Protein 3GZB (pdb70)

Structure (mmCIF, N/CA/C/O backbone):
data_3GZB
#
_entry.id   3GZB
#
_cell.length_a   90.240
_cell.length_b   89.940
_cell.length_c   94.320
_cell.angle_alpha   90.000
_cell.angle_beta   89.940
_cell.angle_gamma   90.000
#
_symmetry.space_group_name_H-M   'P 1 21 1'
#
loop_
_entity.id
_entity.type
_entity.pdbx_description
1 polymer 'Putative SnoaL-like polyketide cyclase'
2 non-polymer (4R)-2-METHYLPENTANE-2,4-DIOL
3 non-polymer (4S)-2-METHYL-2,4-PENTANEDIOL
4 non-polymer 1,2-ETHANEDIOL
5 water water
#
loop_
_atom_site.group_PDB
_atom_site.id
_atom_site.type_symbol
_atom_site.label_atom_id
_atom_site.label_alt_id
_atom_site.label_comp_id
_atom_site.label_asym_id
_atom_site.label_entity_id
_atom_site.label_seq_id
_atom_site.pdbx_PDB_ins_code
_atom_site.Cartn_x
_atom_site.Cartn_y
_atom_site.Cartn_z
_atom_site.occupancy
_atom_site.B_iso_or_equiv
_atom_site.auth_seq_id
_atom_site.auth_comp_id
_atom_site.auth_asym_id
_atom_site.auth_atom_id
_atom_site.pdbx_PDB_model_num
ATOM 1 N N . GLY A 1 1 ? 22.050 -16.968 82.918 1.00 8.83 0 GLY A N 1
ATOM 2 C CA . GLY A 1 1 ? 22.732 -16.238 81.810 1.00 10.65 0 GLY A CA 1
ATOM 3 C C . GLY A 1 1 ? 23.726 -15.230 82.341 1.00 9.42 0 GLY A C 1
ATOM 4 O O . GLY A 1 1 ? 23.628 -14.797 83.471 1.00 10.28 0 GLY A O 1
ATOM 18 N N . PHE A 1 3 ? 25.003 -11.375 81.981 1.00 7.64 2 PHE A N 1
ATOM 19 C CA . PHE A 1 3 ? 24.520 -10.073 81.515 1.00 9.81 2 PHE A CA 1
ATOM 20 C C . PHE A 1 3 ? 25.450 -8.963 81.945 1.00 12.69 2 PHE A C 1
ATOM 21 O O . PHE A 1 3 ? 26.100 -9.044 82.991 1.00 9.71 2 PHE A O 1
ATOM 29 N N . ALA A 1 4 ? 25.488 -7.916 81.127 1.00 13.43 3 ALA A N 1
ATOM 30 C CA . ALA A 1 4 ? 26.151 -6.645 81.455 1.00 12.20 3 ALA A CA 1
ATOM 31 C C . ALA A 1 4 ? 25.130 -5.516 81.455 1.00 13.70 3 ALA A C 1
ATOM 32 O O . ALA A 1 4 ? 24.005 -5.678 81.006 1.00 14.63 3 ALA A O 1
ATOM 34 N N . SER A 1 5 ? 25.507 -4.390 82.064 1.00 16.84 4 SER A N 1
ATOM 35 C CA . SER A 1 5 ? 24.671 -3.169 82.074 1.00 19.76 4 SER A CA 1
ATOM 36 C C . SER A 1 5 ? 25.427 -2.105 81.297 1.00 21.32 4 SER A C 1
ATOM 37 O O . SER A 1 5 ? 26.665 -1.980 81.411 1.00 25.68 4 SER A O 1
ATOM 40 N N . LEU A 1 6 ? 24.726 -1.463 80.373 1.00 17.21 5 LEU A N 1
ATOM 41 C CA A LEU A 1 6 ? 25.283 -0.390 79.573 0.50 16.71 5 LEU A CA 1
ATOM 42 C CA B LEU A 1 6 ? 25.318 -0.378 79.609 0.50 16.37 5 LEU A CA 1
ATOM 43 C C . LEU A 1 6 ? 24.604 0.911 79.982 1.00 16.41 5 LEU A C 1
ATOM 44 O O . LEU A 1 6 ? 23.403 0.966 79.983 1.00 19.38 5 LEU A O 1
ATOM 53 N N . VAL A 1 7 ? 25.389 1.905 80.333 1.00 15.41 6 VAL A N 1
ATOM 54 C CA . VAL A 1 7 ? 24.845 3.245 80.647 1.00 15.98 6 VAL A CA 1
ATOM 55 C C . VAL A 1 7 ? 24.780 3.996 79.315 1.00 15.68 6 VAL A C 1
ATOM 56 O O . VAL A 1 7 ? 25.792 4.186 78.652 1.00 18.39 6 VAL A O 1
ATOM 60 N N . ILE A 1 8 ? 23.563 4.442 78.993 1.00 12.86 7 ILE A N 1
ATOM 61 C CA A ILE A 1 8 ? 23.175 5.027 77.697 0.50 13.70 7 ILE A CA 1
ATOM 62 C CA B ILE A 1 8 ? 23.300 5.110 77.718 0.50 12.49 7 ILE A CA 1
ATOM 63 C C . ILE A 1 8 ? 22.541 6.414 77.992 1.00 12.34 7 ILE A C 1
ATOM 64 O O . ILE A 1 8 ? 21.625 6.469 78.799 1.00 12.59 7 ILE A O 1
ATOM 73 N N . PRO A 1 9 ? 22.965 7.502 77.331 1.00 11.88 8 PRO A N 1
ATOM 74 C CA . PRO A 1 9 ? 22.184 8.720 77.470 1.00 12.74 8 PRO A CA 1
ATOM 75 C C . PRO A 1 9 ? 20.788 8.493 76.908 1.00 11.00 8 PRO A C 1
ATOM 76 O O . PRO A 1 9 ? 20.640 7.883 75.849 1.00 12.12 8 PRO A O 1
ATOM 80 N N . VAL A 1 10 ? 19.752 8.965 77.579 1.00 10.23 9 VAL A N 1
ATOM 81 C CA . VAL A 1 10 ? 18.382 8.771 77.119 1.00 9.45 9 VAL A CA 1
ATOM 82 C C . VAL A 1 10 ? 18.180 9.486 75.740 1.00 12.32 9 VAL A C 1
ATOM 83 O O . VAL A 1 10 ? 17.388 9.015 74.928 1.00 12.81 9 VAL A O 1
ATOM 87 N N . SER A 1 11 ? 18.901 10.564 75.500 1.00 11.22 10 SER A N 1
ATOM 88 C CA . SER A 1 11 ? 18.869 11.210 74.197 1.00 10.77 10 SER A CA 1
ATOM 89 C C . SER A 1 11 ? 19.219 10.236 73.069 1.00 13.80 10 SER A C 1
ATOM 90 O O . SER A 1 11 ? 18.704 10.407 71.955 1.00 15.11 10 SER A O 1
ATOM 93 N N . ALA A 1 12 ? 20.076 9.242 73.340 1.00 13.20 11 ALA A N 1
ATOM 94 C CA . ALA A 1 12 ? 20.401 8.246 72.298 1.00 13.28 11 ALA A CA 1
ATOM 95 C C . ALA A 1 12 ? 19.299 7.214 72.074 1.00 14.94 11 ALA A C 1
ATOM 96 O O . ALA A 1 12 ? 19.365 6.508 71.088 1.00 19.48 11 ALA A O 1
ATOM 98 N N . GLN A 1 13 ? 18.350 7.081 72.995 1.00 13.52 12 GLN A N 1
ATOM 99 C CA . GLN A 1 13 ? 17.178 6.214 72.900 1.00 11.87 12 GLN A CA 1
ATOM 100 C C . GLN A 1 13 ? 15.955 6.916 72.334 1.00 12.49 12 GLN A C 1
ATOM 101 O O . GLN A 1 13 ? 14.999 6.268 71.930 1.00 14.39 12 GLN A O 1
ATOM 107 N N . ALA A 1 14 ? 15.978 8.260 72.363 1.00 12.61 13 ALA A N 1
ATOM 108 C CA . ALA A 1 14 ? 14.778 9.053 72.095 1.00 11.78 13 ALA A CA 1
ATOM 109 C C . ALA A 1 14 ? 14.256 8.888 70.703 1.00 11.91 13 ALA A C 1
ATOM 110 O O . ALA A 1 14 ? 13.054 9.029 70.491 1.00 15.48 13 ALA A O 1
ATOM 112 N N . ASN A 1 15 ? 15.121 8.542 69.780 1.00 10.86 14 ASN A N 1
ATOM 113 C CA . ASN A 1 15 ? 14.723 8.435 68.383 1.00 12.74 14 ASN A CA 1
ATOM 114 C C . ASN A 1 15 ? 14.671 6.995 67.883 1.00 12.42 14 ASN A C 1
ATOM 115 O O . ASN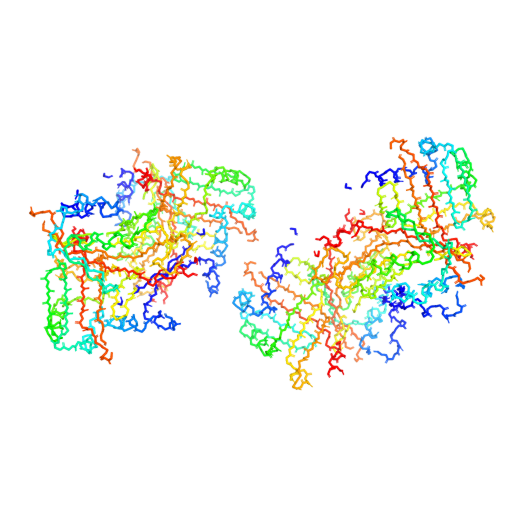 A 1 15 ? 14.686 6.783 66.677 1.00 13.77 14 ASN A O 1
ATOM 120 N N . SER A 1 16 ? 14.457 6.032 68.782 1.00 11.36 15 SER A N 1
ATOM 121 C CA . SER A 1 16 ? 14.364 4.621 68.444 1.00 12.99 15 SER A CA 1
ATOM 122 C C . SER A 1 16 ? 13.178 4.329 67.537 1.00 10.98 15 SER A C 1
ATOM 123 O O . SER A 1 16 ? 13.156 3.310 66.863 1.00 11.27 15 SER A O 1
ATOM 126 N N . GLY A 1 17 ? 12.185 5.203 67.583 1.00 10.69 16 GLY A N 1
ATOM 127 C CA . GLY A 1 17 ? 10.909 5.024 66.950 1.00 12.23 16 GLY A CA 1
ATOM 128 C C . GLY A 1 17 ? 9.832 4.534 67.880 1.00 12.53 16 GLY A C 1
ATOM 129 O O . GLY A 1 17 ? 8.691 4.369 67.454 1.00 17.70 16 GLY A O 1
ATOM 130 N N . GLU A 1 18 ? 10.208 4.244 69.115 1.00 12.03 17 GLU A N 1
ATOM 131 C CA . GLU A 1 18 ? 9.294 3.735 70.129 1.00 14.74 17 GLU A CA 1
ATOM 132 C C . GLU A 1 18 ? 9.001 4.704 71.283 1.00 14.90 17 GLU A C 1
ATOM 133 O O . GLU A 1 18 ? 8.177 4.376 72.147 1.00 15.66 17 GLU A O 1
ATOM 147 N N . PRO A 1 20 ? 7.387 7.895 73.003 1.00 9.12 19 PRO A N 1
ATOM 148 C CA . PRO A 1 20 ? 6.370 8.885 72.736 1.00 11.08 19 PRO A CA 1
ATOM 149 C C . PRO A 1 20 ? 6.961 10.299 72.648 1.00 10.43 19 PRO A C 1
ATOM 150 O O . PRO A 1 20 ? 7.946 10.616 73.332 1.00 9.36 19 PRO A O 1
ATOM 154 N N . GLN A 1 21 ? 6.384 11.152 71.829 1.00 8.63 20 GLN A N 1
ATOM 155 C CA . GLN A 1 21 ? 6.902 12.504 71.687 1.00 8.00 20 GLN A CA 1
ATOM 156 C C . GLN A 1 21 ? 6.962 13.284 73.025 1.00 8.87 20 GLN A C 1
ATOM 157 O O . GLN A 1 21 ? 7.805 14.152 73.208 1.00 8.26 20 GLN A O 1
ATOM 163 N N . GLU A 1 22 ? 6.003 13.020 73.905 1.00 9.87 21 GLU A N 1
ATOM 164 C CA . GLU A 1 22 ? 5.967 13.710 75.199 1.00 8.83 21 GLU A CA 1
ATOM 165 C C . GLU A 1 22 ? 7.202 13.356 76.030 1.00 9.69 21 GLU A C 1
ATOM 166 O O . GLU A 1 22 ? 7.856 14.187 76.623 1.00 8.76 21 GLU A O 1
ATOM 172 N N . GLN A 1 23 ? 7.560 12.071 76.025 1.00 7.76 22 GLN A N 1
ATOM 173 C CA . GLN A 1 23 ? 8.819 11.657 76.655 1.00 8.43 22 GLN A CA 1
ATOM 174 C C . GLN A 1 23 ? 10.053 12.271 75.977 1.00 8.27 22 GLN A C 1
ATOM 175 O O . GLN A 1 23 ? 10.966 12.692 76.672 1.00 8.68 22 GLN A O 1
ATOM 181 N N . GLN A 1 24 ? 10.066 12.369 74.646 1.00 8.55 23 GLN A N 1
ATOM 182 C CA . GLN A 1 24 ? 11.218 12.902 73.934 1.00 6.98 23 GLN A CA 1
ATOM 183 C C . GLN A 1 24 ? 11.438 14.347 74.342 1.00 8.14 23 GLN A C 1
ATOM 184 O O . GLN A 1 24 ? 12.575 14.772 74.523 1.00 9.36 23 GLN A O 1
ATOM 190 N N . LEU A 1 25 ? 10.359 15.076 74.499 1.00 8.96 24 LEU A N 1
ATOM 191 C CA . LEU A 1 25 ? 10.496 16.471 74.918 1.00 8.70 24 LEU A CA 1
ATOM 192 C C . LEU A 1 25 ? 10.993 16.591 76.360 1.00 11.15 24 LEU A C 1
ATOM 193 O O . LEU A 1 25 ? 11.813 17.444 76.667 1.00 10.37 24 LEU A O 1
ATOM 198 N N . ALA A 1 26 ? 10.511 15.707 77.239 1.00 9.21 25 ALA A N 1
ATOM 199 C CA . ALA A 1 26 ? 10.974 15.675 78.594 1.00 7.58 25 ALA A CA 1
ATOM 200 C C . ALA A 1 26 ? 12.468 15.449 78.638 1.00 8.80 25 ALA A C 1
ATOM 201 O O . ALA A 1 26 ? 13.138 16.061 79.472 1.00 9.27 25 ALA A O 1
ATOM 203 N N . VAL A 1 27 ? 13.006 14.566 77.791 1.00 8.28 26 VAL A N 1
ATOM 204 C CA . VAL A 1 27 ? 14.440 14.336 77.762 1.00 9.33 26 VAL A CA 1
ATOM 205 C C . VAL A 1 27 ? 15.208 15.637 77.456 1.00 9.51 26 VAL A C 1
ATOM 206 O O . VAL A 1 27 ? 16.227 15.963 78.111 1.00 9.47 26 VAL A O 1
ATOM 210 N N . LYS A 1 28 ? 14.765 16.392 76.470 1.00 9.63 27 LYS A N 1
ATOM 211 C CA A LYS A 1 28 ? 15.402 17.681 76.121 0.50 8.75 27 LYS A CA 1
ATOM 212 C CA B LYS A 1 28 ? 15.478 17.640 76.161 0.50 8.46 27 LYS A CA 1
ATOM 213 C C . LYS A 1 28 ? 15.429 18.635 77.306 1.00 10.05 27 LYS A C 1
ATOM 214 O O . LYS A 1 28 ? 16.452 19.268 77.600 1.00 9.54 27 LYS A O 1
ATOM 225 N N . TYR A 1 29 ? 14.289 18.743 77.963 1.00 8.52 28 TYR A N 1
ATOM 226 C CA . TYR A 1 29 ? 14.201 19.597 79.172 1.00 8.89 28 TYR A CA 1
ATOM 227 C C . TYR A 1 29 ? 15.149 19.168 80.283 1.00 9.89 28 TYR A C 1
ATOM 228 O O . TYR A 1 29 ? 15.879 19.996 80.828 1.00 9.19 28 TYR A O 1
ATOM 245 N N . ASP A 1 31 ? 17.848 17.250 80.081 1.00 8.96 30 ASP A N 1
ATOM 246 C CA . ASP A 1 31 ? 19.256 17.436 79.695 1.00 10.36 30 ASP A CA 1
ATOM 247 C C . ASP A 1 31 ? 19.644 18.913 79.903 1.00 11.46 30 ASP A C 1
ATOM 248 O O . ASP A 1 31 ? 20.708 19.191 80.483 1.00 11.05 30 ASP A O 1
ATOM 253 N N . ALA A 1 32 ? 18.802 19.846 79.497 1.00 9.99 31 ALA A N 1
ATOM 254 C CA . ALA A 1 32 ? 19.081 21.282 79.746 1.00 8.96 31 ALA A CA 1
ATOM 255 C C . ALA A 1 32 ? 19.215 21.601 81.227 1.00 10.72 31 ALA A C 1
ATOM 256 O O . ALA A 1 32 ? 20.145 22.275 81.663 1.00 10.60 31 ALA A O 1
ATOM 258 N N . LEU A 1 33 ? 18.284 21.090 82.020 1.00 8.96 32 LEU A N 1
ATOM 259 C CA . LEU A 1 33 ? 18.300 21.360 83.456 1.00 8.00 32 LEU A CA 1
ATOM 260 C C . LEU A 1 33 ? 19.581 20.860 84.120 1.00 9.32 32 LEU A C 1
ATOM 261 O O . LEU A 1 33 ? 20.241 21.593 84.860 1.00 10.04 32 LEU A O 1
ATOM 266 N N . THR A 1 34 ? 19.906 19.587 83.850 1.00 8.67 33 THR A N 1
ATOM 267 C CA . THR A 1 34 ? 21.013 18.959 84.537 1.00 8.63 33 THR A CA 1
ATOM 268 C C . THR A 1 34 ? 22.374 19.441 84.062 1.00 10.64 33 THR A C 1
ATOM 269 O O . THR A 1 34 ? 23.351 19.270 84.788 1.00 10.72 33 THR A O 1
ATOM 273 N N . GLU A 1 35 ? 22.446 20.045 82.869 1.00 10.28 34 GLU A N 1
ATOM 274 C CA A GLU A 1 35 ? 23.624 20.723 82.317 0.50 10.29 34 GLU A CA 1
ATOM 275 C CA B GLU A 1 35 ? 23.705 20.694 82.468 0.50 11.90 34 GLU A CA 1
ATOM 276 C C . GLU A 1 35 ? 23.689 22.214 82.689 1.00 11.13 34 GLU A C 1
ATOM 277 O O . GLU A 1 35 ? 24.624 22.915 82.283 1.00 11.15 34 GLU A O 1
ATOM 288 N N . HIS A 1 36 ? 22.691 22.720 83.433 1.00 9.44 35 HIS A N 1
ATOM 289 C CA . HIS A 1 36 ? 22.623 24.155 83.769 1.00 10.50 35 HIS A CA 1
ATOM 290 C C . HIS A 1 36 ? 22.585 25.008 82.504 1.00 13.24 35 HIS A C 1
ATOM 291 O O . HIS A 1 36 ? 23.149 26.130 82.477 1.00 13.41 35 HIS A O 1
ATOM 298 N N . ASP A 1 37 ? 21.901 24.517 81.463 1.00 11.95 36 ASP A N 1
ATOM 299 C CA . ASP A 1 37 ? 21.740 25.262 80.212 1.00 11.95 36 ASP A CA 1
ATOM 300 C C . ASP A 1 37 ? 20.508 26.147 80.322 1.00 11.90 36 ASP A C 1
ATOM 301 O O . ASP A 1 37 ? 19.431 25.814 79.802 1.00 11.80 36 ASP A O 1
ATOM 306 N N . TYR A 1 38 ? 20.654 27.265 81.030 1.00 11.76 37 TYR A N 1
ATOM 307 C CA . TYR A 1 38 ? 19.517 28.145 81.320 1.00 11.73 37 TYR A CA 1
ATOM 308 C C . TYR A 1 38 ? 18.986 28.846 80.083 1.00 12.89 37 TYR A C 1
ATOM 309 O O . TYR A 1 38 ? 17.796 29.134 80.041 1.00 12.94 37 TYR A O 1
ATOM 318 N N . LYS A 1 39 ? 19.821 29.091 79.083 1.00 14.25 38 LYS A N 1
ATOM 319 C CA . LYS A 1 39 ? 19.345 29.670 77.817 1.00 14.44 38 LYS A CA 1
ATOM 320 C C . LYS A 1 39 ? 18.289 28.777 77.175 1.00 13.56 38 LYS A C 1
ATOM 321 O O . LYS A 1 39 ? 17.200 29.248 76.767 1.00 14.10 38 LYS A O 1
ATOM 327 N N . THR A 1 40 ? 18.539 27.473 77.157 1.00 11.16 39 THR A N 1
ATOM 328 C CA . THR A 1 40 ? 17.556 26.530 76.630 1.00 12.38 39 THR A CA 1
ATOM 329 C C . THR A 1 40 ? 16.419 26.370 77.598 1.00 12.01 39 THR A C 1
ATOM 330 O O . THR A 1 40 ? 15.257 26.324 77.208 1.00 11.76 39 THR A O 1
ATOM 334 N N . LEU A 1 41 ? 16.743 26.241 78.881 1.00 11.07 40 LEU A N 1
ATOM 335 C CA . LEU A 1 41 ? 15.718 25.962 79.870 1.00 11.57 40 LEU A CA 1
ATOM 336 C C . LEU A 1 41 ? 14.629 27.021 79.894 1.00 10.21 40 LEU A C 1
ATOM 337 O O . LEU A 1 41 ? 13.430 26.687 79.962 1.00 11.65 40 LEU A O 1
ATOM 342 N N . ILE A 1 42 ? 14.994 28.299 79.773 1.00 10.58 41 ILE A N 1
ATOM 343 C CA . ILE A 1 42 ? 13.961 29.323 79.904 1.00 13.63 41 ILE A CA 1
ATOM 344 C C . ILE A 1 42 ? 12.975 29.272 78.726 1.00 13.88 41 ILE A C 1
ATOM 345 O O . ILE A 1 42 ? 11.832 29.727 78.888 1.00 12.70 41 ILE A O 1
ATOM 350 N N . THR A 1 43 ? 13.381 28.710 77.580 1.00 10.92 42 THR A N 1
ATOM 351 C CA . THR A 1 43 ? 12.433 28.501 76.448 1.00 10.94 42 THR A CA 1
ATOM 352 C C . THR A 1 43 ? 11.271 27.586 76.808 1.00 10.95 42 THR A C 1
ATOM 353 O O . THR A 1 43 ? 10.229 27.614 76.143 1.00 11.50 42 THR A O 1
ATOM 357 N N . PHE A 1 44 ? 11.421 26.771 77.854 1.00 9.69 43 PHE A N 1
ATOM 358 C CA . PHE A 1 44 ? 10.376 25.865 78.238 1.00 9.26 43 PHE A CA 1
ATOM 359 C C . PHE A 1 44 ? 9.418 26.490 79.261 1.00 10.16 43 PHE A C 1
ATOM 360 O O . PHE A 1 44 ? 8.440 25.844 79.653 1.00 10.93 43 PHE A O 1
ATOM 368 N N . TYR A 1 45 ? 9.650 27.736 79.680 1.00 8.90 44 TYR A N 1
ATOM 369 C CA . TYR A 1 45 ? 8.802 28.347 80.696 1.00 9.19 44 TYR A CA 1
ATOM 370 C C . TYR A 1 45 ? 8.095 29.589 80.166 1.00 10.51 44 TYR A C 1
ATOM 371 O O . TYR A 1 45 ? 8.597 30.292 79.259 1.00 11.43 44 TYR A O 1
ATOM 380 N N . ASN A 1 46 ? 6.937 29.874 80.726 1.00 9.82 45 ASN A N 1
ATOM 381 C CA . ASN A 1 46 ? 6.333 31.212 80.644 1.00 11.77 45 ASN A CA 1
ATOM 382 C C . ASN A 1 46 ? 5.923 31.732 82.004 1.00 9.13 45 ASN A C 1
ATOM 383 O O . ASN A 1 46 ? 6.317 31.144 83.024 1.00 9.51 45 ASN A O 1
ATOM 388 N N . ARG A 1 47 ? 5.203 32.846 82.072 1.00 9.96 46 ARG A N 1
ATOM 389 C CA . ARG A 1 47 ? 4.888 33.458 83.352 1.00 10.81 46 ARG A CA 1
ATOM 390 C C . ARG A 1 47 ? 3.994 32.571 84.256 1.00 11.00 46 ARG A C 1
ATOM 391 O O . ARG A 1 47 ? 3.906 32.832 85.452 1.00 12.01 46 ARG A O 1
ATOM 399 N N . ASP A 1 48 ? 3.374 31.541 83.685 1.00 10.12 47 ASP A N 1
ATOM 400 C CA . ASP A 1 48 ? 2.478 30.665 84.427 1.00 11.74 47 ASP A CA 1
ATOM 401 C C . ASP A 1 48 ? 3.147 29.348 84.810 1.00 11.13 47 ASP A C 1
ATOM 402 O O . ASP A 1 48 ? 2.544 28.574 85.544 1.00 11.93 47 ASP A O 1
ATOM 407 N N . SER A 1 49 ? 4.362 29.077 84.338 1.00 11.13 48 SER A N 1
ATOM 408 C CA . SER A 1 49 ? 4.990 27.780 84.649 1.00 9.44 48 SER A CA 1
ATOM 409 C C . SER A 1 49 ? 5.248 27.661 86.155 1.00 9.52 48 SER A C 1
ATOM 410 O O . SER A 1 49 ? 5.590 28.647 86.790 1.00 9.52 48 SER A O 1
ATOM 413 N N . ILE A 1 50 ? 5.121 26.444 86.662 1.00 7.87 49 ILE A N 1
ATOM 414 C CA . ILE A 1 50 ? 5.303 26.150 88.066 1.00 8.36 49 ILE A CA 1
ATOM 415 C C . ILE A 1 50 ? 6.449 25.155 88.225 1.00 9.94 49 ILE A C 1
ATOM 416 O O . ILE A 1 50 ? 6.529 24.153 87.484 1.00 9.57 49 ILE A O 1
ATOM 421 N N . PHE A 1 51 ? 7.366 25.426 89.169 1.00 9.39 50 PHE A N 1
ATOM 422 C CA A PHE A 1 51 ? 8.368 24.471 89.637 0.50 9.40 50 PHE A CA 1
ATOM 423 C CA B PHE A 1 51 ? 8.342 24.431 89.656 0.50 9.38 50 PHE A CA 1
ATOM 424 C C . PHE A 1 51 ? 8.013 24.205 91.111 1.00 11.30 50 PHE A C 1
ATOM 425 O O . PHE A 1 51 ? 8.082 25.146 91.932 1.00 11.56 50 PHE A O 1
ATOM 440 N N . PHE A 1 52 ? 7.601 22.997 91.457 1.00 9.67 51 PHE A N 1
ATOM 441 C CA . PHE A 1 52 ? 7.156 22.675 92.826 1.00 9.15 51 PHE A CA 1
ATOM 442 C C . PHE A 1 52 ? 7.982 21.526 93.367 1.00 11.73 51 PHE A C 1
ATOM 443 O O . PHE A 1 52 ? 7.793 20.372 92.964 1.00 11.25 51 PHE A O 1
ATOM 451 N N . ASP A 1 53 ? 8.895 21.803 94.291 1.00 9.98 52 ASP A N 1
ATOM 452 C CA . ASP A 1 53 ? 9.510 20.740 95.080 1.00 11.43 52 ASP A CA 1
ATOM 453 C C . ASP A 1 53 ? 8.549 20.482 96.243 1.00 11.94 52 ASP A C 1
ATOM 454 O O . ASP A 1 53 ? 8.496 21.229 97.236 1.00 12.16 52 ASP A O 1
ATOM 459 N N . LYS A 1 54 ? 7.737 19.446 96.073 1.00 10.96 53 LYS A N 1
ATOM 460 C CA A LYS A 1 54 ? 6.696 19.162 97.057 0.50 12.16 53 LYS A CA 1
ATOM 461 C CA B LYS A 1 54 ? 6.680 19.126 97.001 0.50 12.92 53 LYS A CA 1
ATOM 462 C C . LYS A 1 54 ? 7.290 18.651 98.342 1.00 12.77 53 LYS A C 1
ATOM 463 O O . LYS A 1 54 ? 6.753 18.927 99.420 1.00 13.20 53 LYS A O 1
ATOM 474 N N A THR A 1 55 ? 8.391 17.914 98.266 0.50 11.95 54 THR A N 1
ATOM 475 N N B THR A 1 55 ? 8.414 17.948 98.276 0.50 12.32 54 THR A N 1
ATOM 476 C CA . THR A 1 55 ? 9.085 17.449 99.467 1.00 11.82 54 THR A CA 1
ATOM 477 C C A THR A 1 55 ? 9.517 18.622 100.302 0.50 13.12 54 THR A C 1
ATOM 478 C C B THR A 1 55 ? 9.869 18.542 100.298 0.50 15.34 54 THR A C 1
ATOM 479 O O A THR A 1 55 ? 9.168 18.615 101.498 0.50 10.13 54 THR A O 1
ATOM 480 O O B THR A 1 55 ? 10.335 18.360 101.443 0.50 16.90 54 THR A O 1
ATOM 484 N N . ALA A 1 56 ? 10.116 19.656 99.664 1.00 13.17 55 ALA A N 1
ATOM 485 C CA . ALA A 1 56 ? 10.633 20.851 100.365 1.00 14.76 55 ALA A CA 1
ATOM 486 C C . ALA A 1 56 ? 9.526 21.861 100.641 1.00 13.37 55 ALA A C 1
ATOM 487 O O . ALA A 1 56 ? 9.778 22.860 101.359 1.00 18.13 55 ALA A O 1
ATOM 489 N N . ASN A 1 57 ? 8.359 21.644 100.082 1.00 13.84 56 ASN A N 1
ATOM 490 C CA . ASN A 1 57 ? 7.252 22.561 100.144 1.00 15.19 56 ASN A CA 1
ATOM 491 C C . ASN A 1 57 ? 7.633 23.960 99.666 1.00 14.62 56 ASN A C 1
ATOM 492 O O . ASN A 1 57 ? 7.413 24.974 100.359 1.00 16.68 56 ASN A O 1
ATOM 497 N N . ARG A 1 58 ? 8.188 23.987 98.461 1.00 11.98 57 ARG A N 1
ATOM 498 C CA A ARG A 1 58 ? 8.629 25.215 97.782 0.50 10.09 57 ARG A CA 1
ATOM 499 C CA B ARG A 1 58 ? 8.517 25.229 97.795 0.50 10.78 57 ARG A CA 1
ATOM 500 C C . ARG A 1 58 ? 8.024 25.250 96.360 1.00 10.96 57 ARG A C 1
ATOM 501 O O . ARG A 1 58 ? 8.500 24.489 95.507 1.00 10.45 57 ARG A O 1
ATOM 516 N N . LYS A 1 59 ? 7.040 26.098 96.131 1.00 10.00 58 LYS A N 1
ATOM 517 C CA A LYS A 1 59 ? 6.395 26.263 94.838 0.50 8.82 58 LYS A CA 1
ATOM 518 C CA B LYS A 1 59 ? 6.419 26.263 94.829 0.50 9.95 58 LYS A CA 1
ATOM 519 C C . LYS A 1 59 ? 6.739 27.633 94.229 1.00 10.36 58 LYS A C 1
ATOM 520 O O . LYS A 1 59 ? 6.341 28.660 94.780 1.00 11.34 58 LYS A O 1
ATOM 531 N N . TYR A 1 60 ? 7.473 27.625 93.123 1.00 8.85 59 TYR A N 1
ATOM 532 C CA . TYR A 1 60 ? 7.868 28.852 92.381 1.00 8.99 59 TYR A CA 1
ATOM 533 C C . TYR A 1 60 ? 6.937 28.981 91.190 1.00 10.83 59 TYR A C 1
ATOM 534 O O . TYR A 1 60 ? 6.765 28.003 90.419 1.00 11.70 59 TYR A O 1
ATOM 543 N N . THR A 1 61 ? 6.393 30.172 90.975 1.00 8.33 60 THR A N 1
ATOM 544 C CA . THR A 1 61 ? 5.549 30.420 89.818 1.00 7.68 60 THR A CA 1
ATOM 545 C C . THR A 1 61 ? 6.143 31.513 88.959 1.00 9.08 60 THR A C 1
ATOM 546 O O . THR A 1 61 ? 6.316 32.643 89.408 1.00 9.76 60 THR A O 1
ATOM 550 N N . GLY A 1 62 ? 6.334 31.194 87.685 1.00 8.91 61 GLY A N 1
ATOM 551 C CA . GLY A 1 62 ? 6.857 32.132 86.702 1.00 9.29 61 GLY A CA 1
ATOM 552 C C . GLY A 1 62 ? 8.276 31.785 86.280 1.00 8.16 61 GLY A C 1
ATOM 553 O O . GLY A 1 62 ? 9.179 31.688 87.091 1.00 8.63 61 GLY A O 1
ATOM 554 N N . GLY A 1 63 ? 8.504 31.668 84.976 1.00 9.34 62 GLY A N 1
ATOM 555 C CA . GLY A 1 63 ? 9.816 31.273 84.474 1.00 8.70 62 GLY A CA 1
ATOM 556 C C . GLY A 1 63 ? 10.966 32.114 84.964 1.00 8.31 62 GLY A C 1
ATOM 557 O O . GLY A 1 63 ? 12.038 31.583 85.247 1.00 9.34 62 GLY A O 1
ATOM 558 N N . ARG A 1 64 ? 10.802 33.441 85.073 1.00 8.98 63 ARG A N 1
ATOM 559 C CA . ARG A 1 64 ? 11.906 34.262 85.558 1.00 8.12 63 ARG A CA 1
ATOM 560 C C . ARG A 1 64 ? 12.266 33.943 87.022 1.00 7.29 63 ARG A C 1
ATOM 561 O O . ARG A 1 64 ? 13.424 33.930 87.405 1.00 8.92 63 ARG A O 1
ATOM 569 N N . PHE A 1 65 ? 11.272 33.707 87.849 1.00 7.03 64 PHE A N 1
ATOM 570 C CA . PHE A 1 65 ? 11.527 33.367 89.247 1.00 6.58 64 PHE A CA 1
ATOM 571 C C . PHE A 1 65 ? 12.139 31.958 89.362 1.00 8.76 64 PHE A C 1
ATOM 572 O O . PHE A 1 65 ? 13.000 31.734 90.228 1.00 7.67 64 PHE A O 1
ATOM 580 N N . ILE A 1 66 ? 11.698 31.041 88.518 1.00 8.15 65 ILE A N 1
ATOM 581 C CA . ILE A 1 66 ? 12.231 29.678 88.534 1.00 7.26 65 ILE A CA 1
ATOM 582 C C . ILE A 1 66 ? 13.721 29.716 88.139 1.00 8.62 65 ILE A C 1
ATOM 583 O O . ILE A 1 66 ? 14.560 29.151 88.830 1.00 8.67 65 ILE A O 1
ATOM 588 N N . ILE A 1 67 ? 14.033 30.409 87.039 1.00 6.91 66 ILE A N 1
ATOM 589 C CA . ILE A 1 67 ? 15.423 30.453 86.558 1.00 7.44 66 ILE A CA 1
ATOM 590 C C . ILE A 1 67 ? 16.338 31.084 87.599 1.00 8.24 66 ILE A C 1
ATOM 591 O O . ILE A 1 67 ? 17.459 30.631 87.844 1.00 9.39 66 ILE A O 1
ATOM 596 N N . ASP A 1 68 ? 15.895 32.186 88.216 1.00 7.88 67 ASP A N 1
ATOM 597 C CA . ASP A 1 68 ? 16.751 32.785 89.240 1.00 8.55 67 ASP A CA 1
ATOM 598 C C . ASP A 1 68 ? 17.009 31.847 90.421 1.00 7.86 67 ASP A C 1
ATOM 599 O O . ASP A 1 68 ? 18.141 31.761 90.884 1.00 8.53 67 ASP A O 1
ATOM 604 N N . PHE A 1 69 ? 15.979 31.176 90.905 1.00 8.38 68 PHE A N 1
ATOM 605 C CA . PHE A 1 69 ? 16.118 30.194 91.970 1.00 8.26 68 PHE A CA 1
ATOM 606 C C . PHE A 1 69 ? 17.098 29.077 91.578 1.00 9.08 68 PHE A C 1
ATOM 607 O O . PHE A 1 69 ? 17.987 28.727 92.373 1.00 8.85 68 PHE A O 1
ATOM 615 N N . LEU A 1 70 ? 16.953 28.554 90.373 1.00 9.26 69 LEU A N 1
ATOM 616 C CA . LEU A 1 70 ? 17.834 27.445 89.894 1.00 8.11 69 LEU A CA 1
ATOM 617 C C . LEU A 1 70 ? 19.273 27.915 89.804 1.00 9.46 69 LEU A C 1
ATOM 618 O O . LEU A 1 70 ? 20.179 27.216 90.288 1.00 9.72 69 LEU A O 1
ATOM 623 N N . GLU A 1 71 ? 19.475 29.091 89.212 1.00 8.18 70 GLU A N 1
ATOM 624 C CA . GLU A 1 71 ? 20.843 29.581 89.008 1.00 7.87 70 GLU A CA 1
ATOM 625 C C . GLU A 1 71 ? 21.529 29.791 90.347 1.00 8.68 70 GLU A C 1
ATOM 626 O O . GLU A 1 71 ? 22.711 29.422 90.555 1.00 9.59 70 GLU A O 1
ATOM 632 N N . ARG A 1 72 ? 20.829 30.427 91.268 1.00 7.78 71 ARG A N 1
ATOM 633 C CA . ARG A 1 72 ? 21.375 30.637 92.620 1.00 8.02 71 ARG A CA 1
ATOM 634 C C . ARG A 1 72 ? 21.639 29.310 93.375 1.00 9.11 71 ARG A C 1
ATOM 635 O O . ARG A 1 72 ? 22.708 29.123 93.963 1.00 9.77 71 ARG A O 1
ATOM 643 N N . ALA A 1 73 ? 20.693 28.397 93.327 1.00 8.94 72 ALA A N 1
ATOM 644 C CA . ALA A 1 73 ? 20.835 27.130 94.024 1.00 9.52 72 ALA A CA 1
ATOM 645 C C . ALA A 1 73 ? 22.057 26.337 93.521 1.00 10.84 72 ALA A C 1
ATOM 646 O O . ALA A 1 73 ? 22.666 25.594 94.299 1.00 11.53 72 ALA A O 1
ATOM 648 N N . HIS A 1 74 ? 22.386 26.489 92.239 1.00 9.40 73 HIS A N 1
ATOM 649 C CA . HIS A 1 74 ? 23.455 25.704 91.620 1.00 8.62 73 HIS A CA 1
ATOM 650 C C . HIS A 1 74 ? 24.783 26.402 91.436 1.00 8.85 73 HIS A C 1
ATOM 651 O O . HIS A 1 74 ? 25.642 25.896 90.704 1.00 10.02 73 HIS A O 1
ATOM 658 N N . GLN A 1 75 ? 24.964 27.555 92.071 1.00 8.75 74 GLN A N 1
ATOM 659 C CA . GLN A 1 75 ? 26.269 28.206 92.047 1.00 8.94 74 GLN A CA 1
ATOM 660 C C . GLN A 1 75 ? 27.337 27.221 92.429 1.00 10.04 74 GLN A C 1
ATOM 661 O O . GLN A 1 75 ? 27.286 26.655 93.516 1.00 10.45 74 GLN A O 1
ATOM 667 N N . GLY A 1 76 ? 28.270 27.023 91.510 1.00 11.33 75 GLY A N 1
ATOM 668 C CA . GLY A 1 76 ? 29.421 26.131 91.762 1.00 13.27 75 GLY A CA 1
ATOM 669 C C . GLY A 1 76 ? 29.171 24.642 91.521 1.00 13.91 75 GLY A C 1
ATOM 670 O O . GLY A 1 76 ? 30.097 23.843 91.648 1.00 16.58 75 GLY A O 1
ATOM 671 N N . VAL A 1 77 ? 27.941 24.279 91.214 1.00 9.44 76 VAL A N 1
ATOM 672 C CA . VAL A 1 77 ? 27.586 22.880 91.016 1.00 8.71 76 VAL A CA 1
ATOM 673 C C . VAL A 1 77 ? 27.945 22.496 89.595 1.00 10.80 76 VAL A C 1
ATOM 674 O O . VAL A 1 77 ? 27.560 23.168 88.632 1.00 11.80 76 VAL A O 1
ATOM 678 N N . LEU A 1 78 ? 28.637 21.366 89.446 1.00 11.31 77 LEU A N 1
ATOM 679 C CA . LEU A 1 78 ? 28.994 20.835 88.142 1.00 10.52 77 LEU A CA 1
ATOM 680 C C . LEU A 1 78 ? 27.800 20.133 87.504 1.00 10.74 77 LEU A C 1
ATOM 681 O O . LEU A 1 78 ? 26.810 19.842 88.210 1.00 11.10 77 LEU A O 1
ATOM 686 N N . GLU A 1 79 ? 27.876 19.799 86.225 1.00 10.82 78 GLU A N 1
ATOM 687 C CA . GLU A 1 79 ? 26.782 19.029 85.621 1.00 10.74 78 GLU A CA 1
ATOM 688 C C . GLU A 1 79 ? 26.483 17.818 86.501 1.00 9.19 78 GLU A C 1
ATOM 689 O O . GLU A 1 79 ? 27.408 17.158 87.002 1.00 10.45 78 GLU A O 1
ATOM 695 N N . TYR A 1 80 ? 25.196 17.529 86.680 1.00 9.20 79 TYR A N 1
ATOM 696 C CA . TYR A 1 80 ? 24.742 16.376 87.433 1.00 9.18 79 TYR A CA 1
ATOM 697 C C . TYR A 1 80 ? 23.915 15.477 86.526 1.00 9.84 79 TYR A C 1
ATOM 698 O O . TYR A 1 80 ? 23.585 15.857 85.419 1.00 10.76 79 TYR A O 1
ATOM 707 N N . ASP A 1 81 ? 23.659 14.258 86.980 1.00 10.95 80 ASP A N 1
ATOM 708 C CA . ASP A 1 81 ? 22.939 13.291 86.147 1.00 11.27 80 ASP A CA 1
ATOM 709 C C . ASP A 1 81 ? 21.638 12.883 86.777 1.00 11.06 80 ASP A C 1
ATOM 710 O O . ASP A 1 81 ? 21.527 12.830 88.016 1.00 12.36 80 ASP A O 1
ATOM 715 N N . PHE A 1 82 ? 20.648 12.617 85.942 1.00 9.80 81 PHE A N 1
ATOM 716 C CA . PHE A 1 82 ? 19.442 11.974 86.381 1.00 9.29 81 PHE A CA 1
ATOM 717 C C . PHE A 1 82 ? 19.477 10.566 85.788 1.00 11.22 81 PHE A C 1
ATOM 718 O O . PHE A 1 82 ? 19.354 10.422 84.569 1.00 10.58 81 PHE A O 1
ATOM 726 N N . ASN A 1 83 ? 19.730 9.585 86.637 1.00 10.10 82 ASN A N 1
ATOM 727 C CA . ASN A 1 83 ? 19.871 8.195 86.219 1.00 11.65 82 ASN A CA 1
ATOM 728 C C . ASN A 1 83 ? 18.530 7.563 86.441 1.00 10.90 82 ASN A C 1
ATOM 729 O O . ASN A 1 83 ? 18.124 7.260 87.578 1.00 12.24 82 ASN A O 1
ATOM 734 N N . ILE A 1 84 ? 17.818 7.360 85.347 1.00 10.80 83 ILE A N 1
ATOM 735 C CA . ILE A 1 84 ? 16.447 6.879 85.484 1.00 10.25 83 ILE A CA 1
ATOM 736 C C . ILE A 1 84 ? 16.307 5.376 85.506 1.00 11.81 83 ILE A C 1
ATOM 737 O O . ILE A 1 84 ? 17.062 4.626 84.825 1.00 12.74 83 ILE A O 1
ATOM 742 N N . GLU A 1 85 ? 15.441 4.923 86.385 1.00 11.12 84 GLU A N 1
ATOM 743 C CA . GLU A 1 85 ? 15.032 3.529 86.443 1.00 12.47 84 GLU A CA 1
ATOM 744 C C . GLU A 1 85 ? 13.809 3.238 85.588 1.00 13.18 84 GLU A C 1
ATOM 745 O O . GLU A 1 85 ? 13.671 2.127 85.009 1.00 12.95 84 GLU A O 1
ATOM 751 N N . HIS A 1 86 ? 12.894 4.194 85.496 1.00 11.72 85 HIS A N 1
ATOM 752 C CA . HIS A 1 86 ? 11.696 4.039 84.712 1.00 11.57 85 HIS A CA 1
ATOM 753 C C . HIS A 1 86 ? 11.106 5.387 84.339 1.00 11.61 85 HIS A C 1
ATOM 754 O O . HIS A 1 86 ? 11.160 6.338 85.112 1.00 13.99 85 HIS A O 1
ATOM 769 N N . TYR A 1 88 ? 7.532 6.866 82.196 1.00 7.66 87 TYR A N 1
ATOM 770 C CA . TYR A 1 88 ? 6.288 6.607 81.501 1.00 7.90 87 TYR A CA 1
ATOM 771 C C . TYR A 1 88 ? 5.493 7.877 81.354 1.00 8.39 87 TYR A C 1
ATOM 772 O O . TYR A 1 88 ? 5.875 8.946 81.896 1.00 9.74 87 TYR A O 1
ATOM 781 N N . ASN A 1 89 ? 4.403 7.804 80.582 1.00 7.68 88 ASN A N 1
ATOM 782 C CA . ASN A 1 89 ? 3.588 8.991 80.388 1.00 8.34 88 ASN A CA 1
ATOM 783 C C . ASN A 1 89 ? 2.122 8.645 80.237 1.00 8.06 88 ASN A C 1
ATOM 784 O O . ASN A 1 89 ? 1.770 7.553 79.762 1.00 9.11 88 ASN A O 1
ATOM 789 N N . ALA A 1 90 ? 1.307 9.594 80.659 1.00 7.31 89 ALA A N 1
ATOM 790 C CA . ALA A 1 90 ? -0.140 9.590 80.420 1.00 9.63 89 ALA A CA 1
ATOM 791 C C . ALA A 1 90 ? -0.446 10.862 79.678 1.00 8.97 89 ALA A C 1
ATOM 792 O O . ALA A 1 90 ? -0.486 11.961 80.259 1.00 10.00 89 ALA A O 1
ATOM 794 N N . GLY A 1 91 ? -0.594 10.787 78.371 1.00 10.23 90 GLY A N 1
ATOM 795 C CA . GLY A 1 91 ? -0.624 12.026 77.624 1.00 10.69 90 GLY A CA 1
ATOM 796 C C . GLY A 1 91 ? 0.596 12.888 77.859 1.00 7.93 90 GLY A C 1
ATOM 797 O O . GLY A 1 91 ? 1.728 12.422 77.854 1.00 10.99 90 GLY A O 1
ATOM 798 N N . SER A 1 92 ? 0.316 14.172 78.098 1.00 9.19 91 SER A N 1
ATOM 799 C CA A SER A 1 92 ? 1.330 15.174 78.309 0.50 10.45 91 SER A CA 1
ATOM 800 C CA B SER A 1 92 ? 1.385 15.124 78.290 0.50 10.24 91 SER A CA 1
ATOM 801 C C . SER A 1 92 ? 1.918 15.175 79.723 1.00 9.85 91 SER A C 1
ATOM 802 O O . SER A 1 92 ? 2.730 16.042 80.028 1.00 10.86 91 SER A O 1
ATOM 807 N N . LEU A 1 93 ? 1.565 14.216 80.607 1.00 8.32 92 LEU A N 1
ATOM 808 C CA . LEU A 1 93 ? 2.149 14.105 81.963 1.00 9.36 92 LEU A CA 1
ATOM 809 C C . LEU A 1 93 ? 3.179 13.004 81.866 1.00 8.54 92 LEU A C 1
ATOM 810 O O . LEU A 1 93 ? 2.865 11.818 81.633 1.00 9.58 92 LEU A O 1
ATOM 815 N N . VAL A 1 94 ? 4.441 13.364 82.064 1.00 7.62 93 VAL A N 1
ATOM 816 C CA . VAL A 1 94 ? 5.579 12.453 82.007 1.00 8.22 93 VAL A CA 1
ATOM 817 C C . VAL A 1 94 ? 6.112 12.218 83.441 1.00 8.53 93 VAL A C 1
ATOM 818 O O . VAL A 1 94 ? 6.297 13.198 84.198 1.00 10.23 93 VAL A O 1
ATOM 822 N N . VAL A 1 95 ? 6.315 10.943 83.812 1.00 8.33 94 VAL A N 1
ATOM 823 C CA . VAL A 1 95 ? 6.731 10.556 85.148 1.00 7.66 94 VAL A CA 1
ATOM 824 C C . VAL A 1 95 ? 8.037 9.858 85.044 1.00 8.09 94 VAL A C 1
ATOM 825 O O . VAL A 1 95 ? 8.199 8.941 84.218 1.00 9.20 94 VAL A O 1
ATOM 837 N N . ILE A 1 97 ? 11.226 8.107 87.410 1.00 9.51 96 ILE A N 1
ATOM 838 C CA . ILE A 1 97 ? 11.665 7.551 88.673 1.00 7.96 96 ILE A CA 1
ATOM 839 C C . ILE A 1 97 ? 13.144 7.266 88.533 1.00 10.09 96 ILE A C 1
ATOM 840 O O . ILE A 1 97 ? 13.546 6.571 87.582 1.00 9.79 96 ILE A O 1
ATOM 845 N N . GLY A 1 98 ? 13.985 7.760 89.455 1.00 10.19 97 GLY A N 1
ATOM 846 C CA . GLY A 1 98 ? 15.401 7.566 89.320 1.00 10.63 97 GLY A CA 1
ATOM 847 C C . GLY A 1 98 ? 16.195 8.144 90.465 1.00 10.06 97 GLY A C 1
ATOM 848 O O . GLY A 1 98 ? 15.682 8.255 91.566 1.00 12.04 97 GLY A O 1
ATOM 849 N N . ASN A 1 99 ? 17.487 8.403 90.236 1.00 11.61 98 ASN A N 1
ATOM 850 C CA . ASN A 1 99 ? 18.401 8.946 91.217 1.00 12.35 98 ASN A CA 1
ATOM 851 C C . ASN A 1 99 ? 19.127 10.120 90.574 1.00 11.60 98 ASN A C 1
ATOM 852 O O . ASN A 1 99 ? 19.608 10.010 89.420 1.00 13.28 98 ASN A O 1
ATOM 857 N N . TYR A 1 100 ? 19.235 11.229 91.300 1.00 10.02 99 TYR A N 1
ATOM 858 C CA . TYR A 1 100 ? 20.051 12.324 90.877 1.00 9.51 99 TYR A CA 1
ATOM 859 C C . TYR A 1 100 ? 21.453 12.177 91.465 1.00 10.78 99 TYR A C 1
ATOM 860 O O . TYR A 1 100 ? 21.611 12.093 92.697 1.00 11.18 99 TYR A O 1
ATOM 869 N N . HIS A 1 101 ? 22.438 12.106 90.596 1.00 9.26 100 HIS A N 1
ATOM 870 C CA . HIS A 1 101 ? 23.846 11.922 90.972 1.00 9.22 100 HIS A CA 1
ATOM 871 C C . HIS A 1 101 ? 24.603 13.216 90.811 1.00 9.22 100 HIS A C 1
ATOM 872 O O . HIS A 1 101 ? 24.741 13.723 89.687 1.00 10.42 100 HIS A O 1
ATOM 879 N N . PHE A 1 102 ? 25.113 13.710 91.947 1.00 9.50 101 PHE A N 1
ATOM 880 C CA . PHE A 1 102 ? 25.943 14.895 92.004 1.00 9.65 101 PHE A CA 1
ATOM 881 C C . PHE A 1 102 ? 27.354 14.491 92.457 1.00 11.51 101 PHE A C 1
ATOM 882 O O . PHE A 1 102 ? 27.523 13.794 93.472 1.00 11.40 101 PHE A O 1
ATOM 890 N N . LYS A 1 103 ? 28.348 14.967 91.727 1.00 11.05 102 LYS A N 1
ATOM 891 C CA . LYS A 1 103 ? 29.766 14.843 92.101 1.00 11.49 102 LYS A CA 1
ATOM 892 C C . LYS A 1 103 ? 30.484 16.157 91.856 1.00 11.64 102 LYS A C 1
ATOM 893 O O . LYS A 1 103 ? 30.358 16.754 90.767 1.00 14.62 102 LYS A O 1
ATOM 899 N N . GLY A 1 104 ? 31.145 16.663 92.878 1.00 12.52 103 GLY A N 1
ATOM 900 C CA . GLY A 1 104 ? 31.898 17.913 92.735 1.00 12.29 103 GLY A CA 1
ATOM 901 C C . GLY A 1 104 ? 32.030 18.686 94.004 1.00 11.69 103 GLY A C 1
ATOM 902 O O . GLY A 1 104 ? 31.797 18.165 95.082 1.00 11.98 103 GLY A O 1
ATOM 903 N N . PRO A 1 105 ? 32.425 19.960 93.897 1.00 14.52 104 PRO A N 1
ATOM 904 C CA . PRO A 1 105 ? 32.568 20.806 95.047 1.00 15.08 104 PRO A CA 1
ATOM 905 C C . PRO A 1 105 ? 31.330 20.765 95.930 1.00 12.14 104 PRO A C 1
ATOM 906 O O . PRO A 1 105 ? 30.217 20.785 95.438 1.00 16.05 104 PRO A O 1
ATOM 910 N N . GLY A 1 106 ? 31.568 20.669 97.233 1.00 15.88 105 GLY A N 1
ATOM 911 C CA . GLY A 1 106 ? 30.475 20.427 98.169 1.00 17.19 105 GLY A CA 1
ATOM 912 C C . GLY A 1 106 ? 29.884 21.650 98.848 1.00 17.00 105 GLY A C 1
ATOM 913 O O . GLY A 1 106 ? 29.072 21.509 99.775 1.00 15.94 105 GLY A O 1
ATOM 914 N N . GLU A 1 107 ? 30.271 22.858 98.429 1.00 15.95 106 GLU A N 1
ATOM 915 C CA . GLU A 1 107 ? 29.748 24.066 99.080 1.00 15.64 106 GLU A CA 1
ATOM 916 C C . GLU A 1 107 ? 28.231 24.078 99.237 1.00 14.76 106 GLU A C 1
ATOM 917 O O . GLU A 1 107 ? 27.721 24.400 100.328 1.00 18.00 106 GLU A O 1
ATOM 923 N N . GLN A 1 108 ? 27.488 23.798 98.179 1.00 13.69 107 GLN A N 1
ATOM 924 C CA A GLN A 1 108 ? 26.010 23.836 98.224 0.50 13.46 107 GLN A CA 1
ATOM 925 C CA B GLN A 1 108 ? 26.030 23.875 98.250 0.50 13.60 107 GLN A CA 1
ATOM 926 C C . GLN A 1 108 ? 25.409 22.725 99.067 1.00 13.81 107 GLN A C 1
ATOM 927 O O . GLN A 1 108 ? 24.211 22.741 99.380 1.00 16.08 107 GLN A O 1
ATOM 938 N N . PHE A 1 109 ? 26.211 21.720 99.387 1.00 13.75 108 PHE A N 1
ATOM 939 C CA . PHE A 1 109 ? 25.772 20.570 100.167 1.00 11.62 108 PHE A CA 1
ATOM 940 C C . PHE A 1 109 ? 26.250 20.652 101.628 1.00 13.90 108 PHE A C 1
ATOM 941 O O . PHE A 1 109 ? 26.235 19.632 102.324 1.00 16.54 108 PHE A O 1
ATOM 949 N N . GLY A 1 110 ? 26.688 21.824 102.080 1.00 16.30 109 GLY A N 1
ATOM 950 C CA . GLY A 1 110 ? 27.215 21.954 103.454 1.00 14.56 109 GLY A CA 1
ATOM 951 C C . GLY A 1 110 ? 28.609 21.384 103.709 1.00 18.05 109 GLY A C 1
ATOM 952 O O . GLY A 1 110 ? 28.968 21.150 104.857 1.00 16.39 109 GLY A O 1
ATOM 953 N N . LYS A 1 111 ? 29.389 21.168 102.646 1.00 15.53 110 LYS A N 1
ATOM 954 C CA . LYS A 1 111 ? 30.712 20.554 102.712 1.00 15.83 110 LYS A CA 1
ATOM 955 C C . LYS A 1 111 ? 31.739 21.429 101.989 1.00 16.79 110 LYS A C 1
ATOM 956 O O . LYS A 1 111 ? 32.343 21.024 101.007 1.00 15.52 110 LYS A O 1
ATOM 962 N N . PRO A 1 112 ? 31.919 22.666 102.472 1.00 17.36 111 PRO A N 1
ATOM 963 C CA . PRO A 1 112 ? 32.868 23.550 101.786 1.00 16.63 111 PRO A CA 1
ATOM 964 C C . PRO A 1 112 ? 34.321 23.021 101.783 1.00 16.64 111 PRO A C 1
ATOM 965 O O . PRO A 1 112 ? 34.807 22.410 102.752 1.00 16.87 111 PRO A O 1
ATOM 969 N N . GLY A 1 113 ? 34.990 23.240 100.652 1.00 15.49 112 GLY A N 1
ATOM 970 C CA . GLY A 1 113 ? 36.364 22.822 100.464 1.00 14.18 112 GLY A CA 1
ATOM 971 C C . GLY A 1 113 ? 36.566 21.332 100.275 1.00 17.29 112 GLY A C 1
ATOM 972 O O . GLY A 1 113 ? 37.699 20.868 100.248 1.00 17.76 112 GLY A O 1
ATOM 973 N N . LYS A 1 114 ? 35.465 20.589 100.158 1.00 15.64 113 LYS A N 1
ATOM 974 C CA . LYS A 1 114 ? 35.497 19.153 99.899 1.00 15.09 113 LYS A CA 1
ATOM 975 C C . LYS A 1 114 ? 34.814 18.861 98.586 1.00 14.18 113 LYS A C 1
ATOM 976 O O . LYS A 1 114 ? 34.041 19.671 98.062 1.00 16.85 113 LYS A O 1
ATOM 982 N N . ILE A 1 115 ? 35.099 17.669 98.088 1.00 14.41 114 ILE A N 1
ATOM 983 C CA . ILE A 1 115 ? 34.407 17.086 96.941 1.00 14.65 114 ILE A CA 1
ATOM 984 C C . ILE A 1 115 ? 33.428 16.048 97.492 1.00 14.75 114 ILE A C 1
ATOM 985 O O . ILE A 1 115 ? 33.800 15.202 98.326 1.00 16.04 114 ILE A O 1
ATOM 990 N N . ILE A 1 116 ? 32.174 16.156 97.055 1.00 10.73 115 ILE A N 1
ATOM 991 C CA . ILE A 1 116 ? 31.103 15.256 97.493 1.00 11.09 115 ILE A CA 1
ATOM 992 C C . ILE A 1 116 ? 30.660 14.383 96.329 1.00 11.45 115 ILE A C 1
ATOM 993 O O . ILE A 1 116 ? 30.908 14.670 95.147 1.00 10.81 115 ILE A O 1
ATOM 998 N N . ASP A 1 117 ? 30.018 13.267 96.673 1.00 11.62 116 ASP A N 1
ATOM 999 C CA . ASP A 1 117 ? 29.441 12.354 95.682 1.00 12.20 116 ASP A CA 1
ATOM 1000 C C . ASP A 1 117 ? 28.191 11.762 96.319 1.00 14.96 116 ASP A C 1
ATOM 1001 O O . ASP A 1 117 ? 28.280 10.996 97.298 1.00 14.92 116 ASP A O 1
ATOM 1006 N N . VAL A 1 118 ? 27.018 12.132 95.818 1.00 11.17 117 VAL A N 1
ATOM 1007 C CA . VAL A 1 118 ? 25.759 11.640 96.352 1.00 11.33 117 VAL A CA 1
ATOM 1008 C C . VAL A 1 118 ? 24.848 11.177 95.225 1.00 11.37 117 VAL A C 1
ATOM 1009 O O . VAL A 1 118 ? 24.919 11.708 94.105 1.00 11.04 117 VAL A O 1
ATOM 1013 N N . ALA A 1 119 ? 23.987 10.203 95.555 1.00 10.28 118 ALA A N 1
ATOM 1014 C CA . ALA A 1 119 ? 22.998 9.671 94.616 1.00 10.37 118 ALA A CA 1
ATOM 1015 C C . ALA A 1 119 ? 21.655 9.696 95.322 1.00 13.54 118 ALA A C 1
ATOM 1016 O O . ALA A 1 119 ? 21.450 8.976 96.319 1.00 13.22 118 ALA A O 1
ATOM 1018 N N . ILE A 1 120 ? 20.768 10.566 94.862 1.00 10.70 119 ILE A N 1
ATOM 1019 C CA . ILE A 1 120 ? 19.571 10.917 95.620 1.00 10.69 119 ILE A CA 1
ATOM 1020 C C . ILE A 1 120 ? 18.315 10.353 94.936 1.00 10.12 119 ILE A C 1
ATOM 1021 O O . ILE A 1 120 ? 17.984 10.734 93.830 1.00 9.13 119 ILE A O 1
ATOM 1026 N N . PRO A 1 121 ? 17.626 9.402 95.583 1.00 9.71 120 PRO A N 1
ATOM 1027 C CA . PRO A 1 121 ? 16.364 8.898 94.962 1.00 9.13 120 PRO A CA 1
ATOM 1028 C C . PRO A 1 121 ? 15.352 10.025 94.759 1.00 9.48 120 PRO A C 1
ATOM 1029 O O . PRO A 1 121 ? 15.269 10.938 95.590 1.00 9.57 120 PRO A O 1
ATOM 1033 N N . ALA A 1 122 ? 14.557 9.918 93.676 1.00 9.13 121 ALA A N 1
ATOM 1034 C CA . ALA A 1 122 ? 13.573 10.936 93.311 1.00 8.71 121 ALA A CA 1
ATOM 1035 C C . ALA A 1 122 ? 12.564 10.460 92.327 1.00 9.03 121 ALA A C 1
ATOM 1036 O O . ALA A 1 122 ? 12.799 9.534 91.566 1.00 9.80 121 ALA A O 1
ATOM 1038 N N . VAL A 1 123 ? 11.411 11.125 92.363 1.00 8.38 122 VAL A N 1
ATOM 1039 C CA . VAL A 1 123 ? 10.405 11.090 91.334 1.00 9.36 122 VAL A CA 1
ATOM 1040 C C . VAL A 1 123 ? 10.241 12.508 90.865 1.00 9.47 122 VAL A C 1
ATOM 1041 O O . VAL A 1 123 ? 10.034 13.438 91.665 1.00 10.52 122 VAL A O 1
ATOM 1045 N N . THR A 1 124 ? 10.304 12.695 89.563 1.00 8.09 123 THR A N 1
ATOM 1046 C CA . THR A 1 124 ? 10.072 14.004 88.903 1.00 8.70 123 THR A CA 1
ATOM 1047 C C . THR A 1 124 ? 8.958 13.815 87.869 1.00 9.27 123 THR A C 1
ATOM 1048 O O . THR A 1 124 ? 9.024 12.865 87.062 1.00 10.06 123 THR A O 1
ATOM 1052 N N . SER A 1 125 ? 7.938 14.674 87.875 1.00 9.24 124 SER A N 1
ATOM 1053 C CA . SER A 1 125 ? 6.934 14.660 86.841 1.00 9.84 124 SER A CA 1
ATOM 1054 C C . SER A 1 125 ? 6.923 15.989 86.149 1.00 8.93 124 SER A C 1
ATOM 1055 O O . SER A 1 125 ? 7.155 17.055 86.739 1.00 10.63 124 SER A O 1
ATOM 1058 N N . LEU A 1 126 ? 6.621 15.957 84.858 1.00 8.66 125 LEU A N 1
ATOM 1059 C CA . LEU A 1 126 ? 6.469 17.148 84.018 1.00 9.96 125 LEU A CA 1
ATOM 1060 C C . LEU A 1 126 ? 5.111 17.109 83.350 1.00 10.68 125 LEU A C 1
ATOM 1061 O O . LEU A 1 126 ? 4.767 16.113 82.698 1.00 11.49 125 LEU A O 1
ATOM 1066 N N . LYS A 1 127 ? 4.365 18.189 83.468 1.00 8.67 126 LYS A N 1
ATOM 1067 C CA A LYS A 1 127 ? 3.167 18.384 82.661 0.50 9.91 126 LYS A CA 1
ATOM 1068 C CA B LYS A 1 127 ? 3.173 18.384 82.640 0.50 8.72 126 LYS A CA 1
ATOM 1069 C C . LYS A 1 127 ? 3.578 19.331 81.533 1.00 9.31 126 LYS A C 1
ATOM 1070 O O . LYS A 1 127 ? 4.081 20.441 81.806 1.00 11.07 126 LYS A O 1
ATOM 1081 N N . LEU A 1 128 ? 3.398 18.891 80.294 1.00 9.74 127 LEU A N 1
ATOM 1082 C CA . LEU A 1 128 ? 3.866 19.563 79.123 1.00 9.36 127 LEU A CA 1
ATOM 1083 C C . LEU A 1 128 ? 2.714 20.166 78.330 1.00 10.48 127 LEU A C 1
ATOM 1084 O O . LEU A 1 128 ? 1.610 19.603 78.273 1.00 12.77 127 LEU A O 1
ATOM 1089 N N . ASP A 1 129 ? 3.003 21.315 77.722 1.00 10.61 128 ASP A N 1
ATOM 1090 C CA . ASP A 1 129 ? 2.151 21.931 76.675 1.00 12.69 128 ASP A CA 1
ATOM 1091 C C . ASP A 1 129 ? 2.883 21.676 75.368 1.00 12.84 128 ASP A C 1
ATOM 1092 O O . ASP A 1 129 ? 3.891 22.349 75.039 1.00 11.68 128 ASP A O 1
ATOM 1105 N N . LEU A 1 131 ? 1.965 21.923 72.190 1.00 14.05 130 LEU A N 1
ATOM 1106 C CA . LEU A 1 131 ? 1.852 22.961 71.133 1.00 15.58 130 LEU A CA 1
ATOM 1107 C C . LEU A 1 131 ? 2.937 24.024 71.286 1.00 14.75 130 LEU A C 1
ATOM 1108 O O . LEU A 1 131 ? 3.577 24.404 70.316 1.00 14.24 130 LEU A O 1
ATOM 1113 N N . ASN A 1 132 ? 3.151 24.489 72.517 1.00 13.17 131 ASN A N 1
ATOM 1114 C CA . ASN A 1 132 ? 4.090 25.575 72.763 1.00 13.20 131 ASN A CA 1
ATOM 1115 C C . ASN A 1 132 ? 5.460 25.118 73.239 1.00 13.02 131 ASN A C 1
ATOM 1116 O O . ASN A 1 132 ? 6.298 25.942 73.554 1.00 15.18 131 ASN A O 1
ATOM 1121 N N . ARG A 1 133 ? 5.677 23.797 73.321 1.00 11.99 132 ARG A N 1
ATOM 1122 C CA A ARG A 1 133 ? 6.966 23.246 73.718 0.70 10.64 132 ARG A CA 1
ATOM 1123 C CA B ARG A 1 133 ? 6.939 23.191 73.784 0.30 11.55 132 ARG A CA 1
ATOM 1124 C C . ARG A 1 133 ? 7.375 23.786 75.131 1.00 11.23 132 ARG A C 1
ATOM 1125 O O . ARG A 1 133 ? 8.508 24.246 75.321 1.00 13.83 132 ARG A O 1
ATOM 1140 N N . ARG A 1 134 ? 6.441 23.719 76.064 1.00 10.30 133 ARG A N 1
ATOM 1141 C CA A ARG A 1 134 ? 6.499 24.363 77.393 0.50 11.75 133 ARG A CA 1
ATOM 1142 C CA B ARG A 1 134 ? 6.696 24.280 77.407 0.50 11.09 133 ARG A CA 1
ATOM 1143 C C . ARG A 1 134 ? 6.328 23.306 78.493 1.00 12.35 133 ARG A C 1
ATOM 1144 O O . ARG A 1 134 ? 5.533 22.371 78.309 1.00 12.16 133 ARG A O 1
ATOM 1159 N N . VAL A 1 135 ? 6.980 23.519 79.630 1.00 10.03 134 VAL A N 1
ATOM 1160 C CA . VAL A 1 135 ? 6.670 22.812 80.882 1.00 9.51 134 VAL A CA 1
ATOM 1161 C C . VAL A 1 135 ? 5.738 23.712 81.645 1.00 9.89 134 VAL A C 1
ATOM 1162 O O . VAL A 1 135 ? 6.112 24.849 82.051 1.00 10.98 134 VAL A O 1
ATOM 1166 N N . THR A 1 136 ? 4.514 23.225 81.854 1.00 9.53 135 THR A N 1
ATOM 1167 C CA . THR A 1 136 ? 3.566 23.984 82.632 1.00 9.78 135 THR A CA 1
ATOM 1168 C C . THR A 1 136 ? 3.748 23.712 84.137 1.00 8.66 135 THR A C 1
ATOM 1169 O O . THR A 1 136 ? 3.501 24.594 84.981 1.00 10.89 135 THR A O 1
ATOM 1173 N N . GLU A 1 137 ? 4.136 22.478 84.500 1.00 7.54 136 GLU A N 1
ATOM 1174 C CA A GLU A 1 137 ? 4.382 22.145 85.909 0.50 8.55 136 GLU A CA 1
ATOM 1175 C CA B GLU A 1 137 ? 4.352 22.121 85.907 0.50 9.10 136 GLU A CA 1
ATOM 1176 C C . GLU A 1 137 ? 5.440 21.084 86.011 1.00 9.27 136 GLU A C 1
ATOM 1177 O O . GLU A 1 137 ? 5.328 20.009 85.419 1.00 10.02 136 GLU A O 1
ATOM 1188 N N . HIS A 1 138 ? 6.469 21.395 86.792 1.00 8.62 137 HIS A N 1
ATOM 1189 C CA . HIS A 1 138 ? 7.547 20.478 87.162 1.00 7.95 137 HIS A CA 1
ATOM 1190 C C . HIS A 1 138 ? 7.375 20.186 88.636 1.00 7.13 137 HIS A C 1
ATOM 1191 O O . HIS A 1 138 ? 7.393 21.121 89.457 1.00 10.18 137 HIS A O 1
ATOM 1198 N N . VAL A 1 139 ? 7.109 18.915 88.982 1.00 7.66 138 VAL A N 1
ATOM 1199 C CA . VAL A 1 139 ? 6.985 18.513 90.398 1.00 8.11 138 VAL A CA 1
ATOM 1200 C C . VAL A 1 139 ? 8.122 17.582 90.770 1.00 10.24 138 VAL A C 1
ATOM 1201 O O . VAL A 1 139 ? 8.300 16.543 90.075 1.00 10.80 138 VAL A O 1
ATOM 1205 N N . ASP A 1 140 ? 8.881 17.917 91.818 1.00 9.90 139 ASP A N 1
ATOM 1206 C CA . ASP A 1 140 ? 9.909 17.075 92.353 1.00 9.88 139 ASP A CA 1
ATOM 1207 C C . ASP A 1 140 ? 9.518 16.480 93.696 1.00 7.35 139 ASP A C 1
ATOM 1208 O O . ASP A 1 140 ? 8.973 17.176 94.553 1.00 9.51 139 ASP A O 1
ATOM 1213 N N . LEU A 1 141 ? 9.793 15.191 93.844 1.00 8.56 140 LEU A N 1
ATOM 1214 C CA . LEU A 1 141 ? 9.678 14.478 95.117 1.00 7.87 140 LEU A CA 1
ATOM 1215 C C . LEU A 1 141 ? 11.040 13.886 95.410 1.00 8.35 140 LEU A C 1
ATOM 1216 O O . LEU A 1 141 ? 11.388 12.823 94.878 1.00 8.43 140 LEU A O 1
ATOM 1221 N N . ILE A 1 142 ? 11.839 14.590 96.209 1.00 10.18 141 ILE A N 1
ATOM 1222 C CA . ILE A 1 142 ? 13.260 14.265 96.424 1.00 8.73 141 ILE A CA 1
ATOM 1223 C C . ILE A 1 142 ? 13.429 13.591 97.763 1.00 7.82 141 ILE A C 1
ATOM 1224 O O . ILE A 1 142 ? 12.860 14.045 98.774 1.00 9.89 141 ILE A O 1
ATOM 1229 N N . ASP A 1 143 ? 14.237 12.512 97.804 1.00 8.17 142 ASP A N 1
ATOM 1230 C CA . ASP A 1 143 ? 14.531 11.810 99.066 1.00 7.96 142 ASP A CA 1
ATOM 1231 C C . ASP A 1 143 ? 15.720 12.470 99.785 1.00 9.24 142 ASP A C 1
ATOM 1232 O O . ASP A 1 143 ? 16.870 12.007 99.750 1.00 10.28 142 ASP A O 1
ATOM 1237 N N . TYR A 1 144 ? 15.426 13.570 100.477 1.00 9.36 143 TYR A N 1
ATOM 1238 C CA . TYR A 1 144 ? 16.473 14.348 101.151 1.00 9.16 143 TYR A CA 1
ATOM 1239 C C . TYR A 1 144 ? 17.108 13.595 102.311 1.00 10.43 143 TYR A C 1
ATOM 1240 O O . TYR A 1 144 ? 18.283 13.782 102.574 1.00 10.14 143 TYR A O 1
ATOM 1249 N N . GLN A 1 145 ? 16.368 12.739 103.016 1.00 9.78 144 GLN A N 1
ATOM 1250 C CA . GLN A 1 145 ? 16.980 12.001 104.105 1.00 10.45 144 GLN A CA 1
ATOM 1251 C C . GLN A 1 145 ? 18.075 11.072 103.605 1.00 10.09 144 GLN A C 1
ATOM 1252 O O . GLN A 1 145 ? 19.134 10.976 104.261 1.00 11.27 144 GLN A O 1
ATOM 1258 N N . THR A 1 146 ? 17.870 10.434 102.463 1.00 8.51 145 THR A N 1
ATOM 1259 C CA . THR A 1 146 ? 18.911 9.587 101.897 1.00 10.89 145 THR A CA 1
ATOM 1260 C C . THR A 1 146 ? 20.132 10.425 101.538 1.00 9.80 145 THR A C 1
ATOM 1261 O O . THR A 1 146 ? 21.292 10.010 101.759 1.00 11.27 145 THR A O 1
ATOM 1273 N N . SER A 1 148 ? 21.025 13.235 103.001 1.00 10.06 147 SER A N 1
ATOM 1274 C CA A SER A 1 148 ? 21.641 13.583 104.280 0.50 11.74 147 SER A CA 1
ATOM 1275 C CA B SER A 1 148 ? 21.647 13.598 104.271 0.50 12.30 147 SER A CA 1
ATOM 1276 C C . SER A 1 148 ? 22.461 12.418 104.874 1.00 12.43 147 SER A C 1
ATOM 1277 O O . SER A 1 148 ? 23.571 12.624 105.424 1.00 12.54 147 SER A O 1
ATOM 1282 N N . ASP A 1 149 ? 21.947 11.201 104.779 1.00 11.41 148 ASP A N 1
ATOM 1283 C CA . ASP A 1 149 ? 22.672 10.014 105.246 1.00 14.72 148 ASP A CA 1
ATOM 1284 C C . ASP A 1 149 ? 24.034 9.854 104.548 1.00 14.58 148 ASP A C 1
ATOM 1285 O O . ASP A 1 149 ? 25.062 9.552 105.160 1.00 14.29 148 ASP A O 1
ATOM 1290 N N . GLN A 1 150 ? 24.050 10.084 103.245 1.00 11.97 149 GLN A N 1
ATOM 1291 C CA . GLN A 1 150 ? 25.282 9.973 102.479 1.00 13.13 149 GLN A CA 1
ATOM 1292 C C . GLN A 1 150 ? 26.248 11.087 102.841 1.00 13.55 149 GLN A C 1
ATOM 1293 O O . GLN A 1 150 ? 27.472 10.846 102.943 1.00 14.83 149 GLN A O 1
ATOM 1299 N N . LEU A 1 151 ? 25.747 12.306 103.017 1.00 12.35 150 LEU A N 1
ATOM 1300 C CA . LEU A 1 151 ? 26.610 13.453 103.351 1.00 13.10 150 LEU A CA 1
ATOM 1301 C C . LEU A 1 151 ? 27.214 13.342 104.733 1.00 14.79 150 LEU A C 1
ATOM 1302 O O . LEU A 1 151 ? 28.305 13.892 104.987 1.00 16.09 150 LEU A O 1
ATOM 1307 N N . ALA A 1 152 ? 26.522 12.632 105.613 1.00 14.20 151 ALA A N 1
ATOM 1308 C CA . ALA A 1 152 ? 27.014 12.421 106.988 1.00 15.30 151 ALA A CA 1
ATOM 1309 C C . ALA A 1 152 ? 28.322 11.658 106.989 1.00 17.55 151 ALA A C 1
ATOM 1310 O O . ALA A 1 152 ? 29.076 11.739 107.971 1.00 20.30 151 ALA A O 1
ATOM 1330 N N . GLN A 1 154 ? 30.642 12.121 104.674 1.00 17.71 153 GLN A N 1
ATOM 1331 C CA . GLN A 1 154 ? 31.572 12.899 103.840 1.00 20.40 153 GLN A CA 1
ATOM 1332 C C . GLN A 1 154 ? 31.948 14.226 104.474 1.00 22.79 153 GLN A C 1
ATOM 1333 O O . GLN A 1 154 ? 31.505 14.578 105.572 1.00 23.42 153 GLN A O 1
ATOM 1340 N N . GLU B 1 18 ? 12.529 2.361 114.390 1.00 33.55 17 GLU B N 1
ATOM 1341 C CA . GLU B 1 18 ? 13.412 3.131 113.465 1.00 31.88 17 GLU B CA 1
ATOM 1342 C C . GLU B 1 18 ? 12.599 3.778 112.327 1.00 26.45 17 GLU B C 1
ATOM 1343 O O . GLU B 1 18 ? 12.918 4.884 111.889 1.00 31.07 17 GLU B O 1
ATOM 1353 N N . PRO B 1 20 ? 10.138 6.064 110.520 1.00 13.97 19 PRO B N 1
ATOM 1354 C CA . PRO B 1 20 ? 9.414 7.253 110.950 1.00 12.59 19 PRO B CA 1
ATOM 1355 C C . PRO B 1 20 ? 7.916 6.995 111.115 1.00 13.43 19 PRO B C 1
ATOM 1356 O O . PRO B 1 20 ? 7.324 6.167 110.414 1.00 11.19 19 PRO B O 1
ATOM 1360 N N . GLN B 1 21 ? 7.314 7.685 112.071 1.00 13.40 20 GLN B N 1
ATOM 1361 C CA . GLN B 1 21 ? 5.910 7.495 112.357 1.00 12.63 20 GLN B CA 1
ATOM 1362 C C . GLN B 1 21 ? 5.027 7.751 111.129 1.00 11.22 20 GLN B C 1
ATOM 1363 O O . GLN B 1 21 ? 3.986 7.103 110.950 1.00 11.13 20 GLN B O 1
ATOM 1369 N N . GLU B 1 22 ? 5.421 8.721 110.299 1.00 10.03 21 GLU B N 1
ATOM 1370 C CA . GLU B 1 22 ? 4.646 9.037 109.101 1.00 9.97 21 GLU B CA 1
ATOM 1371 C C . GLU B 1 22 ? 4.628 7.845 108.148 1.00 9.12 21 GLU B C 1
ATOM 1372 O O . GLU B 1 22 ? 3.591 7.545 107.537 1.00 9.34 21 GLU B O 1
ATOM 1378 N N . GLN B 1 23 ? 5.774 7.198 107.960 1.00 9.31 22 GLN B N 1
ATOM 1379 C CA . GLN B 1 23 ? 5.855 5.979 107.141 1.00 8.22 22 GLN B CA 1
ATOM 1380 C C . GLN B 1 23 ? 5.048 4.810 107.730 1.00 8.00 22 GLN B C 1
ATOM 1381 O O . GLN B 1 23 ? 4.415 4.055 106.987 1.00 9.82 22 GLN B O 1
ATOM 1387 N N . GLN B 1 24 ? 5.123 4.650 109.060 1.00 10.71 23 GLN B N 1
ATOM 1388 C CA . GLN B 1 24 ? 4.357 3.586 109.715 1.00 10.26 23 GLN B CA 1
ATOM 1389 C C . GLN B 1 24 ? 2.849 3.771 109.464 1.00 9.36 23 GLN B C 1
ATOM 1390 O O . GLN B 1 24 ? 2.139 2.803 109.180 1.00 11.10 23 GLN B O 1
ATOM 1396 N N . LEU B 1 25 ? 2.360 5.015 109.553 1.00 7.99 24 LEU B N 1
ATOM 1397 C CA . LEU B 1 25 ? 0.936 5.277 109.251 1.00 9.65 24 LEU B CA 1
ATOM 1398 C C . LEU B 1 25 ? 0.632 4.982 107.788 1.00 10.14 24 LEU B C 1
ATOM 1399 O O . LEU B 1 25 ? -0.459 4.447 107.442 1.00 9.92 24 LEU B O 1
ATOM 1404 N N . ALA B 1 26 ? 1.514 5.397 106.869 1.00 8.26 25 ALA B N 1
ATOM 1405 C CA . ALA B 1 26 ? 1.284 5.115 105.458 1.00 7.76 25 ALA B CA 1
ATOM 1406 C C . ALA B 1 26 ? 1.199 3.615 105.219 1.00 10.25 25 ALA B C 1
ATOM 1407 O O . ALA B 1 26 ? 0.351 3.189 104.425 1.00 9.81 25 ALA B O 1
ATOM 1409 N N . VAL B 1 27 ? 2.043 2.800 105.845 1.00 9.64 26 VAL B N 1
ATOM 1410 C CA . VAL B 1 27 ? 1.965 1.344 105.649 1.00 10.14 26 VAL B CA 1
ATOM 1411 C C . VAL B 1 27 ? 0.636 0.801 106.224 1.00 10.29 26 VAL B C 1
ATOM 1412 O O . VAL B 1 27 ? -0.030 -0.032 105.571 1.00 10.09 26 VAL B O 1
ATOM 1416 N N . LYS B 1 28 ? 0.207 1.293 107.382 1.00 9.86 27 LYS B N 1
ATOM 1417 C CA . LYS B 1 28 ? -1.072 0.852 107.932 1.00 8.22 27 LYS B CA 1
ATOM 1418 C C . LYS B 1 28 ? -2.231 1.148 106.954 1.00 7.98 27 LYS B C 1
ATOM 1419 O O . LYS B 1 28 ? -3.135 0.328 106.765 1.00 9.17 27 LYS B O 1
ATOM 1425 N N . TYR B 1 29 ? -2.227 2.378 106.381 1.00 7.77 28 TYR B N 1
ATOM 1426 C CA . TYR B 1 29 ? -3.220 2.776 105.413 1.00 7.85 28 TYR B CA 1
ATOM 1427 C C . TYR B 1 29 ? -3.196 1.893 104.160 1.00 8.56 28 TYR B C 1
ATOM 1428 O O . TYR B 1 29 ? -4.234 1.392 103.738 1.00 9.72 28 TYR B O 1
ATOM 1445 N N . ASP B 1 31 ? -1.958 -1.097 103.800 1.00 10.29 30 ASP B N 1
ATOM 1446 C CA . ASP B 1 31 ? -2.370 -2.490 104.121 1.00 9.78 30 ASP B CA 1
ATOM 1447 C C . ASP B 1 31 ? -3.910 -2.525 104.185 1.00 11.48 30 ASP B C 1
ATOM 1448 O O . ASP B 1 31 ? -4.541 -3.441 103.613 1.00 11.69 30 ASP B O 1
ATOM 1453 N N . ALA B 1 32 ? -4.534 -1.540 104.839 1.00 8.56 31 ALA B N 1
ATOM 1454 C CA . ALA B 1 32 ? -6.016 -1.537 104.879 1.00 8.53 31 ALA B CA 1
ATOM 1455 C C . ALA B 1 32 ? -6.624 -1.456 103.475 1.00 11.27 31 ALA B C 1
ATOM 1456 O O . ALA B 1 32 ? -7.604 -2.137 103.192 1.00 11.26 31 ALA B O 1
ATOM 1458 N N . LEU B 1 33 ? -6.071 -0.585 102.626 1.00 10.00 32 LEU B N 1
ATOM 1459 C CA . LEU B 1 33 ? -6.566 -0.399 101.285 1.00 10.84 32 LEU B CA 1
ATOM 1460 C C . LEU B 1 33 ? -6.458 -1.682 100.473 1.00 12.85 32 LEU B C 1
ATOM 1461 O O . LEU B 1 33 ? -7.444 -2.103 99.867 1.00 11.60 32 LEU B O 1
ATOM 1466 N N . THR B 1 34 ? -5.279 -2.299 100.470 1.00 11.71 33 THR B N 1
ATOM 1467 C CA . THR B 1 34 ? -5.023 -3.450 99.630 1.00 11.13 33 THR B CA 1
ATOM 1468 C C . THR B 1 34 ? -5.714 -4.692 100.147 1.00 11.08 33 THR B C 1
ATOM 1469 O O . THR B 1 34 ? -5.903 -5.644 99.389 1.00 14.87 33 THR B O 1
ATOM 1473 N N . GLU B 1 35 ? -6.056 -4.740 101.422 1.00 10.67 34 GLU B N 1
ATOM 1474 C CA . GLU B 1 35 ? -6.835 -5.853 101.972 1.00 11.24 34 GLU B CA 1
ATOM 1475 C C . GLU B 1 35 ? -8.334 -5.641 101.870 1.00 10.22 34 GLU B C 1
ATOM 1476 O O . GLU B 1 35 ? -9.105 -6.531 102.204 1.00 11.16 34 GLU B O 1
ATOM 1482 N N . HIS B 1 36 ? -8.715 -4.402 101.499 1.00 10.72 35 HIS B N 1
ATOM 1483 C CA A HIS B 1 36 ? -10.142 -3.996 101.552 0.50 10.27 35 HIS B CA 1
ATOM 1484 C CA B HIS B 1 36 ? -10.069 -3.886 101.512 0.50 12.13 35 HIS B CA 1
ATOM 1485 C C . HIS B 1 36 ? -10.681 -4.066 102.944 1.00 10.52 35 HIS B C 1
ATOM 1486 O O . HIS B 1 36 ? -11.807 -4.485 103.173 1.00 12.33 35 HIS B O 1
ATOM 1499 N N . ASP B 1 37 ? -9.861 -3.759 103.941 1.00 9.98 36 ASP B N 1
ATOM 1500 C CA . ASP B 1 37 ? -10.289 -3.635 105.334 1.00 10.04 36 ASP B CA 1
ATOM 1501 C C . ASP B 1 37 ? -10.905 -2.256 105.513 1.00 10.63 36 ASP B C 1
ATOM 1502 O O . ASP B 1 37 ? -10.252 -1.327 106.016 1.00 10.97 36 ASP B O 1
ATOM 1507 N N . TYR B 1 38 ? -12.147 -2.109 105.085 1.00 11.28 37 TYR B N 1
ATOM 1508 C CA . TYR B 1 38 ? -12.793 -0.802 105.024 1.00 10.97 37 TYR B CA 1
ATOM 1509 C C . TYR B 1 38 ? -13.068 -0.206 106.402 1.00 12.95 37 TYR B C 1
ATOM 1510 O O . TYR B 1 38 ? -13.043 1.023 106.540 1.00 12.30 37 TYR B O 1
ATOM 1519 N N . LYS B 1 39 ? -13.267 -1.042 107.417 1.00 12.83 38 LYS B N 1
ATOM 1520 C CA A LYS B 1 39 ? -13.432 -0.493 108.766 0.70 13.75 38 LYS B CA 1
ATOM 1521 C CA B LYS B 1 39 ? -13.421 -0.550 108.791 0.30 13.02 38 LYS B CA 1
ATOM 1522 C C . LYS B 1 39 ? -12.185 0.243 109.240 1.00 14.56 38 LYS B C 1
ATOM 1523 O O . LYS B 1 39 ? -12.292 1.302 109.863 1.00 15.70 38 LYS B O 1
ATOM 1534 N N . THR B 1 40 ? -11.006 -0.272 108.938 1.00 11.50 39 THR B N 1
ATOM 1535 C CA . THR B 1 40 ? -9.759 0.433 109.260 1.00 10.21 39 THR B CA 1
ATOM 1536 C C . THR B 1 40 ? -9.581 1.590 108.265 1.00 10.74 39 THR B C 1
ATOM 1537 O O . THR B 1 40 ? -9.197 2.704 108.624 1.00 11.52 39 THR B O 1
ATOM 1541 N N . LEU B 1 41 ? -9.851 1.339 106.969 1.00 9.50 40 LEU B N 1
ATOM 1542 C CA . LEU B 1 41 ? -9.530 2.340 105.989 1.00 9.96 40 LEU B CA 1
ATOM 1543 C C . LEU B 1 41 ? -10.290 3.647 106.262 1.00 9.03 40 LEU B C 1
ATOM 1544 O O . LEU B 1 41 ? -9.732 4.709 106.087 1.00 10.13 40 LEU B O 1
ATOM 1549 N N . ILE B 1 42 ? -11.573 3.539 106.567 1.00 11.16 41 ILE B N 1
ATOM 1550 C CA . ILE B 1 42 ? -12.434 4.717 106.717 1.00 10.35 41 ILE B CA 1
ATOM 1551 C C . ILE B 1 42 ? -11.939 5.621 107.856 1.00 11.25 41 ILE B C 1
ATOM 1552 O O . ILE B 1 42 ? -12.192 6.825 107.830 1.00 10.13 41 ILE B O 1
ATOM 1557 N N . THR B 1 43 ? -11.184 5.079 108.817 1.00 8.24 42 THR B N 1
ATOM 1558 C CA . THR B 1 43 ? -10.600 5.889 109.885 1.00 8.50 42 THR B CA 1
ATOM 1559 C C . THR B 1 43 ? -9.614 6.932 109.339 1.00 10.48 42 THR B C 1
ATOM 1560 O O . THR B 1 43 ? -9.337 7.929 109.998 1.00 10.47 42 THR B O 1
ATOM 1564 N N . PHE B 1 44 ? -9.095 6.712 108.135 1.00 8.81 43 PHE B N 1
ATOM 1565 C CA . PHE B 1 44 ? -8.145 7.620 107.517 1.00 8.49 43 PHE B CA 1
ATOM 1566 C C . PHE B 1 44 ? -8.808 8.713 106.694 1.00 8.06 43 PHE B C 1
ATOM 1567 O O . PHE B 1 44 ? -8.109 9.572 106.172 1.00 9.37 43 PHE B O 1
ATOM 1575 N N . TYR B 1 45 ? -10.123 8.676 106.546 1.00 8.21 44 TYR B N 1
ATOM 1576 C CA . TYR B 1 45 ? -10.796 9.595 105.656 1.00 9.89 44 TYR B CA 1
ATOM 1577 C C . TYR B 1 45 ? -11.838 10.440 106.380 1.00 10.36 44 TYR B C 1
ATOM 1578 O O . TYR B 1 45 ? -12.481 10.005 107.333 1.00 11.94 44 TYR B O 1
ATOM 1587 N N . ASN B 1 46 ? -11.998 11.667 105.884 1.00 9.62 45 ASN B N 1
ATOM 1588 C CA . ASN B 1 46 ? -13.246 12.418 106.090 1.00 9.28 45 ASN B CA 1
ATOM 1589 C C . ASN B 1 46 ? -13.799 12.832 104.712 1.00 9.67 45 ASN B C 1
ATOM 1590 O O . ASN B 1 46 ? -13.288 12.396 103.677 1.00 9.86 45 ASN B O 1
ATOM 1595 N N . ARG B 1 47 ? -14.861 13.640 104.675 1.00 9.45 46 ARG B N 1
ATOM 1596 C CA A ARG B 1 47 ? -15.474 13.918 103.389 0.50 9.34 46 ARG B CA 1
ATOM 1597 C CA B ARG B 1 47 ? -15.501 14.000 103.409 0.50 10.14 46 ARG B CA 1
ATOM 1598 C C . ARG B 1 47 ? -14.613 14.775 102.480 1.00 9.25 46 ARG B C 1
ATOM 1599 O O . ARG B 1 47 ? -14.923 14.915 101.297 1.00 11.78 46 ARG B O 1
ATOM 1614 N N . ASP B 1 48 ? -13.530 15.343 103.004 1.00 10.27 47 ASP B N 1
ATOM 1615 C CA . ASP B 1 48 ? -12.619 16.154 102.243 1.00 10.79 47 ASP B CA 1
ATOM 1616 C C . ASP B 1 48 ? -11.373 15.405 101.730 1.00 10.69 47 ASP B C 1
ATOM 1617 O O . ASP B 1 48 ? -10.594 15.959 100.951 1.00 11.64 47 ASP B O 1
ATOM 1622 N N . SER B 1 49 ? -11.163 14.152 102.151 1.00 8.69 48 SER B N 1
ATOM 1623 C CA . SER B 1 49 ? -9.976 13.406 101.701 1.00 8.61 48 SER B CA 1
ATOM 1624 C C . SER B 1 49 ? -10.056 13.142 100.199 1.00 9.73 48 SER B C 1
ATOM 1625 O O . SER B 1 49 ? -11.107 12.678 99.686 1.00 10.02 48 SER B O 1
ATOM 1628 N N . ILE B 1 50 ? -8.980 13.439 99.483 1.00 10.06 49 ILE B N 1
ATOM 1629 C CA . ILE B 1 50 ? -8.969 13.362 98.022 1.00 10.00 49 ILE B CA 1
ATOM 1630 C C . ILE B 1 50 ? -8.137 12.175 97.593 1.00 10.62 49 ILE B C 1
ATOM 1631 O O . ILE B 1 50 ? -6.963 12.064 98.012 1.00 11.36 49 ILE B O 1
ATOM 1636 N N . PHE B 1 51 ? -8.709 11.310 96.754 1.00 9.90 50 PHE B N 1
ATOM 1637 C CA . PHE B 1 51 ? -7.963 10.266 96.023 1.00 8.87 50 PHE B CA 1
ATOM 1638 C C . PHE B 1 51 ? -7.907 10.742 94.565 1.00 9.09 50 PHE B C 1
ATOM 1639 O O . PHE B 1 51 ? -8.950 10.942 93.915 1.00 11.66 50 PHE B O 1
ATOM 1647 N N . PHE B 1 52 ? -6.708 10.958 94.042 1.00 8.34 51 PHE B N 1
ATOM 1648 C CA . PHE B 1 52 ? -6.535 11.448 92.677 1.00 10.24 51 PHE B CA 1
ATOM 1649 C C . PHE B 1 52 ? -5.583 10.543 91.946 1.00 10.37 51 PHE B C 1
ATOM 1650 O O . PHE B 1 52 ? -4.375 10.543 92.246 1.00 9.66 51 PHE B O 1
ATOM 1658 N N . ASP B 1 53 ? -6.090 9.821 90.965 1.00 9.90 52 ASP B N 1
ATOM 1659 C CA . ASP B 1 53 ? -5.217 9.076 90.036 1.00 10.76 52 ASP B CA 1
ATOM 1660 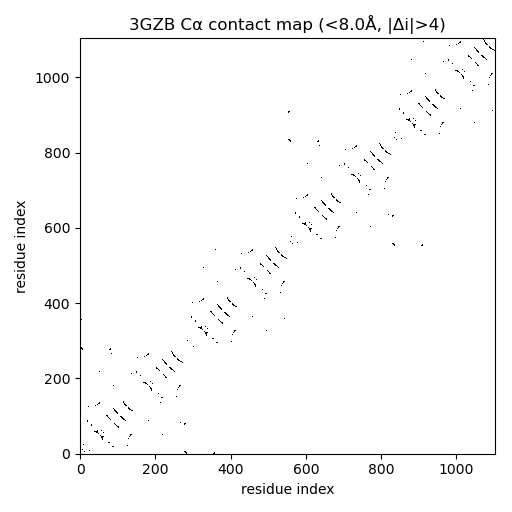C C . ASP B 1 53 ? -4.922 10.073 88.949 1.00 9.93 52 ASP B C 1
ATOM 1661 O O . ASP B 1 53 ? -5.727 10.270 88.037 1.00 9.34 52 ASP B O 1
ATOM 1666 N N . LYS B 1 54 ? -3.787 10.732 89.052 1.00 10.04 53 LYS B N 1
ATOM 1667 C CA . LYS B 1 54 ? -3.447 11.849 88.185 1.00 10.85 53 LYS B CA 1
ATOM 1668 C C . LYS B 1 54 ? -3.191 11.314 86.759 1.00 12.76 53 LYS B C 1
ATOM 1669 O O . LYS B 1 54 ? -3.510 11.992 85.754 1.00 13.44 53 LYS B O 1
ATOM 1675 N N . THR B 1 55 ? -2.668 10.099 86.613 1.00 9.27 54 THR B N 1
ATOM 1676 C CA . THR B 1 55 ? -2.470 9.481 85.332 1.00 10.69 54 THR B CA 1
ATOM 1677 C C . THR B 1 55 ? -3.771 9.137 84.600 1.00 13.79 54 THR B C 1
ATOM 1678 O O . THR B 1 55 ? -3.840 9.235 83.375 1.00 16.88 54 THR B O 1
ATOM 1682 N N . ALA B 1 56 ? -4.808 8.719 85.325 1.00 11.06 55 ALA B N 1
ATOM 1683 C CA . ALA B 1 56 ? -6.142 8.431 84.763 1.00 12.42 55 ALA B CA 1
ATOM 1684 C C . ALA B 1 56 ? -6.981 9.693 84.727 1.00 13.24 55 ALA B C 1
ATOM 1685 O O . ALA B 1 56 ? -8.053 9.660 84.064 1.00 16.71 55 ALA B O 1
ATOM 1687 N N . ASN B 1 57 ? -6.548 10.765 85.354 1.00 13.04 56 ASN B N 1
ATOM 1688 C CA . ASN B 1 57 ? -7.318 11.974 85.569 1.00 13.84 56 ASN B CA 1
ATOM 1689 C C . ASN B 1 57 ? -8.689 11.674 86.209 1.00 16.03 56 ASN B C 1
ATOM 1690 O O . ASN B 1 57 ? -9.744 12.150 85.729 1.00 19.58 56 ASN B O 1
ATOM 1695 N N . ARG B 1 58 ? -8.660 10.854 87.263 1.00 12.86 57 ARG B N 1
ATOM 1696 C CA . ARG B 1 58 ? -9.855 10.375 87.999 1.00 12.45 57 ARG B CA 1
ATOM 1697 C C . ARG B 1 58 ? -9.703 10.772 89.456 1.00 13.27 57 ARG B C 1
ATOM 1698 O O . ARG B 1 58 ? -8.725 10.453 90.072 1.00 12.84 57 ARG B O 1
ATOM 1702 N N . LYS B 1 59 ? -10.694 11.501 89.970 1.00 12.73 58 LYS B N 1
ATOM 1703 C CA . LYS B 1 59 ? -10.726 11.968 91.351 1.00 9.48 58 LYS B CA 1
ATOM 1704 C C . LYS B 1 59 ? -11.969 11.458 92.059 1.00 8.89 58 LYS B C 1
ATOM 1705 O O . LYS B 1 59 ? -13.085 11.490 91.495 1.00 11.10 58 LYS B O 1
ATOM 1711 N N . TYR B 1 60 ? -11.771 11.056 93.320 1.00 9.09 59 TYR B N 1
ATOM 1712 C CA . TYR B 1 60 ? -12.859 10.677 94.218 1.00 9.54 59 TYR B CA 1
ATOM 1713 C C . TYR B 1 60 ? -12.567 11.386 95.538 1.00 8.87 59 TYR B C 1
ATOM 1714 O O . TYR B 1 60 ? -11.435 11.374 96.029 1.00 10.27 59 TYR B O 1
ATOM 1723 N N . THR B 1 61 ? -13.580 12.011 96.117 1.00 8.56 60 THR B N 1
ATOM 1724 C CA . THR B 1 61 ? -13.424 12.781 97.341 1.00 8.37 60 THR B CA 1
ATOM 1725 C C . THR B 1 61 ? -14.391 12.330 98.419 1.00 7.18 60 THR B C 1
ATOM 1726 O O . THR B 1 61 ? -15.626 12.336 98.211 1.00 8.25 60 THR B O 1
ATOM 1730 N N . GLY B 1 62 ? -13.845 12.027 99.601 1.00 8.46 61 GLY B N 1
ATOM 1731 C CA . GLY B 1 62 ? -14.583 11.568 100.751 1.00 9.20 61 GLY B CA 1
ATOM 1732 C C . GLY B 1 62 ? -14.584 10.051 100.830 1.00 10.00 61 GLY B C 1
ATOM 1733 O O . GLY B 1 62 ? -14.640 9.385 99.816 1.00 9.84 61 GLY B O 1
ATOM 1734 N N . GLY B 1 63 ? -14.525 9.525 102.045 1.00 9.87 62 GLY B N 1
ATOM 1735 C CA . GLY B 1 63 ? -14.471 8.099 102.302 1.00 12.77 62 GLY B CA 1
ATOM 1736 C C . GLY B 1 63 ? -15.544 7.315 101.562 1.00 11.36 62 GLY B C 1
ATOM 1737 O O . GLY B 1 63 ? -15.275 6.229 100.996 1.00 10.92 62 GLY B O 1
ATOM 1738 N N . ARG B 1 64 ? -16.794 7.814 101.546 1.00 12.28 63 ARG B N 1
ATOM 1739 C CA . ARG B 1 64 ? -17.838 7.043 100.951 1.00 9.86 63 ARG B CA 1
ATOM 1740 C C . ARG B 1 64 ? -17.546 6.785 99.484 1.00 10.18 63 ARG B C 1
ATOM 1741 O O . ARG B 1 64 ? -17.740 5.681 98.934 1.00 10.96 63 ARG B O 1
ATOM 1749 N N . PHE B 1 65 ? -17.094 7.824 98.798 1.00 9.13 64 PHE B N 1
ATOM 1750 C CA . PHE B 1 65 ? -16.911 7.726 97.355 1.00 10.00 64 PHE B CA 1
ATOM 1751 C C . PHE B 1 65 ? -15.615 7.015 96.974 1.00 9.92 64 PHE B C 1
ATOM 1752 O O . PHE B 1 65 ? -15.548 6.389 95.914 1.00 11.10 64 PHE B O 1
ATOM 1760 N N . ILE B 1 66 ? -14.583 7.160 97.801 1.00 9.88 65 ILE B N 1
ATOM 1761 C CA . ILE B 1 66 ? -13.332 6.416 97.602 1.00 8.84 65 ILE B CA 1
ATOM 1762 C C . ILE B 1 66 ? -13.626 4.918 97.732 1.00 10.32 65 ILE B C 1
ATOM 1763 O O . ILE B 1 66 ? -13.213 4.116 96.903 1.00 10.16 65 ILE B O 1
ATOM 1768 N N . ILE B 1 67 ? -14.304 4.527 98.797 1.00 11.44 66 ILE B N 1
ATOM 1769 C CA . ILE B 1 67 ? -14.609 3.110 99.026 1.00 11.79 66 ILE B CA 1
ATOM 1770 C C . ILE B 1 67 ? -15.522 2.560 97.921 1.00 11.94 66 ILE B C 1
ATOM 1771 O O . ILE B 1 67 ? -15.315 1.445 97.432 1.00 13.21 66 ILE B O 1
ATOM 1776 N N . ASP B 1 68 ? -16.520 3.328 97.486 1.00 12.42 67 ASP B N 1
ATOM 1777 C CA A ASP B 1 68 ? -17.370 2.922 96.377 0.50 12.09 67 ASP B CA 1
ATOM 1778 C CA B ASP B 1 68 ? -17.378 2.935 96.352 0.50 13.37 67 ASP B CA 1
ATOM 1779 C C . ASP B 1 68 ? -16.527 2.654 95.119 1.00 13.19 67 ASP B C 1
ATOM 1780 O O . ASP B 1 68 ? -16.748 1.681 94.412 1.00 14.24 67 ASP B O 1
ATOM 1789 N N . PHE B 1 69 ? -15.560 3.536 94.829 1.00 11.44 68 PHE B N 1
ATOM 1790 C CA . PHE B 1 69 ? -14.634 3.347 93.696 1.00 11.13 68 PHE B CA 1
ATOM 1791 C C . PHE B 1 69 ? -13.837 2.039 93.842 1.00 12.72 68 PHE B C 1
ATOM 1792 O O . PHE B 1 69 ? -13.752 1.264 92.906 1.00 13.96 68 PHE B O 1
ATOM 1800 N N . LEU B 1 70 ? -13.277 1.802 95.024 1.00 10.83 69 LEU B N 1
ATOM 1801 C CA . LEU B 1 70 ? -12.488 0.593 95.211 1.00 11.67 69 LEU B CA 1
ATOM 1802 C C . LEU B 1 70 ? -13.338 -0.649 95.011 1.00 13.29 69 LEU B C 1
ATOM 1803 O O . LEU B 1 70 ? -12.884 -1.632 94.366 1.00 14.05 69 LEU B O 1
ATOM 1808 N N . GLU B 1 71 ? -14.560 -0.645 95.517 1.00 12.34 70 GLU B N 1
ATOM 1809 C CA . GLU B 1 71 ? -15.490 -1.782 95.332 1.00 14.07 70 GLU B CA 1
ATOM 1810 C C . GLU B 1 71 ? -15.738 -2.064 93.878 1.00 16.73 70 GLU B C 1
ATOM 1811 O O . GLU B 1 71 ? -15.761 -3.211 93.462 1.00 20.17 70 GLU B O 1
ATOM 1817 N N . ARG B 1 72 ? -15.943 -1.020 93.081 1.00 17.27 71 ARG B N 1
ATOM 1818 C CA . ARG B 1 72 ? -16.149 -1.187 91.639 1.00 18.16 71 ARG B CA 1
ATOM 1819 C C . ARG B 1 72 ? -14.905 -1.600 90.877 1.00 20.15 71 ARG B C 1
ATOM 1820 O O . ARG B 1 72 ? -14.926 -2.555 90.061 1.00 22.44 71 ARG B O 1
ATOM 1828 N N . ALA B 1 73 ? -13.810 -0.910 91.131 1.00 14.39 72 ALA B N 1
ATOM 1829 C CA . ALA B 1 73 ? -12.545 -1.137 90.463 1.00 16.33 72 ALA B CA 1
ATOM 1830 C C . ALA B 1 73 ? -12.092 -2.576 90.704 1.00 20.12 72 ALA B C 1
ATOM 1831 O O . ALA B 1 73 ? -11.598 -3.235 89.782 1.00 23.40 72 ALA B O 1
ATOM 1833 N N . HIS B 1 74 ? -12.245 -3.045 91.929 1.00 13.26 73 HIS B N 1
ATOM 1834 C CA . HIS B 1 74 ? -11.656 -4.311 92.315 1.00 12.58 73 HIS B CA 1
ATOM 1835 C C . HIS B 1 74 ? -12.685 -5.425 92.487 1.00 13.48 73 HIS B C 1
ATOM 1836 O O . HIS B 1 74 ? -12.394 -6.446 93.142 1.00 11.14 73 HIS B O 1
ATOM 1843 N N . GLN B 1 75 ? -13.889 -5.293 91.910 1.00 13.51 74 GLN B N 1
ATOM 1844 C CA A GLN B 1 75 ? -14.902 -6.306 92.100 0.50 13.67 74 GLN B CA 1
ATOM 1845 C CA B GLN B 1 75 ? -14.918 -6.304 92.041 0.50 14.41 74 GLN B CA 1
ATOM 1846 C C . GLN B 1 75 ? -14.348 -7.698 91.696 1.00 10.49 74 GLN B C 1
ATOM 1847 O O . GLN B 1 75 ? -13.725 -7.874 90.638 1.00 12.67 74 GLN B O 1
ATOM 1858 N N . GLY B 1 76 ? -14.559 -8.637 92.601 1.00 10.71 75 GLY B N 1
ATOM 1859 C CA . GLY B 1 76 ? -14.238 -10.048 92.378 1.00 8.72 75 GLY B CA 1
ATOM 1860 C C . GLY B 1 76 ? -12.764 -10.347 92.479 1.00 8.44 75 GLY B C 1
ATOM 1861 O O . GLY B 1 76 ? -12.359 -11.445 92.104 1.00 7.48 75 GLY B O 1
ATOM 1862 N N . VAL B 1 77 ? -11.965 -9.436 93.040 1.00 7.20 76 VAL B N 1
ATOM 1863 C CA . VAL B 1 77 ? -10.524 -9.570 93.075 1.00 7.85 76 VAL B CA 1
ATOM 1864 C C . VAL B 1 77 ? -10.083 -10.905 93.692 1.00 8.10 76 VAL B C 1
ATOM 1865 O O . VAL B 1 77 ? -10.614 -11.330 94.732 1.00 8.52 76 VAL B O 1
ATOM 1869 N N . LEU B 1 78 ? -9.044 -11.503 93.108 1.00 7.67 77 LEU B N 1
ATOM 1870 C CA . LEU B 1 78 ? -8.395 -12.700 93.694 1.00 6.51 77 LEU B CA 1
ATOM 1871 C C . LEU B 1 78 ? -7.189 -12.322 94.573 1.00 6.96 77 LEU B C 1
ATOM 1872 O O . LEU B 1 78 ? -7.002 -12.908 95.645 1.00 8.87 77 LEU B O 1
ATOM 1877 N N . GLU B 1 79 ? -6.361 -11.376 94.099 1.00 7.44 78 GLU B N 1
ATOM 1878 C CA A GLU B 1 79 ? -5.127 -10.983 94.792 0.50 7.44 78 GLU B CA 1
ATOM 1879 C CA B GLU B 1 79 ? -5.162 -10.949 94.827 0.50 8.28 78 GLU B CA 1
ATOM 1880 C C . GLU B 1 79 ? -4.845 -9.516 94.507 1.00 9.13 78 GLU B C 1
ATOM 1881 O O . GLU B 1 79 ? -5.015 -9.099 93.359 1.00 9.02 78 GLU B O 1
ATOM 1892 N N . TYR B 1 80 ? -4.391 -8.791 95.526 1.00 8.85 79 TYR B N 1
ATOM 1893 C CA . TYR B 1 80 ? -4.037 -7.365 95.323 1.00 7.88 79 TYR B CA 1
ATOM 1894 C C . TYR B 1 80 ? -2.983 -7.001 96.315 1.00 9.99 79 TYR B C 1
ATOM 1895 O O . TYR B 1 80 ? -3.154 -7.261 97.522 1.00 11.90 79 TYR B O 1
ATOM 1904 N N . ASP B 1 81 ? -1.896 -6.418 95.847 1.00 9.57 80 ASP B N 1
ATOM 1905 C CA . ASP B 1 81 ? -0.830 -5.967 96.732 1.00 10.56 80 ASP B CA 1
ATOM 1906 C C . ASP B 1 81 ? -0.139 -4.757 96.137 1.00 10.50 80 ASP B C 1
ATOM 1907 O O . ASP B 1 81 ? -0.080 -4.607 94.935 1.00 11.70 80 ASP B O 1
ATOM 1912 N N . PHE B 1 82 ? 0.369 -3.892 97.012 1.00 10.88 81 PHE B N 1
ATOM 1913 C CA . PHE B 1 82 ? 1.308 -2.828 96.613 1.00 9.02 81 PHE B CA 1
ATOM 1914 C C . PHE B 1 82 ? 2.670 -3.171 97.179 1.00 10.62 81 PHE B C 1
ATOM 1915 O O . PHE B 1 82 ? 2.870 -3.199 98.406 1.00 13.51 81 PHE B O 1
ATOM 1923 N N . ASN B 1 83 ? 3.564 -3.571 96.296 1.00 10.88 82 ASN B N 1
ATOM 1924 C CA . ASN B 1 83 ? 4.880 -4.004 96.663 1.00 13.08 82 ASN B CA 1
ATOM 1925 C C . ASN B 1 83 ? 5.797 -2.802 96.620 1.00 12.93 82 ASN B C 1
ATOM 1926 O O . ASN B 1 83 ? 6.094 -2.294 95.529 1.00 13.85 82 ASN B O 1
ATOM 1931 N N . ILE B 1 84 ? 6.166 -2.288 97.794 1.00 12.08 83 ILE B N 1
ATOM 1932 C CA . ILE B 1 84 ? 6.976 -1.082 97.921 1.00 10.81 83 ILE B CA 1
ATOM 1933 C C . ILE B 1 84 ? 8.434 -1.404 97.638 1.00 12.14 83 ILE B C 1
ATOM 1934 O O . ILE B 1 84 ? 9.015 -2.291 98.264 1.00 15.93 83 ILE B O 1
ATOM 1939 N N . GLU B 1 85 ? 9.008 -0.721 96.657 1.00 8.74 84 GLU B N 1
ATOM 1940 C CA . GLU B 1 85 ? 10.426 -0.820 96.361 1.00 11.63 84 GLU B CA 1
ATOM 1941 C C . GLU B 1 85 ? 11.266 0.207 97.113 1.00 11.33 84 GLU B C 1
ATOM 1942 O O . GLU B 1 85 ? 12.394 -0.117 97.551 1.00 12.06 84 GLU B O 1
ATOM 1948 N N . HIS B 1 86 ? 10.763 1.434 97.287 1.00 10.47 85 HIS B N 1
ATOM 1949 C CA . HIS B 1 86 ? 11.453 2.450 98.065 1.00 10.32 85 HIS B CA 1
ATOM 1950 C C . HIS B 1 86 ? 10.422 3.395 98.597 1.00 9.23 85 HIS B C 1
ATOM 1951 O O . HIS B 1 86 ? 9.493 3.789 97.863 1.00 12.19 85 HIS B O 1
ATOM 1966 N N . TYR B 1 88 ? 10.031 6.973 101.270 1.00 7.56 87 TYR B N 1
ATOM 1967 C CA . TYR B 1 88 ? 10.628 8.051 101.985 1.00 8.71 87 TYR B CA 1
ATOM 1968 C C . TYR B 1 88 ? 9.550 9.064 102.361 1.00 8.39 87 TYR B C 1
ATOM 1969 O O . TYR B 1 88 ? 8.393 8.967 101.943 1.00 8.81 87 TYR B O 1
ATOM 1978 N N . ASN B 1 89 ? 9.928 10.001 103.239 1.00 9.04 88 ASN B N 1
ATOM 1979 C CA . ASN B 1 89 ? 9.015 11.061 103.674 1.00 9.64 88 ASN B CA 1
ATOM 1980 C C . ASN B 1 89 ? 9.725 12.372 103.897 1.00 7.96 88 ASN B C 1
ATOM 1981 O O . ASN B 1 89 ? 10.896 12.403 104.257 1.00 9.38 88 ASN B O 1
ATOM 1986 N N . ALA B 1 90 ? 8.983 13.443 103.727 1.00 8.95 89 ALA B N 1
ATOM 1987 C CA . ALA B 1 90 ? 9.357 14.809 104.096 1.00 7.67 89 ALA B CA 1
ATOM 1988 C C . ALA B 1 90 ? 8.232 15.338 104.937 1.00 8.46 89 ALA B C 1
ATOM 1989 O O . ALA B 1 90 ? 7.133 15.626 104.461 1.00 9.96 89 ALA B O 1
ATOM 1991 N N . GLY B 1 91 ? 8.474 15.363 106.240 1.00 10.89 90 GLY B N 1
ATOM 1992 C CA . GLY B 1 91 ? 7.370 15.589 107.150 1.00 13.14 90 GLY B CA 1
ATOM 1993 C C . GLY B 1 91 ? 6.238 14.603 106.909 1.00 10.67 90 GLY B C 1
ATOM 1994 O O . GLY B 1 91 ? 6.445 13.408 106.771 1.00 10.88 90 GLY B O 1
ATOM 1995 N N . SER B 1 92 ? 5.021 15.148 106.826 1.00 11.15 91 SER B N 1
ATOM 1996 C CA . SER B 1 92 ? 3.824 14.337 106.654 1.00 9.61 91 SER B CA 1
ATOM 1997 C C . SER B 1 92 ? 3.511 13.959 105.203 1.00 10.20 91 SER B C 1
ATOM 1998 O O . SER B 1 92 ? 2.434 13.411 104.948 1.00 11.15 91 SER B O 1
ATOM 2001 N N . LEU B 1 93 ? 4.415 14.232 104.276 1.00 9.02 92 LEU B N 1
ATOM 2002 C CA . LEU B 1 93 ? 4.297 13.752 102.883 1.00 8.87 92 LEU B CA 1
ATOM 2003 C C . LEU B 1 93 ? 5.109 12.483 102.732 1.00 7.82 92 LEU B C 1
ATOM 2004 O O . LEU B 1 93 ? 6.340 12.495 102.880 1.00 8.09 92 LEU B O 1
ATOM 2009 N N . VAL B 1 94 ? 4.443 11.371 102.455 1.00 8.30 93 VAL B N 1
ATOM 2010 C CA . VAL B 1 94 ? 5.092 10.096 102.257 1.00 7.75 93 VAL B CA 1
ATOM 2011 C C . VAL B 1 94 ? 5.039 9.721 100.775 1.00 8.16 93 VAL B C 1
ATOM 2012 O O . VAL B 1 94 ? 3.979 9.785 100.144 1.00 9.31 93 VAL B O 1
ATOM 2016 N N . VAL B 1 95 ? 6.177 9.287 100.247 1.00 8.22 94 VAL B N 1
ATOM 2017 C CA . VAL B 1 95 ? 6.329 8.899 98.854 1.00 7.53 94 VAL B CA 1
ATOM 2018 C C . VAL B 1 95 ? 6.681 7.416 98.786 1.00 9.11 94 VAL B C 1
ATOM 2019 O O . VAL B 1 95 ? 7.622 6.972 99.431 1.00 7.89 94 VAL B O 1
ATOM 2031 N N . ILE B 1 97 ? 7.465 4.329 95.983 1.00 9.59 96 ILE B N 1
ATOM 2032 C CA . ILE B 1 97 ? 7.719 3.846 94.637 1.00 7.58 96 ILE B CA 1
ATOM 2033 C C . ILE B 1 97 ? 7.584 2.333 94.700 1.00 9.79 96 ILE B C 1
ATOM 2034 O O . ILE B 1 97 ? 8.176 1.653 95.576 1.00 10.40 96 ILE B O 1
ATOM 2039 N N . GLY B 1 98 ? 6.790 1.774 93.784 1.00 10.18 97 GLY B N 1
ATOM 2040 C CA . GLY B 1 98 ? 6.604 0.335 93.814 1.00 13.05 97 GLY B CA 1
ATOM 2041 C C . GLY B 1 98 ? 5.830 -0.188 92.640 1.00 13.01 97 GLY B C 1
ATOM 2042 O O . GLY B 1 98 ? 5.882 0.373 91.546 1.00 11.73 97 GLY B O 1
ATOM 2043 N N . ASN B 1 99 ? 5.127 -1.287 92.871 1.00 10.58 98 ASN B N 1
ATOM 2044 C CA . ASN B 1 99 ? 4.419 -1.976 91.820 1.00 11.12 98 ASN B CA 1
ATOM 2045 C C . ASN B 1 99 ? 3.118 -2.538 92.388 1.00 11.25 98 ASN B C 1
ATOM 2046 O O . ASN B 1 99 ? 3.152 -3.140 93.471 1.00 11.99 98 ASN B O 1
ATOM 2051 N N . TYR B 1 100 ? 1.979 -2.264 91.764 1.00 8.80 99 TYR B N 1
ATOM 2052 C CA . TYR B 1 100 ? 0.692 -2.822 92.139 1.00 9.00 99 TYR B CA 1
ATOM 2053 C C . TYR B 1 100 ? 0.479 -4.125 91.391 1.00 11.11 99 TYR B C 1
ATOM 2054 O O . TYR B 1 100 ? 0.446 -4.143 90.166 1.00 11.21 99 TYR B O 1
ATOM 2063 N N . HIS B 1 101 ? 0.253 -5.202 92.115 1.00 9.46 100 HIS B N 1
ATOM 2064 C CA . HIS B 1 101 ? -0.084 -6.512 91.568 1.00 11.79 100 HIS B CA 1
ATOM 2065 C C . HIS B 1 101 ? -1.588 -6.716 91.754 1.00 9.44 100 HIS B C 1
ATOM 2066 O O . HIS B 1 101 ? -2.095 -6.665 92.861 1.00 11.62 100 HIS B O 1
ATOM 2073 N N . PHE B 1 102 ? -2.295 -6.960 90.658 1.00 7.96 101 PHE B N 1
ATOM 2074 C CA . PHE B 1 102 ? -3.736 -7.186 90.687 1.00 9.03 101 PHE B CA 1
ATOM 2075 C C . PHE B 1 102 ? -4.011 -8.418 89.871 1.00 9.94 101 PHE B C 1
ATOM 2076 O O . PHE B 1 102 ? -3.622 -8.506 88.693 1.00 8.78 101 PHE B O 1
ATOM 2084 N N . LYS B 1 103 ? -4.706 -9.369 90.497 1.00 8.95 102 LYS B N 1
ATOM 2085 C CA . LYS B 1 103 ? -5.259 -10.520 89.779 1.00 10.21 102 LYS B CA 1
ATOM 2086 C C . LYS B 1 103 ? -6.774 -10.556 90.019 1.00 8.73 102 LYS B C 1
ATOM 2087 O O . LYS B 1 103 ? -7.234 -10.551 91.160 1.00 10.44 102 LYS B O 1
ATOM 2093 N N . GLY B 1 104 ? -7.563 -10.551 88.946 1.00 8.65 103 GLY B N 1
ATOM 2094 C CA . GLY B 1 104 ? -9.015 -10.484 89.067 1.00 8.14 103 GLY B CA 1
ATOM 2095 C C . GLY B 1 104 ? -9.729 -10.570 87.766 1.00 9.97 103 GLY B C 1
ATOM 2096 O O . GLY B 1 104 ? -9.117 -10.707 86.751 1.00 10.87 103 GLY B O 1
ATOM 2097 N N . PRO B 1 105 ? -11.063 -10.542 87.813 1.00 11.13 104 PRO B N 1
ATOM 2098 C CA . PRO B 1 105 ? -11.887 -10.656 86.595 1.00 13.72 104 PRO B CA 1
ATOM 2099 C C . PRO B 1 105 ? -11.483 -9.616 85.566 1.00 13.57 104 PRO B C 1
ATOM 2100 O O . PRO B 1 105 ? -11.223 -8.461 85.923 1.00 14.59 104 PRO B O 1
ATOM 2104 N N . GLY B 1 106 ? -11.434 -10.032 84.306 1.00 12.55 105 GLY B N 1
ATOM 2105 C CA . GLY B 1 106 ? -10.967 -9.141 83.251 1.00 16.67 105 GLY B CA 1
ATOM 2106 C C . GLY B 1 106 ? -11.988 -8.213 82.605 1.00 21.75 105 GLY B C 1
ATOM 2107 O O . GLY B 1 106 ? -11.603 -7.356 81.826 1.00 20.00 105 GLY B O 1
ATOM 2108 N N . GLU B 1 107 ? -13.271 -8.371 82.929 1.00 24.89 106 GLU B N 1
ATOM 2109 C CA . GLU B 1 107 ? -14.357 -7.717 82.164 1.00 29.55 106 GLU B CA 1
ATOM 2110 C C . GLU B 1 107 ? -14.090 -6.235 81.904 1.00 32.20 106 GLU B C 1
ATOM 2111 O O . GLU B 1 107 ? -14.112 -5.764 80.757 1.00 33.96 106 GLU B O 1
ATOM 2117 N N . GLN B 1 108 ? -13.796 -5.514 82.971 1.00 31.36 107 GLN B N 1
ATOM 2118 C CA . GLN B 1 108 ? -13.579 -4.094 82.870 1.00 34.77 107 GLN B CA 1
ATOM 2119 C C . GLN B 1 108 ? -12.208 -3.705 82.289 1.00 36.62 107 GLN B C 1
ATOM 2120 O O . GLN B 1 108 ? -12.010 -2.552 81.883 1.00 39.83 107 GLN B O 1
ATOM 2126 N N . PHE B 1 109 ? -11.271 -4.653 82.265 1.00 33.68 108 PHE B N 1
ATOM 2127 C CA . PHE B 1 109 ? -9.972 -4.469 81.617 1.00 29.48 108 PHE B CA 1
ATOM 2128 C C . PHE B 1 109 ? -10.038 -4.883 80.139 1.00 29.87 108 PHE B C 1
ATOM 2129 O O . PHE B 1 109 ? -9.004 -5.021 79.492 1.00 31.39 108 PHE B O 1
ATOM 2137 N N . GLY B 1 110 ? -11.241 -5.114 79.612 1.00 29.74 109 GLY B N 1
ATOM 2138 C CA . GLY B 1 110 ? -11.422 -5.525 78.224 1.00 29.81 109 GLY B CA 1
ATOM 2139 C C . GLY B 1 110 ? -11.188 -6.986 77.930 1.00 29.88 109 GLY B C 1
ATOM 2140 O O . GLY B 1 110 ? -10.993 -7.357 76.774 1.00 28.93 109 GLY B O 1
ATOM 2141 N N . LYS B 1 111 ? -11.218 -7.834 78.970 1.00 28.65 110 LYS B N 1
ATOM 2142 C CA . LYS B 1 111 ? -10.954 -9.263 78.826 1.00 26.32 110 LYS B CA 1
ATOM 2143 C C . LYS B 1 111 ? -12.065 -10.082 79.508 1.00 28.74 110 LYS B C 1
ATOM 2144 O O . LYS B 1 111 ? -11.816 -10.756 80.518 1.00 22.59 110 LYS B O 1
ATOM 2150 N N . PRO B 1 112 ? -13.300 -10.042 78.951 1.00 28.94 111 PRO B N 1
ATOM 2151 C CA . PRO B 1 112 ? -14.423 -10.820 79.505 1.00 27.98 111 PRO B CA 1
ATOM 2152 C C . PRO B 1 112 ? -14.174 -12.314 79.587 1.00 26.29 111 PRO B C 1
ATOM 2153 O O . PRO B 1 112 ? -13.517 -12.899 78.726 1.00 27.75 111 PRO B O 1
ATOM 2157 N N . GLY B 1 113 ? -14.686 -12.923 80.650 1.00 26.71 112 GLY B N 1
ATOM 2158 C CA . GLY B 1 113 ? -14.556 -14.347 80.845 1.00 25.06 112 GLY B CA 1
ATOM 2159 C C . GLY B 1 113 ? -13.198 -14.850 81.292 1.00 25.48 112 GLY B C 1
ATOM 2160 O O . GLY B 1 113 ? -13.007 -16.069 81.429 1.00 28.81 112 GLY B O 1
ATOM 2161 N N . LYS B 1 114 ? -12.258 -13.931 81.529 1.00 19.58 113 LYS B N 1
ATOM 2162 C CA . LYS B 1 114 ? -10.909 -14.300 81.908 1.00 16.45 113 LYS B CA 1
ATOM 2163 C C . LYS B 1 114 ? -10.579 -13.722 83.292 1.00 14.31 113 LYS B C 1
ATOM 2164 O O . LYS B 1 114 ? -11.219 -12.768 83.740 1.00 14.21 113 LYS B O 1
ATOM 2170 N N . ILE B 1 115 ? -9.539 -14.272 83.912 1.00 13.45 114 ILE B N 1
ATOM 2171 C CA . ILE B 1 115 ? -8.906 -13.655 85.075 1.00 12.82 114 ILE B CA 1
ATOM 2172 C C . ILE B 1 115 ? -7.588 -13.091 84.564 1.00 12.25 114 ILE B C 1
ATOM 2173 O O . ILE B 1 115 ? -6.786 -13.818 83.963 1.00 15.70 114 ILE B O 1
ATOM 2178 N N . ILE B 1 116 ? -7.398 -11.791 84.732 1.00 8.92 115 ILE B N 1
ATOM 2179 C CA . ILE B 1 116 ? -6.163 -11.138 84.291 1.00 9.04 115 ILE B CA 1
ATOM 2180 C C . ILE B 1 116 ? -5.228 -10.965 85.488 1.00 8.27 115 ILE B C 1
ATOM 2181 O O . ILE B 1 116 ? -5.656 -11.081 86.650 1.00 9.32 115 ILE B O 1
ATOM 2186 N N . ASP B 1 117 ? -3.940 -10.784 85.197 1.00 10.89 116 ASP B N 1
ATOM 2187 C CA . ASP B 1 117 ? -2.886 -10.739 86.233 1.00 9.54 116 ASP B CA 1
ATOM 2188 C C . ASP B 1 117 ? -1.881 -9.706 85.743 1.00 11.23 116 ASP B C 1
ATOM 2189 O O . ASP B 1 117 ? -1.258 -9.914 84.689 1.00 12.87 116 ASP B O 1
ATOM 2194 N N . VAL B 1 118 ? -1.782 -8.573 86.427 1.00 9.04 117 VAL B N 1
ATOM 2195 C CA . VAL B 1 118 ? -0.962 -7.482 85.999 1.00 9.55 117 VAL B CA 1
ATOM 2196 C C . VAL B 1 118 ? -0.084 -7.009 87.181 1.00 9.35 117 VAL B C 1
ATOM 2197 O O . VAL B 1 118 ? -0.447 -7.200 88.360 1.00 11.11 117 VAL B O 1
ATOM 2201 N N . ALA B 1 119 ? 1.085 -6.440 86.852 1.00 9.13 118 ALA B N 1
ATOM 2202 C CA . ALA B 1 119 ? 2.046 -5.942 87.824 1.00 9.83 118 ALA B CA 1
ATOM 2203 C C . ALA B 1 119 ? 2.504 -4.583 87.284 1.00 9.68 118 ALA B C 1
ATOM 2204 O O . ALA B 1 119 ? 3.255 -4.500 86.311 1.00 11.45 118 ALA B O 1
ATOM 2206 N N . ILE B 1 120 ? 1.972 -3.533 87.885 1.00 9.57 119 ILE B N 1
ATOM 2207 C CA . ILE B 1 120 ? 1.959 -2.187 87.296 1.00 10.18 119 ILE B CA 1
ATOM 2208 C C . ILE B 1 120 ? 2.907 -1.268 88.051 1.00 10.57 119 ILE B C 1
ATOM 2209 O O . ILE B 1 120 ? 2.687 -1.017 89.239 1.00 10.47 119 ILE B O 1
ATOM 2214 N N . PRO B 1 121 ? 3.970 -0.742 87.398 1.00 10.46 120 PRO B N 1
ATOM 2215 C CA . PRO B 1 121 ? 4.841 0.257 88.063 1.00 10.06 120 PRO B CA 1
ATOM 2216 C C . PRO B 1 121 ? 4.037 1.493 88.493 1.00 9.81 120 PRO B C 1
ATOM 2217 O O . PRO B 1 121 ? 3.094 1.904 87.810 1.00 8.85 120 PRO B O 1
ATOM 2221 N N . ALA B 1 122 ? 4.400 2.052 89.644 1.00 7.70 121 ALA B N 1
ATOM 2222 C CA . ALA B 1 122 ? 3.646 3.175 90.204 1.00 7.96 121 ALA B CA 1
ATOM 2223 C C . ALA B 1 122 ? 4.423 3.982 91.226 1.00 7.88 121 ALA B C 1
ATOM 2224 O O . ALA B 1 122 ? 5.363 3.474 91.861 1.00 9.86 121 ALA B O 1
ATOM 2226 N N . VAL B 1 123 ? 3.980 5.234 91.378 1.00 6.56 122 VAL B N 1
ATOM 2227 C CA . VAL B 1 123 ? 4.332 6.057 92.552 1.00 8.21 122 VAL B CA 1
ATOM 2228 C C . VAL B 1 123 ? 3.050 6.481 93.223 1.00 8.03 122 VAL B C 1
ATOM 2229 O O . VAL B 1 123 ? 2.139 6.974 92.512 1.00 10.85 122 VAL B O 1
ATOM 2233 N N . THR B 1 124 ? 2.966 6.299 94.541 1.00 8.70 123 THR B N 1
ATOM 2234 C CA . THR B 1 124 ? 1.816 6.759 95.310 1.00 9.15 123 THR B CA 1
ATOM 2235 C C . THR B 1 124 ? 2.359 7.694 96.385 1.00 9.79 123 THR B C 1
ATOM 2236 O O . THR B 1 124 ? 3.329 7.354 97.073 1.00 9.55 123 THR B O 1
ATOM 2240 N N . SER B 1 125 ? 1.810 8.894 96.481 1.00 9.30 124 SER B N 1
ATOM 2241 C CA . SER B 1 125 ? 2.131 9.774 97.534 1.00 9.00 124 SER B CA 1
ATOM 2242 C C . SER B 1 125 ? 0.927 10.040 98.428 1.00 9.63 124 SER B C 1
ATOM 2243 O O . SER B 1 125 ? -0.224 10.073 97.970 1.00 11.00 124 SER B O 1
ATOM 2246 N N . LEU B 1 126 ? 1.195 10.146 99.732 1.00 9.95 125 LEU B N 1
ATOM 2247 C CA . LEU B 1 126 ? 0.152 10.426 100.723 1.00 9.10 125 LEU B CA 1
ATOM 2248 C C . LEU B 1 126 ? 0.530 11.684 101.508 1.00 10.75 125 LEU B C 1
ATOM 2249 O O . LEU B 1 126 ? 1.618 11.728 102.078 1.00 11.86 125 LEU B O 1
ATOM 2254 N N . LYS B 1 127 ? -0.373 12.659 101.570 1.00 8.19 126 LYS B N 1
ATOM 2255 C CA A LYS B 1 127 ? -0.239 13.787 102.482 0.50 8.80 126 LYS B CA 1
ATOM 2256 C CA B LYS B 1 127 ? -0.230 13.785 102.491 0.50 8.91 126 LYS B CA 1
ATOM 2257 C C . LYS B 1 127 ? -1.093 13.448 103.688 1.00 8.86 126 LYS B C 1
ATOM 2258 O O . LYS B 1 127 ? -2.301 13.279 103.560 1.00 10.20 126 LYS B O 1
ATOM 2269 N N . LEU B 1 128 ? -0.454 13.327 104.836 1.00 9.82 127 LEU B N 1
ATOM 2270 C CA . LEU B 1 128 ? -1.074 12.900 106.100 1.00 9.56 127 LEU B CA 1
ATOM 2271 C C . LEU B 1 128 ? -1.341 14.117 106.992 1.00 9.83 127 LEU B C 1
ATOM 2272 O O . LEU B 1 128 ? -0.541 15.072 107.087 1.00 11.26 127 LEU B O 1
ATOM 2277 N N . ASP B 1 129 ? -2.484 14.049 107.686 1.00 9.46 128 ASP B N 1
ATOM 2278 C CA . ASP B 1 129 ? -2.810 14.901 108.824 1.00 9.58 128 ASP B CA 1
ATOM 2279 C C . ASP B 1 129 ? -2.426 14.081 110.062 1.00 9.82 128 ASP B C 1
ATOM 2280 O O . ASP B 1 129 ? -3.141 13.141 110.444 1.00 10.71 128 ASP B O 1
ATOM 2293 N N . LEU B 1 131 ? -2.200 15.015 113.184 1.00 10.39 130 LEU B N 1
ATOM 2294 C CA . LEU B 1 131 ? -3.005 15.249 114.378 1.00 11.24 130 LEU B CA 1
ATOM 2295 C C . LEU B 1 131 ? -4.190 14.289 114.400 1.00 10.89 130 LEU B C 1
ATOM 2296 O O . LEU B 1 131 ? -4.448 13.583 115.389 1.00 11.36 130 LEU B O 1
ATOM 2301 N N . ASN B 1 132 ? -4.908 14.218 113.279 1.00 9.14 131 ASN B N 1
ATOM 2302 C CA . ASN B 1 132 ? -6.111 13.439 113.197 1.00 8.61 131 ASN B CA 1
ATOM 2303 C C . ASN B 1 132 ? -5.980 12.046 112.628 1.00 10.13 131 ASN B C 1
ATOM 2304 O O . ASN B 1 132 ? -6.951 11.310 112.551 1.00 11.81 131 ASN B O 1
ATOM 2309 N N . ARG B 1 133 ? -4.766 11.700 112.185 1.00 8.86 132 ARG B N 1
ATOM 2310 C CA . ARG B 1 133 ? -4.440 10.401 111.669 1.00 11.28 132 ARG B CA 1
ATOM 2311 C C . ARG B 1 133 ? -5.282 10.092 110.407 1.00 10.06 132 ARG B C 1
ATOM 2312 O O . ARG B 1 133 ? -5.915 9.055 110.267 1.00 9.99 132 ARG B O 1
ATOM 2320 N N . ARG B 1 134 ? -5.251 11.053 109.480 1.00 9.30 133 ARG B N 1
ATOM 2321 C CA A ARG B 1 134 ? -6.008 10.981 108.243 0.50 9.53 133 ARG B CA 1
ATOM 2322 C CA B ARG B 1 134 ? -6.005 10.939 108.251 0.50 9.62 133 ARG B CA 1
ATOM 2323 C C . ARG B 1 134 ? -5.127 11.185 107.038 1.00 8.80 133 ARG B C 1
ATOM 2324 O O . ARG B 1 134 ? -4.061 11.817 107.133 1.00 11.31 133 ARG B O 1
ATOM 2339 N N . VAL B 1 135 ? -5.553 10.643 105.891 1.00 8.60 134 VAL B N 1
ATOM 2340 C CA . VAL B 1 135 ? -4.987 10.899 104.559 1.00 8.80 134 VAL B CA 1
ATOM 2341 C C . VAL B 1 135 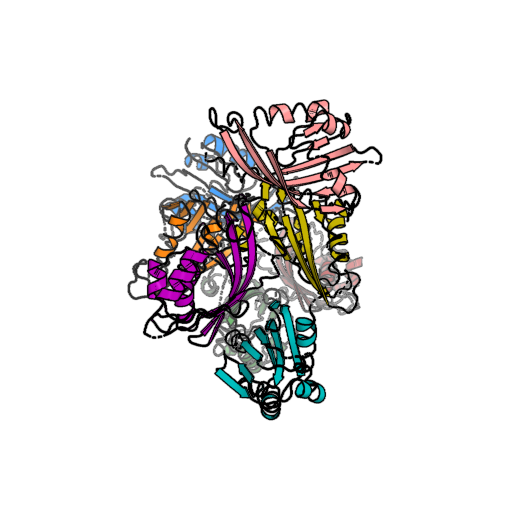? -5.769 12.062 103.977 1.00 10.53 134 VAL B C 1
ATOM 2342 O O . VAL B 1 135 ? -6.963 11.952 103.743 1.00 10.92 134 VAL B O 1
ATOM 2346 N N . THR B 1 136 ? -5.138 13.216 103.819 1.00 10.59 135 THR B N 1
ATOM 2347 C CA . THR B 1 136 ? -5.803 14.349 103.187 1.00 9.58 135 THR B CA 1
ATOM 2348 C C . THR B 1 136 ? -5.748 14.315 101.657 1.00 8.79 135 THR B C 1
ATOM 2349 O O . THR B 1 136 ? -6.716 14.714 101.003 1.00 10.12 135 THR B O 1
ATOM 2353 N N . GLU B 1 137 ? -4.660 13.781 101.102 1.00 8.39 136 GLU B N 1
ATOM 2354 C CA . GLU B 1 137 ? -4.505 13.628 99.645 1.00 8.86 136 GLU B CA 1
ATOM 2355 C C . GLU B 1 137 ? -3.692 12.377 99.331 1.00 8.24 136 GLU B C 1
ATOM 2356 O O . GLU B 1 137 ? -2.545 12.244 99.793 1.00 11.23 136 GLU B O 1
ATOM 2362 N N . HIS B 1 138 ? -4.271 11.502 98.533 1.00 8.44 137 HIS B N 1
ATOM 2363 C CA . HIS B 1 138 ? -3.623 10.297 98.017 1.00 7.67 137 HIS B CA 1
ATOM 2364 C C . HIS B 1 138 ? -3.514 10.511 96.519 1.00 8.89 137 HIS B C 1
ATOM 2365 O O . HIS B 1 138 ? -4.545 10.626 95.826 1.00 9.99 137 HIS B O 1
ATOM 2372 N N . VAL B 1 139 ? -2.286 10.605 96.006 1.00 8.04 138 VAL B N 1
ATOM 2373 C CA . VAL B 1 139 ? -2.063 10.830 94.563 1.00 8.42 138 VAL B CA 1
ATOM 2374 C C . VAL B 1 139 ? -1.368 9.607 94.016 1.00 9.21 138 VAL B C 1
ATOM 2375 O O . VAL B 1 139 ? -0.277 9.232 94.458 1.00 10.13 138 VAL B O 1
ATOM 2379 N N . ASP B 1 140 ? -1.977 9.048 92.989 1.00 8.23 139 ASP B N 1
ATOM 2380 C CA . ASP B 1 140 ? -1.422 7.912 92.239 1.00 9.25 139 ASP B CA 1
ATOM 2381 C C . ASP B 1 140 ? -0.910 8.351 90.861 1.00 9.23 139 ASP B C 1
ATOM 2382 O O . ASP B 1 140 ? -1.576 9.062 90.105 1.00 9.54 139 ASP B O 1
ATOM 2387 N N . LEU B 1 141 ? 0.318 7.882 90.547 1.00 7.63 140 LEU B N 1
ATOM 2388 C CA . LEU B 1 141 ? 0.931 7.992 89.226 1.00 8.29 140 LEU B CA 1
ATOM 2389 C C . LEU B 1 141 ? 1.201 6.577 88.742 1.00 9.18 140 LEU B C 1
ATOM 2390 O O . LEU B 1 141 ? 2.207 5.957 89.063 1.00 7.70 140 LEU B O 1
ATOM 2395 N N . ILE B 1 142 ? 0.287 6.053 87.933 1.00 8.53 141 ILE B N 1
ATOM 2396 C CA . ILE B 1 142 ? 0.288 4.632 87.572 1.00 7.58 141 ILE B CA 1
ATOM 2397 C C . ILE B 1 142 ? 0.715 4.495 86.113 1.00 8.31 141 ILE B C 1
ATOM 2398 O O . ILE B 1 142 ? 0.255 5.245 85.210 1.00 9.25 141 ILE B O 1
ATOM 2403 N N . ASP B 1 143 ? 1.563 3.501 85.839 1.00 7.26 142 ASP B N 1
ATOM 2404 C CA . ASP B 1 143 ? 2.015 3.204 84.484 1.00 7.88 142 ASP B CA 1
ATOM 2405 C C . ASP B 1 143 ? 1.048 2.304 83.721 1.00 7.48 142 ASP B C 1
ATOM 2406 O O . ASP B 1 143 ? 1.271 1.081 83.534 1.00 8.09 142 ASP B O 1
ATOM 2411 N N . TYR B 1 144 ? -0.023 2.928 83.238 1.00 8.67 143 TYR B N 1
ATOM 2412 C CA . TYR B 1 144 ? -1.044 2.193 82.487 1.00 8.05 143 TYR B CA 1
ATOM 2413 C C . TYR B 1 144 ? -0.588 1.632 81.152 1.00 11.16 143 TYR B C 1
ATOM 2414 O O . TYR B 1 144 ? -1.130 0.625 80.706 1.00 9.67 143 TYR B O 1
ATOM 2423 N N . GLN B 1 145 ? 0.399 2.262 80.505 1.00 8.18 144 GLN B N 1
ATOM 2424 C CA . GLN B 1 145 ? 0.880 1.660 79.260 1.00 9.25 144 GLN B CA 1
ATOM 2425 C C . GLN B 1 145 ? 1.525 0.292 79.517 1.00 9.97 144 GLN B C 1
ATOM 2426 O O . GLN B 1 145 ? 1.307 -0.667 78.792 1.00 9.96 144 GLN B O 1
ATOM 2432 N N . THR B 1 146 ? 2.297 0.154 80.580 1.00 7.11 145 THR B N 1
ATOM 2433 C CA . THR B 1 146 ? 2.782 -1.178 80.960 1.00 8.71 145 THR B CA 1
ATOM 2434 C C . THR B 1 146 ? 1.645 -2.156 81.258 1.00 9.07 145 THR B C 1
ATOM 2435 O O . THR B 1 146 ? 1.713 -3.320 80.840 1.00 9.99 145 THR B O 1
ATOM 2447 N N . SER B 1 148 ? -1.316 -2.106 79.921 1.00 9.83 147 SER B N 1
ATOM 2448 C CA A SER B 1 148 ? -1.846 -2.465 78.598 0.50 10.49 147 SER B CA 1
ATOM 2449 C CA B SER B 1 148 ? -1.836 -2.442 78.582 0.50 10.68 147 SER B CA 1
ATOM 2450 C C . SER B 1 148 ? -0.947 -3.456 77.850 1.00 11.67 147 SER B C 1
ATOM 2451 O O . SER B 1 148 ? -1.464 -4.394 77.194 1.00 11.21 147 SER B O 1
ATOM 2456 N N . ASP B 1 149 ? 0.375 -3.295 77.957 1.00 9.40 148 ASP B N 1
ATOM 2457 C CA . ASP B 1 149 ? 1.312 -4.209 77.315 1.00 11.39 148 ASP B CA 1
ATOM 2458 C C . ASP B 1 149 ? 1.110 -5.633 77.865 1.00 11.36 148 ASP B C 1
ATOM 2459 O O . ASP B 1 149 ? 1.116 -6.627 77.116 1.00 12.62 148 ASP B O 1
ATOM 2464 N N . GLN B 1 150 ? 0.904 -5.721 79.169 1.00 10.07 149 GLN B N 1
ATOM 2465 C CA . GLN B 1 150 ? 0.691 -7.037 79.835 1.00 10.19 149 GLN B CA 1
ATOM 2466 C C . GLN B 1 150 ? -0.639 -7.625 79.426 1.00 11.59 149 GLN B C 1
ATOM 2467 O O . GLN B 1 150 ? -0.730 -8.815 79.131 1.00 11.90 149 GLN B O 1
ATOM 2473 N N . LEU B 1 151 ? -1.687 -6.814 79.387 1.00 10.29 150 LEU B N 1
ATOM 2474 C CA . LEU B 1 151 ? -3.006 -7.306 78.995 1.00 11.14 150 LEU B CA 1
ATOM 2475 C C . LEU B 1 151 ? -3.040 -7.792 77.551 1.00 12.50 150 LEU B C 1
ATOM 2476 O O . LEU B 1 151 ? -3.821 -8.688 77.210 1.00 12.02 150 LEU B O 1
ATOM 2481 N N . ALA B 1 152 ? -2.180 -7.213 76.710 1.00 12.68 151 ALA B N 1
ATOM 2482 C CA . ALA B 1 152 ? -2.134 -7.626 75.303 1.00 13.32 151 ALA B CA 1
ATOM 2483 C C . ALA B 1 152 ? -1.678 -9.076 75.126 1.00 14.85 151 ALA B C 1
ATOM 2484 O O . ALA B 1 152 ? -1.985 -9.691 74.104 1.00 15.14 151 ALA B O 1
ATOM 2499 N N . GLN B 1 154 ? -2.677 -11.405 77.160 1.00 13.83 153 GLN B N 1
ATOM 2500 C CA . GLN B 1 154 ? -3.672 -12.164 77.903 1.00 15.13 153 GLN B CA 1
ATOM 2501 C C . GLN B 1 154 ? -5.025 -12.201 77.199 1.00 19.39 153 GLN B C 1
ATOM 2502 O O . GLN B 1 154 ? -5.255 -11.555 76.169 1.00 18.14 153 GLN B O 1
ATOM 2509 N N . GLY C 1 1 ? 23.375 15.234 82.697 1.00 9.97 0 GLY C N 1
ATOM 2510 C CA . GLY C 1 1 ? 22.621 14.503 81.621 1.00 9.89 0 GLY C CA 1
ATOM 2511 C C . GLY C 1 1 ? 21.637 13.513 82.175 1.00 9.67 0 GLY C C 1
ATOM 2512 O O . GLY C 1 1 ? 21.763 13.108 83.307 1.00 9.64 0 GLY C O 1
ATOM 2526 N N . PHE C 1 3 ? 20.387 9.654 81.894 1.00 7.94 2 PHE C N 1
ATOM 2527 C CA . PHE C 1 3 ? 20.917 8.359 81.487 1.00 8.07 2 PHE C CA 1
ATOM 2528 C C . PHE C 1 3 ? 20.025 7.237 81.923 1.00 10.32 2 PHE C C 1
ATOM 2529 O O . PHE C 1 3 ? 19.304 7.365 82.904 1.00 10.09 2 PHE C O 1
ATOM 2537 N N . ALA C 1 4 ? 20.026 6.167 81.151 1.00 9.75 3 ALA C N 1
ATOM 2538 C CA . ALA C 1 4 ? 19.343 4.899 81.479 1.00 9.01 3 ALA C CA 1
ATOM 2539 C C . ALA C 1 4 ? 20.378 3.794 81.477 1.00 12.13 3 ALA C C 1
ATOM 2540 O O . ALA C 1 4 ? 21.522 3.953 81.068 1.00 12.80 3 ALA C O 1
ATOM 2542 N N . SER C 1 5 ? 19.982 2.681 82.069 1.00 14.49 4 SER C N 1
ATOM 2543 C CA A SER C 1 5 ? 20.797 1.471 82.136 0.50 18.30 4 SER C CA 1
ATOM 2544 C CA B SER C 1 5 ? 20.858 1.513 82.086 0.50 17.11 4 SER C CA 1
ATOM 2545 C C . SER C 1 5 ? 20.101 0.443 81.257 1.00 19.40 4 SER C C 1
ATOM 2546 O O . SER C 1 5 ? 18.855 0.289 81.324 1.00 22.44 4 SER C O 1
ATOM 2551 N N . LEU C 1 6 ? 20.848 -0.208 80.380 1.00 16.83 5 LEU C N 1
ATOM 2552 C CA . LEU C 1 6 ? 20.309 -1.215 79.503 1.00 19.87 5 LEU C CA 1
ATOM 2553 C C . LEU C 1 6 ? 21.004 -2.549 79.846 1.00 15.49 5 LEU C C 1
ATOM 2554 O O . LEU C 1 6 ? 22.226 -2.615 79.854 1.00 19.31 5 LEU C O 1
ATOM 2559 N N . VAL C 1 7 ? 20.211 -3.533 80.195 1.00 18.30 6 VAL C N 1
ATOM 2560 C CA . VAL C 1 7 ? 20.729 -4.879 80.484 1.00 18.07 6 VAL C CA 1
ATOM 2561 C C . VAL C 1 7 ? 20.827 -5.625 79.181 1.00 20.13 6 VAL C C 1
ATOM 2562 O O . VAL C 1 7 ? 19.836 -5.760 78.454 1.00 21.28 6 VAL C O 1
ATOM 2566 N N . ILE C 1 8 ? 22.025 -6.103 78.879 1.00 16.35 7 ILE C N 1
ATOM 2567 C CA A ILE C 1 8 ? 22.208 -6.844 77.654 0.50 17.75 7 ILE C CA 1
ATOM 2568 C CA B ILE C 1 8 ? 22.329 -6.777 77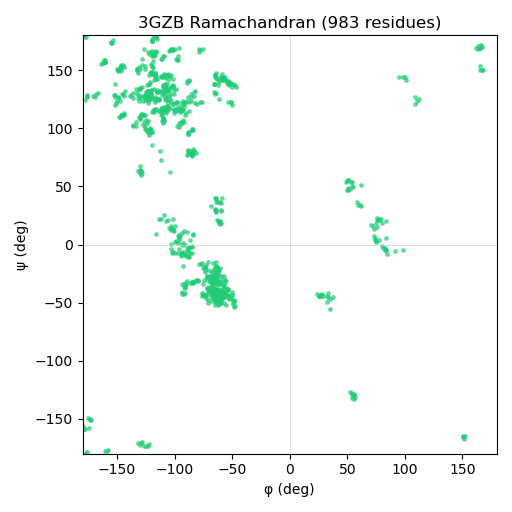.615 0.50 17.64 7 ILE C CA 1
ATOM 2569 C C . ILE C 1 8 ? 22.946 -8.141 77.940 1.00 18.26 7 ILE C C 1
ATOM 2570 O O . ILE C 1 8 ? 23.791 -8.217 78.823 1.00 17.01 7 ILE C O 1
ATOM 2579 N N . PRO C 1 9 ? 22.544 -9.196 77.229 1.00 18.08 8 PRO C N 1
ATOM 2580 C CA . PRO C 1 9 ? 23.308 -10.443 77.399 1.00 18.76 8 PRO C CA 1
ATOM 2581 C C . PRO C 1 9 ? 24.711 -10.270 76.866 1.00 17.06 8 PRO C C 1
ATOM 2582 O O . PRO C 1 9 ? 24.881 -9.701 75.779 1.00 17.33 8 PRO C O 1
ATOM 2586 N N . VAL C 1 10 ? 25.716 -10.784 77.582 1.00 14.52 9 VAL C N 1
ATOM 2587 C CA . VAL C 1 10 ? 27.076 -10.579 77.152 1.00 14.88 9 VAL C CA 1
ATOM 2588 C C . VAL C 1 10 ? 27.308 -11.305 75.816 1.00 17.21 9 VAL C C 1
ATOM 2589 O O . VAL C 1 10 ? 28.135 -10.862 75.007 1.00 18.62 9 VAL C O 1
ATOM 2593 N N . SER C 1 11 ? 26.553 -12.367 75.572 1.00 16.33 10 SER C N 1
ATOM 2594 C CA . SER C 1 11 ? 26.640 -13.072 74.304 1.00 16.64 10 SER C CA 1
ATOM 2595 C C . SER C 1 11 ? 26.388 -12.116 73.123 1.00 20.15 10 SER C C 1
ATOM 2596 O O . SER C 1 11 ? 26.939 -12.326 72.036 1.00 22.51 10 SER C O 1
ATOM 2599 N N . ALA C 1 12 ? 25.563 -11.081 73.331 1.00 22.23 11 ALA C N 1
ATOM 2600 C CA . ALA C 1 12 ? 25.330 -10.059 72.285 1.00 24.64 11 ALA C CA 1
ATOM 2601 C C . ALA C 1 12 ? 26.604 -9.239 72.022 1.00 25.93 11 ALA C C 1
ATOM 2602 O O . ALA C 1 12 ? 26.976 -8.959 70.871 1.00 31.07 11 ALA C O 1
ATOM 2604 N N . GLN C 1 13 ? 27.330 -8.917 73.078 1.00 18.68 12 GLN C N 1
ATOM 2605 C CA . GLN C 1 13 ? 28.604 -8.225 72.968 1.00 20.52 12 GLN C CA 1
ATOM 2606 C C . GLN C 1 13 ? 29.696 -9.092 72.312 1.00 21.86 12 GLN C C 1
ATOM 2607 O O . GLN C 1 13 ? 30.612 -8.553 71.717 1.00 24.03 12 GLN C O 1
ATOM 2613 N N . ALA C 1 14 ? 29.577 -10.416 72.412 1.00 22.68 13 ALA C N 1
ATOM 2614 C CA . ALA C 1 14 ? 30.634 -11.354 71.973 1.00 23.58 13 ALA C CA 1
ATOM 2615 C C . ALA C 1 14 ? 30.827 -11.379 70.483 1.00 29.82 13 ALA C C 1
ATOM 2616 O O . ALA C 1 14 ? 31.945 -11.634 70.018 1.00 25.73 13 ALA C O 1
ATOM 2618 N N . ASN C 1 15 ? 29.749 -11.128 69.741 1.00 33.30 14 ASN C N 1
ATOM 2619 C CA . ASN C 1 15 ? 29.758 -11.241 68.275 1.00 38.32 14 ASN C CA 1
ATOM 2620 C C . ASN C 1 15 ? 29.876 -9.872 67.652 1.00 37.72 14 ASN C C 1
ATOM 2621 O O . ASN C 1 15 ? 29.526 -9.676 66.500 1.00 40.25 14 ASN C O 1
ATOM 2626 N N . SER C 1 16 ? 30.386 -8.921 68.423 1.00 37.16 15 SER C N 1
ATOM 2627 C CA . SER C 1 16 ? 30.607 -7.577 67.928 1.00 38.39 15 SER C CA 1
ATOM 2628 C C . SER C 1 16 ? 31.870 -7.461 67.070 1.00 39.63 15 SER C C 1
ATOM 2629 O O . SER C 1 16 ? 32.059 -6.448 66.386 1.00 41.29 15 SER C O 1
ATOM 2632 N N . GLY C 1 17 ? 32.762 -8.451 67.159 1.00 37.19 16 GLY C N 1
ATOM 2633 C CA . GLY C 1 17 ? 34.091 -8.343 66.552 1.00 37.62 16 GLY C CA 1
ATOM 2634 C C . GLY C 1 17 ? 35.119 -7.589 67.393 1.00 37.43 16 GLY C C 1
ATOM 2635 O O . GLY C 1 17 ? 36.288 -7.503 67.003 1.00 40.61 16 GLY C O 1
ATOM 2636 N N . GLU C 1 18 ? 34.699 -7.061 68.542 1.00 34.98 17 GLU C N 1
ATOM 2637 C CA . GLU C 1 18 ? 35.571 -6.272 69.422 1.00 33.04 17 GLU C CA 1
ATOM 2638 C C . GLU C 1 18 ? 36.043 -7.051 70.685 1.00 31.53 17 GLU C C 1
ATOM 2639 O O . GLU C 1 18 ? 37.039 -6.677 71.312 1.00 33.62 17 GLU C O 1
ATOM 2649 N N . PRO C 1 20 ? 37.824 -9.821 72.957 1.00 16.04 19 PRO C N 1
ATOM 2650 C CA . PRO C 1 20 ? 38.877 -10.844 72.823 1.00 16.53 19 PRO C CA 1
ATOM 2651 C C . PRO C 1 20 ? 38.330 -12.268 72.770 1.00 16.55 19 PRO C C 1
ATOM 2652 O O . PRO C 1 20 ? 37.325 -12.564 73.417 1.00 16.70 19 PRO C O 1
ATOM 2656 N N . GLN C 1 21 ? 38.968 -13.147 72.002 1.00 17.50 20 GLN C N 1
ATOM 2657 C CA . GLN C 1 21 ? 38.486 -14.512 71.863 1.00 16.47 20 GLN C CA 1
ATOM 2658 C C . GLN C 1 21 ? 38.468 -15.252 73.212 1.00 16.88 20 GLN C C 1
ATOM 2659 O O . GLN C 1 21 ? 37.618 -16.116 73.449 1.00 14.98 20 GLN C O 1
ATOM 2665 N N . GLU C 1 22 ? 39.413 -14.921 74.087 1.00 15.46 21 GLU C N 1
ATOM 2666 C CA . GLU C 1 22 ? 39.461 -15.540 75.415 1.00 14.18 21 GLU C CA 1
ATOM 2667 C C . GLU C 1 22 ? 38.189 -15.206 76.218 1.00 12.45 21 GLU C C 1
ATOM 2668 O O . GLU C 1 22 ? 37.562 -16.069 76.846 1.00 13.60 21 GLU C O 1
ATOM 2674 N N . GLN C 1 23 ? 37.783 -13.941 76.197 1.00 11.65 22 GLN C N 1
ATOM 2675 C CA . GLN C 1 23 ? 36.531 -13.533 76.808 1.00 12.02 22 GLN C CA 1
ATOM 2676 C C . GLN C 1 23 ? 35.304 -14.194 76.150 1.00 13.38 22 GLN C C 1
ATOM 2677 O O . GLN C 1 23 ? 34.382 -14.608 76.840 1.00 13.36 22 GLN C O 1
ATOM 2683 N N . GLN C 1 24 ? 35.310 -14.323 74.829 1.00 13.61 23 GLN C N 1
ATOM 2684 C CA . GLN C 1 24 ? 34.182 -14.994 74.154 1.00 13.84 23 GLN C CA 1
ATOM 2685 C C . GLN C 1 24 ? 34.006 -16.447 74.639 1.00 12.02 23 GLN C C 1
ATOM 2686 O O . GLN C 1 24 ? 32.891 -16.908 74.867 1.00 14.25 23 GLN C O 1
ATOM 2692 N N . LEU C 1 25 ? 35.100 -17.161 74.788 1.00 13.68 24 LEU C N 1
ATOM 2693 C CA . LEU C 1 25 ? 35.004 -18.550 75.262 1.00 13.86 24 LEU C CA 1
ATOM 2694 C C . LEU C 1 25 ? 34.480 -18.558 76.693 1.00 14.20 24 LEU C C 1
ATOM 2695 O O . LEU C 1 25 ? 33.634 -19.389 77.046 1.00 13.07 24 LEU C O 1
ATOM 2700 N N . ALA C 1 26 ? 34.959 -17.630 77.523 1.00 11.83 25 ALA C N 1
ATOM 2701 C CA . ALA C 1 26 ? 34.455 -17.498 78.904 1.00 10.39 25 ALA C CA 1
ATOM 2702 C C . ALA C 1 26 ? 32.938 -17.311 78.948 1.00 11.61 25 ALA C C 1
ATOM 2703 O O . ALA C 1 26 ? 32.269 -17.893 79.815 1.00 12.18 25 ALA C O 1
ATOM 2705 N N . VAL C 1 27 ? 32.420 -16.476 78.066 1.00 12.26 26 VAL C N 1
ATOM 2706 C CA . VAL C 1 27 ? 30.966 -16.226 77.970 1.00 12.29 26 VAL C CA 1
ATOM 2707 C C . VAL C 1 27 ? 30.207 -17.522 77.655 1.00 12.45 26 VAL C C 1
ATOM 2708 O O . VAL C 1 27 ? 29.182 -17.802 78.292 1.00 11.94 26 VAL C O 1
ATOM 2712 N N . LYS C 1 28 ? 30.694 -18.308 76.702 1.00 12.13 27 LYS C N 1
ATOM 2713 C CA . LYS C 1 28 ? 30.039 -19.594 76.365 1.00 12.97 27 LYS C CA 1
ATOM 2714 C C . LYS C 1 28 ? 30.002 -20.514 77.557 1.00 13.15 27 LYS C C 1
ATOM 2715 O O . LYS C 1 28 ? 28.964 -21.114 77.861 1.00 13.93 27 LYS C O 1
ATOM 2721 N N . TYR C 1 29 ? 31.116 -20.619 78.267 1.00 11.06 28 TYR C N 1
ATOM 2722 C CA . TYR C 1 29 ? 31.185 -21.449 79.448 1.00 10.59 28 TYR C CA 1
ATOM 2723 C C . TYR C 1 29 ? 30.235 -20.967 80.531 1.00 11.61 28 TYR C C 1
ATOM 2724 O O . TYR C 1 29 ? 29.480 -21.753 81.112 1.00 11.70 28 TYR C O 1
ATOM 2741 N N . ASP C 1 31 ? 27.540 -19.049 80.362 1.00 10.98 30 ASP C N 1
ATOM 2742 C CA . ASP C 1 31 ? 26.150 -19.224 79.959 1.00 12.03 30 ASP C CA 1
ATOM 2743 C C . ASP C 1 31 ? 25.755 -20.712 80.143 1.00 12.09 30 ASP C C 1
ATOM 2744 O O . ASP C 1 31 ? 24.675 -21.000 80.662 1.00 12.83 30 ASP C O 1
ATOM 2749 N N . ALA C 1 32 ? 26.599 -21.654 79.727 1.00 11.35 31 ALA C N 1
ATOM 2750 C CA . ALA C 1 32 ? 26.293 -23.056 79.976 1.00 11.75 31 ALA C CA 1
ATOM 2751 C C . ALA C 1 32 ? 26.178 -23.338 81.488 1.00 11.56 31 ALA C C 1
ATOM 2752 O O . ALA C 1 32 ? 25.259 -24.025 81.941 1.00 12.10 31 ALA C O 1
ATOM 2754 N N . LEU C 1 33 ? 27.093 -22.843 82.296 1.00 11.50 32 LEU C N 1
ATOM 2755 C CA . LEU C 1 33 ? 27.067 -23.086 83.706 1.00 11.05 32 LEU C CA 1
ATOM 2756 C C . LEU C 1 33 ? 25.768 -22.562 84.336 1.00 11.13 32 LEU C C 1
ATOM 2757 O O . LEU C 1 33 ? 25.097 -23.284 85.109 1.00 10.95 32 LEU C O 1
ATOM 2762 N N . THR C 1 34 ? 25.432 -21.318 84.054 1.00 11.14 33 THR C N 1
ATOM 2763 C CA . THR C 1 34 ? 24.308 -20.681 84.724 1.00 9.70 33 THR C CA 1
ATOM 2764 C C . THR C 1 34 ? 22.946 -21.178 84.245 1.00 11.87 33 THR C C 1
ATOM 2765 O O . THR C 1 34 ? 21.963 -21.024 84.986 1.00 13.76 33 THR C O 1
ATOM 2769 N N . GLU C 1 35 ? 22.898 -21.798 83.059 1.00 11.62 34 GLU C N 1
ATOM 2770 C CA . GLU C 1 35 ? 21.667 -22.444 82.538 1.00 13.23 34 GLU C CA 1
ATOM 2771 C C . GLU C 1 35 ? 21.638 -23.926 82.924 1.00 12.22 34 GLU C C 1
ATOM 2772 O O . GLU C 1 35 ? 20.702 -24.637 82.551 1.00 13.41 34 GLU C O 1
ATOM 2778 N N . HIS C 1 36 ? 22.634 -24.419 83.660 1.00 10.83 35 HIS C N 1
ATOM 2779 C CA . HIS C 1 36 ? 22.689 -25.855 84.014 1.00 11.29 35 HIS C CA 1
ATOM 2780 C C . HIS C 1 36 ? 22.728 -26.786 82.806 1.00 13.27 35 HIS C C 1
ATOM 2781 O O . HIS C 1 36 ? 22.175 -27.897 82.843 1.00 13.36 35 HIS C O 1
ATOM 2788 N N . ASP C 1 37 ? 23.389 -26.336 81.733 1.00 13.67 36 ASP C N 1
ATOM 2789 C CA . ASP C 1 37 ? 23.542 -27.113 80.510 1.00 13.10 36 ASP C CA 1
ATOM 2790 C C . ASP C 1 37 ? 24.802 -27.949 80.662 1.00 13.28 36 ASP C C 1
ATOM 2791 O O . ASP C 1 37 ? 25.887 -27.602 80.155 1.00 14.83 36 ASP C O 1
ATOM 2796 N N . TYR C 1 38 ? 24.672 -29.060 81.381 1.00 15.16 37 TYR C N 1
ATOM 2797 C CA A TYR C 1 38 ? 25.835 -29.915 81.721 0.60 14.71 37 TYR C CA 1
ATOM 2798 C CA B TYR C 1 38 ? 25.871 -29.827 81.710 0.40 14.73 37 TYR C CA 1
ATOM 2799 C C . TYR C 1 38 ? 26.392 -30.635 80.506 1.00 13.71 37 TYR C C 1
ATOM 2800 O O . TYR C 1 38 ? 27.577 -30.951 80.449 1.00 13.95 37 TYR C O 1
ATOM 2817 N N . LYS C 1 39 ? 25.529 -30.925 79.536 1.00 16.53 38 LYS C N 1
ATOM 2818 C CA . LYS C 1 39 ? 25.977 -31.548 78.294 1.00 17.02 38 LYS C CA 1
ATOM 2819 C C . LYS C 1 39 ? 27.003 -30.636 77.600 1.00 18.28 38 LYS C C 1
ATOM 2820 O O . LYS C 1 39 ? 28.072 -31.086 77.150 1.00 17.42 38 LYS C O 1
ATOM 2826 N N . THR C 1 40 ? 26.730 -29.337 77.567 1.00 15.12 39 THR C N 1
ATOM 2827 C CA . THR C 1 40 ? 27.685 -28.399 76.966 1.00 15.76 39 THR C CA 1
ATOM 2828 C C . THR C 1 40 ? 28.849 -28.168 77.909 1.00 12.19 39 THR C C 1
ATOM 2829 O O . THR C 1 40 ? 30.010 -28.147 77.476 1.00 14.19 39 THR C O 1
ATOM 2833 N N . LEU C 1 41 ? 28.563 -28.017 79.205 1.00 12.69 40 LEU C N 1
ATOM 2834 C CA . LEU C 1 41 ? 29.601 -27.708 80.150 1.00 12.69 40 LEU C CA 1
ATOM 2835 C C . LEU C 1 41 ? 30.731 -28.708 80.198 1.00 12.93 40 LEU C C 1
ATOM 2836 O O . LEU C 1 41 ? 31.894 -28.304 80.276 1.00 12.65 40 LEU C O 1
ATOM 2841 N N . ILE C 1 42 ? 30.410 -30.002 80.183 1.00 12.64 41 ILE C N 1
ATOM 2842 C CA . ILE C 1 42 ? 31.433 -31.028 80.307 1.00 13.72 41 ILE C CA 1
ATOM 2843 C C . ILE C 1 42 ? 32.426 -30.954 79.143 1.00 13.87 41 ILE C C 1
ATOM 2844 O O . ILE C 1 42 ? 33.590 -31.356 79.302 1.00 13.08 41 ILE C O 1
ATOM 2849 N N . THR C 1 43 ? 32.003 -30.437 77.985 1.00 12.55 42 THR C N 1
ATOM 2850 C CA . THR C 1 43 ? 32.924 -30.270 76.854 1.00 14.20 42 THR C CA 1
ATOM 2851 C C . THR C 1 43 ? 34.072 -29.300 77.121 1.00 11.50 42 THR C C 1
ATOM 2852 O O . THR C 1 43 ? 35.124 -29.386 76.447 1.00 13.06 42 THR C O 1
ATOM 2856 N N . PHE C 1 44 ? 33.899 -28.435 78.112 1.00 13.32 43 PHE C N 1
ATOM 2857 C CA . PHE C 1 44 ? 34.984 -27.539 78.534 1.00 12.55 43 PHE C CA 1
ATOM 2858 C C . PHE C 1 44 ? 35.982 -28.147 79.549 1.00 14.45 43 PHE C C 1
ATOM 2859 O O . PHE C 1 44 ? 36.969 -27.482 79.928 1.00 14.49 43 PHE C O 1
ATOM 2867 N N . TYR C 1 45 ? 35.781 -29.390 79.978 1.00 12.32 44 TYR C N 1
ATOM 2868 C CA . TYR C 1 45 ? 36.629 -29.959 81.013 1.00 9.89 44 TYR C CA 1
ATOM 2869 C C . TYR C 1 45 ? 37.336 -31.212 80.493 1.00 11.73 44 TYR C C 1
ATOM 2870 O O . TYR C 1 45 ? 36.877 -31.878 79.547 1.00 13.92 44 TYR C O 1
ATOM 2879 N N . ASN C 1 46 ? 38.466 -31.512 81.112 1.00 12.44 45 ASN C N 1
ATOM 2880 C CA . ASN C 1 46 ? 39.078 -32.830 80.965 1.00 11.86 45 ASN C CA 1
ATOM 2881 C C . ASN C 1 46 ? 39.432 -33.338 82.366 1.00 11.66 45 ASN C C 1
ATOM 2882 O O . ASN C 1 46 ? 39.020 -32.758 83.359 1.00 11.26 45 ASN C O 1
ATOM 2887 N N . ARG C 1 47 ? 40.168 -34.444 82.448 1.00 12.13 46 ARG C N 1
ATOM 2888 C CA A ARG C 1 47 ? 40.482 -35.085 83.716 0.50 11.85 46 ARG C CA 1
ATOM 2889 C CA B ARG C 1 47 ? 40.434 -35.064 83.747 0.50 12.24 46 ARG C CA 1
ATOM 2890 C C . ARG C 1 47 ? 41.319 -34.223 84.658 1.00 11.30 46 ARG C C 1
ATOM 2891 O O . ARG C 1 47 ? 41.400 -34.495 85.865 1.00 13.15 46 ARG C O 1
ATOM 2906 N N . ASP C 1 48 ? 41.944 -33.190 84.105 1.00 12.91 47 ASP C N 1
ATOM 2907 C CA . ASP C 1 48 ? 42.797 -32.296 84.889 1.00 13.11 47 ASP C CA 1
ATOM 2908 C C . ASP C 1 48 ? 42.192 -30.948 85.258 1.00 12.61 47 ASP C C 1
ATOM 2909 O O . ASP C 1 48 ? 42.801 -30.179 85.985 1.00 14.11 47 ASP C O 1
ATOM 2914 N N . SER C 1 49 ? 40.986 -30.669 84.775 1.00 12.54 48 SER C N 1
ATOM 2915 C CA . SER C 1 49 ? 40.355 -29.379 85.059 1.00 9.10 48 SER C CA 1
ATOM 2916 C C . SER C 1 49 ? 40.087 -29.249 86.540 1.00 10.02 48 SER C C 1
ATOM 2917 O O . SER C 1 49 ? 39.690 -30.219 87.210 1.00 10.18 48 SER C O 1
ATOM 2920 N N . ILE C 1 50 ? 40.245 -28.032 87.045 1.00 10.64 49 ILE C N 1
ATOM 2921 C CA . ILE C 1 50 ? 40.065 -27.686 88.457 1.00 10.46 49 ILE C CA 1
ATOM 2922 C C . ILE C 1 50 ? 38.888 -26.717 88.612 1.00 12.48 49 ILE C C 1
ATOM 2923 O O . ILE C 1 50 ? 38.778 -25.745 87.847 1.00 12.59 49 ILE C O 1
ATOM 2928 N N . PHE C 1 51 ? 37.992 -27.019 89.548 1.00 12.50 50 PHE C N 1
ATOM 2929 C CA . PHE C 1 51 ? 37.010 -26.064 90.054 1.00 11.35 50 PHE C CA 1
ATOM 2930 C C . PHE C 1 51 ? 37.365 -25.794 91.514 1.00 11.43 50 PHE C C 1
ATOM 2931 O O . PHE C 1 51 ? 37.303 -26.689 92.338 1.00 13.80 50 PHE C O 1
ATOM 2939 N N . PHE C 1 52 ? 37.761 -24.558 91.844 1.00 10.48 51 PHE C N 1
ATOM 2940 C CA . PHE C 1 52 ? 38.192 -24.238 93.170 1.00 12.12 51 PHE C CA 1
ATOM 2941 C C . PHE C 1 52 ? 37.384 -23.076 93.702 1.00 12.38 51 PHE C C 1
ATOM 2942 O O . PHE C 1 52 ? 37.575 -21.909 93.284 1.00 13.35 51 PHE C O 1
ATOM 2950 N N . ASP C 1 53 ? 36.483 -23.347 94.631 1.00 13.10 52 ASP C N 1
ATOM 2951 C CA . ASP C 1 53 ? 35.874 -22.280 95.428 1.00 12.77 52 ASP C CA 1
ATOM 2952 C C . ASP C 1 53 ? 36.801 -22.006 96.567 1.00 14.67 52 ASP C C 1
ATOM 2953 O O . ASP C 1 53 ? 36.806 -22.733 97.559 1.00 14.08 52 ASP C O 1
ATOM 2958 N N . LYS C 1 54 ? 37.597 -20.956 96.436 1.00 13.37 53 LYS C N 1
ATOM 2959 C CA A LYS C 1 54 ? 38.644 -20.668 97.427 0.50 13.51 53 LYS C CA 1
ATOM 2960 C CA B LYS C 1 54 ? 38.628 -20.711 97.432 0.50 12.48 53 LYS C CA 1
ATOM 2961 C C . LYS C 1 54 ? 38.006 -20.170 98.714 1.00 15.97 53 LYS C C 1
ATOM 2962 O O . LYS C 1 54 ? 38.495 -20.432 99.826 1.00 17.41 53 LYS C O 1
ATOM 2973 N N . THR C 1 55 ? 36.895 -19.448 98.569 1.00 14.54 54 THR C N 1
ATOM 2974 C CA . THR C 1 55 ? 36.191 -18.962 99.728 1.00 15.85 54 THR C CA 1
ATOM 2975 C C . THR C 1 55 ? 35.572 -20.084 100.559 1.00 19.84 54 THR C C 1
ATOM 2976 O O . THR C 1 55 ? 35.528 -19.979 101.789 1.00 23.24 54 THR C O 1
ATOM 2980 N N . ALA C 1 56 ? 35.180 -21.178 99.907 1.00 17.36 55 ALA C N 1
ATOM 2981 C CA . ALA C 1 56 ? 34.608 -22.374 100.601 1.00 18.13 55 ALA C CA 1
ATOM 2982 C C . ALA C 1 56 ? 35.699 -23.402 100.933 1.00 18.41 55 ALA C C 1
ATOM 2983 O O . ALA C 1 56 ? 35.428 -24.390 101.604 1.00 20.50 55 ALA C O 1
ATOM 2985 N N . ASN C 1 57 ? 36.913 -23.159 100.460 1.00 17.51 56 ASN C N 1
ATOM 2986 C CA . ASN C 1 57 ? 38.038 -24.092 100.498 1.00 19.04 56 ASN C CA 1
ATOM 2987 C C . ASN C 1 57 ? 37.661 -25.475 100.002 1.00 17.98 56 ASN C C 1
ATOM 2988 O O . ASN C 1 57 ? 37.837 -26.481 100.731 1.00 19.56 56 ASN C O 1
ATOM 2993 N N . ARG C 1 58 ? 37.093 -25.518 98.793 1.00 14.68 57 ARG C N 1
ATOM 2994 C CA A ARG C 1 58 ? 36.684 -26.769 98.122 0.50 14.12 57 ARG C CA 1
ATOM 2995 C CA B ARG C 1 58 ? 36.771 -26.781 98.147 0.50 14.51 57 ARG C CA 1
ATOM 2996 C C . ARG C 1 58 ? 37.297 -26.752 96.728 1.00 14.04 57 ARG C C 1
ATOM 2997 O O . ARG C 1 58 ? 36.863 -25.962 95.871 1.00 13.73 57 ARG C O 1
ATOM 3012 N N . LYS C 1 59 ? 38.233 -27.648 96.475 1.00 13.22 58 LYS C N 1
ATOM 3013 C CA . LYS C 1 59 ? 38.864 -27.779 95.188 1.00 12.78 58 LYS C CA 1
ATOM 3014 C C . LYS C 1 59 ? 38.532 -29.178 94.604 1.00 14.15 58 LYS C C 1
ATOM 3015 O O . LYS C 1 59 ? 38.960 -30.216 95.178 1.00 14.82 58 LYS C O 1
ATOM 3021 N N . TYR C 1 60 ? 37.818 -29.203 93.475 1.00 11.24 59 TYR C N 1
ATOM 3022 C CA . TYR C 1 60 ? 37.488 -30.426 92.739 1.00 12.64 59 TYR C CA 1
ATOM 3023 C C . TYR C 1 60 ? 38.428 -30.537 91.547 1.00 13.91 59 TYR C C 1
ATOM 3024 O O . TYR C 1 60 ? 38.633 -29.542 90.804 1.00 13.63 59 TYR C O 1
ATOM 3033 N N . THR C 1 61 ? 38.954 -31.731 91.306 1.00 13.12 60 THR C N 1
ATOM 3034 C CA . THR C 1 61 ? 39.781 -31.964 90.140 1.00 12.45 60 THR C CA 1
ATOM 3035 C C . THR C 1 61 ? 39.193 -33.067 89.291 1.00 11.86 60 THR C C 1
ATOM 3036 O O . THR C 1 61 ? 38.938 -34.157 89.792 1.00 12.45 60 THR C O 1
ATOM 3040 N N . GLY C 1 62 ? 38.972 -32.781 88.012 1.00 11.70 61 GLY C N 1
ATOM 3041 C CA . GLY C 1 62 ? 38.448 -33.750 87.047 1.00 11.43 61 GLY C CA 1
ATOM 3042 C C . GLY C 1 62 ? 37.043 -33.402 86.628 1.00 11.46 61 GLY C C 1
ATOM 3043 O O . GLY C 1 62 ? 36.165 -33.275 87.465 1.00 10.77 61 GLY C O 1
ATOM 3044 N N . GLY C 1 63 ? 36.842 -33.249 85.318 1.00 11.11 62 GLY C N 1
ATOM 3045 C CA . GLY C 1 63 ? 35.530 -32.843 84.786 1.00 11.46 62 GLY C CA 1
ATOM 3046 C C . GLY C 1 63 ? 34.349 -33.652 85.306 1.00 11.15 62 GLY C C 1
ATOM 3047 O O . GLY C 1 63 ? 33.309 -33.101 85.621 1.00 11.27 62 GLY C O 1
ATOM 3048 N N . ARG C 1 64 ? 34.470 -34.975 85.382 1.00 11.63 63 ARG C N 1
ATOM 3049 C CA . ARG C 1 64 ? 33.341 -35.779 85.830 1.00 11.26 63 ARG C CA 1
ATOM 3050 C C . ARG C 1 64 ? 33.001 -35.518 87.291 1.00 11.56 63 ARG C C 1
ATOM 3051 O O . ARG C 1 64 ? 31.827 -35.498 87.687 1.00 11.65 63 ARG C O 1
ATOM 3059 N N . PHE C 1 65 ? 34.010 -35.293 88.113 1.00 9.42 64 PHE C N 1
ATOM 3060 C CA . PHE C 1 65 ? 33.772 -34.982 89.516 1.00 8.63 64 PHE C CA 1
ATOM 3061 C C . PHE C 1 65 ? 33.148 -33.596 89.644 1.00 11.53 64 PHE C C 1
ATOM 3062 O O . PHE C 1 65 ? 32.310 -33.367 90.510 1.00 10.96 64 PHE C O 1
ATOM 3070 N N . ILE C 1 66 ? 33.604 -32.662 88.815 1.00 10.23 65 ILE C N 1
ATOM 3071 C CA . ILE C 1 66 ? 33.057 -31.296 88.851 1.00 10.17 65 ILE C CA 1
ATOM 3072 C C . ILE C 1 66 ? 31.567 -31.332 88.468 1.00 9.68 65 ILE C C 1
ATOM 3073 O O . ILE C 1 66 ? 30.708 -30.745 89.150 1.00 10.05 65 ILE C O 1
ATOM 3078 N N . ILE C 1 67 ? 31.264 -32.008 87.377 1.00 9.97 66 ILE C N 1
ATOM 3079 C CA . ILE C 1 67 ? 29.876 -32.069 86.902 1.00 9.80 66 ILE C CA 1
ATOM 3080 C C . ILE C 1 67 ? 28.966 -32.692 87.927 1.00 11.27 66 ILE C C 1
ATOM 3081 O O . ILE C 1 67 ? 27.841 -32.223 88.137 1.00 10.25 66 ILE C O 1
ATOM 3086 N N . ASP C 1 68 ? 29.389 -33.801 88.527 1.00 10.93 67 ASP C N 1
ATOM 3087 C CA . ASP C 1 68 ? 28.541 -34.410 89.544 1.00 11.08 67 ASP C CA 1
ATOM 3088 C C . ASP C 1 68 ? 28.257 -33.466 90.724 1.00 11.49 67 ASP C C 1
ATOM 3089 O O . ASP C 1 68 ? 27.122 -33.347 91.192 1.00 11.06 67 ASP C O 1
ATOM 3094 N N . PHE C 1 69 ? 29.302 -32.779 91.201 1.00 10.02 68 PHE C N 1
ATOM 3095 C CA . PHE C 1 69 ? 29.155 -31.827 92.309 1.00 8.95 68 PHE C CA 1
ATOM 3096 C C . PHE C 1 69 ? 28.159 -30.709 91.924 1.00 10.05 68 PHE C C 1
ATOM 3097 O O . PHE C 1 69 ? 27.261 -30.360 92.693 1.00 10.78 68 PHE C O 1
ATOM 3105 N N . LEU C 1 70 ? 28.322 -30.194 90.720 1.00 10.61 69 LEU C N 1
ATOM 3106 C CA . LEU C 1 70 ? 27.483 -29.077 90.244 1.00 9.89 69 LEU C CA 1
ATOM 3107 C C . LEU C 1 70 ? 26.035 -29.543 90.130 1.00 11.45 69 LEU C C 1
ATOM 3108 O O . LEU C 1 70 ? 25.106 -28.830 90.617 1.00 11.79 69 LEU C O 1
ATOM 3113 N N . GLU C 1 71 ? 25.824 -30.708 89.523 1.00 9.96 70 GLU C N 1
ATOM 3114 C CA . GLU C 1 71 ? 24.452 -31.175 89.267 1.00 9.56 70 GLU C CA 1
ATOM 3115 C C . GLU C 1 71 ? 23.744 -31.399 90.598 1.00 10.94 70 GLU C C 1
ATOM 3116 O O . GLU C 1 71 ? 22.578 -31.014 90.789 1.00 10.50 70 GLU C O 1
ATOM 3122 N N . ARG C 1 72 ? 24.442 -31.979 91.561 1.00 9.38 71 ARG C N 1
ATOM 3123 C CA . ARG C 1 72 ? 23.876 -32.193 92.889 1.00 9.95 71 ARG C CA 1
ATOM 3124 C C . ARG C 1 72 ? 23.635 -30.896 93.660 1.00 11.22 71 ARG C C 1
ATOM 3125 O O . ARG C 1 72 ? 22.575 -30.721 94.263 1.00 11.74 71 ARG C O 1
ATOM 3133 N N . ALA C 1 73 ? 24.574 -29.965 93.593 1.00 10.65 72 ALA C N 1
ATOM 3134 C CA . ALA C 1 73 ? 24.468 -28.699 94.317 1.00 10.50 72 ALA C CA 1
ATOM 3135 C C . ALA C 1 73 ? 23.234 -27.911 93.837 1.00 10.84 72 ALA C C 1
ATOM 3136 O O . ALA C 1 73 ? 22.636 -27.151 94.577 1.00 12.70 72 ALA C O 1
ATOM 3138 N N . HIS C 1 74 ? 22.943 -28.061 92.560 1.00 10.02 73 HIS C N 1
ATOM 3139 C CA . HIS C 1 74 ? 21.850 -27.291 91.911 1.00 10.91 73 HIS C CA 1
ATOM 3140 C C . HIS C 1 74 ? 20.534 -27.994 91.688 1.00 10.83 73 HIS C C 1
ATOM 3141 O O . HIS C 1 74 ? 19.693 -27.496 90.978 1.00 10.17 73 HIS C O 1
ATOM 3148 N N . GLN C 1 75 ? 20.331 -29.150 92.314 1.00 9.68 74 GLN C N 1
ATOM 3149 C CA . GLN C 1 75 ? 19.012 -29.782 92.270 1.00 9.15 74 GLN C CA 1
ATOM 3150 C C . GLN C 1 75 ? 17.952 -28.755 92.685 1.00 10.35 74 GLN C C 1
ATOM 3151 O O . GLN C 1 75 ? 17.996 -28.215 93.776 1.00 11.66 74 GLN C O 1
ATOM 3157 N N . GLY C 1 76 ? 16.994 -28.530 91.785 1.00 11.10 75 GLY C N 1
ATOM 3158 C CA . GLY C 1 76 ? 15.882 -27.664 92.040 1.00 11.19 75 GLY C CA 1
ATOM 3159 C C . GLY C 1 76 ? 16.136 -26.173 91.799 1.00 12.52 75 GLY C C 1
ATOM 3160 O O . GLY C 1 76 ? 15.211 -25.359 91.888 1.00 14.09 75 GLY C O 1
ATOM 3161 N N . VAL C 1 77 ? 17.360 -25.806 91.483 1.00 10.19 76 VAL C N 1
ATOM 3162 C CA . VAL C 1 77 ? 17.735 -24.419 91.249 1.00 11.00 76 VAL C CA 1
ATOM 3163 C C . VAL C 1 77 ? 17.386 -24.065 89.797 1.00 11.45 76 VAL C C 1
ATOM 3164 O O . VAL C 1 77 ? 17.765 -24.781 88.845 1.00 12.68 76 VAL C O 1
ATOM 3168 N N . LEU C 1 78 ? 16.645 -22.966 89.616 1.00 12.42 77 LEU C N 1
ATOM 3169 C CA . LEU C 1 78 ? 16.342 -22.427 88.292 1.00 11.66 77 LEU C CA 1
ATOM 3170 C C . LEU C 1 78 ? 17.545 -21.705 87.694 1.00 11.02 77 LEU C C 1
ATOM 3171 O O . LEU C 1 78 ? 18.535 -21.439 88.390 1.00 12.56 77 LEU C O 1
ATOM 3176 N N . GLU C 1 79 ? 17.467 -21.388 86.414 1.00 11.88 78 GLU C N 1
ATOM 3177 C CA . GLU C 1 79 ? 18.546 -20.626 85.786 1.00 10.25 78 GLU C CA 1
ATOM 3178 C C . GLU C 1 79 ? 18.846 -19.435 86.672 1.00 11.27 78 GLU C C 1
ATOM 3179 O O . GLU C 1 79 ? 17.932 -18.737 87.136 1.00 12.18 78 GLU C O 1
ATOM 3185 N N . TYR C 1 80 ? 20.149 -19.170 86.834 1.00 10.98 79 TYR C N 1
ATOM 3186 C CA . TYR C 1 80 ? 20.622 -18.013 87.571 1.00 10.89 79 TYR C CA 1
ATOM 3187 C C . TYR C 1 80 ? 21.432 -17.111 86.629 1.00 10.82 79 TYR C C 1
ATOM 3188 O O . TYR C 1 80 ? 21.748 -17.513 85.502 1.00 11.93 79 TYR C O 1
ATOM 3197 N N . ASP C 1 81 ? 21.664 -15.878 87.067 1.00 11.15 80 ASP C N 1
ATOM 3198 C CA . ASP C 1 81 ? 22.387 -14.928 86.248 1.00 12.41 80 ASP C CA 1
ATOM 3199 C C . ASP C 1 81 ? 23.696 -14.513 86.881 1.00 11.82 80 ASP C C 1
ATOM 3200 O O . ASP C 1 81 ? 23.813 -14.437 88.131 1.00 14.08 80 ASP C O 1
ATOM 3205 N N . PHE C 1 82 ? 24.684 -14.286 86.031 1.00 12.76 81 PHE C N 1
ATOM 3206 C CA . PHE C 1 82 ? 25.905 -13.614 86.476 1.00 11.62 81 PHE C CA 1
ATOM 3207 C C . PHE C 1 82 ? 25.882 -12.224 85.837 1.00 11.99 81 PHE C C 1
ATOM 3208 O O . PHE C 1 82 ? 26.040 -12.091 84.626 1.00 11.30 81 PHE C O 1
ATOM 3216 N N . ASN C 1 83 ? 25.617 -11.248 86.674 1.00 12.14 82 ASN C N 1
ATOM 3217 C CA . ASN C 1 83 ? 25.473 -9.840 86.260 1.00 11.82 82 ASN C CA 1
ATOM 3218 C C . ASN C 1 83 ? 26.832 -9.179 86.501 1.00 12.17 82 ASN C C 1
ATOM 3219 O O . ASN C 1 83 ? 27.218 -8.884 87.642 1.00 15.43 82 ASN C O 1
ATOM 3224 N N . ILE C 1 84 ? 27.583 -9.025 85.432 1.00 12.16 83 ILE C N 1
ATOM 3225 C CA . ILE C 1 84 ? 28.946 -8.560 85.588 1.00 12.30 83 ILE C CA 1
ATOM 3226 C C . ILE C 1 84 ? 29.026 -7.038 85.601 1.00 15.16 83 ILE C C 1
ATOM 3227 O O . ILE C 1 84 ? 28.300 -6.327 84.877 1.00 14.85 83 ILE C O 1
ATOM 3232 N N . GLU C 1 85 ? 29.914 -6.577 86.458 1.00 14.03 84 GLU C N 1
ATOM 3233 C CA . GLU C 1 85 ? 30.312 -5.153 86.511 1.00 16.17 84 GLU C CA 1
ATOM 3234 C C . GLU C 1 85 ? 31.533 -4.903 85.672 1.00 16.63 84 GLU C C 1
ATOM 3235 O O . GLU C 1 85 ? 31.689 -3.836 85.065 1.00 16.99 84 GLU C O 1
ATOM 3241 N N . HIS C 1 86 ? 32.436 -5.879 85.609 1.00 13.39 85 HIS C N 1
ATOM 3242 C CA A HIS C 1 86 ? 33.594 -5.735 84.806 0.50 13.07 85 HIS C CA 1
ATOM 3243 C CA B HIS C 1 86 ? 33.756 -5.747 84.940 0.50 15.82 85 HIS C CA 1
ATOM 3244 C C . HIS C 1 86 ? 34.187 -7.113 84.439 1.00 12.39 85 HIS C C 1
ATOM 3245 O O . HIS C 1 86 ? 34.127 -8.059 85.209 1.00 15.92 85 HIS C O 1
ATOM 3266 N N . TYR C 1 88 ? 37.759 -8.615 82.238 1.00 11.50 87 TYR C N 1
ATOM 3267 C CA . TYR C 1 88 ? 39.009 -8.349 81.579 1.00 11.70 87 TYR C CA 1
ATOM 3268 C C . TYR C 1 88 ? 39.816 -9.625 81.472 1.00 11.41 87 TYR C C 1
ATOM 3269 O O . TYR C 1 88 ? 39.455 -10.650 82.060 1.00 11.79 87 TYR C O 1
ATOM 3278 N N . ASN C 1 89 ? 40.889 -9.587 80.702 1.00 12.25 88 ASN C N 1
ATOM 3279 C CA . ASN C 1 89 ? 41.739 -10.735 80.570 1.00 11.17 88 ASN C CA 1
ATOM 3280 C C . ASN C 1 89 ? 43.189 -10.375 80.391 1.00 12.31 88 ASN C C 1
ATOM 3281 O O . ASN C 1 89 ? 43.520 -9.288 79.887 1.00 13.58 88 ASN C O 1
ATOM 3286 N N . ALA C 1 90 ? 44.030 -11.309 80.801 1.00 9.92 89 ALA C N 1
ATOM 3287 C CA . ALA C 1 90 ? 45.464 -11.278 80.609 1.00 10.34 89 ALA C CA 1
ATOM 3288 C C . ALA C 1 90 ? 45.779 -12.552 79.898 1.00 12.42 89 ALA C C 1
ATOM 3289 O O . ALA C 1 90 ? 45.837 -13.633 80.515 1.00 11.79 89 ALA C O 1
ATOM 3291 N N . GLY C 1 91 ? 45.932 -12.471 78.575 1.00 13.74 90 GLY C N 1
ATOM 3292 C CA . GLY C 1 91 ? 46.007 -13.693 77.759 1.00 14.91 90 GLY C CA 1
ATOM 3293 C C . GLY C 1 91 ? 44.819 -14.584 78.058 1.00 12.82 90 GLY C C 1
ATOM 3294 O O . GLY C 1 91 ? 43.699 -14.123 78.038 1.00 14.83 90 GLY C O 1
ATOM 3295 N N . SER C 1 92 ? 45.119 -15.845 78.387 1.00 13.58 91 SER C N 1
ATOM 3296 C CA A SER C 1 92 ? 44.093 -16.865 78.594 0.50 13.96 91 SER C CA 1
ATOM 3297 C CA B SER C 1 92 ? 44.102 -16.873 78.599 0.50 13.17 91 SER C CA 1
ATOM 3298 C C . SER C 1 92 ? 43.540 -16.894 80.024 1.00 14.58 91 SER C C 1
ATOM 3299 O O . SER C 1 92 ? 42.763 -17.796 80.371 1.00 14.27 91 SER C O 1
ATOM 3304 N N . LEU C 1 93 ? 43.867 -15.892 80.841 1.00 12.14 92 LEU C N 1
ATOM 3305 C CA . LEU C 1 93 ? 43.249 -15.732 82.155 1.00 11.69 92 LEU C CA 1
ATOM 3306 C C . LEU C 1 93 ? 42.174 -14.662 82.090 1.00 12.46 92 LEU C C 1
ATOM 3307 O O . LEU C 1 93 ? 42.472 -13.495 81.849 1.00 12.54 92 LEU C O 1
ATOM 3312 N N . VAL C 1 94 ? 40.921 -15.054 82.267 1.00 10.75 93 VAL C N 1
ATOM 3313 C CA . VAL C 1 94 ? 39.783 -14.159 82.235 1.00 11.17 93 VAL C CA 1
ATOM 3314 C C . VAL C 1 94 ? 39.285 -13.916 83.664 1.00 10.72 93 VAL C C 1
ATOM 3315 O O . VAL C 1 94 ? 39.072 -14.866 84.414 1.00 12.70 93 VAL C O 1
ATOM 3319 N N . VAL C 1 95 ? 39.044 -12.647 84.007 1.00 11.35 94 VAL C N 1
ATOM 3320 C CA . VAL C 1 95 ? 38.602 -12.217 85.330 1.00 11.71 94 VAL C CA 1
ATOM 3321 C C . VAL C 1 95 ? 37.257 -11.527 85.172 1.00 11.60 94 VAL C C 1
ATOM 3322 O O . VAL C 1 95 ? 37.106 -10.617 84.348 1.00 11.27 94 VAL C O 1
ATOM 3334 N N . ILE C 1 97 ? 34.076 -9.756 87.545 1.00 10.91 96 ILE C N 1
ATOM 3335 C CA . ILE C 1 97 ? 33.621 -9.203 88.801 1.00 12.22 96 ILE C CA 1
ATOM 3336 C C . ILE C 1 97 ? 32.153 -8.899 88.634 1.00 12.24 96 ILE C C 1
ATOM 3337 O O . ILE C 1 97 ? 31.747 -8.234 87.668 1.00 12.84 96 ILE C O 1
ATOM 3342 N N . GLY C 1 98 ? 31.344 -9.380 89.555 1.00 10.65 97 GLY C N 1
ATOM 3343 C CA . GLY C 1 98 ? 29.908 -9.164 89.452 1.00 12.40 97 GLY C CA 1
ATOM 3344 C C . GLY C 1 98 ? 29.122 -9.736 90.590 1.00 11.08 97 GLY C C 1
ATOM 3345 O O . GLY C 1 98 ? 29.602 -9.863 91.700 1.00 13.31 97 GLY C O 1
ATOM 3346 N N . ASN C 1 99 ? 27.830 -9.957 90.338 1.00 14.56 98 ASN C N 1
ATOM 3347 C CA . ASN C 1 99 ? 26.927 -10.544 91.302 1.00 13.80 98 ASN C CA 1
ATOM 3348 C C . ASN C 1 99 ? 26.185 -11.720 90.672 1.00 12.21 98 ASN C C 1
ATOM 3349 O O . ASN C 1 99 ? 25.748 -11.626 89.512 1.00 13.73 98 ASN C O 1
ATOM 3354 N N . TYR C 1 100 ? 26.080 -12.839 91.417 1.00 12.14 99 TYR C N 1
ATOM 3355 C CA . TYR C 1 100 ? 25.256 -13.967 90.983 1.00 12.68 99 TYR C CA 1
ATOM 3356 C C . TYR C 1 100 ? 23.859 -13.785 91.574 1.00 12.24 99 TYR C C 1
ATOM 3357 O O . TYR C 1 100 ? 23.705 -13.714 92.804 1.00 13.05 99 TYR C O 1
ATOM 3366 N N . HIS C 1 101 ? 22.877 -13.745 90.696 1.00 12.38 100 HIS C N 1
ATOM 3367 C CA . HIS C 1 101 ? 21.461 -13.509 91.038 1.00 12.40 100 HIS C CA 1
ATOM 3368 C C . HIS C 1 101 ? 20.700 -14.819 90.878 1.00 10.54 100 HIS C C 1
ATOM 3369 O O . HIS C 1 101 ? 20.603 -15.351 89.771 1.00 11.40 100 HIS C O 1
ATOM 3376 N N . PHE C 1 102 ? 20.211 -15.320 92.009 1.00 11.52 101 PHE C N 1
ATOM 3377 C CA . PHE C 1 102 ? 19.381 -16.510 92.084 1.00 12.11 101 PHE C CA 1
ATOM 3378 C C . PHE C 1 102 ? 17.982 -16.096 92.520 1.00 12.14 101 PHE C C 1
ATOM 3379 O O . PHE C 1 102 ? 17.836 -15.373 93.538 1.00 12.69 101 PHE C O 1
ATOM 3387 N N . LYS C 1 103 ? 16.978 -16.603 91.806 1.00 13.51 102 LYS C N 1
ATOM 3388 C CA . LYS C 1 103 ? 15.568 -16.442 92.193 1.00 13.38 102 LYS C CA 1
ATOM 3389 C C . LYS C 1 103 ? 14.843 -17.747 91.965 1.00 13.25 102 LYS C C 1
ATOM 3390 O O . LYS C 1 103 ? 14.968 -18.344 90.904 1.00 14.12 102 LYS C O 1
ATOM 3396 N N . GLY C 1 104 ? 14.151 -18.230 92.979 1.00 13.54 103 GLY C N 1
ATOM 3397 C CA . GLY C 1 104 ? 13.427 -19.490 92.850 1.00 12.38 103 GLY C CA 1
ATOM 3398 C C . GLY C 1 104 ? 13.284 -20.245 94.139 1.00 11.34 103 GLY C C 1
ATOM 3399 O O . GLY C 1 104 ? 13.539 -19.711 95.215 1.00 13.71 103 GLY C O 1
ATOM 3400 N N . PRO C 1 105 ? 12.869 -21.527 94.041 1.00 14.45 104 PRO C N 1
ATOM 3401 C CA . PRO C 1 105 ? 12.678 -22.325 95.232 1.00 15.71 104 PRO C CA 1
ATOM 3402 C C . PRO C 1 105 ? 13.920 -22.309 96.119 1.00 13.90 104 PRO C C 1
ATOM 3403 O O . PRO C 1 105 ? 15.066 -22.378 95.629 1.00 19.15 104 PRO C O 1
ATOM 3407 N N . GLY C 1 106 ? 13.688 -22.224 97.420 1.00 14.99 105 GLY C N 1
ATOM 3408 C CA . GLY C 1 106 ? 14.768 -21.962 98.361 1.00 16.25 105 GLY C CA 1
ATOM 3409 C C . GLY C 1 106 ? 15.386 -23.152 99.065 1.00 17.72 105 GLY C C 1
ATOM 3410 O O . GLY C 1 106 ? 16.218 -22.982 99.950 1.00 15.60 105 GLY C O 1
ATOM 3411 N N . GLU C 1 107 ? 15.011 -24.367 98.684 1.00 16.07 106 GLU C N 1
ATOM 3412 C CA . GLU C 1 107 ? 15.561 -25.558 99.368 1.00 16.43 106 GLU C CA 1
ATOM 3413 C C . GLU C 1 107 ? 17.082 -25.586 99.512 1.00 15.51 106 GLU C C 1
ATOM 3414 O O . GLU C 1 107 ? 17.577 -25.902 100.598 1.00 17.61 106 GLU C O 1
ATOM 3420 N N . GLN C 1 108 ? 17.821 -25.294 98.450 1.00 14.50 107 GLN C N 1
ATOM 3421 C CA A GLN C 1 108 ? 19.272 -25.371 98.519 0.50 14.33 107 GLN C CA 1
ATOM 3422 C CA B GLN C 1 108 ? 19.289 -25.338 98.492 0.50 14.12 107 GLN C CA 1
ATOM 3423 C C . GLN C 1 108 ? 19.881 -24.201 99.317 1.00 15.75 107 GLN C C 1
ATOM 3424 O O . GLN C 1 108 ? 21.070 -24.219 99.630 1.00 17.04 107 GLN C O 1
ATOM 3435 N N . PHE C 1 109 ? 19.068 -23.191 99.636 1.00 13.92 108 PHE C N 1
ATOM 3436 C CA . PHE C 1 109 ? 19.496 -22.025 100.405 1.00 15.79 108 PHE C CA 1
ATOM 3437 C C . PHE C 1 109 ? 19.017 -22.083 101.854 1.00 18.21 108 PHE C C 1
ATOM 3438 O O . PHE C 1 109 ? 19.004 -21.058 102.549 1.00 19.24 108 PHE C O 1
ATOM 3446 N N . GLY C 1 110 ? 18.527 -23.251 102.286 1.00 17.64 109 GLY C N 1
ATOM 3447 C CA . GLY C 1 110 ? 18.039 -23.411 103.652 1.00 17.92 109 GLY C CA 1
ATOM 3448 C C . GLY C 1 110 ? 16.666 -22.813 103.890 1.00 18.63 109 GLY C C 1
ATOM 3449 O O . GLY C 1 110 ? 16.297 -22.548 105.028 1.00 20.26 109 GLY C O 1
ATOM 3450 N N . LYS C 1 111 ? 15.891 -22.641 102.817 1.00 17.18 110 LYS C N 1
ATOM 3451 C CA . LYS C 1 111 ? 14.574 -22.030 102.877 1.00 17.04 110 LYS C CA 1
ATOM 3452 C C . LYS C 1 111 ? 13.553 -22.908 102.157 1.00 17.79 110 LYS C C 1
ATOM 3453 O O . LYS C 1 111 ? 12.940 -22.500 101.165 1.00 16.13 110 LYS C O 1
ATOM 3459 N N . PRO C 1 112 ? 13.373 -24.129 102.661 1.00 19.07 111 PRO C N 1
ATOM 3460 C CA . PRO C 1 112 ? 12.424 -25.041 102.002 1.00 19.69 111 PRO C CA 1
ATOM 3461 C C . PRO C 1 112 ? 10.998 -24.502 101.990 1.00 17.76 111 PRO C C 1
ATOM 3462 O O . PRO C 1 112 ? 10.550 -23.848 102.934 1.00 18.83 111 PRO C O 1
ATOM 3466 N N . GLY C 1 113 ? 10.317 -24.714 100.864 1.00 18.29 112 GLY C N 1
ATOM 3467 C CA . GLY C 1 113 ? 8.932 -24.292 100.697 1.00 17.73 112 GLY C CA 1
ATOM 3468 C C . GLY C 1 113 ? 8.733 -22.811 100.423 1.00 18.44 112 GLY C C 1
ATOM 3469 O O . GLY C 1 113 ? 7.618 -22.354 100.297 1.00 19.40 112 GLY C O 1
ATOM 3470 N N . LYS C 1 114 ? 9.832 -22.072 100.293 1.00 15.65 113 LYS C N 1
ATOM 3471 C CA . LYS C 1 114 ? 9.797 -20.645 100.010 1.00 17.33 113 LYS C CA 1
ATOM 3472 C C . LYS C 1 114 ? 10.477 -20.357 98.685 1.00 15.68 113 LYS C C 1
ATOM 3473 O O . LYS C 1 114 ? 11.224 -21.187 98.155 1.00 16.45 113 LYS C O 1
ATOM 3479 N N . ILE C 1 115 ? 10.182 -19.175 98.152 1.00 14.95 114 ILE C N 1
ATOM 3480 C CA . ILE C 1 115 ? 10.904 -18.597 97.021 1.00 15.39 114 ILE C CA 1
ATOM 3481 C C . ILE C 1 115 ? 11.886 -17.572 97.580 1.00 15.59 114 ILE C C 1
ATOM 3482 O O . ILE C 1 115 ? 11.517 -16.729 98.395 1.00 17.49 114 ILE C O 1
ATOM 3487 N N . ILE C 1 116 ? 13.147 -17.685 97.166 1.00 14.63 115 ILE C N 1
ATOM 3488 C CA . ILE C 1 116 ? 14.219 -16.761 97.582 1.00 14.01 115 ILE C CA 1
ATOM 3489 C C . ILE C 1 116 ? 14.664 -15.915 96.402 1.00 12.61 115 ILE C C 1
ATOM 3490 O O . ILE C 1 116 ? 14.418 -16.235 95.212 1.00 13.21 115 ILE C O 1
ATOM 3495 N N . ASP C 1 117 ? 15.293 -14.785 96.726 1.00 13.72 116 ASP C N 1
ATOM 3496 C CA . ASP C 1 117 ? 15.868 -13.896 95.736 1.00 15.33 116 ASP C CA 1
ATOM 3497 C C . ASP C 1 117 ? 17.131 -13.319 96.365 1.00 14.25 116 ASP C C 1
ATOM 3498 O O . ASP C 1 117 ? 17.049 -12.556 97.341 1.00 17.42 116 ASP C O 1
ATOM 3503 N N . VAL C 1 118 ? 18.305 -13.690 95.852 1.00 13.73 117 VAL C N 1
ATOM 3504 C CA . VAL C 1 118 ? 19.613 -13.247 96.423 1.00 14.08 117 VAL C CA 1
ATOM 3505 C C . VAL C 1 118 ? 20.487 -12.755 95.299 1.00 14.27 117 VAL C C 1
ATOM 3506 O O . VAL C 1 118 ? 20.404 -13.250 94.183 1.00 12.76 117 VAL C O 1
ATOM 3510 N N . ALA C 1 119 ? 21.335 -11.764 95.617 1.00 14.22 118 ALA C N 1
ATOM 3511 C CA . ALA C 1 119 ? 22.304 -11.224 94.667 1.00 13.09 118 ALA C CA 1
ATOM 3512 C C . ALA C 1 119 ? 23.664 -11.208 95.386 1.00 13.94 118 ALA C C 1
ATOM 3513 O O . ALA C 1 119 ? 23.882 -10.477 96.365 1.00 15.02 118 ALA C O 1
ATOM 3515 N N . ILE C 1 120 ? 24.552 -12.100 94.962 1.00 12.77 119 ILE C N 1
ATOM 3516 C CA . ILE C 1 120 ? 25.733 -12.454 95.712 1.00 13.25 119 ILE C CA 1
ATOM 3517 C C . ILE C 1 120 ? 26.991 -11.905 95.011 1.00 11.91 119 ILE C C 1
ATOM 3518 O O . ILE C 1 120 ? 27.327 -12.321 93.894 1.00 11.80 119 ILE C O 1
ATOM 3523 N N . PRO C 1 121 ? 27.691 -10.963 95.670 1.00 12.40 120 PRO C N 1
ATOM 3524 C CA . PRO C 1 121 ? 28.956 -10.480 95.071 1.00 13.80 120 PRO C CA 1
ATOM 3525 C C . PRO C 1 121 ? 29.973 -11.578 94.895 1.00 11.94 120 PRO C C 1
ATOM 3526 O O . PRO C 1 121 ? 30.049 -12.474 95.739 1.00 12.43 120 PRO C O 1
ATOM 3530 N N . ALA C 1 122 ? 30.731 -11.489 93.801 1.00 11.71 121 ALA C N 1
ATOM 3531 C CA . ALA C 1 122 ? 31.705 -12.522 93.494 1.00 11.96 121 ALA C CA 1
ATOM 3532 C C . ALA C 1 122 ? 32.728 -12.068 92.515 1.00 11.92 121 ALA C C 1
ATOM 3533 O O . ALA C 1 122 ? 32.527 -11.147 91.708 1.00 11.53 121 ALA C O 1
ATOM 3535 N N . VAL C 1 123 ? 33.863 -12.746 92.571 1.00 11.36 122 VAL C N 1
ATOM 3536 C CA . VAL C 1 123 ? 34.854 -12.684 91.523 1.00 11.62 122 VAL C CA 1
ATOM 3537 C C . VAL C 1 123 ? 35.084 -14.105 91.061 1.00 12.37 122 VAL C C 1
ATOM 3538 O O . VAL C 1 123 ? 35.303 -15.010 91.897 1.00 12.33 122 VAL C O 1
ATOM 3542 N N . THR C 1 124 ? 35.057 -14.285 89.748 1.00 9.76 123 THR C N 1
ATOM 3543 C CA . THR C 1 124 ? 35.278 -15.600 89.121 1.00 9.40 123 THR C CA 1
ATOM 3544 C C . THR C 1 124 ? 36.369 -15.441 88.100 1.00 10.74 123 THR C C 1
ATOM 3545 O O . THR C 1 124 ? 36.314 -14.550 87.229 1.00 11.54 123 THR C O 1
ATOM 3549 N N . SER C 1 125 ? 37.408 -16.281 88.167 1.00 10.52 124 SER C N 1
ATOM 3550 C CA . SER C 1 125 ? 38.435 -16.273 87.142 1.00 11.12 124 SER C CA 1
ATOM 3551 C C . SER C 1 125 ? 38.458 -17.620 86.432 1.00 11.41 124 SER C C 1
ATOM 3552 O O . SER C 1 125 ? 38.207 -18.659 87.072 1.00 12.21 124 SER C O 1
ATOM 3555 N N . LEU C 1 126 ? 38.752 -17.598 85.133 1.00 10.67 125 LEU C N 1
ATOM 3556 C CA . LEU C 1 126 ? 38.933 -18.798 84.344 1.00 11.25 125 LEU C CA 1
ATOM 3557 C C . LEU C 1 126 ? 40.260 -18.778 83.633 1.00 12.87 125 LEU C C 1
ATOM 3558 O O . LEU C 1 126 ? 40.594 -17.778 82.956 1.00 12.99 125 LEU C O 1
ATOM 3563 N N . LYS C 1 127 ? 41.031 -19.851 83.795 1.00 11.31 126 LYS C N 1
ATOM 3564 C CA A LYS C 1 127 ? 42.250 -20.053 83.022 0.50 12.65 126 LYS C CA 1
ATOM 3565 C CA B LYS C 1 127 ? 42.247 -20.043 83.004 0.50 12.35 126 LYS C CA 1
ATOM 3566 C C . LYS C 1 127 ? 41.886 -21.005 81.900 1.00 13.25 126 LYS C C 1
ATOM 3567 O O . LYS C 1 127 ? 41.375 -22.089 82.189 1.00 13.16 126 LYS C O 1
ATOM 3578 N N . LEU C 1 128 ? 42.081 -20.571 80.648 1.00 12.77 127 LEU C N 1
ATOM 3579 C CA . LEU C 1 128 ? 41.653 -21.279 79.457 1.00 14.02 127 LEU C CA 1
ATOM 3580 C C . LEU C 1 128 ? 42.806 -21.889 78.685 1.00 15.96 127 LEU C C 1
ATOM 3581 O O . LEU C 1 128 ? 43.909 -21.343 78.679 1.00 14.66 127 LEU C O 1
ATOM 3586 N N . ASP C 1 129 ? 42.535 -23.039 78.092 1.00 14.69 128 ASP C N 1
ATOM 3587 C CA . ASP C 1 129 ? 43.392 -23.646 77.089 1.00 16.09 128 ASP C CA 1
ATOM 3588 C C . ASP C 1 129 ? 42.669 -23.366 75.771 1.00 16.82 128 ASP C C 1
ATOM 3589 O O . ASP C 1 129 ? 41.665 -24.005 75.437 1.00 16.73 128 ASP C O 1
ATOM 3602 N N . LEU C 1 131 ? 43.640 -23.643 72.593 1.00 20.75 130 LEU C N 1
ATOM 3603 C CA . LEU C 1 131 ? 43.750 -24.648 71.514 1.00 23.69 130 LEU C CA 1
ATOM 3604 C C . LEU C 1 131 ? 42.684 -25.730 71.672 1.00 22.38 130 LEU C C 1
ATOM 3605 O O . LEU C 1 131 ? 42.002 -26.076 70.705 1.00 22.26 130 LEU C O 1
ATOM 3610 N N . ASN C 1 132 ? 42.489 -26.213 72.900 1.00 19.34 131 ASN C N 1
ATOM 3611 C CA . ASN C 1 132 ? 41.517 -27.271 73.146 1.00 19.98 131 ASN C CA 1
ATOM 3612 C C . ASN C 1 132 ? 40.146 -26.777 73.612 1.00 18.51 131 ASN C C 1
ATOM 3613 O O . ASN C 1 132 ? 39.261 -27.569 73.893 1.00 18.34 131 ASN C O 1
ATOM 3618 N N . ARG C 1 133 ? 39.966 -25.457 73.664 1.00 17.95 132 ARG C N 1
ATOM 3619 C CA A ARG C 1 133 ? 38.734 -24.800 74.127 0.60 18.40 132 ARG C CA 1
ATOM 3620 C CA B ARG C 1 133 ? 38.670 -24.901 74.056 0.40 18.34 132 ARG C CA 1
ATOM 3621 C C . ARG C 1 133 ? 38.236 -25.410 75.445 1.00 16.61 132 ARG C C 1
ATOM 3622 O O . ARG C 1 133 ? 37.074 -25.815 75.623 1.00 19.17 132 ARG C O 1
ATOM 3637 N N . ARG C 1 134 ? 39.171 -25.423 76.382 1.00 16.43 133 ARG C N 1
ATOM 3638 C CA A ARG C 1 134 ? 39.036 -26.038 77.700 0.50 16.22 133 ARG C CA 1
ATOM 3639 C CA B ARG C 1 134 ? 38.852 -25.945 77.704 0.50 15.70 133 ARG C CA 1
ATOM 3640 C C . ARG C 1 134 ? 39.204 -24.995 78.831 1.00 16.39 133 ARG C C 1
ATOM 3641 O O . ARG C 1 134 ? 40.038 -24.079 78.702 1.00 15.00 133 ARG C O 1
ATOM 3656 N N . VAL C 1 135 ? 38.486 -25.183 79.927 1.00 13.51 134 VAL C N 1
ATOM 3657 C CA . VAL C 1 135 ? 38.758 -24.462 81.161 1.00 13.04 134 VAL C CA 1
ATOM 3658 C C . VAL C 1 135 ? 39.690 -25.353 81.964 1.00 12.60 134 VAL C C 1
ATOM 3659 O O . VAL C 1 135 ? 39.314 -26.486 82.336 1.00 14.00 134 VAL C O 1
ATOM 3663 N N . THR C 1 136 ? 40.902 -24.885 82.201 1.00 12.29 135 THR C N 1
ATOM 3664 C CA . THR C 1 136 ? 41.862 -25.606 83.031 1.00 11.33 135 THR C CA 1
ATOM 3665 C C . THR C 1 136 ? 41.692 -25.326 84.521 1.00 12.50 135 THR C C 1
ATOM 3666 O O . THR C 1 136 ? 41.927 -26.206 85.350 1.00 11.87 135 THR C O 1
ATOM 3670 N N . GLU C 1 137 ? 41.256 -24.115 84.875 1.00 10.25 136 GLU C N 1
ATOM 3671 C CA . GLU C 1 137 ? 41.035 -23.736 86.274 1.00 11.04 136 GLU C CA 1
ATOM 3672 C C . GLU C 1 137 ? 39.946 -22.676 86.366 1.00 10.25 136 GLU C C 1
ATOM 3673 O O . GLU C 1 137 ? 40.069 -21.601 85.780 1.00 13.24 136 GLU C O 1
ATOM 3679 N N . HIS C 1 138 ? 38.889 -23.001 87.082 1.00 10.48 137 HIS C N 1
ATOM 3680 C CA . HIS C 1 138 ? 37.826 -22.076 87.458 1.00 10.14 137 HIS C CA 1
ATOM 3681 C C . HIS C 1 138 ? 38.013 -21.790 88.940 1.00 7.81 137 HIS C C 1
ATOM 3682 O O . HIS C 1 138 ? 37.920 -22.713 89.777 1.00 10.94 137 HIS C O 1
ATOM 3689 N N . VAL C 1 139 ? 38.276 -20.515 89.282 1.00 9.22 138 VAL C N 1
ATOM 3690 C CA . VAL C 1 139 ? 38.383 -20.100 90.683 1.00 10.02 138 VAL C CA 1
ATOM 3691 C C . VAL C 1 139 ? 37.243 -19.161 91.045 1.00 10.26 138 VAL C C 1
ATOM 3692 O O . VAL C 1 139 ? 37.044 -18.127 90.360 1.00 12.55 138 VAL C O 1
ATOM 3696 N N . ASP C 1 140 ? 36.487 -19.481 92.092 1.00 10.90 139 ASP C N 1
ATOM 3697 C CA . ASP C 1 140 ? 35.425 -18.629 92.606 1.00 11.29 139 ASP C CA 1
ATOM 3698 C C . ASP C 1 140 ? 35.835 -18.051 93.948 1.00 11.56 139 ASP C C 1
ATOM 3699 O O . ASP C 1 140 ? 36.396 -18.732 94.838 1.00 11.98 139 ASP C O 1
ATOM 3704 N N . LEU C 1 141 ? 35.553 -16.736 94.089 1.00 10.32 140 LEU C N 1
ATOM 3705 C CA . LEU C 1 141 ? 35.663 -16.005 95.356 1.00 10.52 140 LEU C CA 1
ATOM 3706 C C . LEU C 1 141 ? 34.275 -15.413 95.630 1.00 10.80 140 LEU C C 1
ATOM 3707 O O . LEU C 1 141 ? 33.915 -14.351 95.113 1.00 11.15 140 LEU C O 1
ATOM 3712 N N . ILE C 1 142 ? 33.484 -16.140 96.408 1.00 11.55 141 ILE C N 1
ATOM 3713 C CA . ILE C 1 142 ? 32.078 -15.783 96.640 1.00 10.43 141 ILE C CA 1
ATOM 3714 C C . ILE C 1 142 ? 31.881 -15.095 97.992 1.00 11.62 141 ILE C C 1
ATOM 3715 O O . ILE C 1 142 ? 32.458 -15.527 99.029 1.00 11.92 141 ILE C O 1
ATOM 3720 N N . ASP C 1 143 ? 31.093 -14.002 98.005 1.00 11.04 142 ASP C N 1
ATOM 3721 C CA . ASP C 1 143 ? 30.780 -13.258 99.245 1.00 11.01 142 ASP C CA 1
ATOM 3722 C C . ASP C 1 143 ? 29.596 -13.931 99.966 1.00 13.11 142 ASP C C 1
ATOM 3723 O O . ASP C 1 143 ? 28.428 -13.474 99.871 1.00 12.36 142 ASP C O 1
ATOM 3728 N N . TYR C 1 144 ? 29.910 -15.021 100.645 1.00 12.41 143 TYR C N 1
ATOM 3729 C CA . TYR C 1 144 ? 28.879 -15.817 101.353 1.00 14.25 143 TYR C CA 1
ATOM 3730 C C . TYR C 1 144 ? 28.235 -15.060 102.503 1.00 15.91 143 TYR C C 1
ATOM 3731 O O . TYR C 1 144 ? 27.032 -15.227 102.749 1.00 15.09 143 TYR C O 1
ATOM 3740 N N . GLN C 1 145 ? 28.966 -14.178 103.183 1.00 14.04 144 GLN C N 1
ATOM 3741 C CA . GLN C 1 145 ? 28.326 -13.422 104.257 1.00 13.18 144 GLN C CA 1
ATOM 3742 C C . GLN C 1 145 ? 27.209 -12.499 103.743 1.00 14.33 144 GLN C C 1
ATOM 3743 O O . GLN C 1 145 ? 26.157 -12.384 104.395 1.00 14.88 144 GLN C O 1
ATOM 3749 N N . THR C 1 146 ? 27.403 -11.855 102.594 1.00 13.14 145 THR C N 1
ATOM 3750 C CA . THR C 1 146 ? 26.367 -10.988 102.012 1.00 13.12 145 THR C CA 1
ATOM 3751 C C . THR C 1 146 ? 25.162 -11.884 101.648 1.00 15.38 145 THR C C 1
ATOM 3752 O O . THR C 1 146 ? 24.010 -11.515 101.887 1.00 15.56 145 THR C O 1
ATOM 3764 N N . SER C 1 148 ? 24.281 -14.645 103.179 1.00 15.07 147 SER C N 1
ATOM 3765 C CA A SER C 1 148 ? 23.630 -15.013 104.433 0.50 14.72 147 SER C CA 1
ATOM 3766 C CA B SER C 1 148 ? 23.667 -15.012 104.453 0.50 14.99 147 SER C CA 1
ATOM 3767 C C . SER C 1 148 ? 22.824 -13.835 104.970 1.00 16.90 147 SER C C 1
ATOM 3768 O O . SER C 1 148 ? 21.724 -14.024 105.491 1.00 16.01 147 SER C O 1
ATOM 3773 N N . ASP C 1 149 ? 23.327 -12.628 104.811 1.00 15.79 148 ASP C N 1
ATOM 3774 C CA . ASP C 1 149 ? 22.608 -11.439 105.305 1.00 17.81 148 ASP C CA 1
ATOM 3775 C C . ASP C 1 149 ? 21.261 -11.254 104.605 1.00 20.33 148 ASP C C 1
ATOM 3776 O O . ASP C 1 149 ? 20.257 -10.870 105.237 1.00 20.03 148 ASP C O 1
ATOM 3781 N N . GLN C 1 150 ? 21.243 -11.485 103.300 1.00 15.13 149 GLN C N 1
ATOM 3782 C CA . GLN C 1 150 ? 20.022 -11.410 102.511 1.00 15.75 149 GLN C CA 1
ATOM 3783 C C . GLN C 1 150 ? 19.061 -12.550 102.900 1.00 15.89 149 GLN C C 1
ATOM 3784 O O . GLN C 1 150 ? 17.835 -12.318 103.017 1.00 17.69 149 GLN C O 1
ATOM 3790 N N . LEU C 1 151 ? 19.578 -13.760 103.076 1.00 15.56 150 LEU C N 1
ATOM 3791 C CA . LEU C 1 151 ? 18.760 -14.915 103.434 1.00 15.14 150 LEU C CA 1
ATOM 3792 C C . LEU C 1 151 ? 18.118 -14.745 104.821 1.00 18.25 150 LEU C C 1
ATOM 3793 O O . LEU C 1 151 ? 16.977 -15.192 105.036 1.00 16.04 150 LEU C O 1
ATOM 3798 N N . ALA C 1 152 ? 18.822 -14.086 105.741 1.00 18.94 151 ALA C N 1
ATOM 3799 C CA . ALA C 1 152 ? 18.276 -13.839 107.088 1.00 20.27 151 ALA C CA 1
ATOM 3800 C C . ALA C 1 152 ? 16.976 -13.046 107.023 1.00 22.06 151 ALA C C 1
ATOM 3801 O O . ALA C 1 152 ? 16.179 -13.104 107.952 1.00 26.31 151 ALA C O 1
ATOM 3816 N N . GLN C 1 154 ? 14.640 -13.540 104.759 1.00 20.32 153 GLN C N 1
ATOM 3817 C CA . GLN C 1 154 ? 13.713 -14.307 103.918 1.00 23.81 153 GLN C CA 1
ATOM 3818 C C . GLN C 1 154 ? 13.319 -15.604 104.588 1.00 23.96 153 GLN C C 1
ATOM 3819 O O . GLN C 1 154 ? 13.774 -15.935 105.687 1.00 24.16 153 GLN C O 1
ATOM 3826 N N . GLU D 1 18 ? 32.539 -3.190 114.036 1.00 34.92 17 GLU D N 1
ATOM 3827 C CA . GLU D 1 18 ? 31.790 -4.305 113.408 1.00 32.07 17 GLU D CA 1
ATOM 3828 C C . GLU D 1 18 ? 32.682 -5.057 112.400 1.00 27.49 17 GLU D C 1
ATOM 3829 O O . GLU D 1 18 ? 32.457 -6.243 112.155 1.00 27.60 17 GLU D O 1
ATOM 3839 N N . PRO D 1 20 ? 35.185 -7.403 110.650 1.00 17.90 19 PRO D N 1
ATOM 3840 C CA . PRO D 1 20 ? 35.939 -8.586 111.049 1.00 16.07 19 PRO D CA 1
ATOM 3841 C C . PRO D 1 20 ? 37.415 -8.303 111.221 1.00 14.78 19 PRO D C 1
ATOM 3842 O O . PRO D 1 20 ? 37.995 -7.494 110.477 1.00 13.51 19 PRO D O 1
ATOM 3846 N N . GLN D 1 21 ? 38.020 -8.952 112.214 1.00 15.58 20 GLN D N 1
ATOM 3847 C CA . GLN D 1 21 ? 39.450 -8.761 112.497 1.00 16.47 20 GLN D CA 1
ATOM 3848 C C . GLN D 1 21 ? 40.337 -8.991 111.281 1.00 13.19 20 GLN D C 1
ATOM 3849 O O . GLN D 1 21 ? 41.358 -8.298 111.086 1.00 13.27 20 GLN D O 1
ATOM 3855 N N . GLU D 1 22 ? 39.979 -9.986 110.470 1.00 12.25 21 GLU D N 1
ATOM 3856 C CA . GLU D 1 22 ? 40.725 -10.282 109.247 1.00 12.61 21 GLU D CA 1
ATOM 3857 C C . GLU D 1 22 ? 40.727 -9.116 108.264 1.00 11.55 21 GLU D C 1
ATOM 3858 O O . GLU D 1 22 ? 41.752 -8.811 107.677 1.00 13.02 21 GLU D O 1
ATOM 3864 N N . GLN D 1 23 ? 39.581 -8.488 108.074 1.00 11.57 22 GLN D N 1
ATOM 3865 C CA . GLN D 1 23 ? 39.484 -7.333 107.221 1.00 11.34 22 GLN D CA 1
ATOM 3866 C C . GLN D 1 23 ? 40.257 -6.156 107.818 1.00 11.29 22 GLN D C 1
ATOM 3867 O O . GLN D 1 23 ? 40.916 -5.428 107.067 1.00 11.84 22 GLN D O 1
ATOM 3873 N N . GLN D 1 24 ? 40.206 -5.984 109.137 1.00 13.64 23 GLN D N 1
ATOM 3874 C CA . GLN D 1 24 ? 40.959 -4.899 109.791 1.00 12.23 23 GLN D CA 1
ATOM 3875 C C . GLN D 1 24 ? 42.452 -5.047 109.523 1.00 14.43 23 GLN D C 1
ATOM 3876 O O . GLN D 1 24 ? 43.137 -4.054 109.193 1.00 13.21 23 GLN D O 1
ATOM 3882 N N . LEU D 1 25 ? 42.963 -6.275 109.620 1.00 11.98 24 LEU D N 1
ATOM 3883 C CA . LEU D 1 25 ? 44.373 -6.534 109.376 1.00 11.55 24 LEU D CA 1
ATOM 3884 C C . LEU D 1 25 ? 44.721 -6.303 107.920 1.00 14.17 24 LEU D C 1
ATOM 3885 O O . LEU D 1 25 ? 45.794 -5.748 107.617 1.00 12.94 24 LEU D O 1
ATOM 3890 N N . ALA D 1 26 ? 43.829 -6.712 107.012 1.00 13.42 25 ALA D N 1
ATOM 3891 C CA . ALA D 1 26 ? 44.050 -6.519 105.576 1.00 11.04 25 ALA D CA 1
ATOM 3892 C C . ALA D 1 26 ? 44.191 -5.017 105.252 1.00 11.25 25 ALA D C 1
ATOM 3893 O O . ALA D 1 26 ? 45.068 -4.644 104.465 1.00 11.93 25 ALA D O 1
ATOM 3895 N N . VAL D 1 27 ? 43.334 -4.192 105.855 1.00 13.14 26 VAL D N 1
ATOM 3896 C CA . VAL D 1 27 ? 43.403 -2.715 105.690 1.00 13.02 26 VAL D CA 1
ATOM 3897 C C . VAL D 1 27 ? 44.734 -2.151 106.235 1.00 12.90 26 VAL D C 1
ATOM 3898 O O . VAL D 1 27 ? 45.398 -1.319 105.561 1.00 12.78 26 VAL D O 1
ATOM 3902 N N . LYS D 1 28 ? 45.168 -2.607 107.409 1.00 14.42 27 LYS D N 1
ATOM 3903 C CA . LYS D 1 28 ? 46.469 -2.182 107.928 1.00 12.96 27 LYS D CA 1
ATOM 3904 C C . LYS D 1 28 ? 47.633 -2.511 106.997 1.00 13.65 27 LYS D C 1
ATOM 3905 O O . LYS D 1 28 ? 48.549 -1.673 106.803 1.00 12.57 27 LYS D O 1
ATOM 3909 N N . TYR D 1 29 ? 47.616 -3.725 106.434 1.00 11.93 28 TYR D N 1
ATOM 3910 C CA . TYR D 1 29 ? 48.583 -4.155 105.460 1.00 10.76 28 TYR D CA 1
ATOM 3911 C C . TYR D 1 29 ? 48.557 -3.275 104.229 1.00 10.66 28 TYR D C 1
ATOM 3912 O O . TYR D 1 29 ? 49.615 -2.800 103.785 1.00 11.82 28 TYR D O 1
ATOM 3929 N N . ASP D 1 31 ? 47.351 -0.313 103.754 1.00 12.85 30 ASP D N 1
ATOM 3930 C CA . ASP D 1 31 ? 47.751 1.068 104.076 1.00 14.01 30 ASP D CA 1
ATOM 3931 C C . ASP D 1 31 ? 49.276 1.114 104.152 1.00 12.88 30 ASP D C 1
ATOM 3932 O O . ASP D 1 31 ? 49.904 2.032 103.608 1.00 14.15 30 ASP D O 1
ATOM 3937 N N . ALA D 1 32 ? 49.926 0.125 104.775 1.00 12.05 31 ALA D N 1
ATOM 3938 C CA . ALA D 1 32 ? 51.383 0.179 104.883 1.00 11.47 31 ALA D CA 1
ATOM 3939 C C . ALA D 1 32 ? 52.002 0.046 103.493 1.00 13.59 31 ALA D C 1
ATOM 3940 O O . ALA D 1 32 ? 52.999 0.715 103.158 1.00 13.67 31 ALA D O 1
ATOM 3942 N N . LEU D 1 33 ? 51.409 -0.819 102.653 1.00 12.70 32 LEU D N 1
ATOM 3943 C CA . LEU D 1 33 ? 51.911 -1.072 101.325 1.00 12.08 32 LEU D CA 1
ATOM 3944 C C . LEU D 1 33 ? 51.803 0.195 100.459 1.00 12.51 32 LEU D C 1
ATOM 3945 O O . LEU D 1 33 ? 52.781 0.628 99.858 1.00 14.04 32 LEU D O 1
ATOM 3950 N N . THR D 1 34 ? 50.617 0.794 100.418 1.00 11.52 33 THR D N 1
ATOM 3951 C CA . THR D 1 34 ? 50.355 1.940 99.563 1.00 12.26 33 THR D CA 1
ATOM 3952 C C . THR D 1 34 ? 51.063 3.186 100.055 1.00 13.29 33 THR D C 1
ATOM 3953 O O . THR D 1 34 ? 51.283 4.081 99.236 1.00 17.17 33 THR D O 1
ATOM 3957 N N . GLU D 1 35 ? 51.424 3.249 101.339 1.00 13.18 34 GLU D N 1
ATOM 3958 C CA A GLU D 1 35 ? 52.200 4.365 101.889 0.50 13.89 34 GLU D CA 1
ATOM 3959 C CA B GLU D 1 35 ? 52.201 4.420 101.804 0.50 15.62 34 GLU D CA 1
ATOM 3960 C C . GLU D 1 35 ? 53.704 4.163 101.753 1.00 13.66 34 GLU D C 1
ATOM 3961 O O . GLU D 1 35 ? 54.475 5.078 101.968 1.00 13.52 34 GLU D O 1
ATOM 3972 N N . HIS D 1 36 ? 54.096 2.925 101.427 1.00 13.40 35 HIS D N 1
ATOM 3973 C CA A HIS D 1 36 ? 55.472 2.435 101.438 0.50 11.93 35 HIS D CA 1
ATOM 3974 C CA B HIS D 1 36 ? 55.527 2.525 101.456 0.50 11.80 35 HIS D CA 1
ATOM 3975 C C . HIS D 1 36 ? 56.096 2.651 102.842 1.00 13.36 35 HIS D C 1
ATOM 3976 O O . HIS D 1 36 ? 57.267 3.080 103.024 1.00 15.25 35 HIS D O 1
ATOM 3989 N N . ASP D 1 37 ? 55.287 2.310 103.831 1.00 12.69 36 ASP D N 1
ATOM 3990 C CA . ASP D 1 37 ? 55.737 2.258 105.223 1.00 15.38 36 ASP D CA 1
ATOM 3991 C C . ASP D 1 37 ? 56.384 0.884 105.440 1.00 15.17 36 ASP D C 1
ATOM 3992 O O . ASP D 1 37 ? 55.748 -0.049 105.949 1.00 15.31 36 ASP D O 1
ATOM 3997 N N . TYR D 1 38 ? 57.647 0.771 105.046 1.00 15.95 37 TYR D N 1
ATOM 3998 C CA . TYR D 1 38 ? 58.324 -0.527 104.952 1.00 15.85 37 TYR D CA 1
ATOM 3999 C C . TYR D 1 38 ? 58.617 -1.093 106.334 1.00 17.31 37 TYR D C 1
ATOM 4000 O O . TYR D 1 38 ? 58.641 -2.307 106.502 1.00 16.82 37 TYR D O 1
ATOM 4009 N N . LYS D 1 39 ? 58.796 -0.239 107.335 1.00 16.58 38 LYS D N 1
ATOM 4010 C CA . LYS D 1 39 ? 58.996 -0.720 108.710 1.00 19.06 38 LYS D CA 1
ATOM 4011 C C . LYS D 1 39 ? 57.776 -1.498 109.206 1.00 17.55 38 LYS D C 1
ATOM 4012 O O . LYS D 1 39 ? 57.919 -2.590 109.796 1.00 19.72 38 LYS D O 1
ATOM 4018 N N . THR D 1 40 ? 56.582 -1.006 108.924 1.00 15.27 39 THR D N 1
ATOM 4019 C CA . THR D 1 40 ? 55.363 -1.718 109.209 1.00 15.93 39 THR D CA 1
ATOM 4020 C C . THR D 1 40 ? 55.181 -2.898 108.244 1.00 14.63 39 THR D C 1
ATOM 4021 O O . THR D 1 40 ? 54.874 -4.012 108.655 1.00 15.70 39 THR D O 1
ATOM 4025 N N . LEU D 1 41 ? 55.389 -2.659 106.956 1.00 14.32 40 LEU D N 1
ATOM 4026 C CA . LEU D 1 41 ? 55.094 -3.678 105.961 1.00 14.57 40 LEU D CA 1
ATOM 4027 C C . LEU D 1 41 ? 55.903 -4.964 106.193 1.00 14.49 40 LEU D C 1
ATOM 4028 O O . LEU D 1 41 ? 55.371 -6.056 106.054 1.00 14.94 40 LEU D O 1
ATOM 4033 N N . ILE D 1 42 ? 57.162 -4.818 106.559 1.00 13.78 41 ILE D N 1
ATOM 4034 C CA . ILE D 1 42 ? 58.047 -5.975 106.709 1.00 15.19 41 ILE D CA 1
ATOM 4035 C C . ILE D 1 42 ? 57.541 -6.901 107.826 1.00 15.94 41 ILE D C 1
ATOM 4036 O O . ILE D 1 42 ? 57.752 -8.123 107.768 1.00 13.69 41 ILE D O 1
ATOM 4041 N N . THR D 1 43 ? 56.830 -6.356 108.806 1.00 13.24 42 THR D N 1
ATOM 4042 C CA . THR D 1 43 ? 56.305 -7.190 109.883 1.00 12.95 42 THR D CA 1
ATOM 4043 C C . THR D 1 43 ? 55.238 -8.169 109.394 1.00 12.89 42 THR D C 1
ATOM 4044 O O . THR D 1 43 ? 54.907 -9.143 110.092 1.00 13.66 42 THR D O 1
ATOM 4048 N N . PHE D 1 44 ? 54.707 -7.928 108.189 1.00 12.54 43 PHE D N 1
ATOM 4049 C CA . PHE D 1 44 ? 53.723 -8.798 107.589 1.00 13.86 43 PHE D CA 1
ATOM 4050 C C . PHE D 1 44 ? 54.313 -9.930 106.749 1.00 13.52 43 PHE D C 1
ATOM 4051 O O . PHE D 1 44 ? 53.561 -10.781 106.249 1.00 14.38 43 PHE D O 1
ATOM 4059 N N . TYR D 1 45 ? 55.628 -9.921 106.527 1.00 11.25 44 TYR D N 1
ATOM 4060 C CA . TYR D 1 45 ? 56.231 -10.909 105.641 1.00 12.50 44 TYR D CA 1
ATOM 4061 C C . TYR D 1 45 ? 57.267 -11.763 106.364 1.00 12.23 44 TYR D C 1
ATOM 4062 O O . TYR D 1 45 ? 57.943 -11.290 107.280 1.00 15.46 44 TYR D O 1
ATOM 4071 N N . ASN D 1 46 ? 57.393 -13.028 105.946 1.00 10.93 45 ASN D N 1
ATOM 4072 C CA . ASN D 1 46 ? 58.624 -13.761 106.208 1.00 12.25 45 ASN D CA 1
ATOM 4073 C C . ASN D 1 46 ? 59.181 -14.221 104.848 1.00 11.97 45 ASN D C 1
ATOM 4074 O O . ASN D 1 46 ? 58.638 -13.832 103.786 1.00 9.83 45 ASN D O 1
ATOM 4079 N N . ARG D 1 47 ? 60.218 -15.053 104.847 1.00 9.89 46 ARG D N 1
ATOM 4080 C CA A ARG D 1 47 ? 60.826 -15.386 103.561 0.50 10.43 46 ARG D CA 1
ATOM 4081 C CA B ARG D 1 47 ? 60.855 -15.457 103.586 0.50 10.54 46 ARG D CA 1
ATOM 4082 C C . ARG D 1 47 ? 59.948 -16.256 102.669 1.00 12.78 46 ARG D C 1
ATOM 4083 O O . ARG D 1 47 ? 60.243 -16.395 101.468 1.00 13.65 46 ARG D O 1
ATOM 4098 N N . ASP D 1 48 ? 58.879 -16.825 103.229 1.00 11.37 47 ASP D N 1
ATOM 4099 C CA . ASP D 1 48 ? 57.941 -17.635 102.472 1.00 12.90 47 ASP D CA 1
ATOM 4100 C C . ASP D 1 48 ? 56.739 -16.870 101.934 1.00 10.45 47 ASP D C 1
ATOM 4101 O O . ASP D 1 48 ? 55.990 -17.436 101.136 1.00 12.99 47 ASP D O 1
ATOM 4106 N N . SER D 1 49 ? 56.556 -15.597 102.336 1.00 9.37 48 SER D N 1
ATOM 4107 C CA . SER D 1 49 ? 55.389 -14.810 101.881 1.00 9.87 48 SER D CA 1
ATOM 4108 C C . SER D 1 49 ? 55.444 -14.609 100.366 1.00 10.68 48 SER D C 1
ATOM 4109 O O . SER D 1 49 ? 56.446 -14.146 99.830 1.00 12.18 48 SER D O 1
ATOM 4112 N N . ILE D 1 50 ? 54.329 -14.903 99.697 1.00 11.27 49 ILE D N 1
ATOM 4113 C CA . ILE D 1 50 ? 54.296 -14.855 98.241 1.00 11.34 49 ILE D CA 1
ATOM 4114 C C . ILE D 1 50 ? 53.480 -13.675 97.750 1.00 11.36 49 ILE D C 1
ATOM 4115 O O . ILE D 1 50 ? 52.308 -13.545 98.112 1.00 13.00 49 ILE D O 1
ATOM 4120 N N . PHE D 1 51 ? 54.069 -12.823 96.901 1.00 10.94 50 PHE D N 1
ATOM 4121 C CA . PHE D 1 51 ? 53.334 -11.811 96.145 1.00 11.59 50 PHE D CA 1
ATOM 4122 C C . PHE D 1 51 ? 53.249 -12.289 94.707 1.00 12.20 50 PHE D C 1
ATOM 4123 O O . PHE D 1 51 ? 54.256 -12.528 94.051 1.00 12.70 50 PHE D O 1
ATOM 4131 N N . PHE D 1 52 ? 52.031 -12.478 94.224 1.00 11.57 51 PHE D N 1
ATOM 4132 C CA . PHE D 1 52 ? 51.844 -12.967 92.868 1.00 11.00 51 PHE D CA 1
ATOM 4133 C C . PHE D 1 52 ? 50.871 -12.082 92.108 1.00 13.64 51 PHE D C 1
ATOM 4134 O O . PHE D 1 52 ? 49.661 -12.056 92.431 1.00 13.36 51 PHE D O 1
ATOM 4142 N N . ASP D 1 53 ? 51.381 -11.371 91.113 1.00 12.39 52 ASP D N 1
ATOM 4143 C CA . ASP D 1 53 ? 50.524 -10.659 90.166 1.00 12.54 52 ASP D CA 1
ATOM 4144 C C . ASP D 1 53 ? 50.232 -11.666 89.060 1.00 13.63 52 ASP D C 1
ATOM 4145 O O . ASP D 1 53 ? 51.044 -11.866 88.128 1.00 13.32 52 ASP D O 1
ATOM 4150 N N . LYS D 1 54 ? 49.082 -12.350 89.194 1.00 12.91 53 LYS D N 1
ATOM 4151 C CA A LYS D 1 54 ? 48.708 -13.430 88.283 0.50 15.21 53 LYS D CA 1
ATOM 4152 C CA B LYS D 1 54 ? 48.700 -13.446 88.319 0.50 14.14 53 LYS D CA 1
ATOM 4153 C C . LYS D 1 54 ? 48.473 -12.945 86.880 1.00 16.15 53 LYS D C 1
ATOM 4154 O O . LYS D 1 54 ? 48.787 -13.630 85.920 1.00 18.28 53 LYS D O 1
ATOM 4165 N N . THR D 1 55 ? 47.939 -11.720 86.748 1.00 11.94 54 THR D N 1
ATOM 4166 C CA . THR D 1 55 ? 47.726 -11.076 85.470 1.00 15.07 54 THR D CA 1
ATOM 4167 C C . THR D 1 55 ? 49.032 -10.711 84.762 1.00 19.22 54 THR D C 1
ATOM 4168 O O . THR D 1 55 ? 49.075 -10.791 83.540 1.00 24.20 54 THR D O 1
ATOM 4172 N N . ALA D 1 56 ? 50.079 -10.360 85.517 1.00 16.53 55 ALA D N 1
ATOM 4173 C CA . ALA D 1 56 ? 51.396 -10.021 84.919 1.00 17.01 55 ALA D CA 1
ATOM 4174 C C . ALA D 1 56 ? 52.258 -11.256 84.869 1.00 18.08 55 ALA D C 1
ATOM 4175 O O . ALA D 1 56 ? 53.353 -11.191 84.296 1.00 22.57 55 ALA D O 1
ATOM 4177 N N . ASN D 1 57 ? 51.814 -12.335 85.496 1.00 16.51 56 ASN D N 1
ATOM 4178 C CA . ASN D 1 57 ? 52.604 -13.535 85.729 1.00 18.78 56 ASN D CA 1
ATOM 4179 C C . ASN D 1 57 ? 53.965 -13.196 86.345 1.00 16.64 56 ASN D C 1
ATOM 4180 O O . ASN D 1 57 ? 55.025 -13.673 85.879 1.00 20.89 56 ASN D O 1
ATOM 4185 N N . ARG D 1 58 ? 53.948 -12.349 87.371 1.00 15.66 57 ARG D N 1
ATOM 4186 C CA A ARG D 1 58 ? 55.165 -11.984 88.084 0.50 16.61 57 ARG D CA 1
ATOM 4187 C CA B ARG D 1 58 ? 55.141 -11.885 88.107 0.50 16.88 57 ARG D CA 1
ATOM 4188 C C . ARG D 1 58 ? 55.017 -12.347 89.558 1.00 15.17 57 ARG D C 1
ATOM 4189 O O . ARG D 1 58 ? 54.044 -12.008 90.204 1.00 15.04 57 ARG D O 1
ATOM 4204 N N . LYS D 1 59 ? 56.015 -13.056 90.076 1.00 15.25 58 LYS D N 1
ATOM 4205 C CA . LYS D 1 59 ? 56.029 -13.527 91.443 1.00 11.96 58 LYS D CA 1
ATOM 4206 C C . LYS D 1 59 ? 57.271 -13.050 92.174 1.00 11.70 58 LYS D C 1
ATOM 4207 O O . LYS D 1 59 ? 58.372 -13.096 91.626 1.00 13.25 58 LYS D O 1
ATOM 4213 N N . TYR D 1 60 ? 57.099 -12.613 93.428 1.00 10.89 59 TYR D N 1
ATOM 4214 C CA . TYR D 1 60 ? 58.190 -12.246 94.363 1.00 10.42 59 TYR D CA 1
ATOM 4215 C C . TYR D 1 60 ? 57.912 -12.951 95.683 1.00 11.11 59 TYR D C 1
ATOM 4216 O O . TYR D 1 60 ? 56.781 -12.906 96.193 1.00 12.13 59 TYR D O 1
ATOM 4225 N N . THR D 1 61 ? 58.933 -13.568 96.261 1.00 9.61 60 THR D N 1
ATOM 4226 C CA . THR D 1 61 ? 58.746 -14.332 97.490 1.00 8.94 60 THR D CA 1
ATOM 4227 C C . THR D 1 61 ? 59.732 -13.896 98.547 1.00 9.08 60 THR D C 1
ATOM 4228 O O . THR D 1 61 ? 60.950 -13.920 98.356 1.00 10.41 60 THR D O 1
ATOM 4232 N N . GLY D 1 62 ? 59.183 -13.499 99.689 1.00 10.33 61 GLY D N 1
ATOM 4233 C CA . GLY D 1 62 ? 59.953 -13.027 100.797 1.00 10.29 61 GLY D CA 1
ATOM 4234 C C . GLY D 1 62 ? 59.946 -11.508 100.883 1.00 10.21 61 GLY D C 1
ATOM 4235 O O . GLY D 1 62 ? 60.046 -10.832 99.862 1.00 10.75 61 GLY D O 1
ATOM 4236 N N . GLY D 1 63 ? 59.884 -10.981 102.092 1.00 11.62 62 GLY D N 1
ATOM 4237 C CA . GLY D 1 63 ? 59.866 -9.521 102.317 1.00 12.32 62 GLY D CA 1
ATOM 4238 C C . GLY D 1 63 ? 60.926 -8.732 101.574 1.00 12.41 62 GLY D C 1
ATOM 4239 O O . GLY D 1 63 ? 60.641 -7.702 100.983 1.00 13.60 62 GLY D O 1
ATOM 4240 N N . ARG D 1 64 ? 62.185 -9.173 101.630 1.00 12.65 63 ARG D N 1
ATOM 4241 C CA . ARG D 1 64 ? 63.227 -8.470 100.980 1.00 13.24 63 ARG D CA 1
ATOM 4242 C C . ARG D 1 64 ? 62.928 -8.250 99.489 1.00 12.77 63 ARG D C 1
ATOM 4243 O O . ARG D 1 64 ? 63.120 -7.163 98.946 1.00 14.19 63 ARG D O 1
ATOM 4251 N N . PHE D 1 65 ? 62.461 -9.296 98.820 1.00 9.62 64 PHE D N 1
ATOM 4252 C CA . PHE D 1 65 ? 62.261 -9.265 97.356 1.00 10.21 64 PHE D CA 1
ATOM 4253 C C . PHE D 1 65 ? 60.962 -8.557 96.962 1.00 12.47 64 PHE D C 1
ATOM 4254 O O . PHE D 1 65 ? 60.899 -7.912 95.901 1.00 12.38 64 PHE D O 1
ATOM 4262 N N . ILE D 1 66 ? 59.961 -8.643 97.826 1.00 11.89 65 ILE D N 1
ATOM 4263 C CA . ILE D 1 66 ? 58.692 -7.902 97.620 1.00 11.80 65 ILE D CA 1
ATOM 4264 C C . ILE D 1 66 ? 58.978 -6.399 97.753 1.00 13.26 65 ILE D C 1
ATOM 4265 O O . ILE D 1 66 ? 58.591 -5.644 96.904 1.00 13.06 65 ILE D O 1
ATOM 4270 N N . ILE D 1 67 ? 59.727 -5.995 98.785 1.00 12.74 66 ILE D N 1
ATOM 4271 C CA . ILE D 1 67 ? 60.005 -4.544 98.980 1.00 14.13 66 ILE D CA 1
ATOM 4272 C C . ILE D 1 67 ? 60.913 -4.046 97.850 1.00 15.42 66 ILE D C 1
ATOM 4273 O O . ILE D 1 67 ? 60.726 -2.953 97.330 1.00 14.77 66 ILE D O 1
ATOM 4278 N N . ASP D 1 68 ? 61.906 -4.841 97.425 1.00 12.24 67 ASP D N 1
ATOM 4279 C CA A ASP D 1 68 ? 62.714 -4.467 96.290 0.50 14.57 67 ASP D CA 1
ATOM 4280 C CA B ASP D 1 68 ? 62.718 -4.470 96.256 0.50 14.11 67 ASP D CA 1
ATOM 4281 C C . ASP D 1 68 ? 61.860 -4.222 95.032 1.00 15.30 67 ASP D C 1
ATOM 4282 O O . ASP D 1 68 ? 62.097 -3.261 94.271 1.00 15.22 67 ASP D O 1
ATOM 4291 N N . PHE D 1 69 ? 60.881 -5.099 94.789 1.00 12.47 68 PHE D N 1
ATOM 4292 C CA . PHE D 1 69 ? 59.967 -4.938 93.665 1.00 12.66 68 PHE D CA 1
ATOM 4293 C C . PHE D 1 69 ? 59.148 -3.623 93.763 1.00 13.20 68 PHE D C 1
ATOM 4294 O O . PHE D 1 69 ? 59.045 -2.899 92.796 1.00 14.43 68 PHE D O 1
ATOM 4302 N N . LEU D 1 70 ? 58.582 -3.363 94.923 1.00 12.69 69 LEU D N 1
ATOM 4303 C CA . LEU D 1 70 ? 57.802 -2.121 95.134 1.00 14.45 69 LEU D CA 1
ATOM 4304 C C . LEU D 1 70 ? 58.677 -0.890 94.860 1.00 17.35 69 LEU D C 1
ATOM 4305 O O . LEU D 1 70 ? 58.249 0.049 94.219 1.00 15.07 69 LEU D O 1
ATOM 4310 N N . GLU D 1 71 ? 59.927 -0.913 95.319 1.00 15.30 70 GLU D N 1
ATOM 4311 C CA . GLU D 1 71 ? 60.847 0.209 95.076 1.00 15.95 70 GLU D CA 1
ATOM 4312 C C . GLU D 1 71 ? 61.081 0.450 93.592 1.00 20.04 70 GLU D C 1
ATOM 4313 O O . GLU D 1 71 ? 61.142 1.599 93.150 1.00 20.91 70 GLU D O 1
ATOM 4319 N N . ARG D 1 72 ? 61.238 -0.614 92.807 1.00 19.05 71 ARG D N 1
ATOM 4320 C CA . ARG D 1 72 ? 61.348 -0.482 91.365 1.00 19.74 71 ARG D CA 1
ATOM 4321 C C . ARG D 1 72 ? 60.066 -0.085 90.686 1.00 20.57 71 ARG D C 1
ATOM 4322 O O . ARG D 1 72 ? 60.057 0.821 89.835 1.00 24.07 71 ARG D O 1
ATOM 4330 N N . ALA D 1 73 ? 58.995 -0.788 90.996 1.00 16.77 72 ALA D N 1
ATOM 4331 C CA . ALA D 1 73 ? 57.717 -0.570 90.362 1.00 18.45 72 ALA D CA 1
ATOM 4332 C C . ALA D 1 73 ? 57.239 0.872 90.571 1.00 21.86 72 ALA D C 1
ATOM 4333 O O . ALA D 1 73 ? 56.591 1.451 89.682 1.00 26.23 72 ALA D O 1
ATOM 4335 N N . HIS D 1 74 ? 57.489 1.404 91.751 1.00 16.39 73 HIS D N 1
ATOM 4336 C CA . HIS D 1 74 ? 56.887 2.691 92.142 1.00 15.38 73 HIS D CA 1
ATOM 4337 C C . HIS D 1 74 ? 57.930 3.791 92.249 1.00 16.24 73 HIS D C 1
ATOM 4338 O O . HIS D 1 74 ? 57.710 4.794 92.942 1.00 12.90 73 HIS D O 1
ATOM 4345 N N . GLN D 1 75 ? 59.080 3.647 91.596 1.00 16.92 74 GLN D N 1
ATOM 4346 C CA A GLN D 1 75 ? 60.133 4.661 91.733 0.50 17.30 74 GLN D CA 1
ATOM 4347 C CA B GLN D 1 75 ? 60.136 4.643 91.688 0.50 17.29 74 GLN D CA 1
ATOM 4348 C C . GLN D 1 75 ? 59.600 6.053 91.366 1.00 14.73 74 GLN D C 1
ATOM 4349 O O . GLN D 1 75 ? 58.910 6.241 90.345 1.00 14.29 74 GLN D O 1
ATOM 4360 N N . GLY D 1 76 ? 59.874 6.976 92.267 1.00 13.53 75 GLY D N 1
ATOM 4361 C CA . GLY D 1 76 ? 59.547 8.419 92.090 1.00 10.43 75 GLY D CA 1
ATOM 4362 C C . GLY D 1 76 ? 58.061 8.737 92.162 1.00 8.51 75 GLY D C 1
ATOM 4363 O O . GLY D 1 76 ? 57.660 9.828 91.796 1.00 10.05 75 GLY D O 1
ATOM 4364 N N . VAL D 1 77 ? 57.268 7.814 92.695 1.00 9.28 76 VAL D N 1
ATOM 4365 C CA . VAL D 1 77 ? 55.821 7.974 92.772 1.00 9.37 76 VAL D CA 1
ATOM 4366 C C . VAL D 1 77 ? 55.403 9.306 93.415 1.00 9.72 76 VAL D C 1
ATOM 4367 O O . VAL D 1 77 ? 55.935 9.734 94.443 1.00 10.14 76 VAL D O 1
ATOM 4371 N N . LEU D 1 78 ? 54.366 9.896 92.818 1.00 9.90 77 LEU D N 1
ATOM 4372 C CA . LEU D 1 78 ? 53.700 11.097 93.393 1.00 9.80 77 LEU D CA 1
ATOM 4373 C C . LEU D 1 78 ? 52.507 10.768 94.270 1.00 10.08 77 LEU D C 1
ATOM 4374 O O . LEU D 1 78 ? 52.354 11.341 95.353 1.00 10.60 77 LEU D O 1
ATOM 4379 N N . GLU D 1 79 ? 51.693 9.789 93.832 1.00 9.83 78 GLU D N 1
ATOM 4380 C CA A GLU D 1 79 ? 50.438 9.420 94.509 0.50 10.43 78 GLU D CA 1
ATOM 4381 C CA B GLU D 1 79 ? 50.476 9.395 94.556 0.50 11.73 78 GLU D CA 1
ATOM 4382 C C . GLU D 1 79 ? 50.153 7.953 94.256 1.00 10.05 78 GLU D C 1
ATOM 4383 O O . GLU D 1 79 ? 50.331 7.481 93.118 1.00 11.18 78 GLU D O 1
ATOM 4394 N N . TYR D 1 80 ? 49.695 7.239 95.284 1.00 11.86 79 TYR D N 1
ATOM 4395 C CA . TYR D 1 80 ? 49.358 5.804 95.134 1.00 10.47 79 TYR D CA 1
ATOM 4396 C C . TYR D 1 80 ? 48.297 5.491 96.142 1.00 11.62 79 TYR D C 1
ATOM 4397 O O . TYR D 1 80 ? 48.486 5.755 97.332 1.00 13.43 79 TYR D O 1
ATOM 4406 N N . ASP D 1 81 ? 47.189 4.905 95.704 1.00 12.11 80 ASP D N 1
ATOM 4407 C CA . ASP D 1 81 ? 46.144 4.460 96.624 1.00 13.76 80 ASP D CA 1
ATOM 4408 C C . ASP D 1 81 ? 45.444 3.253 96.037 1.00 12.99 80 ASP D C 1
ATOM 4409 O O . ASP D 1 81 ? 45.400 3.067 94.819 1.00 13.29 80 ASP D O 1
ATOM 4414 N N . PHE D 1 82 ? 44.941 2.411 96.939 1.00 13.66 81 PHE D N 1
ATOM 4415 C CA . PHE D 1 82 ? 44.023 1.318 96.579 1.00 14.52 81 PHE D CA 1
ATOM 4416 C C . PHE D 1 82 ? 42.656 1.713 97.142 1.00 12.79 81 PHE D C 1
ATOM 4417 O O . PHE D 1 82 ? 42.470 1.740 98.362 1.00 15.18 81 PHE D O 1
ATOM 4425 N N . ASN D 1 83 ? 41.736 2.061 96.258 1.00 12.66 82 ASN D N 1
ATOM 4426 C CA . ASN D 1 83 ? 40.373 2.484 96.621 1.00 14.21 82 ASN D CA 1
ATOM 4427 C C . ASN D 1 83 ? 39.452 1.261 96.586 1.00 13.83 82 ASN D C 1
ATOM 4428 O O . ASN D 1 83 ? 39.181 0.718 95.527 1.00 14.38 82 ASN D O 1
ATOM 4433 N N . ILE D 1 84 ? 39.091 0.781 97.765 1.00 13.17 83 ILE D N 1
ATOM 4434 C CA . ILE D 1 84 ? 38.315 -0.448 97.916 1.00 14.05 83 ILE D CA 1
ATOM 4435 C C . ILE D 1 84 ? 36.852 -0.117 97.658 1.00 14.03 83 ILE D C 1
ATOM 4436 O O . ILE D 1 84 ? 36.269 0.758 98.308 1.00 17.09 83 ILE D O 1
ATOM 4441 N N . GLU D 1 85 ? 36.268 -0.784 96.673 1.00 11.28 84 GLU D N 1
ATOM 4442 C CA . GLU D 1 85 ? 34.857 -0.676 96.420 1.00 11.55 84 GLU D CA 1
ATOM 4443 C C . GLU D 1 85 ? 34.019 -1.691 97.171 1.00 11.70 84 GLU D C 1
ATOM 4444 O O . GLU D 1 85 ? 32.881 -1.379 97.546 1.00 13.78 84 GLU D O 1
ATOM 4450 N N . HIS D 1 86 ? 34.549 -2.905 97.373 1.00 10.08 85 HIS D N 1
ATOM 4451 C CA . HIS D 1 86 ? 33.854 -3.936 98.110 1.00 10.97 85 HIS D CA 1
ATOM 4452 C C . HIS D 1 86 ? 34.886 -4.901 98.676 1.00 10.67 85 HIS D C 1
ATOM 4453 O O . HIS D 1 86 ? 35.801 -5.300 97.968 1.00 13.62 85 HIS D O 1
ATOM 4468 N N . TYR D 1 88 ? 35.238 -8.440 101.370 1.00 10.09 87 TYR D N 1
ATOM 4469 C CA . TYR D 1 88 ? 34.655 -9.511 102.135 1.00 10.16 87 TYR D CA 1
A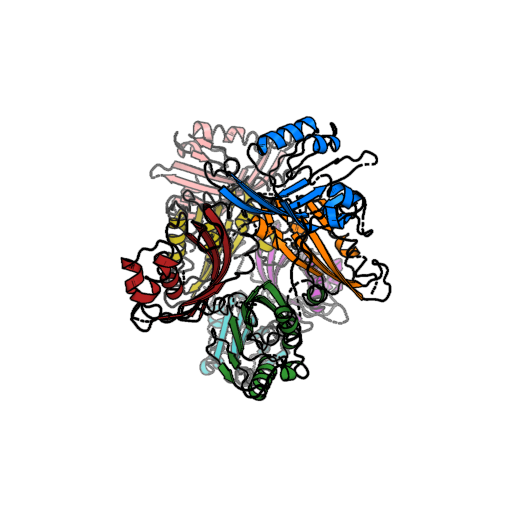TOM 4470 C C . TYR D 1 88 ? 35.727 -10.499 102.558 1.00 8.55 87 TYR D C 1
ATOM 4471 O O . TYR D 1 88 ? 36.876 -10.406 102.100 1.00 10.88 87 TYR D O 1
ATOM 4480 N N . ASN D 1 89 ? 35.374 -11.430 103.438 1.00 11.19 88 ASN D N 1
ATOM 4481 C CA . ASN D 1 89 ? 36.322 -12.435 103.888 1.00 11.53 88 ASN D CA 1
ATOM 4482 C C . ASN D 1 89 ? 35.630 -13.757 104.160 1.00 11.72 88 ASN D C 1
ATOM 4483 O O . ASN D 1 89 ? 34.457 -13.800 104.515 1.00 11.81 88 ASN D O 1
ATOM 4488 N N . ALA D 1 90 ? 36.382 -14.825 103.945 1.00 11.52 89 ALA D N 1
ATOM 4489 C CA . ALA D 1 90 ? 36.009 -16.178 104.349 1.00 10.47 89 ALA D CA 1
ATOM 4490 C C . ALA D 1 90 ? 37.131 -16.630 105.275 1.00 9.19 89 ALA D C 1
ATOM 4491 O O . ALA D 1 90 ? 38.231 -16.953 104.820 1.00 11.02 89 ALA D O 1
ATOM 4493 N N . GLY D 1 91 ? 36.903 -16.562 106.578 1.00 14.57 90 GLY D N 1
ATOM 4494 C CA . GLY D 1 91 ? 37.999 -16.746 107.511 1.00 14.06 90 GLY D CA 1
ATOM 4495 C C . GLY D 1 91 ? 39.151 -15.817 107.223 1.00 14.78 90 GLY D C 1
ATOM 4496 O O . GLY D 1 91 ? 38.962 -14.594 107.029 1.00 15.11 90 GLY D O 1
ATOM 4497 N N . SER D 1 92 ? 40.346 -16.397 107.147 1.00 14.43 91 SER D N 1
ATOM 4498 C CA A SER D 1 92 ? 41.577 -15.643 106.935 0.50 15.12 91 SER D CA 1
ATOM 4499 C CA B SER D 1 92 ? 41.566 -15.622 106.943 0.50 14.82 91 SER D CA 1
ATOM 4500 C C . SER D 1 92 ? 41.880 -15.288 105.478 1.00 13.07 91 SER D C 1
ATOM 4501 O O . SER D 1 92 ? 42.955 -14.742 105.187 1.00 15.80 91 SER D O 1
ATOM 4506 N N . LEU D 1 93 ? 40.957 -15.584 104.556 1.00 11.49 92 LEU D N 1
ATOM 4507 C CA . LEU D 1 93 ? 41.070 -15.170 103.178 1.00 11.50 92 LEU D CA 1
ATOM 4508 C C . LEU D 1 93 ? 40.223 -13.909 102.979 1.00 11.31 92 LEU D C 1
ATOM 4509 O O . LEU D 1 93 ? 38.997 -13.936 103.128 1.00 11.91 92 LEU D O 1
ATOM 4514 N N . VAL D 1 94 ? 40.877 -12.803 102.667 1.00 11.78 93 VAL D N 1
ATOM 4515 C CA . VAL D 1 94 ? 40.229 -11.510 102.465 1.00 11.54 93 VAL D CA 1
ATOM 4516 C C . VAL D 1 94 ? 40.272 -11.145 100.989 1.00 8.89 93 VAL D C 1
ATOM 4517 O O . VAL D 1 94 ? 41.337 -11.196 100.360 1.00 12.35 93 VAL D O 1
ATOM 4521 N N . VAL D 1 95 ? 39.126 -10.737 100.435 1.00 9.88 94 VAL D N 1
ATOM 4522 C CA . VAL D 1 95 ? 39.009 -10.388 99.029 1.00 8.86 94 VAL D CA 1
ATOM 4523 C C . VAL D 1 95 ? 38.615 -8.889 98.926 1.00 9.23 94 VAL D C 1
ATOM 4524 O O . VAL D 1 95 ? 37.667 -8.464 99.571 1.00 10.39 94 VAL D O 1
ATOM 4536 N N . ILE D 1 97 ? 37.827 -5.841 96.108 1.00 11.07 96 ILE D N 1
ATOM 4537 C CA . ILE D 1 97 ? 37.561 -5.376 94.750 1.00 10.44 96 ILE D CA 1
ATOM 4538 C C . ILE D 1 97 ? 37.670 -3.866 94.736 1.00 11.57 96 ILE D C 1
ATOM 4539 O O . ILE D 1 97 ? 37.089 -3.214 95.608 1.00 12.07 96 ILE D O 1
ATOM 4544 N N . GLY D 1 98 ? 38.473 -3.318 93.838 1.00 11.66 97 GLY D N 1
ATOM 4545 C CA . GLY D 1 98 ? 38.649 -1.882 93.796 1.00 13.74 97 GLY D CA 1
ATOM 4546 C C . GLY D 1 98 ? 39.472 -1.408 92.639 1.00 13.09 97 GLY D C 1
ATOM 4547 O O . GLY D 1 98 ? 39.418 -1.944 91.525 1.00 14.74 97 GLY D O 1
ATOM 4548 N N . ASN D 1 99 ? 40.158 -0.293 92.875 1.00 13.36 98 ASN D N 1
ATOM 4549 C CA . ASN D 1 99 ? 40.838 0.395 91.805 1.00 13.64 98 ASN D CA 1
ATOM 4550 C C . ASN D 1 99 ? 42.152 0.992 92.387 1.00 12.18 98 ASN D C 1
ATOM 4551 O O . ASN D 1 99 ? 42.132 1.596 93.478 1.00 12.93 98 ASN D O 1
ATOM 4556 N N . TYR D 1 100 ? 43.271 0.727 91.718 1.00 12.85 99 TYR D N 1
ATOM 4557 C CA . TYR D 1 100 ? 44.559 1.272 92.104 1.00 11.79 99 TYR D CA 1
ATOM 4558 C C . TYR D 1 100 ? 44.813 2.556 91.310 1.00 11.82 99 TYR D C 1
ATOM 4559 O O . TYR D 1 100 ? 44.843 2.553 90.066 1.00 13.49 99 TYR D O 1
ATOM 4568 N N . HIS D 1 101 ? 45.007 3.638 92.049 1.00 12.68 100 HIS D N 1
ATOM 4569 C CA . HIS D 1 101 ? 45.364 4.933 91.450 1.00 11.51 100 HIS D CA 1
ATOM 4570 C C . HIS D 1 101 ? 46.865 5.152 91.634 1.00 10.89 100 HIS D C 1
ATOM 4571 O O . HIS D 1 101 ? 47.371 5.097 92.745 1.00 11.27 100 HIS D O 1
ATOM 4578 N N . PHE D 1 102 ? 47.579 5.320 90.531 1.00 10.42 101 PHE D N 1
ATOM 4579 C CA . PHE D 1 102 ? 49.021 5.566 90.550 1.00 9.09 101 PHE D CA 1
ATOM 4580 C C . PHE D 1 102 ? 49.311 6.793 89.685 1.00 9.87 101 PHE D C 1
ATOM 4581 O O . PHE D 1 102 ? 48.887 6.874 88.514 1.00 10.08 101 PHE D O 1
ATOM 4589 N N . LYS D 1 103 ? 50.039 7.739 90.272 1.00 10.99 102 LYS D N 1
ATOM 4590 C CA . LYS D 1 103 ? 50.575 8.889 89.544 1.00 9.08 102 LYS D CA 1
ATOM 4591 C C . LYS D 1 103 ? 52.092 8.919 89.808 1.00 9.42 102 LYS D C 1
ATOM 4592 O O . LYS D 1 103 ? 52.533 8.939 90.946 1.00 11.58 102 LYS D O 1
ATOM 4598 N N . GLY D 1 104 ? 52.864 8.903 88.740 1.00 10.99 103 GLY D N 1
ATOM 4599 C CA . GLY D 1 104 ? 54.312 8.846 88.828 1.00 10.27 103 GLY D CA 1
ATOM 4600 C C . GLY D 1 104 ? 55.007 8.901 87.512 1.00 9.54 103 GLY D C 1
ATOM 4601 O O . GLY D 1 104 ? 54.382 9.037 86.467 1.00 12.98 103 GLY D O 1
ATOM 4602 N N . PRO D 1 105 ? 56.342 8.845 87.542 1.00 13.86 104 PRO D N 1
ATOM 4603 C CA . PRO D 1 105 ? 57.151 8.938 86.335 1.00 14.32 104 PRO D CA 1
ATOM 4604 C C . PRO D 1 105 ? 56.771 7.890 85.331 1.00 15.17 104 PRO D C 1
ATOM 4605 O O . PRO D 1 105 ? 56.453 6.768 85.714 1.00 15.18 104 PRO D O 1
ATOM 4609 N N . GLY D 1 106 ? 56.788 8.258 84.057 1.00 16.58 105 GLY D N 1
ATOM 4610 C CA . GLY D 1 106 ? 56.258 7.398 82.998 1.00 19.71 105 GLY D CA 1
ATOM 4611 C C . GLY D 1 106 ? 57.259 6.490 82.295 1.00 21.94 105 GLY D C 1
ATOM 4612 O O . GLY D 1 106 ? 56.872 5.629 81.498 1.00 22.06 105 GLY D O 1
ATOM 4613 N N . GLU D 1 107 ? 58.542 6.666 82.608 1.00 24.57 106 GLU D N 1
ATOM 4614 C CA . GLU D 1 107 ? 59.616 6.018 81.848 1.00 28.87 106 GLU D CA 1
ATOM 4615 C C . GLU D 1 107 ? 59.355 4.538 81.669 1.00 30.34 106 GLU D C 1
ATOM 4616 O O . GLU D 1 107 ? 59.378 4.025 80.549 1.00 32.60 106 GLU D O 1
ATOM 4622 N N . GLN D 1 108 ? 59.076 3.855 82.770 1.00 29.53 107 GLN D N 1
ATOM 4623 C CA . GLN D 1 108 ? 58.816 2.435 82.724 1.00 32.71 107 GLN D CA 1
ATOM 4624 C C . GLN D 1 108 ? 57.466 2.029 82.125 1.00 34.00 107 GLN D C 1
ATOM 4625 O O . GLN D 1 108 ? 57.283 0.858 81.783 1.00 35.83 107 GLN D O 1
ATOM 4631 N N . PHE D 1 109 ? 56.518 2.959 82.024 1.00 31.80 108 PHE D N 1
ATOM 4632 C CA . PHE D 1 109 ? 55.223 2.679 81.378 1.00 30.31 108 PHE D CA 1
ATOM 4633 C C . PHE D 1 109 ? 55.300 3.035 79.891 1.00 32.15 108 PHE D C 1
ATOM 4634 O O . PHE D 1 109 ? 54.282 3.104 79.218 1.00 34.64 108 PHE D O 1
ATOM 4642 N N . GLY D 1 110 ? 56.504 3.286 79.382 1.00 32.20 109 GLY D N 1
ATOM 4643 C CA . GLY D 1 110 ? 56.695 3.709 77.997 1.00 32.09 109 GLY D CA 1
ATOM 4644 C C . GLY D 1 110 ? 56.413 5.177 77.716 1.00 32.26 109 GLY D C 1
ATOM 4645 O O . GLY D 1 110 ? 56.174 5.549 76.571 1.00 33.86 109 GLY D O 1
ATOM 4646 N N . LYS D 1 111 ? 56.457 6.025 78.745 1.00 30.74 110 LYS D N 1
ATOM 4647 C CA . LYS D 1 111 ? 56.118 7.439 78.594 1.00 28.04 110 LYS D CA 1
ATOM 4648 C C . LYS D 1 111 ? 57.206 8.311 79.214 1.00 28.16 110 LYS D C 1
ATOM 4649 O O . LYS D 1 111 ? 56.956 9.047 80.179 1.00 22.04 110 LYS D O 1
ATOM 4655 N N . PRO D 1 112 ? 58.423 8.244 78.651 1.00 31.48 111 PRO D N 1
ATOM 4656 C CA . PRO D 1 112 ? 59.556 8.990 79.199 1.00 29.75 111 PRO D CA 1
ATOM 4657 C C . PRO D 1 112 ? 59.324 10.483 79.232 1.00 28.66 111 PRO D C 1
ATOM 4658 O O . PRO D 1 112 ? 58.690 11.052 78.333 1.00 26.54 111 PRO D O 1
ATOM 4662 N N . GLY D 1 113 ? 59.848 11.114 80.272 1.00 26.97 112 GLY D N 1
ATOM 4663 C CA . GLY D 1 113 ? 59.729 12.530 80.438 1.00 26.42 112 GLY D CA 1
ATOM 4664 C C . GLY D 1 113 ? 58.374 13.033 80.863 1.00 25.96 112 GLY D C 1
ATOM 4665 O O . GLY D 1 113 ? 58.166 14.246 80.936 1.00 27.48 112 GLY D O 1
ATOM 4666 N N . LYS D 1 114 ? 57.451 12.121 81.151 1.00 21.78 113 LYS D N 1
ATOM 4667 C CA . LYS D 1 114 ? 56.109 12.505 81.551 1.00 20.59 113 LYS D CA 1
ATOM 4668 C C . LYS D 1 114 ? 55.800 11.985 82.959 1.00 16.72 113 LYS D C 1
ATOM 4669 O O . LYS D 1 114 ? 56.409 11.018 83.411 1.00 17.77 113 LYS D O 1
ATOM 4675 N N . ILE D 1 115 ? 54.829 12.619 83.612 1.00 15.45 114 ILE D N 1
ATOM 4676 C CA . ILE D 1 115 ? 54.150 12.004 84.761 1.00 14.07 114 ILE D CA 1
ATOM 4677 C C . ILE D 1 115 ? 52.860 11.414 84.230 1.00 13.60 114 ILE D C 1
ATOM 4678 O O . ILE D 1 115 ? 52.050 12.095 83.605 1.00 16.88 114 ILE D O 1
ATOM 4683 N N . ILE D 1 116 ? 52.676 10.112 84.430 1.00 10.65 115 ILE D N 1
ATOM 4684 C CA . ILE D 1 116 ? 51.424 9.455 84.058 1.00 10.67 115 ILE D CA 1
ATOM 4685 C C . ILE D 1 116 ? 50.483 9.325 85.252 1.00 10.38 115 ILE D C 1
ATOM 4686 O O . ILE D 1 116 ? 50.894 9.409 86.414 1.00 10.73 115 ILE D O 1
ATOM 4691 N N . ASP D 1 117 ? 49.207 9.093 84.953 1.00 10.50 116 ASP D N 1
ATOM 4692 C CA . ASP D 1 117 ? 48.163 9.065 85.970 1.00 11.76 116 ASP D CA 1
ATOM 4693 C C . ASP D 1 117 ? 47.149 8.039 85.530 1.00 10.85 116 ASP D C 1
ATOM 4694 O O . ASP D 1 117 ? 46.465 8.232 84.531 1.00 13.20 116 ASP D O 1
ATOM 4699 N N . VAL D 1 118 ? 47.076 6.923 86.277 1.00 10.39 117 VAL D N 1
ATOM 4700 C CA . VAL D 1 118 ? 46.209 5.803 85.916 1.00 11.14 117 VAL D CA 1
ATOM 4701 C C . VAL D 1 118 ? 45.343 5.357 87.084 1.00 11.18 117 VAL D C 1
ATOM 4702 O O . VAL D 1 118 ? 45.710 5.550 88.227 1.00 11.26 117 VAL D O 1
ATOM 4706 N N . ALA D 1 119 ? 44.168 4.823 86.749 1.00 11.32 118 ALA D N 1
ATOM 4707 C CA . ALA D 1 119 ? 43.236 4.298 87.734 1.00 12.21 118 ALA D CA 1
ATOM 4708 C C . ALA D 1 119 ? 42.751 2.951 87.247 1.00 13.71 118 ALA D C 1
ATOM 4709 O O . ALA D 1 119 ? 41.956 2.878 86.318 1.00 12.64 118 ALA D O 1
ATOM 4711 N N . ILE D 1 120 ? 43.258 1.909 87.860 1.00 13.60 119 ILE D N 1
ATOM 4712 C CA . ILE D 1 120 ? 43.251 0.568 87.280 1.00 12.95 119 ILE D CA 1
ATOM 4713 C C . ILE D 1 120 ? 42.300 -0.355 88.080 1.00 10.37 119 ILE D C 1
ATOM 4714 O O . ILE D 1 120 ? 42.552 -0.633 89.250 1.00 13.00 119 ILE D O 1
ATOM 4719 N N . PRO D 1 121 ? 41.238 -0.874 87.444 1.00 13.16 120 PRO D N 1
ATOM 4720 C CA . PRO D 1 121 ? 40.398 -1.889 88.115 1.00 12.84 120 PRO D CA 1
ATOM 4721 C C . PRO D 1 121 ? 41.225 -3.099 88.547 1.00 11.59 120 PRO D C 1
ATOM 4722 O O . PRO D 1 121 ? 42.167 -3.514 87.846 1.00 12.15 120 PRO D O 1
ATOM 4726 N N . ALA D 1 122 ? 40.858 -3.656 89.696 1.00 11.12 121 ALA D N 1
ATOM 4727 C CA . ALA D 1 122 ? 41.619 -4.742 90.274 1.00 11.99 121 ALA D CA 1
ATOM 4728 C C . ALA D 1 122 ? 40.867 -5.534 91.329 1.00 11.41 121 ALA D C 1
ATOM 4729 O O . ALA D 1 122 ? 39.973 -5.003 91.996 1.00 11.64 121 ALA D O 1
ATOM 4731 N N . VAL D 1 123 ? 41.318 -6.793 91.502 1.00 9.20 122 VAL D N 1
ATOM 4732 C CA . VAL D 1 123 ? 40.965 -7.602 92.648 1.00 10.00 122 VAL D CA 1
ATOM 4733 C C . VAL D 1 123 ? 42.270 -7.981 93.349 1.00 9.79 122 VAL D C 1
ATOM 4734 O O . VAL D 1 123 ? 43.197 -8.475 92.691 1.00 13.34 122 VAL D O 1
ATOM 4738 N N . THR D 1 124 ? 42.331 -7.823 94.661 1.00 11.31 123 THR D N 1
ATOM 4739 C CA . THR D 1 124 ? 43.477 -8.250 95.448 1.00 11.75 123 THR D CA 1
ATOM 4740 C C . THR D 1 124 ? 42.944 -9.182 96.536 1.00 12.71 123 THR D C 1
ATOM 4741 O O . THR D 1 124 ? 41.995 -8.820 97.251 1.00 12.12 123 THR D O 1
ATOM 4745 N N . SER D 1 125 ? 43.504 -10.389 96.649 1.00 11.61 124 SER D N 1
ATOM 4746 C CA . SER D 1 125 ? 43.157 -11.285 97.732 1.00 9.88 124 SER D CA 1
ATOM 4747 C C . SER D 1 125 ? 44.390 -11.527 98.598 1.00 9.69 124 SER D C 1
ATOM 4748 O O . SER D 1 125 ? 45.532 -11.602 98.111 1.00 13.19 124 SER D O 1
ATOM 4751 N N . LEU D 1 126 ? 44.148 -11.616 99.890 1.00 11.91 125 LEU D N 1
ATOM 4752 C CA . LEU D 1 126 ? 45.156 -11.907 100.873 1.00 11.17 125 LEU D CA 1
ATOM 4753 C C . LEU D 1 126 ? 44.789 -13.142 101.713 1.00 13.38 125 LEU D C 1
ATOM 4754 O O . LEU D 1 126 ? 43.709 -13.241 102.267 1.00 13.36 125 LEU D O 1
ATOM 4759 N N . LYS D 1 127 ? 45.724 -14.060 101.829 1.00 12.28 126 LYS D N 1
ATOM 4760 C CA A LYS D 1 127 ? 45.632 -15.132 102.803 0.50 14.06 126 LYS D CA 1
ATOM 4761 C CA B LYS D 1 127 ? 45.607 -15.109 102.828 0.50 13.70 126 LYS D CA 1
ATOM 4762 C C . LYS D 1 127 ? 46.476 -14.743 104.017 1.00 15.28 126 LYS D C 1
ATOM 4763 O O . LYS D 1 127 ? 47.691 -14.500 103.904 1.00 15.57 126 LYS D O 1
ATOM 4774 N N . LEU D 1 128 ? 45.844 -14.642 105.167 1.00 15.04 127 LEU D N 1
ATOM 4775 C CA . LEU D 1 128 ? 46.504 -14.212 106.390 1.00 17.19 127 LEU D CA 1
ATOM 4776 C C . LEU D 1 128 ? 46.764 -15.340 107.384 1.00 20.57 127 LEU D C 1
ATOM 4777 O O . LEU D 1 128 ? 45.963 -16.275 107.528 1.00 17.80 127 LEU D O 1
ATOM 4782 N N . ASP D 1 129 ? 47.896 -15.223 108.076 1.00 19.59 128 ASP D N 1
ATOM 4783 C CA . ASP D 1 129 ? 48.180 -15.971 109.311 1.00 19.19 128 ASP D CA 1
ATOM 4784 C C . ASP D 1 129 ? 47.901 -15.011 110.472 1.00 18.60 128 ASP D C 1
ATOM 4785 O O . ASP D 1 129 ? 48.676 -14.091 110.767 1.00 20.44 128 ASP D O 1
ATOM 4798 N N . LEU D 1 131 ? 47.631 -15.519 113.763 1.00 26.46 130 LEU D N 1
ATOM 4799 C CA . LEU D 1 131 ? 48.533 -15.677 114.931 1.00 27.14 130 LEU D CA 1
ATOM 4800 C C . LEU D 1 131 ? 49.774 -14.788 114.785 1.00 26.36 130 LEU D C 1
ATOM 4801 O O . LEU D 1 131 ? 50.059 -13.938 115.646 1.00 27.65 130 LEU D O 1
ATOM 4806 N N . ASN D 1 132 ? 50.479 -14.967 113.670 1.00 23.64 131 ASN D N 1
ATOM 4807 C CA . ASN D 1 132 ? 51.708 -14.200 113.377 1.00 22.39 131 ASN D CA 1
ATOM 4808 C C . ASN D 1 132 ? 51.511 -12.820 112.724 1.00 21.94 131 ASN D C 1
ATOM 4809 O O . ASN D 1 132 ? 52.493 -12.103 112.504 1.00 20.90 131 ASN D O 1
ATOM 4814 N N . ARG D 1 133 ? 50.253 -12.458 112.441 1.00 19.77 132 ARG D N 1
ATOM 4815 C CA . ARG D 1 133 ? 49.899 -11.203 111.743 1.00 20.70 132 ARG D CA 1
ATOM 4816 C C . ARG D 1 133 ? 50.748 -11.054 110.480 1.00 18.09 132 ARG D C 1
ATOM 4817 O O . ARG D 1 133 ? 51.459 -10.037 110.276 1.00 17.86 132 ARG D O 1
ATOM 4825 N N . ARG D 1 134 ? 50.665 -12.098 109.664 1.00 16.54 133 ARG D N 1
ATOM 4826 C CA A ARG D 1 134 ? 51.472 -12.232 108.451 0.50 17.51 133 ARG D CA 1
ATOM 4827 C CA B ARG D 1 134 ? 51.462 -12.179 108.432 0.50 17.53 133 ARG D CA 1
ATOM 4828 C C . ARG D 1 134 ? 50.574 -12.425 107.228 1.00 17.28 133 ARG D C 1
ATOM 4829 O O . ARG D 1 134 ? 49.520 -13.056 107.322 1.00 16.99 133 ARG D O 1
ATOM 4844 N N . VAL D 1 135 ? 51.006 -11.899 106.085 1.00 15.50 134 VAL D N 1
ATOM 4845 C CA . VAL D 1 135 ? 50.396 -12.187 104.806 1.00 13.66 134 VAL D CA 1
ATOM 4846 C C . VAL D 1 135 ? 51.207 -13.333 104.210 1.00 13.87 134 VAL D C 1
ATOM 4847 O O . VAL D 1 135 ? 52.413 -13.195 103.987 1.00 15.26 134 VAL D O 1
ATOM 4851 N N . THR D 1 136 ? 50.582 -14.489 104.031 1.00 12.08 135 THR D N 1
ATOM 4852 C CA . THR D 1 136 ? 51.273 -15.655 103.470 1.00 11.98 135 THR D CA 1
ATOM 4853 C C . THR D 1 136 ? 51.159 -15.666 101.932 1.00 11.23 135 THR D C 1
ATOM 4854 O O . THR D 1 136 ? 52.092 -16.119 101.255 1.00 12.55 135 THR D O 1
ATOM 4858 N N . GLU D 1 137 ? 50.051 -15.139 101.385 1.00 13.09 136 GLU D N 1
ATOM 4859 C CA A GLU D 1 137 ? 49.851 -15.026 99.945 0.50 12.55 136 GLU D CA 1
ATOM 4860 C CA B GLU D 1 137 ? 49.833 -15.035 99.928 0.50 13.50 136 GLU D CA 1
ATOM 4861 C C . GLU D 1 137 ? 49.052 -13.767 99.599 1.00 14.04 136 GLU D C 1
ATOM 4862 O O . GLU D 1 137 ? 47.969 -13.558 100.144 1.00 14.47 136 GLU D O 1
ATOM 4873 N N . HIS D 1 138 ? 49.605 -12.953 98.704 1.00 12.03 137 HIS D N 1
ATOM 4874 C CA . HIS D 1 138 ? 48.980 -11.744 98.209 1.00 11.16 137 HIS D CA 1
ATOM 4875 C C . HIS D 1 138 ? 48.865 -11.992 96.714 1.00 10.02 137 HIS D C 1
ATOM 4876 O O . HIS D 1 138 ? 49.884 -12.125 96.029 1.00 11.74 137 HIS D O 1
ATOM 4883 N N . VAL D 1 139 ? 47.633 -12.094 96.207 1.00 10.42 138 VAL D N 1
ATOM 4884 C CA . VAL D 1 139 ? 47.422 -12.314 94.800 1.00 11.36 138 VAL D CA 1
ATOM 4885 C C . VAL D 1 139 ? 46.688 -11.128 94.191 1.00 12.48 138 VAL D C 1
ATOM 4886 O O . VAL D 1 139 ? 45.600 -10.742 94.678 1.00 12.70 138 VAL D O 1
ATOM 4890 N N . ASP D 1 140 ? 47.282 -10.560 93.142 1.00 12.08 139 ASP D N 1
ATOM 4891 C CA . ASP D 1 140 ? 46.715 -9.448 92.369 1.00 11.44 139 ASP D CA 1
ATOM 4892 C C . ASP D 1 140 ? 46.189 -9.896 91.012 1.00 10.83 139 ASP D C 1
ATOM 4893 O O . ASP D 1 140 ? 46.835 -10.630 90.260 1.00 11.94 139 ASP D O 1
ATOM 4898 N N . LEU D 1 141 ? 44.967 -9.451 90.684 1.00 10.09 140 LEU D N 1
ATOM 4899 C CA . LEU D 1 141 ? 44.394 -9.583 89.367 1.00 9.63 140 LEU D CA 1
ATOM 4900 C C . LEU D 1 141 ? 44.086 -8.161 88.866 1.00 11.71 140 LEU D C 1
ATOM 4901 O O . LEU D 1 141 ? 43.039 -7.577 89.207 1.00 9.99 140 LEU D O 1
ATOM 4906 N N . ILE D 1 142 ? 44.991 -7.640 88.040 1.00 11.94 141 ILE D N 1
ATOM 4907 C CA . ILE D 1 142 ? 44.991 -6.255 87.629 1.00 10.07 141 ILE D CA 1
ATOM 4908 C C . ILE D 1 142 ? 44.559 -6.111 86.192 1.00 11.16 141 ILE D C 1
ATOM 4909 O O . ILE D 1 142 ? 44.989 -6.876 85.321 1.00 12.06 141 ILE D O 1
ATOM 4914 N N . ASP D 1 143 ? 43.712 -5.126 85.911 1.00 11.62 142 ASP D N 1
ATOM 4915 C CA . ASP D 1 143 ? 43.222 -4.906 84.549 1.00 10.00 142 ASP D CA 1
ATOM 4916 C C . ASP D 1 143 ? 44.187 -4.023 83.745 1.00 12.28 142 ASP D C 1
ATOM 4917 O O . ASP D 1 143 ? 43.972 -2.798 83.602 1.00 12.02 142 ASP D O 1
ATOM 4922 N N . TYR D 1 144 ? 45.257 -4.642 83.264 1.00 11.33 143 TYR D N 1
ATOM 4923 C CA . TYR D 1 144 ? 46.299 -3.934 82.531 1.00 11.44 143 TYR D CA 1
ATOM 4924 C C . TYR D 1 144 ? 45.836 -3.361 81.189 1.00 13.98 143 TYR D C 1
ATOM 4925 O O . TYR D 1 144 ? 46.347 -2.303 80.750 1.00 13.14 143 TYR D O 1
ATOM 4934 N N . GLN D 1 145 ? 44.860 -3.978 80.528 1.00 12.27 144 GLN D N 1
ATOM 4935 C CA . GLN D 1 145 ? 44.349 -3.404 79.268 1.00 14.58 144 GLN D CA 1
ATOM 4936 C C . GLN D 1 145 ? 43.706 -2.023 79.515 1.00 11.99 144 GLN D C 1
ATOM 4937 O O . GLN D 1 145 ? 43.892 -1.092 78.731 1.00 12.90 144 GLN D O 1
ATOM 4943 N N . THR D 1 146 ? 42.984 -1.858 80.610 1.00 12.24 145 THR D N 1
ATOM 4944 C CA . THR D 1 146 ? 42.407 -0.553 80.935 1.00 12.02 145 THR D CA 1
ATOM 4945 C C . THR D 1 146 ? 43.535 0.441 81.183 1.00 14.01 145 THR D C 1
ATOM 4946 O O . THR D 1 146 ? 43.476 1.605 80.753 1.00 13.24 145 THR D O 1
ATOM 4958 N N . SER D 1 148 ? 46.492 0.375 79.884 1.00 13.72 147 SER D N 1
ATOM 4959 C CA A SER D 1 148 ? 47.021 0.693 78.555 0.50 15.09 147 SER D CA 1
ATOM 4960 C CA B SER D 1 148 ? 47.011 0.665 78.541 0.50 15.17 147 SER D CA 1
ATOM 4961 C C . SER D 1 148 ? 46.145 1.676 77.775 1.00 15.49 147 SER D C 1
ATOM 4962 O O . SER D 1 148 ? 46.670 2.580 77.098 1.00 15.40 147 SER D O 1
ATOM 4967 N N . ASP D 1 149 ? 44.822 1.524 77.878 1.00 13.79 148 ASP D N 1
ATOM 4968 C CA . ASP D 1 149 ? 43.856 2.432 77.240 1.00 16.64 148 ASP D CA 1
ATOM 4969 C C . ASP D 1 149 ? 44.046 3.859 77.771 1.00 15.45 148 ASP D C 1
ATOM 4970 O O . ASP D 1 149 ? 44.085 4.841 76.997 1.00 15.35 148 ASP D O 1
ATOM 4975 N N . GLN D 1 150 ? 44.246 3.989 79.077 1.00 13.08 149 GLN D N 1
ATOM 4976 C CA . GLN D 1 150 ? 44.496 5.310 79.678 1.00 13.62 149 GLN D CA 1
ATOM 4977 C C . GLN D 1 150 ? 45.823 5.894 79.232 1.00 13.65 149 GLN D C 1
ATOM 4978 O O . GLN D 1 150 ? 45.914 7.094 78.917 1.00 15.39 149 GLN D O 1
ATOM 4984 N N . LEU D 1 151 ? 46.858 5.071 79.211 1.00 13.28 150 LEU D N 1
ATOM 4985 C CA . LEU D 1 151 ? 48.193 5.531 78.812 1.00 14.31 150 LEU D CA 1
ATOM 4986 C C . LEU D 1 151 ? 48.232 5.993 77.353 1.00 16.41 150 LEU D C 1
ATOM 4987 O O . LEU D 1 151 ? 49.000 6.893 77.006 1.00 15.22 150 LEU D O 1
ATOM 4992 N N . ALA D 1 152 ? 47.392 5.403 76.510 1.00 17.83 151 ALA D N 1
ATOM 4993 C CA . ALA D 1 152 ? 47.336 5.789 75.096 1.00 17.76 151 ALA D CA 1
ATOM 4994 C C . ALA D 1 152 ? 46.867 7.232 74.909 1.00 19.49 151 ALA D C 1
ATOM 4995 O O . ALA D 1 152 ? 47.118 7.814 73.861 1.00 22.88 151 ALA D O 1
ATOM 5015 N N . GLN D 1 154 ? 47.842 9.643 76.959 1.00 19.13 153 GLN D N 1
ATOM 5016 C CA . GLN D 1 154 ? 48.838 10.438 77.668 1.00 20.19 153 GLN D CA 1
ATOM 5017 C C . GLN D 1 154 ? 50.201 10.470 76.966 1.00 22.78 153 GLN D C 1
ATOM 5018 O O . GLN D 1 154 ? 50.472 9.761 75.993 1.00 22.29 153 GLN D O 1
ATOM 5025 N N . GLY E 1 1 ? -6.276 -3.389 130.014 1.00 9.83 0 GLY E N 1
ATOM 5026 C CA . GLY E 1 1 ? -7.011 -2.690 128.943 1.00 8.87 0 GLY E CA 1
ATOM 5027 C C . GLY E 1 1 ? -8.002 -1.696 129.481 1.00 7.56 0 GLY E C 1
ATOM 5028 O O . GLY E 1 1 ? -8.481 -1.810 130.596 1.00 10.47 0 GLY E O 1
ATOM 5042 N N . PHE E 1 3 ? -11.904 -0.424 129.124 1.00 7.45 2 PHE E N 1
ATOM 5043 C CA . PHE E 1 3 ? -13.194 -0.908 128.701 1.00 7.22 2 PHE E CA 1
ATOM 5044 C C . PHE E 1 3 ? -14.321 -0.025 129.148 1.00 9.19 2 PHE E C 1
ATOM 5045 O O . PHE E 1 3 ? -14.242 0.648 130.174 1.00 9.80 2 PHE E O 1
ATOM 5053 N N . ALA E 1 4 ? -15.409 -0.064 128.382 1.00 9.72 3 ALA E N 1
ATOM 5054 C CA . ALA E 1 4 ? -16.666 0.594 128.698 1.00 9.59 3 ALA E CA 1
ATOM 5055 C C . ALA E 1 4 ? -17.778 -0.414 128.641 1.00 10.45 3 ALA E C 1
ATOM 5056 O O . ALA E 1 4 ? -17.593 -1.531 128.240 1.00 11.62 3 ALA E O 1
ATOM 5058 N N . SER E 1 5 ? -18.933 0.003 129.154 1.00 13.19 4 SER E N 1
ATOM 5059 C CA A SER E 1 5 ? -20.135 -0.802 129.203 0.50 14.85 4 SER E CA 1
ATOM 5060 C CA B SER E 1 5 ? -20.123 -0.842 129.164 0.50 15.39 4 SER E CA 1
ATOM 5061 C C . SER E 1 5 ? -21.168 -0.114 128.313 1.00 18.71 4 SER E C 1
ATOM 5062 O O . SER E 1 5 ? -21.305 1.126 128.352 1.00 19.75 4 SER E O 1
ATOM 5067 N N . LEU E 1 6 ? -21.818 -0.873 127.446 1.00 17.11 5 LEU E N 1
ATOM 5068 C CA A LEU E 1 6 ? -22.868 -0.356 126.570 0.50 17.98 5 LEU E CA 1
ATOM 5069 C CA B LEU E 1 6 ? -22.871 -0.313 126.610 0.50 17.80 5 LEU E CA 1
ATOM 5070 C C . LEU E 1 6 ? -24.173 -1.025 126.960 1.00 17.15 5 LEU E C 1
ATOM 5071 O O . LEU E 1 6 ? -24.224 -2.252 126.973 1.00 17.92 5 LEU E O 1
ATOM 5080 N N . VAL E 1 7 ? -25.173 -0.229 127.288 1.00 15.42 6 VAL E N 1
ATOM 5081 C CA . VAL E 1 7 ? -26.525 -0.769 127.564 1.00 15.50 6 VAL E CA 1
ATOM 5082 C C . VAL E 1 7 ? -27.252 -0.902 126.233 1.00 18.91 6 VAL E C 1
ATOM 5083 O O . VAL E 1 7 ? -27.368 0.074 125.467 1.00 21.13 6 VAL E O 1
ATOM 5087 N N . ILE E 1 8 ? -27.782 -2.094 125.968 1.00 15.12 7 ILE E N 1
ATOM 5088 C CA A ILE E 1 8 ? -28.403 -2.443 124.683 0.50 16.54 7 ILE E CA 1
ATOM 5089 C CA B ILE E 1 8 ? -28.498 -2.309 124.720 0.50 15.80 7 ILE E CA 1
ATOM 5090 C C . ILE E 1 8 ? -29.786 -3.054 124.967 1.00 15.90 7 ILE E C 1
ATOM 5091 O O . ILE E 1 8 ? -29.867 -3.916 125.840 1.00 14.65 7 ILE E O 1
ATOM 5100 N N . PRO E 1 9 ? -30.839 -2.675 124.221 1.00 17.14 8 PRO E N 1
ATOM 5101 C CA . PRO E 1 9 ? -32.067 -3.454 124.374 1.00 15.60 8 PRO E CA 1
ATOM 5102 C C . PRO E 1 9 ? -31.891 -4.888 123.877 1.00 14.32 8 PRO E C 1
ATOM 5103 O O . PRO E 1 9 ? -31.305 -5.132 122.812 1.00 16.28 8 PRO E O 1
ATOM 5107 N N . VAL E 1 10 ? -32.420 -5.845 124.622 1.00 14.27 9 VAL E N 1
ATOM 5108 C CA . VAL E 1 10 ? -32.272 -7.230 124.213 1.00 14.76 9 VAL E CA 1
ATOM 5109 C C . VAL E 1 10 ? -33.032 -7.512 122.895 1.00 16.17 9 VAL E C 1
ATOM 5110 O O . VAL E 1 10 ? -32.641 -8.385 122.118 1.00 17.15 9 VAL E O 1
ATOM 5114 N N . SER E 1 11 ? -34.080 -6.732 122.614 1.00 16.02 10 SER E N 1
ATOM 5115 C CA . SER E 1 11 ? -34.741 -6.805 121.301 1.00 17.79 10 SER E CA 1
ATOM 5116 C C . SER E 1 11 ? -33.766 -6.548 120.123 1.00 18.40 10 SER E C 1
ATOM 5117 O O . SER E 1 11 ? -33.968 -7.092 119.054 1.00 21.10 10 SER E O 1
ATOM 5120 N N . ALA E 1 12 ? -32.687 -5.788 120.334 1.00 19.86 11 ALA E N 1
ATOM 5121 C CA . ALA E 1 12 ? -31.711 -5.533 119.261 1.00 22.94 11 ALA E CA 1
ATOM 5122 C C . ALA E 1 12 ? -30.860 -6.782 119.066 1.00 22.89 11 ALA E C 1
ATOM 5123 O O . ALA E 1 12 ? -30.471 -7.118 117.941 1.00 27.54 11 ALA E O 1
ATOM 5125 N N . GLN E 1 13 ? -30.597 -7.504 120.155 1.00 20.69 12 GLN E N 1
ATOM 5126 C CA . GLN E 1 13 ? -29.841 -8.759 120.112 1.00 21.19 12 GLN E CA 1
ATOM 5127 C C . GLN E 1 13 ? -30.648 -9.889 119.457 1.00 22.34 12 GLN E C 1
ATOM 5128 O O . GLN E 1 13 ? -30.068 -10.819 118.900 1.00 23.01 12 GLN E O 1
ATOM 5134 N N . ALA E 1 14 ? -31.978 -9.795 119.544 1.00 23.13 13 ALA E N 1
ATOM 5135 C CA . ALA E 1 14 ? -32.874 -10.778 118.951 1.00 24.56 13 ALA E CA 1
ATOM 5136 C C . ALA E 1 14 ? -32.725 -10.798 117.431 1.00 28.47 13 ALA E C 1
ATOM 5137 O O . ALA E 1 14 ? -33.009 -11.821 116.804 1.00 31.07 13 ALA E O 1
ATOM 5139 N N . ASN E 1 15 ? -32.276 -9.682 116.849 1.00 29.75 14 ASN E N 1
ATOM 5140 C CA . ASN E 1 15 ? -31.997 -9.586 115.393 1.00 34.02 14 ASN E CA 1
ATOM 5141 C C . ASN E 1 15 ? -30.603 -10.021 114.951 1.00 35.26 14 ASN E C 1
ATOM 5142 O O . ASN E 1 15 ? -30.275 -9.911 113.764 1.00 38.46 14 ASN E O 1
ATOM 5147 N N . SER E 1 16 ? -29.784 -10.522 115.868 1.00 35.43 15 SER E N 1
ATOM 5148 C CA . SER E 1 16 ? -28.422 -10.969 115.522 1.00 35.05 15 SER E CA 1
ATOM 5149 C C . SER E 1 16 ? -28.400 -12.151 114.548 1.00 36.55 15 SER E C 1
ATOM 5150 O O . SER E 1 16 ? -27.382 -12.389 113.897 1.00 37.23 15 SER E O 1
ATOM 5153 N N . GLY E 1 17 ? -29.501 -12.904 114.483 1.00 36.49 16 GLY E N 1
ATOM 5154 C CA . GLY E 1 17 ? -29.536 -14.187 113.791 1.00 37.22 16 GLY E CA 1
ATOM 5155 C C . GLY E 1 17 ? -28.973 -15.352 114.605 1.00 38.37 16 GLY E C 1
ATOM 5156 O O . GLY E 1 17 ? -28.997 -16.494 114.132 1.00 40.64 16 GLY E O 1
ATOM 5157 N N . GLU E 1 18 ? -28.465 -15.077 115.811 1.00 34.13 17 GLU E N 1
ATOM 5158 C CA . GLU E 1 18 ? -27.859 -16.103 116.668 1.00 33.72 17 GLU E CA 1
ATOM 5159 C C . GLU E 1 18 ? -28.642 -16.397 117.955 1.00 29.93 17 GLU E C 1
ATOM 5160 O O . GLU E 1 18 ? -28.266 -17.309 118.708 1.00 29.63 17 GLU E O 1
ATOM 5174 N N . PRO E 1 20 ? -31.464 -18.006 120.203 1.00 17.09 19 PRO E N 1
ATOM 5175 C CA . PRO E 1 20 ? -32.466 -19.059 120.077 1.00 17.39 19 PRO E CA 1
ATOM 5176 C C . PRO E 1 20 ? -33.885 -18.542 119.992 1.00 18.32 19 PRO E C 1
ATOM 5177 O O . PRO E 1 20 ? -34.226 -17.557 120.654 1.00 17.44 19 PRO E O 1
ATOM 5181 N N . GLN E 1 21 ? -34.713 -19.216 119.201 1.00 19.49 20 GLN E N 1
ATOM 5182 C CA . GLN E 1 21 ? -36.102 -18.829 119.012 1.00 20.15 20 GLN E CA 1
ATOM 5183 C C . GLN E 1 21 ? -36.851 -18.701 120.351 1.00 16.67 20 GLN E C 1
ATOM 5184 O O . GLN E 1 21 ? -37.727 -17.842 120.531 1.00 15.56 20 GLN E O 1
ATOM 5190 N N . GLU E 1 22 ? -36.547 -19.609 121.287 1.00 16.08 21 GLU E N 1
ATOM 5191 C CA . GLU E 1 22 ? -37.179 -19.618 122.608 1.00 15.02 21 GLU E CA 1
ATOM 5192 C C . GLU E 1 22 ? -36.874 -18.339 123.390 1.00 13.07 21 GLU E C 1
ATOM 5193 O O . GLU E 1 22 ? -37.753 -17.730 124.008 1.00 12.27 21 GLU E O 1
ATOM 5199 N N . GLN E 1 23 ? -35.616 -17.924 123.342 1.00 11.96 22 GLN E N 1
ATOM 5200 C CA . GLN E 1 23 ? -35.191 -16.669 123.953 1.00 11.71 22 GLN E CA 1
ATOM 5201 C C . GLN E 1 23 ? -35.863 -15.459 123.276 1.00 11.20 22 GLN E C 1
ATOM 5202 O O . GLN E 1 23 ? -36.259 -14.513 123.979 1.00 13.08 22 GLN E O 1
ATOM 5208 N N . GLN E 1 24 ? -35.981 -15.483 121.950 1.00 14.22 23 GLN E N 1
ATOM 5209 C CA . GLN E 1 24 ? -36.641 -14.389 121.237 1.00 13.70 23 GLN E CA 1
ATOM 5210 C C . GLN E 1 24 ? -38.079 -14.225 121.684 1.00 13.42 23 GLN E C 1
ATOM 5211 O O . GLN E 1 24 ? -38.513 -13.093 121.889 1.00 16.42 23 GLN E O 1
ATOM 5217 N N . LEU E 1 25 ? -38.785 -15.318 121.898 1.00 13.44 24 LEU E N 1
ATOM 5218 C CA . LEU E 1 25 ? -40.186 -15.238 122.335 1.00 13.19 24 LEU E CA 1
ATOM 5219 C C . LEU E 1 25 ? -40.242 -14.664 123.767 1.00 12.50 24 LEU E C 1
ATOM 5220 O O . LEU E 1 25 ? -41.094 -13.829 124.052 1.00 13.27 24 LEU E O 1
ATOM 5225 N N . ALA E 1 26 ? -39.310 -15.099 124.641 1.00 12.84 25 ALA E N 1
ATOM 5226 C CA . ALA E 1 26 ? -39.209 -14.610 126.013 1.00 11.40 25 ALA E CA 1
ATOM 5227 C C . ALA E 1 26 ? -38.978 -13.095 126.024 1.00 12.40 25 ALA E C 1
ATOM 5228 O O . ALA E 1 26 ? -39.571 -12.366 126.860 1.00 12.45 25 ALA E O 1
ATOM 5230 N N . VAL E 1 27 ? -38.139 -12.588 125.115 1.00 12.85 26 VAL E N 1
ATOM 5231 C CA . VAL E 1 27 ? -37.897 -11.158 125.063 1.00 13.07 26 VAL E CA 1
ATOM 5232 C C . VAL E 1 27 ? -39.183 -10.377 124.716 1.00 12.31 26 VAL E C 1
ATOM 5233 O O . VAL E 1 27 ? -39.469 -9.317 125.323 1.00 11.78 26 VAL E O 1
ATOM 5237 N N . LYS E 1 28 ? -39.939 -10.862 123.744 1.00 13.00 27 LYS E N 1
ATOM 5238 C CA . LYS E 1 28 ? -41.205 -10.189 123.361 1.00 14.41 27 LYS E CA 1
ATOM 5239 C C . LYS E 1 28 ? -42.162 -10.144 124.573 1.00 12.57 27 LYS E C 1
ATOM 5240 O O . LYS E 1 28 ? -42.798 -9.079 124.852 1.00 12.73 27 LYS E O 1
ATOM 5246 N N . TYR E 1 29 ? -42.264 -11.248 125.308 1.00 11.18 28 TYR E N 1
ATOM 5247 C CA . TYR E 1 29 ? -43.084 -11.297 126.511 1.00 10.42 28 TYR E CA 1
ATOM 5248 C C . TYR E 1 29 ? -42.640 -10.326 127.580 1.00 12.69 28 TYR E C 1
ATOM 5249 O O . TYR E 1 29 ? -43.471 -9.600 128.159 1.00 11.87 28 TYR E O 1
ATOM 5266 N N . ASP E 1 31 ? -40.741 -7.628 127.291 1.00 10.92 30 ASP E N 1
ATOM 5267 C CA . ASP E 1 31 ? -40.930 -6.240 126.838 1.00 12.23 30 ASP E CA 1
ATOM 5268 C C . ASP E 1 31 ? -42.407 -5.845 127.032 1.00 10.51 30 ASP E C 1
ATOM 5269 O O . ASP E 1 31 ? -42.684 -4.757 127.569 1.00 15.11 30 ASP E O 1
ATOM 5274 N N . ALA E 1 32 ? -43.342 -6.708 126.692 1.00 11.27 31 ALA E N 1
ATOM 5275 C CA . ALA E 1 32 ? -44.767 -6.389 126.934 1.00 11.77 31 ALA E CA 1
ATOM 5276 C C . ALA E 1 32 ? -45.047 -6.231 128.433 1.00 12.52 31 ALA E C 1
ATOM 5277 O O . ALA E 1 32 ? -45.731 -5.280 128.858 1.00 12.54 31 ALA E O 1
ATOM 5279 N N . LEU E 1 33 ? -44.582 -7.175 129.243 1.00 10.66 32 LEU E N 1
ATOM 5280 C CA . LEU E 1 33 ? -44.780 -7.129 130.673 1.00 9.60 32 LEU E CA 1
ATOM 5281 C C . LEU E 1 33 ? -44.275 -5.834 131.286 1.00 10.90 32 LEU E C 1
ATOM 5282 O O . LEU E 1 33 ? -44.993 -5.145 132.030 1.00 10.74 32 LEU E O 1
ATOM 5287 N N . THR E 1 34 ? -43.024 -5.481 130.996 1.00 10.32 33 THR E N 1
ATOM 5288 C CA . THR E 1 34 ? -42.380 -4.362 131.662 1.00 10.09 33 THR E CA 1
ATOM 5289 C C . THR E 1 34 ? -42.901 -2.996 131.177 1.00 11.37 33 THR E C 1
ATOM 5290 O O . THR E 1 34 ? -42.717 -2.004 131.893 1.00 13.76 33 THR E O 1
ATOM 5294 N N . GLU E 1 35 ? -43.530 -2.962 130.000 1.00 11.79 34 GLU E N 1
ATOM 5295 C CA A GLU E 1 35 ? -44.170 -1.704 129.558 0.50 12.62 34 GLU E CA 1
ATOM 5296 C CA B GLU E 1 35 ? -44.201 -1.785 129.414 0.50 11.26 34 GLU E CA 1
ATOM 5297 C C . GLU E 1 35 ? -45.683 -1.700 129.821 1.00 12.12 34 GLU E C 1
ATOM 5298 O O . GLU E 1 35 ? -46.364 -0.779 129.417 1.00 13.25 34 GLU E O 1
ATOM 5309 N N . HIS E 1 36 ? -46.184 -2.698 130.557 1.00 10.41 35 HIS E N 1
ATOM 5310 C CA . HIS E 1 36 ? -47.600 -2.762 130.919 1.00 10.42 35 HIS E CA 1
ATOM 5311 C C . HIS E 1 36 ? -48.466 -2.836 129.685 1.00 12.86 35 HIS E C 1
ATOM 5312 O O . HIS E 1 36 ? -49.586 -2.323 129.665 1.00 14.21 35 HIS E O 1
ATOM 5319 N N . ASP E 1 37 ? -47.980 -3.500 128.635 1.00 12.87 36 ASP E N 1
ATOM 5320 C CA . ASP E 1 37 ? -48.770 -3.684 127.405 1.00 12.43 36 ASP E CA 1
ATOM 5321 C C . ASP E 1 37 ? -49.608 -4.965 127.556 1.00 11.91 36 ASP E C 1
ATOM 5322 O O . ASP E 1 37 ? -49.254 -6.053 127.053 1.00 13.58 36 ASP E O 1
ATOM 5327 N N . TYR E 1 38 ? -50.732 -4.825 128.243 1.00 13.24 37 TYR E N 1
ATOM 5328 C CA . TYR E 1 38 ? -51.582 -5.981 128.597 1.00 12.71 37 TYR E CA 1
ATOM 5329 C C . TYR E 1 38 ? -52.316 -6.554 127.387 1.00 13.92 37 TYR E C 1
ATOM 5330 O O . TYR E 1 38 ? -52.623 -7.739 127.340 1.00 13.76 37 TYR E O 1
ATOM 5339 N N . LYS E 1 39 ? -52.587 -5.729 126.400 1.00 14.84 38 LYS E N 1
ATOM 5340 C CA . LYS E 1 39 ? -53.206 -6.231 125.154 1.00 15.51 38 LYS E CA 1
ATOM 5341 C C . LYS E 1 39 ? -52.281 -7.258 124.481 1.00 14.94 38 LYS E C 1
ATOM 5342 O O . LYS E 1 39 ? -52.734 -8.323 124.047 1.00 15.80 38 LYS E O 1
ATOM 5348 N N . THR E 1 40 ? -50.981 -6.969 124.443 1.00 13.60 39 THR E N 1
ATOM 5349 C CA . THR E 1 40 ? -50.027 -7.925 123.898 1.00 13.34 39 THR E CA 1
ATOM 5350 C C . THR E 1 40 ? -49.828 -9.074 124.877 1.00 14.48 39 THR E C 1
ATOM 5351 O O . THR E 1 40 ? -49.786 -10.245 124.485 1.00 14.08 39 THR E O 1
ATOM 5355 N N . LEU E 1 41 ? -49.696 -8.748 126.148 1.00 12.25 40 LEU E N 1
ATOM 5356 C CA . LEU E 1 41 ? -49.341 -9.772 127.135 1.00 12.97 40 LEU E CA 1
ATOM 5357 C C . LEU E 1 41 ? -50.382 -10.881 127.159 1.00 13.23 40 LEU E C 1
ATOM 5358 O O . LEU E 1 41 ? -50.035 -12.051 127.254 1.00 12.76 40 LEU E O 1
ATOM 5363 N N . ILE E 1 42 ? -51.666 -10.539 127.124 1.00 13.37 41 ILE E N 1
ATOM 5364 C CA . ILE E 1 42 ? -52.676 -11.577 127.273 1.00 13.80 41 ILE E CA 1
ATOM 5365 C C . ILE E 1 42 ? -52.636 -12.611 126.118 1.00 12.92 41 ILE E C 1
ATOM 5366 O O . ILE E 1 42 ? -53.028 -13.779 126.327 1.00 14.28 41 ILE E O 1
ATOM 5371 N N . THR E 1 43 ? -52.088 -12.206 124.960 1.00 12.41 42 THR E N 1
ATOM 5372 C CA . THR E 1 43 ? -51.923 -13.123 123.796 1.00 12.47 42 THR E CA 1
ATOM 5373 C C . THR E 1 43 ? -50.970 -14.279 124.110 1.00 11.18 42 THR E C 1
ATOM 5374 O O . THR E 1 43 ? -51.002 -15.315 123.442 1.00 13.91 42 THR E O 1
ATOM 5378 N N . PHE E 1 44 ? -50.141 -14.106 125.150 1.00 12.88 43 PHE E N 1
ATOM 5379 C CA . PHE E 1 44 ? -49.223 -15.162 125.595 1.00 11.59 43 PHE E CA 1
ATOM 5380 C C . PHE E 1 44 ? -49.839 -16.136 126.599 1.00 12.01 43 PHE E C 1
ATOM 5381 O O . PHE E 1 44 ? -49.196 -17.114 126.983 1.00 13.77 43 PHE E O 1
ATOM 5389 N N . TYR E 1 45 ? -51.082 -15.913 127.011 1.00 10.29 44 TYR E N 1
ATOM 5390 C CA . TYR E 1 45 ? -51.670 -16.745 128.053 1.00 9.91 44 TYR E CA 1
ATOM 5391 C C . TYR E 1 45 ? -52.913 -17.471 127.547 1.00 11.62 44 TYR E C 1
ATOM 5392 O O . TYR E 1 45 ? -53.614 -17.022 126.629 1.00 13.67 44 TYR E O 1
ATOM 5401 N N . ASN E 1 46 ? -53.201 -18.601 128.162 1.00 10.99 45 ASN E N 1
ATOM 5402 C CA . ASN E 1 46 ? -54.526 -19.216 128.040 1.00 10.27 45 ASN E CA 1
ATOM 5403 C C . ASN E 1 46 ? -55.031 -19.540 129.440 1.00 11.18 45 ASN E C 1
ATOM 5404 O O . ASN E 1 46 ? -54.463 -19.124 130.472 1.00 11.38 45 ASN E O 1
ATOM 5409 N N . ARG E 1 47 ? -56.156 -20.245 129.519 1.00 11.59 46 ARG E N 1
ATOM 5410 C CA A ARG E 1 47 ? -56.773 -20.543 130.794 0.50 11.85 46 ARG E CA 1
ATOM 5411 C CA B ARG E 1 47 ? -56.762 -20.509 130.818 0.50 12.30 46 ARG E CA 1
ATOM 5412 C C . ARG E 1 47 ? -55.919 -21.380 131.762 1.00 12.18 46 ARG E C 1
ATOM 5413 O O . ARG E 1 47 ? -56.210 -21.425 132.961 1.00 11.89 46 ARG E O 1
ATOM 5428 N N . ASP E 1 48 ? -54.882 -22.061 131.242 1.00 12.06 47 ASP E N 1
ATOM 5429 C CA . ASP E 1 48 ? -53.980 -22.901 132.035 1.00 12.01 47 ASP E CA 1
ATOM 5430 C C . ASP E 1 48 ? -52.647 -22.250 132.413 1.00 11.53 47 ASP E C 1
ATOM 5431 O O . ASP E 1 48 ? -51.903 -22.809 133.200 1.00 13.71 47 ASP E O 1
ATOM 5436 N N . SER E 1 49 ? -52.368 -21.068 131.881 1.00 10.37 48 SER E N 1
ATOM 5437 C CA . SER E 1 49 ? -51.070 -20.454 132.116 1.00 9.83 48 SER E CA 1
ATOM 5438 C C . SER E 1 49 ? -50.948 -20.170 133.609 1.00 8.52 48 SER E C 1
ATOM 5439 O O . SER E 1 49 ? -51.910 -19.773 134.287 1.00 10.10 48 SER E O 1
ATOM 5442 N N . ILE E 1 50 ? -49.721 -20.247 134.114 1.00 9.22 49 ILE E N 1
ATOM 5443 C CA . ILE E 1 50 ? -49.391 -20.069 135.520 1.00 9.54 49 ILE E CA 1
ATOM 5444 C C . ILE E 1 50 ? -48.403 -18.908 135.675 1.00 11.00 49 ILE E C 1
ATOM 5445 O O . ILE E 1 50 ? -47.385 -18.819 134.951 1.00 11.29 49 ILE E O 1
ATOM 5450 N N . PHE E 1 51 ? -48.677 -18.008 136.623 1.00 10.52 50 PHE E N 1
ATOM 5451 C CA A PHE E 1 51 ? -47.701 -17.026 137.101 0.50 10.84 50 PHE E CA 1
ATOM 5452 C CA B PHE E 1 51 ? -47.731 -16.991 137.089 0.50 10.59 50 PHE E CA 1
ATOM 5453 C C . PHE E 1 51 ? -47.478 -17.348 138.559 1.00 10.70 50 PHE E C 1
ATOM 5454 O O . PHE E 1 51 ? -48.396 -17.289 139.392 1.00 11.66 50 PHE E O 1
ATOM 5469 N N . PHE E 1 52 ? -46.252 -17.713 138.895 1.00 10.66 51 PHE E N 1
ATOM 5470 C CA . PHE E 1 52 ? -45.904 -18.148 140.240 1.00 9.25 51 PHE E CA 1
ATOM 5471 C C . PHE E 1 52 ? -44.744 -17.352 140.767 1.00 12.48 51 PHE E C 1
ATOM 5472 O O . PHE E 1 52 ? -43.584 -17.555 140.376 1.00 12.82 51 PHE E O 1
ATOM 5480 N N . ASP E 1 53 ? -45.021 -16.431 141.673 1.00 10.84 52 ASP E N 1
ATOM 5481 C CA . ASP E 1 53 ? -43.928 -15.817 142.467 1.00 11.44 52 ASP E CA 1
ATOM 5482 C C . ASP E 1 53 ? -43.663 -16.733 143.656 1.00 12.42 52 ASP E C 1
ATOM 5483 O O . ASP E 1 53 ? -44.438 -16.763 144.627 1.00 13.52 52 ASP E O 1
ATOM 5488 N N . LYS E 1 54 ? -42.622 -17.566 143.540 1.00 11.98 53 LYS E N 1
ATOM 5489 C CA A LYS E 1 54 ? -42.377 -18.580 144.543 0.50 14.26 53 LYS E CA 1
ATOM 5490 C CA B LYS E 1 54 ? -42.320 -18.589 144.541 0.50 15.16 53 LYS E CA 1
ATOM 5491 C C . LYS E 1 54 ? -41.840 -17.943 145.819 1.00 15.07 53 LYS E C 1
ATOM 5492 O O . LYS E 1 54 ? -42.112 -18.417 146.920 1.00 14.61 53 LYS E O 1
ATOM 5503 N N . THR E 1 55 ? -41.104 -16.830 145.693 1.00 12.68 54 THR E N 1
ATOM 5504 C CA . THR E 1 55 ? -40.641 -16.071 146.849 1.00 13.33 54 THR E CA 1
ATOM 5505 C C . THR E 1 55 ? -41.771 -15.455 147.683 1.00 19.00 54 THR E C 1
ATOM 5506 O O . THR E 1 55 ? -41.643 -15.379 148.893 1.00 22.35 54 THR E O 1
ATOM 5510 N N . ALA E 1 56 ? -42.863 -15.077 147.036 1.00 15.51 55 ALA E N 1
ATOM 5511 C CA . ALA E 1 56 ? -44.063 -14.527 147.714 1.00 15.46 55 ALA E CA 1
ATOM 5512 C C . ALA E 1 56 ? -45.088 -15.605 148.031 1.00 16.61 55 ALA E C 1
ATOM 5513 O O . ALA E 1 56 ? -46.088 -15.313 148.714 1.00 18.89 55 ALA E O 1
ATOM 5515 N N . ASN E 1 57 ? -44.857 -16.812 147.539 1.00 14.92 56 ASN E N 1
ATOM 5516 C CA . ASN E 1 57 ? -45.776 -17.922 147.598 1.00 16.74 56 ASN E CA 1
ATOM 5517 C C . ASN E 1 57 ? -47.173 -17.538 147.094 1.00 15.07 56 ASN E C 1
ATOM 5518 O O . ASN E 1 57 ? -48.174 -17.742 147.807 1.00 16.94 56 ASN E O 1
ATOM 5523 N N . ARG E 1 58 ? -47.228 -17.018 145.860 1.00 12.56 57 ARG E N 1
ATOM 5524 C CA A ARG E 1 58 ? -48.474 -16.647 145.213 0.50 12.71 57 ARG E CA 1
ATOM 5525 C CA B ARG E 1 58 ? -48.466 -16.606 145.185 0.50 12.79 57 ARG E CA 1
ATOM 5526 C C . ARG E 1 58 ? -48.486 -17.211 143.777 1.00 13.81 57 ARG E C 1
ATOM 5527 O O . ARG E 1 58 ? -47.701 -16.794 142.909 1.00 12.18 57 ARG E O 1
ATOM 5542 N N . LYS E 1 59 ? -49.375 -18.165 143.536 1.00 12.01 58 LYS E N 1
ATOM 5543 C CA . LYS E 1 59 ? -49.496 -18.821 142.249 1.00 12.38 58 LYS E CA 1
ATOM 5544 C C . LYS E 1 59 ? -50.873 -18.501 141.677 1.00 11.00 58 LYS E C 1
ATOM 5545 O O . LYS E 1 59 ? -51.920 -18.942 142.256 1.00 12.24 58 LYS E O 1
ATOM 5551 N N . TYR E 1 60 ? -50.884 -17.794 140.539 1.00 10.14 59 TYR E N 1
ATOM 5552 C CA . TYR E 1 60 ? -52.109 -17.464 139.793 1.00 9.02 59 TYR E CA 1
ATOM 5553 C C . TYR E 1 60 ? -52.248 -18.404 138.610 1.00 13.07 59 TYR E C 1
ATOM 5554 O O . TYR E 1 60 ? -51.265 -18.598 137.900 1.00 12.90 59 TYR E O 1
ATOM 5563 N N . THR E 1 61 ? -53.447 -18.920 138.330 1.00 9.43 60 THR E N 1
ATOM 5564 C CA . THR E 1 61 ? -53.657 -19.757 137.196 1.00 10.09 60 THR E CA 1
ATOM 5565 C C . THR E 1 61 ? -54.749 -19.175 136.354 1.00 9.73 60 THR E C 1
ATOM 5566 O O . THR E 1 61 ? -55.864 -18.935 136.858 1.00 11.16 60 THR E O 1
ATOM 5570 N N . GLY E 1 62 ? -54.467 -18.952 135.083 1.00 9.31 61 GLY E N 1
ATOM 5571 C CA . GLY E 1 62 ? -55.442 -18.464 134.115 1.00 9.64 61 GLY E CA 1
ATOM 5572 C C . GLY E 1 62 ? -55.101 -17.066 133.665 1.00 8.48 61 GLY E C 1
ATOM 5573 O O . GLY E 1 62 ? -54.988 -16.167 134.491 1.00 9.84 61 GLY E O 1
ATOM 5574 N N . GLY E 1 63 ? -54.980 -16.864 132.367 1.00 10.75 62 GLY E N 1
ATOM 5575 C CA . GLY E 1 63 ? -54.561 -15.568 131.843 1.00 10.58 62 GLY E CA 1
ATOM 5576 C C . GLY E 1 63 ? -55.381 -14.387 132.293 1.00 10.09 62 GLY E C 1
ATOM 5577 O O . GLY E 1 63 ? -54.857 -13.317 132.556 1.00 10.61 62 GLY E O 1
ATOM 5578 N N . ARG E 1 64 ? -56.702 -14.555 132.407 1.00 9.97 63 ARG E N 1
ATOM 5579 C CA . ARG E 1 64 ? -57.520 -13.434 132.843 1.00 8.41 63 ARG E CA 1
ATOM 5580 C C . ARG E 1 64 ? -57.259 -13.075 134.298 1.00 9.21 63 ARG E C 1
ATOM 5581 O O . ARG E 1 64 ? -57.263 -11.884 134.688 1.00 10.17 63 ARG E O 1
ATOM 5589 N N . PHE E 1 65 ? -57.049 -14.070 135.140 1.00 9.12 64 PHE E N 1
ATOM 5590 C CA . PHE E 1 65 ? -56.693 -13.803 136.523 1.00 7.76 64 PHE E CA 1
ATOM 5591 C C . PHE E 1 65 ? -55.312 -13.166 136.652 1.00 8.61 64 PHE E C 1
ATOM 5592 O O . PHE E 1 65 ? -55.094 -12.306 137.519 1.00 9.39 64 PHE E O 1
ATOM 5600 N N . ILE E 1 66 ? -54.356 -13.621 135.843 1.00 8.54 65 ILE E N 1
ATOM 5601 C CA . ILE E 1 66 ? -53.011 -13.071 135.848 1.00 8.09 65 ILE E CA 1
ATOM 5602 C C . ILE E 1 66 ? -53.054 -11.586 135.464 1.00 9.72 65 ILE E C 1
ATOM 5603 O O . ILE E 1 66 ? -52.465 -10.729 136.138 1.00 9.69 65 ILE E O 1
ATOM 5608 N N . ILE E 1 67 ? -53.726 -11.314 134.351 1.00 8.60 66 ILE E N 1
ATOM 5609 C CA . ILE E 1 67 ? -53.779 -9.948 133.841 1.00 8.96 66 ILE E CA 1
ATOM 5610 C C . ILE E 1 67 ? -54.413 -9.018 134.852 1.00 10.68 66 ILE E C 1
ATOM 5611 O O . ILE E 1 67 ? -53.963 -7.880 135.054 1.00 10.42 66 ILE E O 1
ATOM 5616 N N . ASP E 1 68 ? -55.514 -9.458 135.483 1.00 9.45 67 ASP E N 1
ATOM 5617 C CA . ASP E 1 68 ? -56.136 -8.576 136.485 1.00 10.98 67 ASP E CA 1
ATOM 5618 C C . ASP E 1 68 ? -55.227 -8.280 137.671 1.00 10.02 67 ASP E C 1
ATOM 5619 O O . ASP E 1 68 ? -55.126 -7.133 138.122 1.00 9.44 67 ASP E O 1
ATOM 5624 N N . PHE E 1 69 ? -54.529 -9.306 138.148 1.00 9.65 68 PHE E N 1
ATOM 5625 C CA . PHE E 1 69 ? -53.575 -9.184 139.228 1.00 9.36 68 PHE E CA 1
ATOM 5626 C C . PHE E 1 69 ? -52.443 -8.211 138.843 1.00 9.94 68 PHE E C 1
ATOM 5627 O O . PHE E 1 69 ? -52.128 -7.310 139.619 1.00 10.53 68 PHE E O 1
ATOM 5635 N N . LEU E 1 70 ? -51.916 -8.368 137.640 1.00 9.32 69 LEU E N 1
ATOM 5636 C CA . LEU E 1 70 ? -50.809 -7.510 137.181 1.00 9.61 69 LEU E CA 1
ATOM 5637 C C . LEU E 1 70 ? -51.276 -6.038 137.049 1.00 11.20 69 LEU E C 1
ATOM 5638 O O . LEU E 1 70 ? -50.582 -5.117 137.496 1.00 10.17 69 LEU E O 1
ATOM 5643 N N . GLU E 1 71 ? -52.449 -5.828 136.429 1.00 9.80 70 GLU E N 1
ATOM 5644 C CA . GLU E 1 71 ? -52.936 -4.460 136.207 1.00 10.40 70 GLU E CA 1
ATOM 5645 C C . GLU E 1 71 ? -53.154 -3.753 137.546 1.00 10.22 70 GLU E C 1
ATOM 5646 O O . GLU E 1 71 ? -52.792 -2.586 137.743 1.00 10.75 70 GLU E O 1
ATOM 5652 N N . ARG E 1 72 ? -53.751 -4.445 138.497 1.00 9.66 71 ARG E N 1
ATOM 5653 C CA . ARG E 1 72 ? -53.960 -3.864 139.815 1.00 8.15 71 ARG E CA 1
ATOM 5654 C C . ARG E 1 72 ? -52.644 -3.616 140.562 1.00 10.66 71 ARG E C 1
ATOM 5655 O O . ARG E 1 72 ? -52.473 -2.563 141.156 1.00 11.14 71 ARG E O 1
ATOM 5663 N N . ALA E 1 73 ? -51.727 -4.565 140.493 1.00 9.57 72 ALA E N 1
ATOM 5664 C CA . ALA E 1 73 ? -50.468 -4.444 141.207 1.00 10.48 72 ALA E CA 1
ATOM 5665 C C . ALA E 1 73 ? -49.669 -3.235 140.710 1.00 12.03 72 ALA E C 1
ATOM 5666 O O . ALA E 1 73 ? -48.913 -2.613 141.475 1.00 13.21 72 ALA E O 1
ATOM 5668 N N . HIS E 1 74 ? -49.823 -2.934 139.431 1.00 9.85 73 HIS E N 1
ATOM 5669 C CA . HIS E 1 74 ? -49.036 -1.869 138.779 1.00 10.99 73 HIS E CA 1
ATOM 5670 C C . HIS E 1 74 ? -49.751 -0.551 138.593 1.00 10.31 73 HIS E C 1
ATOM 5671 O O . HIS E 1 74 ? -49.276 0.302 137.840 1.00 10.26 73 HIS E O 1
ATOM 5678 N N . GLN E 1 75 ? -50.909 -0.360 139.222 1.00 9.88 74 GLN E N 1
ATOM 5679 C CA . GLN E 1 75 ? -51.567 0.953 139.171 1.00 9.28 74 GLN E CA 1
ATOM 5680 C C . GLN E 1 75 ? -50.570 2.051 139.570 1.00 10.58 74 GLN E C 1
ATOM 5681 O O . GLN E 1 75 ? -50.042 2.039 140.673 1.00 10.61 74 GLN E O 1
ATOM 5687 N N . GLY E 1 76 ? -50.384 3.009 138.669 1.00 10.34 75 GLY E N 1
ATOM 5688 C CA . GLY E 1 76 ? -49.469 4.124 138.911 1.00 11.92 75 GLY E CA 1
ATOM 5689 C C . GLY E 1 76 ? -47.996 3.872 138.644 1.00 11.24 75 GLY E C 1
ATOM 5690 O O . GLY E 1 76 ? -47.173 4.796 138.755 1.00 13.50 75 GLY E O 1
ATOM 5691 N N . VAL E 1 77 ? -47.625 2.636 138.311 1.00 9.80 76 VAL E N 1
ATOM 5692 C CA . VAL E 1 77 ? -46.230 2.274 138.092 1.00 9.30 76 VAL E CA 1
ATOM 5693 C C . VAL E 1 77 ? -45.857 2.596 136.645 1.00 11.12 76 VAL E C 1
ATOM 5694 O O . VAL E 1 77 ? -46.549 2.224 135.692 1.00 12.22 76 VAL E O 1
ATOM 5698 N N . LEU E 1 78 ? -44.746 3.313 136.482 1.00 10.61 77 LEU E N 1
ATOM 5699 C CA . LEU E 1 78 ? -44.225 3.663 135.157 1.00 10.16 77 LEU E CA 1
ATOM 5700 C C . LEU E 1 78 ? -43.508 2.459 134.542 1.00 10.80 77 LEU E C 1
ATOM 5701 O O . LEU E 1 78 ? -43.226 1.485 135.241 1.00 11.20 77 LEU E O 1
ATOM 5706 N N . GLU E 1 79 ? -43.207 2.512 133.250 1.00 11.73 78 GLU E N 1
ATOM 5707 C CA . GLU E 1 79 ? -42.415 1.430 132.650 1.00 11.08 78 GLU E CA 1
ATOM 5708 C C . GLU E 1 79 ? -41.191 1.137 133.543 1.00 12.79 78 GLU E C 1
ATOM 5709 O O . GLU E 1 79 ? -40.521 2.042 134.043 1.00 12.21 78 GLU E O 1
ATOM 5715 N N . TYR E 1 80 ? -40.928 -0.148 133.715 1.00 10.51 79 TYR E N 1
ATOM 5716 C CA . TYR E 1 80 ? -39.756 -0.590 134.461 1.00 11.65 79 TYR E CA 1
ATOM 5717 C C . TYR E 1 80 ? -38.886 -1.424 133.569 1.00 10.71 79 TYR E C 1
ATOM 5718 O O . TYR E 1 80 ? -39.269 -1.772 132.463 1.00 12.18 79 TYR E O 1
ATOM 5727 N N . ASP E 1 81 ? -37.658 -1.646 134.009 1.00 11.55 80 ASP E N 1
ATOM 5728 C CA . ASP E 1 81 ? -36.702 -2.386 133.198 1.00 13.38 80 ASP E CA 1
ATOM 5729 C C . ASP E 1 81 ? -36.270 -3.687 133.861 1.00 12.27 80 ASP E C 1
ATOM 5730 O O . ASP E 1 81 ? -36.151 -3.781 135.089 1.00 13.16 80 ASP E O 1
ATOM 5735 N N . PHE E 1 82 ? -35.994 -4.675 133.027 1.00 11.68 81 PHE E N 1
ATOM 5736 C CA . PHE E 1 82 ? -35.338 -5.897 133.481 1.00 12.64 81 PHE E CA 1
ATOM 5737 C C . PHE E 1 82 ? -33.945 -5.862 132.844 1.00 10.67 81 PHE E C 1
ATOM 5738 O O . PHE E 1 82 ? -33.817 -6.017 131.606 1.00 11.82 81 PHE E O 1
ATOM 5746 N N . ASN E 1 83 ? -32.970 -5.592 133.684 1.00 10.56 82 ASN E N 1
ATOM 5747 C CA . ASN E 1 83 ? -31.576 -5.440 133.277 1.00 10.95 82 ASN E CA 1
ATOM 5748 C C . ASN E 1 83 ? -30.901 -6.777 133.548 1.00 10.65 82 ASN E C 1
ATOM 5749 O O . ASN E 1 83 ? -30.619 -7.144 134.700 1.00 13.68 82 ASN E O 1
ATOM 5754 N N . ILE E 1 84 ? -30.713 -7.544 132.486 1.00 11.10 83 ILE E N 1
ATOM 5755 C CA . ILE E 1 84 ? -30.240 -8.913 132.645 1.00 13.55 83 ILE E CA 1
ATOM 5756 C C . ILE E 1 84 ? -28.713 -8.993 132.687 1.00 12.19 83 ILE E C 1
ATOM 5757 O O . ILE E 1 84 ? -27.996 -8.241 132.005 1.00 14.45 83 ILE E O 1
ATOM 5762 N N . GLU E 1 85 ? -28.262 -9.858 133.566 1.00 12.41 84 GLU E N 1
ATOM 5763 C CA . GLU E 1 85 ? -26.848 -10.244 133.631 1.00 13.01 84 GLU E CA 1
ATOM 5764 C C . GLU E 1 85 ? -26.587 -11.441 132.767 1.00 16.91 84 GLU E C 1
ATOM 5765 O O . GLU E 1 85 ? -25.506 -11.557 132.174 1.00 16.01 84 GLU E O 1
ATOM 5771 N N . HIS E 1 86 ? -27.545 -12.369 132.679 1.00 12.94 85 HIS E N 1
ATOM 5772 C CA . HIS E 1 86 ? -27.401 -13.578 131.904 1.00 14.48 85 HIS E CA 1
ATOM 5773 C C . HIS E 1 86 ? -28.752 -14.187 131.555 1.00 13.17 85 HIS E C 1
ATOM 5774 O O . HIS E 1 86 ? -29.693 -14.088 132.338 1.00 15.89 85 HIS E O 1
ATOM 5789 N N . TYR E 1 88 ? -30.247 -17.798 129.426 1.00 9.82 87 TYR E N 1
ATOM 5790 C CA . TYR E 1 88 ? -29.991 -19.042 128.772 1.00 9.33 87 TYR E CA 1
ATOM 5791 C C . TYR E 1 88 ? -31.246 -19.855 128.657 1.00 9.69 87 TYR E C 1
ATOM 5792 O O . TYR E 1 88 ? -32.295 -19.502 129.232 1.00 10.25 87 TYR E O 1
ATOM 5801 N N . ASN E 1 89 ? -31.215 -20.947 127.906 1.00 9.68 88 ASN E N 1
ATOM 5802 C CA . ASN E 1 89 ? -32.384 -21.775 127.766 1.00 11.75 88 ASN E CA 1
ATOM 5803 C C . ASN E 1 89 ? -32.023 -23.237 127.600 1.00 10.38 88 ASN E C 1
ATOM 5804 O O . ASN E 1 89 ? -30.930 -23.551 127.106 1.00 11.57 88 ASN E O 1
ATOM 5809 N N . ALA E 1 90 ? -32.948 -24.096 128.013 1.00 9.16 89 ALA E N 1
ATOM 5810 C CA . ALA E 1 90 ? -32.884 -25.544 127.828 1.00 9.64 89 ALA E CA 1
ATOM 5811 C C . ALA E 1 90 ? -34.159 -25.853 127.107 1.00 9.63 89 ALA E C 1
ATOM 5812 O O . ALA E 1 90 ? -35.241 -25.888 127.740 1.00 11.56 89 ALA E O 1
ATOM 5814 N N . GLY E 1 91 ? -34.109 -25.981 125.784 1.00 12.35 90 GLY E N 1
ATOM 5815 C CA . GLY E 1 91 ? -35.342 -26.071 125.016 1.00 12.77 90 GLY E CA 1
ATOM 5816 C C . GLY E 1 91 ? -36.247 -24.885 125.281 1.00 11.46 90 GLY E C 1
ATOM 5817 O O . GLY E 1 91 ? -35.825 -23.750 125.234 1.00 13.75 90 GLY E O 1
ATOM 5818 N N . SER E 1 92 ? -37.501 -25.204 125.607 1.00 13.80 91 SER E N 1
ATOM 5819 C CA A SER E 1 92 ? -38.534 -24.189 125.818 0.50 14.75 91 SER E CA 1
ATOM 5820 C CA B SER E 1 92 ? -38.515 -24.169 125.810 0.50 13.71 91 SER E CA 1
ATOM 5821 C C . SER E 1 92 ? -38.525 -23.609 127.219 1.00 13.26 91 SER E C 1
ATOM 5822 O O . SER E 1 92 ? -39.425 -22.826 127.563 1.00 14.72 91 SER E O 1
ATOM 5827 N N . LEU E 1 93 ? -37.547 -23.956 128.044 1.00 11.13 92 LEU E N 1
ATOM 5828 C CA . LEU E 1 93 ? -37.389 -23.333 129.366 1.00 11.01 92 LEU E CA 1
ATOM 5829 C C . LEU E 1 93 ? -36.312 -22.233 129.277 1.00 11.88 92 LEU E C 1
ATOM 5830 O O . LEU E 1 93 ? -35.135 -22.545 129.072 1.00 12.45 92 LEU E O 1
ATOM 5835 N N . VAL E 1 94 ? -36.704 -20.983 129.510 1.00 9.54 93 VAL E N 1
ATOM 5836 C CA . VAL E 1 94 ? -35.839 -19.832 129.381 1.00 9.59 93 VAL E CA 1
ATOM 5837 C C . VAL E 1 94 ? -35.581 -19.293 130.789 1.00 10.15 93 VAL E C 1
ATOM 5838 O O . VAL E 1 94 ? -36.510 -19.062 131.574 1.00 12.63 93 VAL E O 1
ATOM 5842 N N . VAL E 1 95 ? -34.318 -19.065 131.117 1.00 9.87 94 VAL E N 1
ATOM 5843 C CA . VAL E 1 95 ? -33.927 -18.616 132.429 1.00 8.53 94 VAL E CA 1
ATOM 5844 C C . VAL E 1 95 ? -33.217 -17.268 132.330 1.00 11.58 94 VAL E C 1
ATOM 5845 O O . VAL E 1 95 ? -32.295 -17.123 131.521 1.00 10.57 94 VAL E O 1
ATOM 5857 N N . ILE E 1 97 ? -31.449 -14.019 134.647 1.00 10.62 96 ILE E N 1
ATOM 5858 C CA . ILE E 1 97 ? -30.884 -13.584 135.898 1.00 10.78 96 ILE E CA 1
ATOM 5859 C C . ILE E 1 97 ? -30.573 -12.101 135.738 1.00 11.88 96 ILE E C 1
ATOM 5860 O O . ILE E 1 97 ? -29.895 -11.698 134.760 1.00 12.25 96 ILE E O 1
ATOM 5865 N N . GLY E 1 98 ? -31.101 -11.268 136.628 1.00 10.43 97 GLY E N 1
ATOM 5866 C CA . GLY E 1 98 ? -30.915 -9.839 136.487 1.00 12.28 97 GLY E CA 1
ATOM 5867 C C . GLY E 1 98 ? -31.456 -9.028 137.627 1.00 11.15 97 GLY E C 1
ATOM 5868 O O . GLY E 1 98 ? -31.577 -9.516 138.732 1.00 12.80 97 GLY E O 1
ATOM 5869 N N . ASN E 1 99 ? -31.728 -7.751 137.365 1.00 13.06 98 ASN E N 1
ATOM 5870 C CA . ASN E 1 99 ? -32.255 -6.827 138.354 1.00 14.04 98 ASN E CA 1
ATOM 5871 C C . ASN E 1 99 ? -33.439 -6.130 137.697 1.00 13.45 98 ASN E C 1
ATOM 5872 O O . ASN E 1 99 ? -33.351 -5.684 136.514 1.00 12.89 98 ASN E O 1
ATOM 5877 N N . TYR E 1 100 ? -34.541 -6.034 138.432 1.00 11.79 99 TYR E N 1
ATOM 5878 C CA . TYR E 1 100 ? -35.694 -5.236 138.010 1.00 11.65 99 TYR E CA 1
ATOM 5879 C C . TYR E 1 100 ? -35.521 -3.818 138.593 1.00 10.83 99 TYR E C 1
ATOM 5880 O O . TYR E 1 100 ? -35.462 -3.632 139.812 1.00 13.24 99 TYR E O 1
ATOM 5889 N N . HIS E 1 101 ? -35.434 -2.850 137.692 1.00 10.82 100 HIS E N 1
ATOM 5890 C CA . HIS E 1 101 ? -35.243 -1.439 138.027 1.00 11.52 100 HIS E CA 1
ATOM 5891 C C . HIS E 1 101 ? -36.549 -0.686 137.872 1.00 11.39 100 HIS E C 1
ATOM 5892 O O . HIS E 1 101 ? -37.069 -0.551 136.770 1.00 11.22 100 HIS E O 1
ATOM 5899 N N . PHE E 1 102 ? -37.019 -0.150 138.992 1.00 9.58 101 PHE E N 1
ATOM 5900 C CA . PHE E 1 102 ? -38.230 0.694 139.039 1.00 11.29 101 PHE E CA 1
ATOM 5901 C C . PHE E 1 102 ? -37.847 2.098 139.466 1.00 12.69 101 PHE E C 1
ATOM 5902 O O . PHE E 1 102 ? -37.112 2.285 140.437 1.00 11.70 101 PHE E O 1
ATOM 5910 N N . LYS E 1 103 ? -38.354 3.084 138.735 1.00 13.83 102 LYS E N 1
ATOM 5911 C CA . LYS E 1 103 ? -38.200 4.497 139.111 1.00 14.24 102 LYS E CA 1
ATOM 5912 C C . LYS E 1 103 ? -39.526 5.185 138.867 1.00 12.44 102 LYS E C 1
ATOM 5913 O O . LYS E 1 103 ? -40.139 5.071 137.798 1.00 15.66 102 LYS E O 1
ATOM 5919 N N . GLY E 1 104 ? -40.014 5.885 139.877 1.00 11.27 103 GLY E N 1
ATOM 5920 C CA . GLY E 1 104 ? -41.273 6.588 139.724 1.00 12.86 103 GLY E CA 1
ATOM 5921 C C . GLY E 1 104 ? -42.041 6.727 141.001 1.00 12.71 103 GLY E C 1
ATOM 5922 O O . GLY E 1 104 ? -41.505 6.514 142.075 1.00 12.54 103 GLY E O 1
ATOM 5923 N N . PRO E 1 105 ? -43.335 7.089 140.879 1.00 15.00 104 PRO E N 1
ATOM 5924 C CA . PRO E 1 105 ? -44.101 7.304 142.088 1.00 14.14 104 PRO E CA 1
ATOM 5925 C C . PRO E 1 105 ? -44.073 6.074 142.993 1.00 14.09 104 PRO E C 1
ATOM 5926 O O . PRO E 1 105 ? -44.076 4.940 142.516 1.00 16.49 104 PRO E O 1
ATOM 5930 N N . GLY E 1 106 ? -44.000 6.323 144.296 1.00 14.31 105 GLY E N 1
ATOM 5931 C CA . GLY E 1 106 ? -43.744 5.275 145.268 1.00 14.23 105 GLY E CA 1
ATOM 5932 C C . GLY E 1 106 ? -44.912 4.630 145.966 1.00 15.82 105 GLY E C 1
ATOM 5933 O O . GLY E 1 106 ? -44.699 3.799 146.839 1.00 14.07 105 GLY E O 1
ATOM 5934 N N . GLU E 1 107 ? -46.137 4.993 145.562 1.00 14.70 106 GLU E N 1
ATOM 5935 C CA . GLU E 1 107 ? -47.341 4.448 146.225 1.00 15.61 106 GLU E CA 1
ATOM 5936 C C . GLU E 1 107 ? -47.354 2.933 146.414 1.00 15.25 106 GLU E C 1
ATOM 5937 O O . GLU E 1 107 ? -47.647 2.442 147.527 1.00 16.61 106 GLU E O 1
ATOM 5943 N N . GLN E 1 108 ? -47.062 2.188 145.352 1.00 13.91 107 GLN E N 1
ATOM 5944 C CA A GLN E 1 108 ? -47.111 0.717 145.380 0.50 12.73 107 GLN E CA 1
ATOM 5945 C CA B GLN E 1 108 ? -47.144 0.734 145.416 0.50 12.97 107 GLN E CA 1
ATOM 5946 C C . GLN E 1 108 ? -45.968 0.131 146.217 1.00 13.85 107 GLN E C 1
ATOM 5947 O O . GLN E 1 108 ? -45.978 -1.066 146.534 1.00 16.89 107 GLN E O 1
ATOM 5958 N N . PHE E 1 109 ? -44.961 0.955 146.536 1.00 14.90 108 PHE E N 1
ATOM 5959 C CA . PHE E 1 109 ? -43.801 0.544 147.292 1.00 14.83 108 PHE E CA 1
ATOM 5960 C C . PHE E 1 109 ? -43.842 1.051 148.729 1.00 14.26 108 PHE E C 1
ATOM 5961 O O . PHE E 1 109 ? -42.815 1.044 149.404 1.00 17.32 108 PHE E O 1
ATOM 5969 N N . GLY E 1 110 ? -45.018 1.521 149.168 1.00 16.44 109 GLY E N 1
ATOM 5970 C CA . GLY E 1 110 ? -45.175 2.029 150.537 1.00 15.42 109 GLY E CA 1
ATOM 5971 C C . GLY E 1 110 ? -44.588 3.404 150.783 1.00 18.05 109 GLY E C 1
ATOM 5972 O O . GLY E 1 110 ? -44.318 3.769 151.927 1.00 17.43 109 GLY E O 1
ATOM 5973 N N . LYS E 1 111 ? -44.404 4.169 149.709 1.00 16.91 110 LYS E N 1
ATOM 5974 C CA . LYS E 1 111 ? -43.800 5.476 149.788 1.00 16.45 110 LYS E CA 1
ATOM 5975 C C . LYS E 1 111 ? -44.694 6.488 149.065 1.00 16.63 110 LYS E C 1
ATOM 5976 O O . LYS E 1 111 ? -44.301 7.082 148.066 1.00 15.94 110 LYS E O 1
ATOM 5982 N N . PRO E 1 112 ? -45.918 6.693 149.572 1.00 17.70 111 PRO E N 1
ATOM 5983 C CA . PRO E 1 112 ? -46.820 7.636 148.884 1.00 17.86 111 PRO E CA 1
ATOM 5984 C C . PRO E 1 112 ? -46.297 9.079 148.869 1.00 18.19 111 PRO E C 1
ATOM 5985 O O . PRO E 1 112 ? -45.633 9.533 149.817 1.00 19.69 111 PRO E O 1
ATOM 5989 N N . GLY E 1 113 ? -46.516 9.773 147.757 1.00 15.86 112 GLY E N 1
ATOM 5990 C CA . GLY E 1 113 ? -46.073 11.161 147.615 1.00 16.47 112 GLY E CA 1
ATOM 5991 C C . GLY E 1 113 ? -44.603 11.343 147.264 1.00 19.05 112 GLY E C 1
ATOM 5992 O O . GLY E 1 113 ? -44.136 12.468 147.070 1.00 18.93 112 GLY E O 1
ATOM 5993 N N . LYS E 1 114 ? -43.872 10.230 147.153 1.00 17.23 113 LYS E N 1
ATOM 5994 C CA . LYS E 1 114 ? -42.457 10.265 146.891 1.00 16.86 113 LYS E CA 1
ATOM 5995 C C . LYS E 1 114 ? -42.157 9.614 145.564 1.00 14.13 113 LYS E C 1
ATOM 5996 O O . LYS E 1 114 ? -42.983 8.862 145.035 1.00 15.75 113 LYS E O 1
ATOM 6002 N N . ILE E 1 115 ? -40.937 9.843 145.086 1.00 14.26 114 ILE E N 1
ATOM 6003 C CA . ILE E 1 115 ? -40.381 9.165 143.928 1.00 14.70 114 ILE E CA 1
ATOM 6004 C C . ILE E 1 115 ? -39.358 8.186 144.455 1.00 15.51 114 ILE E C 1
ATOM 6005 O O . ILE E 1 115 ? -38.475 8.538 145.244 1.00 17.35 114 ILE E O 1
ATOM 6010 N N . ILE E 1 116 ? -39.478 6.924 144.051 1.00 11.52 115 ILE E N 1
ATOM 6011 C CA . ILE E 1 116 ? -38.522 5.875 144.450 1.00 12.76 115 ILE E CA 1
ATOM 6012 C C . ILE E 1 116 ? -37.680 5.420 143.279 1.00 12.00 115 ILE E C 1
ATOM 6013 O O . ILE E 1 116 ? -38.000 5.656 142.102 1.00 12.48 115 ILE E O 1
ATOM 6018 N N . ASP E 1 117 ? -36.560 4.766 143.612 1.00 14.08 116 ASP E N 1
ATOM 6019 C CA . ASP E 1 117 ? -35.664 4.218 142.618 1.00 13.90 116 ASP E CA 1
ATOM 6020 C C . ASP E 1 117 ? -35.058 2.981 143.279 1.00 16.15 116 ASP E C 1
ATOM 6021 O O . ASP E 1 117 ? -34.298 3.105 144.249 1.00 18.60 116 ASP E O 1
ATOM 6026 N N . VAL E 1 118 ? -35.442 1.790 142.797 1.00 14.11 117 VAL E N 1
ATOM 6027 C CA . VAL E 1 118 ? -34.970 0.525 143.376 1.00 13.83 117 VAL E CA 1
ATOM 6028 C C . VAL E 1 118 ? -34.512 -0.402 142.232 1.00 11.26 117 VAL E C 1
ATOM 6029 O O . VAL E 1 118 ? -34.988 -0.316 141.073 1.00 12.97 117 VAL E O 1
ATOM 6033 N N . ALA E 1 119 ? -33.525 -1.252 142.572 1.00 12.42 118 ALA E N 1
ATOM 6034 C CA . ALA E 1 119 ? -32.943 -2.232 141.661 1.00 12.46 118 ALA E CA 1
ATOM 6035 C C . ALA E 1 119 ? -32.950 -3.564 142.366 1.00 13.63 118 ALA E C 1
ATOM 6036 O O . ALA E 1 119 ? -32.244 -3.763 143.365 1.00 15.45 118 ALA E O 1
ATOM 6038 N N . ILE E 1 120 ? -33.832 -4.464 141.913 1.00 11.75 119 ILE E N 1
ATOM 6039 C CA . ILE E 1 120 ? -34.219 -5.640 142.710 1.00 10.53 119 ILE E CA 1
ATOM 6040 C C . ILE E 1 120 ? -33.657 -6.916 142.059 1.00 11.39 119 ILE E C 1
ATOM 6041 O O . ILE E 1 120 ? -34.045 -7.248 140.959 1.00 10.46 119 ILE E O 1
ATOM 6046 N N . PRO E 1 121 ? -32.698 -7.586 142.718 1.00 11.42 120 PRO E N 1
ATOM 6047 C CA . PRO E 1 121 ? -32.195 -8.870 142.130 1.00 11.89 120 PRO E CA 1
ATOM 6048 C C . PRO E 1 121 ? -33.297 -9.895 141.945 1.00 10.96 120 PRO E C 1
ATOM 6049 O O . PRO E 1 121 ? -34.213 -9.963 142.769 1.00 11.38 120 PRO E O 1
ATOM 6053 N N . ALA E 1 122 ? -33.219 -10.654 140.844 1.00 10.34 121 ALA E N 1
ATOM 6054 C CA . ALA E 1 122 ? -34.213 -11.639 140.551 1.00 10.42 121 ALA E CA 1
ATOM 6055 C C . ALA E 1 122 ? -33.736 -12.691 139.574 1.00 11.39 121 ALA E C 1
ATOM 6056 O O . ALA E 1 122 ? -32.843 -12.447 138.763 1.00 10.88 121 ALA E O 1
ATOM 6058 N N . VAL E 1 123 ? -34.411 -13.850 139.643 1.00 10.39 122 VAL E N 1
ATOM 6059 C CA . VAL E 1 123 ? -34.357 -14.872 138.622 1.00 10.10 122 VAL E CA 1
ATOM 6060 C C . VAL E 1 123 ? -35.791 -15.085 138.156 1.00 10.87 122 VAL E C 1
ATOM 6061 O O . VAL E 1 123 ? -36.683 -15.304 138.975 1.00 12.03 122 VAL E O 1
ATOM 6065 N N . THR E 1 124 ? -35.981 -15.036 136.843 1.00 9.41 123 THR E N 1
ATOM 6066 C CA . THR E 1 124 ? -37.286 -15.276 136.212 1.00 8.47 123 THR E CA 1
ATOM 6067 C C . THR E 1 124 ? -37.098 -16.377 135.208 1.00 11.57 123 THR E C 1
ATOM 6068 O O . THR E 1 124 ? -36.164 -16.308 134.393 1.00 10.83 123 THR E O 1
ATOM 6072 N N . SER E 1 125 ? -37.969 -17.392 135.231 1.00 9.75 124 SER E N 1
ATOM 6073 C CA . SER E 1 125 ? -37.952 -18.422 134.220 1.00 10.80 124 SER E CA 1
ATOM 6074 C C . SER E 1 125 ? -39.297 -18.475 133.555 1.00 10.34 124 SER E C 1
ATOM 6075 O O . SER E 1 125 ? -40.352 -18.215 134.177 1.00 11.79 124 SER E O 1
ATOM 6078 N N . LEU E 1 126 ? -39.284 -18.789 132.267 1.00 10.24 125 LEU E N 1
ATOM 6079 C CA . LEU E 1 126 ? -40.492 -18.985 131.492 1.00 10.71 125 LEU E CA 1
ATOM 6080 C C . LEU E 1 126 ? -40.445 -20.339 130.799 1.00 12.43 125 LEU E C 1
ATOM 6081 O O . LEU E 1 126 ? -39.453 -20.653 130.115 1.00 12.84 125 LEU E O 1
ATOM 6086 N N . LYS E 1 127 ? -41.500 -21.136 130.977 1.00 10.51 126 LYS E N 1
ATOM 6087 C CA A LYS E 1 127 ? -41.692 -22.344 130.199 0.50 11.95 126 LYS E CA 1
ATOM 6088 C CA B LYS E 1 127 ? -41.699 -22.353 130.212 0.50 12.03 126 LYS E CA 1
ATOM 6089 C C . LYS E 1 127 ? -42.659 -22.005 129.091 1.00 13.66 126 LYS E C 1
ATOM 6090 O O . LYS E 1 127 ? -43.765 -21.477 129.351 1.00 13.32 126 LYS E O 1
ATOM 6101 N N . LEU E 1 128 ? -42.239 -22.245 127.857 1.00 14.57 127 LEU E N 1
ATOM 6102 C CA . LEU E 1 128 ? -42.931 -21.779 126.670 1.00 14.55 127 LEU E CA 1
ATOM 6103 C C . LEU E 1 128 ? -43.517 -22.964 125.903 1.00 16.70 127 LEU E C 1
ATOM 6104 O O . LEU E 1 128 ? -42.953 -24.063 125.890 1.00 16.26 127 LEU E O 1
ATOM 6109 N N . ASP E 1 129 ? -44.690 -22.744 125.316 1.00 16.37 128 ASP E N 1
ATOM 6110 C CA . ASP E 1 129 ? -45.277 -23.631 124.309 1.00 16.99 128 ASP E CA 1
ATOM 6111 C C . ASP E 1 129 ? -45.024 -22.938 122.987 1.00 17.54 128 ASP E C 1
ATOM 6112 O O . ASP E 1 129 ? -45.705 -21.956 122.643 1.00 16.33 128 ASP E O 1
ATOM 6125 N N . LEU E 1 131 ? -45.308 -23.933 119.795 1.00 19.32 130 LEU E N 1
ATOM 6126 C CA . LEU E 1 131 ? -46.338 -24.140 118.754 1.00 23.09 130 LEU E CA 1
ATOM 6127 C C . LEU E 1 131 ? -47.406 -23.045 118.857 1.00 22.80 130 LEU E C 1
ATOM 6128 O O . LEU E 1 131 ? -47.778 -22.424 117.865 1.00 24.79 130 LEU E O 1
ATOM 6133 N N . ASN E 1 132 ? -47.847 -22.757 120.079 1.00 19.58 131 ASN E N 1
ATOM 6134 C CA . ASN E 1 132 ? -48.913 -21.774 120.303 1.00 20.18 131 ASN E CA 1
ATOM 6135 C C . ASN E 1 132 ? -48.457 -20.373 120.743 1.00 19.49 131 ASN E C 1
ATOM 6136 O O . ASN E 1 132 ? -49.279 -19.499 120.986 1.00 20.53 131 ASN E O 1
ATOM 6141 N N . ARG E 1 133 ? -47.140 -20.170 120.836 1.00 18.85 132 ARG E N 1
ATOM 6142 C CA . ARG E 1 133 ? -46.532 -18.883 121.230 1.00 19.28 132 ARG E CA 1
ATOM 6143 C C . ARG E 1 133 ? -47.094 -18.390 122.569 1.00 16.12 132 ARG E C 1
ATOM 6144 O O . ARG E 1 133 ? -47.540 -17.234 122.718 1.00 20.31 132 ARG E O 1
ATOM 6148 N N . ARG E 1 134 ? -47.061 -19.309 123.519 1.00 16.89 133 ARG E N 1
ATOM 6149 C CA A ARG E 1 134 ? -47.710 -19.202 124.827 0.50 16.59 133 ARG E CA 1
ATOM 6150 C CA B ARG E 1 134 ? -47.644 -19.018 124.820 0.50 16.67 133 ARG E CA 1
ATOM 6151 C C . ARG E 1 134 ? -46.709 -19.377 125.976 1.00 17.19 133 ARG E C 1
ATOM 6152 O O . ARG E 1 134 ? -45.819 -20.233 125.889 1.00 15.78 133 ARG E O 1
ATOM 6167 N N . VAL E 1 135 ? -46.879 -18.624 127.049 1.00 13.85 134 VAL E N 1
ATOM 6168 C CA . VAL E 1 135 ? -46.167 -18.870 128.294 1.00 12.25 134 VAL E CA 1
ATOM 6169 C C . VAL E 1 135 ? -47.043 -19.808 129.092 1.00 13.59 134 VAL E C 1
ATOM 6170 O O . VAL E 1 135 ? -48.182 -19.424 129.462 1.00 13.55 134 VAL E O 1
ATOM 6174 N N . THR E 1 136 ? -46.591 -21.040 129.308 1.00 11.84 135 THR E N 1
ATOM 6175 C CA . THR E 1 136 ? -47.303 -21.960 130.156 1.00 11.41 135 THR E CA 1
ATOM 6176 C C . THR E 1 136 ? -46.995 -21.762 131.641 1.00 12.52 135 THR E C 1
ATOM 6177 O O . THR E 1 136 ? -47.878 -21.956 132.469 1.00 12.91 135 THR E O 1
ATOM 6181 N N . GLU E 1 137 ? -45.773 -21.343 131.999 1.00 12.49 136 GLU E N 1
ATOM 6182 C CA . GLU E 1 137 ? -45.437 -21.099 133.401 1.00 11.40 136 GLU E CA 1
ATOM 6183 C C . GLU E 1 137 ? -44.385 -20.007 133.485 1.00 11.99 136 GLU E C 1
ATOM 6184 O O . GLU E 1 137 ? -43.283 -20.160 132.946 1.00 12.68 136 GLU E O 1
ATOM 6190 N N . HIS E 1 138 ? -44.693 -18.946 134.217 1.00 9.20 137 HIS E N 1
ATOM 6191 C CA . HIS E 1 138 ? -43.767 -17.860 134.549 1.00 9.33 137 HIS E CA 1
ATOM 6192 C C . HIS E 1 138 ? -43.448 -17.988 136.027 1.00 9.60 137 HIS E C 1
ATOM 6193 O O . HIS E 1 138 ? -44.340 -17.902 136.862 1.00 11.05 137 HIS E O 1
ATOM 6200 N N . VAL E 1 139 ? -42.181 -18.218 136.388 1.00 9.16 138 VAL E N 1
ATOM 6201 C CA . VAL E 1 139 ? -41.814 -18.354 137.779 1.00 9.73 138 VAL E CA 1
ATOM 6202 C C . VAL E 1 139 ? -40.848 -17.221 138.110 1.00 12.65 138 VAL E C 1
ATOM 6203 O O . VAL E 1 139 ? -39.822 -17.066 137.441 1.00 12.73 138 VAL E O 1
ATOM 6207 N N . ASP E 1 140 ? -41.148 -16.457 139.165 1.00 10.01 139 ASP E N 1
ATOM 6208 C CA . ASP E 1 140 ? -40.305 -15.408 139.726 1.00 10.49 139 ASP E CA 1
ATOM 6209 C C . ASP E 1 140 ? -39.727 -15.785 141.092 1.00 9.33 139 ASP E C 1
ATOM 6210 O O . ASP E 1 140 ? -40.402 -16.351 141.963 1.00 10.76 139 ASP E O 1
ATOM 6215 N N . LEU E 1 141 ? -38.432 -15.505 141.243 1.00 9.06 140 LEU E N 1
ATOM 6216 C CA . LEU E 1 141 ? -37.714 -15.581 142.506 1.00 9.02 140 LEU E CA 1
ATOM 6217 C C . LEU E 1 141 ? -37.120 -14.201 142.730 1.00 9.67 140 LEU E C 1
ATOM 6218 O O . LEU E 1 141 ? -36.049 -13.855 142.169 1.00 10.98 140 LEU E O 1
ATOM 6223 N N . ILE E 1 142 ? -37.822 -13.386 143.531 1.00 10.44 141 ILE E N 1
ATOM 6224 C CA . ILE E 1 142 ? -37.505 -11.964 143.714 1.00 11.24 141 ILE E CA 1
ATOM 6225 C C . ILE E 1 142 ? -36.824 -11.766 145.035 1.00 10.79 141 ILE E C 1
ATOM 6226 O O . ILE E 1 142 ? -37.208 -12.346 146.042 1.00 11.88 141 ILE E O 1
ATOM 6231 N N . ASP E 1 143 ? -35.748 -10.977 145.054 1.00 11.22 142 ASP E N 1
ATOM 6232 C CA . ASP E 1 143 ? -35.008 -10.682 146.260 1.00 10.11 142 ASP E CA 1
ATOM 6233 C C . ASP E 1 143 ? -35.662 -9.503 146.995 1.00 11.81 142 ASP E C 1
ATOM 6234 O O . ASP E 1 143 ? -35.192 -8.376 146.909 1.00 12.25 142 ASP E O 1
ATOM 6239 N N . TYR E 1 144 ? -36.772 -9.788 147.666 1.00 11.70 143 TYR E N 1
ATOM 6240 C CA . TYR E 1 144 ? -37.530 -8.760 148.401 1.00 13.26 143 TYR E CA 1
ATOM 6241 C C . TYR E 1 144 ? -36.761 -8.103 149.517 1.00 14.09 143 TYR E C 1
ATOM 6242 O O . TYR E 1 144 ? -36.968 -6.889 149.743 1.00 13.11 143 TYR E O 1
ATOM 6251 N N . GLN E 1 145 ? -35.868 -8.817 150.215 1.00 12.03 144 GLN E N 1
ATOM 6252 C CA . GLN E 1 145 ? -35.087 -8.180 151.293 1.00 13.14 144 GLN E CA 1
ATOM 6253 C C . GLN E 1 145 ? -34.180 -7.072 150.756 1.00 13.26 144 GLN E C 1
ATOM 6254 O O . GLN E 1 145 ? -34.116 -5.991 151.368 1.00 14.27 144 GLN E O 1
ATOM 6260 N N . THR E 1 146 ? -33.541 -7.272 149.596 1.00 11.53 145 THR E N 1
ATOM 6261 C CA . THR E 1 146 ? -32.709 -6.226 149.021 1.00 11.21 145 THR E CA 1
ATOM 6262 C C . THR E 1 146 ? -33.597 -5.017 148.652 1.00 13.41 145 THR E C 1
ATOM 6263 O O . THR E 1 146 ? -33.212 -3.852 148.823 1.00 14.42 145 THR E O 1
ATOM 6275 N N . SER E 1 148 ? -36.366 -4.130 150.146 1.00 11.88 147 SER E N 1
ATOM 6276 C CA A SER E 1 148 ? -36.712 -3.487 151.411 0.50 13.75 147 SER E CA 1
ATOM 6277 C CA B SER E 1 148 ? -36.718 -3.502 151.418 0.50 14.25 147 SER E CA 1
ATOM 6278 C C . SER E 1 148 ? -35.565 -2.655 151.945 1.00 15.74 147 SER E C 1
ATOM 6279 O O . SER E 1 148 ? -35.783 -1.546 152.466 1.00 16.02 147 SER E O 1
ATOM 6284 N N . ASP E 1 149 ? -34.352 -3.172 151.834 1.00 15.68 148 ASP E N 1
ATOM 6285 C CA . ASP E 1 149 ? -33.188 -2.445 152.294 1.00 15.46 148 ASP E CA 1
ATOM 6286 C C . ASP E 1 149 ? -33.048 -1.109 151.573 1.00 17.45 148 ASP E C 1
ATOM 6287 O O . ASP E 1 149 ? -32.724 -0.071 152.208 1.00 17.85 148 ASP E O 1
ATOM 6292 N N . GLN E 1 150 ? -33.258 -1.109 150.261 1.00 14.78 149 GLN E N 1
ATOM 6293 C CA A GLN E 1 150 ? -33.184 0.113 149.463 0.50 14.44 149 GLN E CA 1
ATOM 6294 C CA B GLN E 1 150 ? -33.187 0.127 149.473 0.50 15.04 149 GLN E CA 1
ATOM 6295 C C . GLN E 1 150 ? -34.304 1.091 149.836 1.00 14.39 149 GLN E C 1
ATOM 6296 O O . GLN E 1 150 ? -34.063 2.319 149.931 1.00 16.56 149 GLN E O 1
ATOM 6307 N N . LEU E 1 151 ? -35.514 0.570 150.041 1.00 13.65 150 LEU E N 1
ATOM 6308 C CA . LEU E 1 151 ? -36.667 1.411 150.353 1.00 14.72 150 LEU E CA 1
ATOM 6309 C C . LEU E 1 151 ? -36.523 2.045 151.731 1.00 17.75 150 LEU E C 1
ATOM 6310 O O . LEU E 1 151 ? -37.051 3.148 151.958 1.00 16.62 150 LEU E O 1
ATOM 6315 N N . ALA E 1 152 ? -35.805 1.374 152.642 1.00 16.46 151 ALA E N 1
ATOM 6316 C CA . ALA E 1 152 ? -35.613 1.902 154.013 1.00 19.46 151 ALA E CA 1
ATOM 6317 C C . ALA E 1 152 ? -34.820 3.214 153.970 1.00 22.52 151 ALA E C 1
ATOM 6318 O O . ALA E 1 152 ? -34.895 4.016 154.899 1.00 26.74 151 ALA E O 1
ATOM 6328 N N . GLN E 1 154 ? -35.314 5.530 151.621 1.00 21.87 153 GLN E N 1
ATOM 6329 C CA . GLN E 1 154 ? -36.086 6.414 150.748 1.00 22.23 153 GLN E CA 1
ATOM 6330 C C . GLN E 1 154 ? -37.394 6.836 151.407 1.00 25.08 153 GLN E C 1
ATOM 6331 O O . GLN E 1 154 ? -37.749 6.391 152.517 1.00 23.60 153 GLN E O 1
ATOM 6338 N N . GLU F 1 18 ? -25.957 -10.156 160.395 1.00 37.64 17 GLU F N 1
ATOM 6339 C CA . GLU F 1 18 ? -25.612 -11.612 160.344 1.00 36.10 17 GLU F CA 1
ATOM 6340 C C . GLU F 1 18 ? -26.474 -12.371 159.312 1.00 33.31 17 GLU F C 1
ATOM 6341 O O . GLU F 1 18 ? -27.567 -11.937 158.933 1.00 34.60 17 GLU F O 1
ATOM 6351 N N . PRO F 1 20 ? -29.048 -14.912 157.670 1.00 16.57 19 PRO F N 1
ATOM 6352 C CA . PRO F 1 20 ? -30.223 -15.637 158.152 1.00 15.84 19 PRO F CA 1
ATOM 6353 C C . PRO F 1 20 ? -29.910 -17.125 158.357 1.00 14.67 19 PRO F C 1
ATOM 6354 O O . PRO F 1 20 ? -29.103 -17.707 157.611 1.00 15.68 19 PRO F O 1
ATOM 6358 N N . GLN F 1 21 ? -30.549 -17.743 159.353 1.00 15.34 20 GLN F N 1
ATOM 6359 C CA . GLN F 1 21 ? -30.343 -19.150 159.658 1.00 15.81 20 GLN F CA 1
ATOM 6360 C C . GLN F 1 21 ? -30.618 -20.052 158.430 1.00 13.68 20 GLN F C 1
ATOM 6361 O O . GLN F 1 21 ? -29.934 -21.074 158.259 1.00 12.54 20 GLN F O 1
ATOM 6367 N N . GLU F 1 22 ? -31.634 -19.710 157.629 1.00 13.53 21 GLU F N 1
ATOM 6368 C CA . GLU F 1 22 ? -31.942 -20.498 156.415 1.00 13.33 21 GLU F CA 1
ATOM 6369 C C . GLU F 1 22 ? -30.784 -20.511 155.425 1.00 11.01 21 GLU F C 1
ATOM 6370 O O . GLU F 1 22 ? -30.454 -21.559 154.854 1.00 11.63 21 GLU F O 1
ATOM 6376 N N . GLN F 1 23 ? -30.151 -19.355 155.211 1.00 12.07 22 GLN F N 1
ATOM 6377 C CA . GLN F 1 23 ? -28.981 -19.276 154.369 1.00 12.83 22 GLN F CA 1
ATOM 6378 C C . GLN F 1 23 ? -27.797 -20.030 154.974 1.00 11.72 22 GLN F C 1
ATOM 6379 O O . GLN F 1 23 ? -27.040 -20.670 154.241 1.00 11.92 22 GLN F O 1
ATOM 6385 N N . GLN F 1 24 ? -27.601 -19.951 156.293 1.00 12.38 23 GLN F N 1
ATOM 6386 C CA . GLN F 1 24 ? -26.509 -20.669 156.921 1.00 13.54 23 GLN F CA 1
ATOM 6387 C C . GLN F 1 24 ? -26.650 -22.171 156.700 1.00 11.50 23 GLN F C 1
ATOM 6388 O O . GLN F 1 24 ? -25.652 -22.862 156.455 1.00 13.70 23 GLN F O 1
ATOM 6394 N N . LEU F 1 25 ? -27.876 -22.678 156.777 1.00 11.36 24 LEU F N 1
ATOM 6395 C CA . LEU F 1 25 ? -28.119 -24.112 156.594 1.00 13.23 24 LEU F CA 1
ATOM 6396 C C . LEU F 1 25 ? -27.917 -24.479 155.131 1.00 11.97 24 LEU F C 1
ATOM 6397 O O . LEU F 1 25 ? -27.338 -25.538 154.835 1.00 11.59 24 LEU F O 1
ATOM 6402 N N . ALA F 1 26 ? -28.359 -23.614 154.208 1.00 11.73 25 ALA F N 1
ATOM 6403 C CA . ALA F 1 26 ? -28.107 -23.826 152.777 1.00 10.04 25 ALA F CA 1
ATOM 6404 C C . ALA F 1 26 ? -26.616 -23.963 152.479 1.00 10.97 25 ALA F C 1
ATOM 6405 O O . ALA F 1 26 ? -26.201 -24.818 151.700 1.00 11.04 25 ALA F O 1
ATOM 6407 N N . VAL F 1 27 ? -25.790 -23.127 153.092 1.00 11.45 26 VAL F N 1
ATOM 6408 C CA . VAL F 1 27 ? -24.343 -23.183 152.888 1.00 11.92 26 VAL F CA 1
ATOM 6409 C C . VAL F 1 27 ? -23.775 -24.492 153.430 1.00 13.22 26 VAL F C 1
ATOM 6410 O O . VAL F 1 27 ? -22.968 -25.135 152.738 1.00 12.23 26 VAL F O 1
ATOM 6414 N N . LYS F 1 28 ? -24.203 -24.915 154.633 1.00 12.86 27 LYS F N 1
ATOM 6415 C CA A LYS F 1 28 ? -23.766 -26.205 155.164 0.50 12.62 27 LYS F CA 1
ATOM 6416 C CA B LYS F 1 28 ? -23.786 -26.220 155.177 0.50 12.33 27 LYS F CA 1
ATOM 6417 C C . LYS F 1 28 ? -24.116 -27.367 154.225 1.00 12.10 27 LYS F C 1
ATOM 6418 O O . LYS F 1 28 ? -23.287 -28.290 154.017 1.00 12.56 27 LYS F O 1
ATOM 6429 N N . TYR F 1 29 ? -25.333 -27.345 153.687 1.00 11.87 28 TYR F N 1
ATOM 6430 C CA . TYR F 1 29 ? -25.744 -28.345 152.700 1.00 10.27 28 TYR F CA 1
ATOM 6431 C C . TYR F 1 29 ? -24.880 -28.317 151.463 1.00 9.72 28 TYR F C 1
ATOM 6432 O O . TYR F 1 29 ? -24.366 -29.363 151.010 1.00 11.16 28 TYR F O 1
ATOM 6449 N N . ASP F 1 31 ? -21.930 -27.140 151.035 1.00 11.69 30 ASP F N 1
ATOM 6450 C CA . ASP F 1 31 ? -20.544 -27.533 151.345 1.00 13.81 30 ASP F CA 1
ATOM 6451 C C . ASP F 1 31 ? -20.466 -29.074 151.422 1.00 13.05 30 ASP F C 1
ATOM 6452 O O . ASP F 1 31 ? -19.538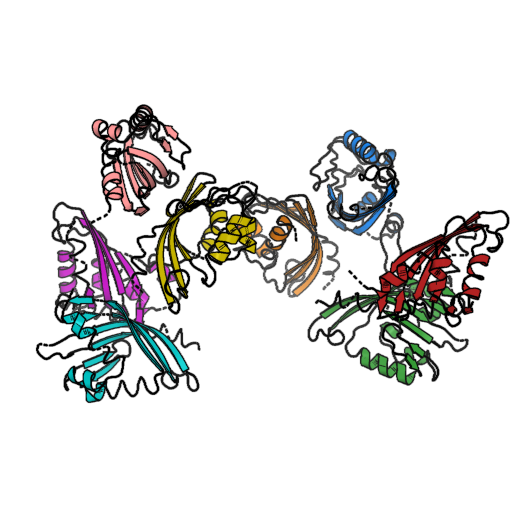 -29.678 150.877 1.00 13.29 30 ASP F O 1
ATOM 6457 N N . ALA F 1 32 ? -21.438 -29.742 152.076 1.00 12.49 31 ALA F N 1
ATOM 6458 C CA . ALA F 1 32 ? -21.429 -31.208 152.112 1.00 11.78 31 ALA F CA 1
ATOM 6459 C C . ALA F 1 32 ? -21.556 -31.800 150.729 1.00 12.37 31 ALA F C 1
ATOM 6460 O O . ALA F 1 32 ? -20.864 -32.765 150.371 1.00 12.85 31 ALA F O 1
ATOM 6462 N N . LEU F 1 33 ? -22.444 -31.226 149.921 1.00 12.23 32 LEU F N 1
ATOM 6463 C CA A LEU F 1 33 ? -22.658 -31.717 148.574 0.50 12.66 32 LEU F CA 1
ATOM 6464 C CA B LEU F 1 33 ? -22.676 -31.674 148.568 0.50 13.69 32 LEU F CA 1
ATOM 6465 C C . LEU F 1 33 ? -21.399 -31.575 147.719 1.00 13.31 32 LEU F C 1
ATOM 6466 O O . LEU F 1 33 ? -20.954 -32.556 147.114 1.00 14.25 32 LEU F O 1
ATOM 6475 N N . THR F 1 34 ? -20.785 -30.398 147.710 1.00 13.20 33 THR F N 1
ATOM 6476 C CA . THR F 1 34 ? -19.641 -30.148 146.843 1.00 12.40 33 THR F CA 1
ATOM 6477 C C . THR F 1 34 ? -18.398 -30.885 147.309 1.00 13.86 33 THR F C 1
ATOM 6478 O O . THR F 1 34 ? -17.560 -31.189 146.462 1.00 16.37 33 THR F O 1
ATOM 6482 N N . GLU F 1 35 ? -18.279 -31.177 148.591 1.00 11.82 34 GLU F N 1
ATOM 6483 C CA A GLU F 1 35 ? -17.171 -31.956 149.141 0.50 12.37 34 GLU F CA 1
ATOM 6484 C CA B GLU F 1 35 ? -17.114 -31.955 149.067 0.50 14.09 34 GLU F CA 1
ATOM 6485 C C . GLU F 1 35 ? -17.397 -33.470 148.974 1.00 12.61 34 GLU F C 1
ATOM 6486 O O . GLU F 1 35 ? -16.518 -34.261 149.219 1.00 13.65 34 GLU F O 1
ATOM 6497 N N . HIS F 1 36 ? -18.624 -33.843 148.587 1.00 13.12 35 HIS F N 1
ATOM 6498 C CA A HIS F 1 36 ? -19.140 -35.219 148.604 0.65 11.49 35 HIS F CA 1
ATOM 6499 C CA B HIS F 1 36 ? -19.036 -35.270 148.624 0.35 12.81 35 HIS F CA 1
ATOM 6500 C C . HIS F 1 36 ? -18.933 -35.855 150.004 1.00 14.05 35 HIS F C 1
ATOM 6501 O O . HIS F 1 36 ? -18.492 -37.017 150.183 1.00 15.80 35 HIS F O 1
ATOM 6514 N N . ASP F 1 37 ? -19.262 -35.077 151.029 1.00 13.82 36 ASP F N 1
ATOM 6515 C CA . ASP F 1 37 ? -19.307 -35.557 152.433 1.00 13.49 36 ASP F CA 1
ATOM 6516 C C . ASP F 1 37 ? -20.649 -36.227 152.645 1.00 12.37 36 ASP F C 1
ATOM 6517 O O . ASP F 1 37 ? -21.579 -35.593 153.149 1.00 13.46 36 ASP F O 1
ATOM 6522 N N . TYR F 1 38 ? -20.787 -37.476 152.210 1.00 13.83 37 TYR F N 1
ATOM 6523 C CA . TYR F 1 38 ? -22.086 -38.152 152.149 1.00 14.62 37 TYR F CA 1
ATOM 6524 C C . TYR F 1 38 ? -22.628 -38.435 153.537 1.00 15.66 37 TYR F C 1
ATOM 6525 O O . TYR F 1 38 ? -23.850 -38.450 153.725 1.00 14.91 37 TYR F O 1
ATOM 6534 N N . LYS F 1 39 ? -21.763 -38.584 154.537 1.00 14.26 38 LYS F N 1
ATOM 6535 C CA . LYS F 1 39 ? -22.250 -38.807 155.908 1.00 17.57 38 LYS F CA 1
ATOM 6536 C C . LYS F 1 39 ? -23.051 -37.592 156.396 1.00 15.62 38 LYS F C 1
ATOM 6537 O O . LYS F 1 39 ? -24.169 -37.716 156.972 1.00 18.38 38 LYS F O 1
ATOM 6543 N N . THR F 1 40 ? -22.564 -36.401 156.105 1.00 14.58 39 THR F N 1
ATOM 6544 C CA . THR F 1 40 ? -23.269 -35.194 156.457 1.00 13.36 39 THR F CA 1
ATOM 6545 C C . THR F 1 40 ? -24.442 -35.006 155.493 1.00 14.01 39 THR F C 1
ATOM 6546 O O . THR F 1 40 ? -25.538 -34.674 155.904 1.00 14.11 39 THR F O 1
ATOM 6550 N N . LEU F 1 41 ? -24.210 -35.227 154.203 1.00 13.41 40 LEU F N 1
ATOM 6551 C CA . LEU F 1 41 ? -25.224 -34.938 153.206 1.00 12.31 40 LEU F CA 1
ATOM 6552 C C . LEU F 1 41 ? -26.520 -35.711 153.442 1.00 12.25 40 LEU F C 1
ATOM 6553 O O . LEU F 1 41 ? -27.609 -35.156 153.329 1.00 13.16 40 LEU F O 1
ATOM 6558 N N . ILE F 1 42 ? -26.396 -36.990 153.749 1.00 12.78 41 ILE F N 1
ATOM 6559 C CA . ILE F 1 42 ? -27.547 -37.831 153.931 1.00 13.58 41 ILE F CA 1
ATOM 6560 C C . ILE F 1 42 ? -28.467 -37.340 155.062 1.00 12.99 41 ILE F C 1
ATOM 6561 O O . ILE F 1 42 ? -29.686 -37.597 155.018 1.00 13.60 41 ILE F O 1
ATOM 6566 N N . THR F 1 43 ? -27.935 -36.637 156.063 1.00 11.00 42 THR F N 1
ATOM 6567 C CA . THR F 1 43 ? -28.760 -36.109 157.143 1.00 12.26 42 THR F CA 1
ATOM 6568 C C . THR F 1 43 ? -29.764 -35.068 156.627 1.00 11.70 42 THR F C 1
ATOM 6569 O O . THR F 1 43 ? -30.750 -34.789 157.301 1.00 13.20 42 THR F O 1
ATOM 6573 N N . PHE F 1 44 ? -29.527 -34.503 155.434 1.00 10.68 43 PHE F N 1
ATOM 6574 C CA . PHE F 1 44 ? -30.425 -33.515 154.848 1.00 11.23 43 PHE F CA 1
ATOM 6575 C C . PHE F 1 44 ? -31.539 -34.142 154.001 1.00 12.70 43 PHE F C 1
ATOM 6576 O O . PHE F 1 44 ? -32.420 -33.419 153.529 1.00 12.95 43 PHE F O 1
ATOM 6584 N N . TYR F 1 45 ? -31.502 -35.459 153.813 1.00 12.24 44 TYR F N 1
ATOM 6585 C CA . TYR F 1 45 ? -32.476 -36.115 152.952 1.00 12.81 44 TYR F CA 1
ATOM 6586 C C . TYR F 1 45 ? -33.309 -37.149 153.672 1.00 13.76 44 TYR F C 1
ATOM 6587 O O . TYR F 1 45 ? -32.867 -37.813 154.603 1.00 14.25 44 TYR F O 1
ATOM 6596 N N . ASN F 1 46 ? -34.543 -37.286 153.206 1.00 11.02 45 ASN F N 1
ATOM 6597 C CA . ASN F 1 46 ? -35.308 -38.513 153.481 1.00 11.52 45 ASN F CA 1
ATOM 6598 C C . ASN F 1 46 ? -35.793 -39.059 152.117 1.00 12.56 45 ASN F C 1
ATOM 6599 O O . ASN F 1 46 ? -35.424 -38.533 151.064 1.00 11.34 45 ASN F O 1
ATOM 6604 N N . ARG F 1 47 ? -36.626 -40.105 152.104 1.00 11.27 46 ARG F N 1
ATOM 6605 C CA A ARG F 1 47 ? -36.967 -40.715 150.817 0.50 10.32 46 ARG F CA 1
ATOM 6606 C CA B ARG F 1 47 ? -37.034 -40.730 150.837 0.50 10.62 46 ARG F CA 1
ATOM 6607 C C . ARG F 1 47 ? -37.829 -39.828 149.941 1.00 11.30 46 ARG F C 1
ATOM 6608 O O . ARG F 1 47 ? -37.973 -40.135 148.748 1.00 12.83 46 ARG F O 1
ATOM 6623 N N . ASP F 1 48 ? -38.377 -38.744 150.505 1.00 10.17 47 ASP F N 1
ATOM 6624 C CA . ASP F 1 48 ? -39.199 -37.794 149.748 1.00 11.03 47 ASP F CA 1
ATOM 6625 C C . ASP F 1 48 ? -38.467 -36.582 149.184 1.00 10.99 47 ASP F C 1
ATOM 6626 O O . ASP F 1 48 ? -39.018 -35.848 148.396 1.00 13.27 47 ASP F O 1
ATOM 6631 N N . SER F 1 49 ? -37.209 -36.376 149.595 1.00 10.09 48 SER F N 1
ATOM 6632 C CA . SER F 1 49 ? -36.393 -35.242 149.125 1.00 10.06 48 SER F CA 1
ATOM 6633 C C . SER F 1 49 ? -36.186 -35.317 147.615 1.00 9.57 48 SER F C 1
ATOM 6634 O O . SER F 1 49 ? -35.725 -36.344 147.092 1.00 10.70 48 SER F O 1
ATOM 6637 N N . ILE F 1 50 ? -36.540 -34.234 146.919 1.00 9.66 49 ILE F N 1
ATOM 6638 C CA . ILE F 1 50 ? -36.472 -34.171 145.453 1.00 10.75 49 ILE F CA 1
ATOM 6639 C C . ILE F 1 50 ? -35.304 -33.336 144.986 1.00 12.55 49 ILE F C 1
ATOM 6640 O O . ILE F 1 50 ? -35.176 -32.186 145.408 1.00 12.35 49 ILE F O 1
ATOM 6645 N N . PHE F 1 51 ? -34.441 -33.929 144.157 1.00 11.14 50 PHE F N 1
ATOM 6646 C CA . PHE F 1 51 ? -33.410 -33.196 143.420 1.00 10.54 50 PHE F CA 1
ATOM 6647 C C . PHE F 1 51 ? -33.903 -33.141 141.994 1.00 12.14 50 PHE F C 1
ATOM 6648 O O . PHE F 1 51 ? -34.081 -34.180 141.350 1.00 13.24 50 PHE F O 1
ATOM 6656 N N . PHE F 1 52 ? -34.134 -31.936 141.486 1.00 10.56 51 PHE F N 1
ATOM 6657 C CA . PHE F 1 52 ? -34.613 -31.752 140.136 1.00 10.54 51 PHE F CA 1
ATOM 6658 C C . PHE F 1 52 ? -33.715 -30.803 139.388 1.00 13.18 51 PHE F C 1
ATOM 6659 O O . PHE F 1 52 ? -33.681 -29.590 139.675 1.00 11.53 51 PHE F O 1
ATOM 6667 N N . ASP F 1 53 ? -32.996 -31.351 138.409 1.00 11.80 52 ASP F N 1
ATOM 6668 C CA . ASP F 1 53 ? -32.274 -30.511 137.454 1.00 11.75 52 ASP F CA 1
ATOM 6669 C C . ASP F 1 53 ? -33.266 -30.232 136.354 1.00 11.11 52 ASP F C 1
ATOM 6670 O O . ASP F 1 53 ? -33.470 -31.056 135.425 1.00 12.47 52 ASP F O 1
ATOM 6675 N N . LYS F 1 54 ? -33.927 -29.091 136.480 1.00 10.93 53 LYS F N 1
ATOM 6676 C CA . LYS F 1 54 ? -35.006 -28.732 135.582 1.00 13.20 53 LYS F CA 1
ATOM 6677 C C . LYS F 1 54 ? -34.518 -28.474 134.171 1.00 15.24 53 LYS F C 1
ATOM 6678 O O . LYS F 1 54 ? -35.200 -28.776 133.192 1.00 16.79 53 LYS F O 1
ATOM 6684 N N . THR F 1 55 ? -33.279 -27.995 134.043 1.00 12.64 54 THR F N 1
ATOM 6685 C CA . THR F 1 55 ? -32.693 -27.752 132.742 1.00 14.03 54 THR F CA 1
ATOM 6686 C C . THR F 1 55 ? -32.275 -29.061 132.026 1.00 18.56 54 THR F C 1
ATOM 6687 O O . THR F 1 55 ? -32.325 -29.123 130.794 1.00 23.29 54 THR F O 1
ATOM 6691 N N . ALA F 1 56 ? -31.900 -30.087 132.778 1.00 12.97 55 ALA F N 1
ATOM 6692 C CA . ALA F 1 56 ? -31.575 -31.434 132.211 1.00 14.49 55 ALA F CA 1
ATOM 6693 C C . ALA F 1 56 ? -32.836 -32.288 132.154 1.00 17.26 55 ALA F C 1
ATOM 6694 O O . ALA F 1 56 ? -32.801 -33.360 131.522 1.00 20.72 55 ALA F O 1
ATOM 6696 N N . ASN F 1 57 ? -33.923 -31.830 132.759 1.00 15.44 56 ASN F N 1
ATOM 6697 C CA . ASN F 1 57 ? -35.141 -32.590 132.960 1.00 17.15 56 ASN F CA 1
ATOM 6698 C C . ASN F 1 57 ? -34.843 -33.959 133.599 1.00 20.26 56 ASN F C 1
ATOM 6699 O O . ASN F 1 57 ? -35.380 -34.989 133.179 1.00 20.63 56 ASN F O 1
ATOM 6704 N N . ARG F 1 58 ? -34.018 -33.933 134.640 1.00 16.26 57 ARG F N 1
ATOM 6705 C CA . ARG F 1 58 ? -33.585 -35.129 135.379 1.00 16.24 57 ARG F CA 1
ATOM 6706 C C . ARG F 1 58 ? -34.004 -34.951 136.856 1.00 14.96 57 ARG F C 1
ATOM 6707 O O . ARG F 1 58 ? -33.627 -33.948 137.511 1.00 14.56 57 ARG F O 1
ATOM 6711 N N . LYS F 1 59 ? -34.728 -35.940 137.383 1.00 15.52 58 LYS F N 1
ATOM 6712 C CA . LYS F 1 59 ? -35.184 -35.938 138.766 1.00 12.82 58 LYS F CA 1
ATOM 6713 C C . LYS F 1 59 ? -34.682 -37.157 139.509 1.00 11.02 58 LYS F C 1
ATOM 6714 O O . LYS F 1 59 ? -34.699 -38.273 138.960 1.00 12.67 58 LYS F O 1
ATOM 6720 N N . TYR F 1 60 ? -34.238 -36.959 140.764 1.00 10.28 59 TYR F N 1
ATOM 6721 C CA . TYR F 1 60 ? -33.827 -38.048 141.679 1.00 10.20 59 TYR F CA 1
ATOM 6722 C C . TYR F 1 60 ? -34.501 -37.789 142.999 1.00 11.32 59 TYR F C 1
ATOM 6723 O O . TYR F 1 60 ? -34.450 -36.663 143.503 1.00 12.98 59 TYR F O 1
ATOM 6732 N N . THR F 1 61 ? -35.188 -38.802 143.534 1.00 9.61 60 THR F N 1
ATOM 6733 C CA . THR F 1 61 ? -35.917 -38.628 144.789 1.00 10.36 60 THR F CA 1
ATOM 6734 C C . THR F 1 61 ? -35.466 -39.639 145.839 1.00 9.49 60 THR F C 1
ATOM 6735 O O . THR F 1 61 ? -35.488 -40.866 145.623 1.00 10.12 60 THR F O 1
ATOM 6739 N N . GLY F 1 62 ? -35.078 -39.111 146.994 1.00 10.20 61 GLY F N 1
ATOM 6740 C CA . GLY F 1 62 ? -34.623 -39.873 148.100 1.00 10.33 61 GLY F CA 1
ATOM 6741 C C . GLY F 1 62 ? -33.084 -39.853 148.152 1.00 11.63 61 GLY F C 1
ATOM 6742 O O . GLY F 1 62 ? -32.430 -39.908 147.127 1.00 11.14 61 GLY F O 1
ATOM 6743 N N . GLY F 1 63 ? -32.536 -39.826 149.354 1.00 11.81 62 GLY F N 1
ATOM 6744 C CA . GLY F 1 63 ? -31.086 -39.779 149.551 1.00 13.43 62 GLY F CA 1
ATOM 6745 C C . GLY F 1 63 ? -30.282 -40.819 148.829 1.00 12.58 62 GLY F C 1
ATOM 6746 O O . GLY F 1 63 ? -29.250 -40.522 148.235 1.00 13.43 62 GLY F O 1
ATOM 6747 N N . ARG F 1 64 ? -30.721 -42.075 148.881 1.00 12.88 63 ARG F N 1
ATOM 6748 C CA . ARG F 1 64 ? -30.028 -43.126 148.184 1.00 13.51 63 ARG F CA 1
ATOM 6749 C C . ARG F 1 64 ? -29.827 -42.821 146.705 1.00 13.66 63 ARG F C 1
ATOM 6750 O O . ARG F 1 64 ? -28.760 -43.014 146.155 1.00 14.08 63 ARG F O 1
ATOM 6758 N N . PHE F 1 65 ? -30.863 -42.311 146.034 1.00 11.36 64 PHE F N 1
ATOM 6759 C CA . PHE F 1 65 ? -30.814 -42.102 144.623 1.00 9.95 64 PHE F CA 1
ATOM 6760 C C . PHE F 1 65 ? -30.100 -40.807 144.242 1.00 11.21 64 PHE F C 1
ATOM 6761 O O . PHE F 1 65 ? -29.496 -40.710 143.169 1.00 12.91 64 PHE F O 1
ATOM 6769 N N . ILE F 1 66 ? -30.195 -39.800 145.110 1.00 11.03 65 ILE F N 1
ATOM 6770 C CA . ILE F 1 66 ? -29.454 -38.561 144.892 1.00 11.66 65 ILE F CA 1
ATOM 6771 C C . ILE F 1 66 ? -27.952 -38.860 144.973 1.00 13.60 65 ILE F C 1
ATOM 6772 O O . ILE F 1 66 ? -27.187 -38.416 144.124 1.00 13.39 65 ILE F O 1
ATOM 6777 N N . ILE F 1 67 ? -27.551 -39.573 146.020 1.00 12.93 66 ILE F N 1
ATOM 6778 C CA . ILE F 1 67 ? -26.106 -39.883 146.212 1.00 13.56 66 ILE F CA 1
ATOM 6779 C C . ILE F 1 67 ? -25.596 -40.766 145.093 1.00 14.30 66 ILE F C 1
ATOM 6780 O O . ILE F 1 67 ? -24.500 -40.563 144.581 1.00 15.31 66 ILE F O 1
ATOM 6785 N N . ASP F 1 68 ? -26.407 -41.725 144.641 1.00 14.23 67 ASP F N 1
ATOM 6786 C CA A ASP F 1 68 ? -26.027 -42.551 143.488 0.50 15.03 67 ASP F CA 1
ATOM 6787 C CA B ASP F 1 68 ? -26.029 -42.541 143.520 0.50 15.19 67 ASP F CA 1
ATOM 6788 C C . ASP F 1 68 ? -25.799 -41.700 142.261 1.00 15.58 67 ASP F C 1
ATOM 6789 O O . ASP F 1 68 ? -24.845 -41.938 141.486 1.00 15.96 67 ASP F O 1
ATOM 6798 N N . PHE F 1 69 ? -26.672 -40.714 142.023 1.00 12.89 68 PHE F N 1
ATOM 6799 C CA . PHE F 1 69 ? -26.504 -39.799 140.914 1.00 13.55 68 PHE F CA 1
ATOM 6800 C C . PHE F 1 69 ? -25.183 -39.026 141.043 1.00 14.31 68 PHE F C 1
ATOM 6801 O O . PHE F 1 69 ? -24.438 -38.914 140.093 1.00 14.29 68 PHE F O 1
ATOM 6809 N N . LEU F 1 70 ? -24.918 -38.496 142.216 1.00 13.19 69 LEU F N 1
ATOM 6810 C CA . LEU F 1 70 ? -23.686 -37.691 142.399 1.00 14.17 69 LEU F CA 1
ATOM 6811 C C . LEU F 1 70 ? -22.439 -38.527 142.152 1.00 16.38 69 LEU F C 1
ATOM 6812 O O . LEU F 1 70 ? -21.473 -38.083 141.535 1.00 15.86 69 LEU F O 1
ATOM 6817 N N . GLU F 1 71 ? -22.455 -39.753 142.592 1.00 13.93 70 GLU F N 1
ATOM 6818 C CA . GLU F 1 71 ? -21.324 -40.703 142.331 1.00 15.55 70 GLU F CA 1
ATOM 6819 C C . GLU F 1 71 ? -21.091 -40.932 140.874 1.00 19.96 70 GLU F C 1
ATOM 6820 O O . GLU F 1 71 ? -19.930 -40.996 140.414 1.00 20.86 70 GLU F O 1
ATOM 6826 N N . ARG F 1 72 ? -22.160 -41.080 140.099 1.00 15.12 71 ARG F N 1
ATOM 6827 C CA A ARG F 1 72 ? -22.015 -41.269 138.658 0.70 15.23 71 ARG F CA 1
ATOM 6828 C CA B ARG F 1 72 ? -22.058 -41.283 138.658 0.30 16.54 71 ARG F CA 1
ATOM 6829 C C . ARG F 1 72 ? -21.608 -39.992 137.950 1.00 19.11 71 ARG F C 1
ATOM 6830 O O . ARG F 1 72 ? -20.702 -39.997 137.097 1.00 20.34 71 ARG F O 1
ATOM 6845 N N . ALA F 1 73 ? -22.259 -38.886 138.276 1.00 15.60 72 ALA F N 1
ATOM 6846 C CA . ALA F 1 73 ? -22.058 -37.653 137.547 1.00 17.58 72 ALA F CA 1
ATOM 6847 C C . ALA F 1 73 ? -20.628 -37.183 137.755 1.00 19.00 72 ALA F C 1
ATOM 6848 O O . ALA F 1 73 ? -20.004 -36.615 136.844 1.00 22.87 72 ALA F O 1
ATOM 6850 N N . HIS F 1 74 ? -20.157 -37.361 138.984 1.00 13.85 73 HIS F N 1
ATOM 6851 C CA . HIS F 1 74 ? -18.863 -36.798 139.415 1.00 12.63 73 HIS F CA 1
ATOM 6852 C C . HIS F 1 74 ? -17.753 -37.824 139.550 1.00 13.47 73 HIS F C 1
ATOM 6853 O O . HIS F 1 74 ? -16.727 -37.535 140.227 1.00 12.78 73 HIS F O 1
ATOM 6860 N N . GLN F 1 75 ? -17.888 -38.976 138.898 1.00 14.63 74 GLN F N 1
ATOM 6861 C CA A GLN F 1 75 ? -16.882 -40.034 138.982 0.50 14.49 74 GLN F CA 1
ATOM 6862 C CA B GLN F 1 75 ? -16.874 -40.029 139.000 0.50 14.51 74 GLN F CA 1
ATOM 6863 C C . GLN F 1 75 ? -15.492 -39.474 138.659 1.00 11.12 74 GLN F C 1
ATOM 6864 O O . GLN F 1 75 ? -15.318 -38.794 137.640 1.00 12.29 74 GLN F O 1
ATOM 6875 N N . GLY F 1 76 ? -14.563 -39.742 139.559 1.00 10.93 75 GLY F N 1
ATOM 6876 C CA . GLY F 1 76 ? -13.147 -39.369 139.353 1.00 9.63 75 GLY F CA 1
ATOM 6877 C C . GLY F 1 76 ? -12.835 -37.899 139.452 1.00 8.98 75 GLY F C 1
ATOM 6878 O O . GLY F 1 76 ? -11.724 -37.479 139.102 1.00 8.40 75 GLY F O 1
ATOM 6879 N N . VAL F 1 77 ? -13.746 -37.095 140.018 1.00 9.31 76 VAL F N 1
ATOM 6880 C CA . VAL F 1 77 ? -13.570 -35.652 140.065 1.00 8.98 76 VAL F CA 1
ATOM 6881 C C . VAL F 1 77 ? -12.230 -35.230 140.685 1.00 9.19 76 VAL F C 1
ATOM 6882 O O . VAL F 1 77 ? -11.808 -35.763 141.724 1.00 9.02 76 VAL F O 1
ATOM 6886 N N . LEU F 1 78 ? -11.610 -34.215 140.079 1.00 8.38 77 LEU F N 1
ATOM 6887 C CA . LEU F 1 78 ? -10.413 -33.552 140.645 1.00 7.98 77 LEU F CA 1
ATOM 6888 C C . LEU F 1 78 ? -10.765 -32.344 141.524 1.00 9.19 77 LEU F C 1
ATOM 6889 O O . LEU F 1 78 ? -10.154 -32.145 142.577 1.00 9.21 77 LEU F O 1
ATOM 6894 N N . GLU F 1 79 ? -11.712 -31.518 141.101 1.00 8.24 78 GLU F N 1
ATOM 6895 C CA . GLU F 1 79 ? -12.083 -30.263 141.786 1.00 8.75 78 GLU F CA 1
ATOM 6896 C C . GLU F 1 79 ? -13.545 -29.943 141.520 1.00 10.10 78 GLU F C 1
ATOM 6897 O O . GLU F 1 79 ? -14.023 -30.139 140.401 1.00 9.69 78 GLU F O 1
ATOM 6903 N N . TYR F 1 80 ? -14.249 -29.494 142.547 1.00 9.30 79 TYR F N 1
ATOM 6904 C CA . TYR F 1 80 ? -15.679 -29.152 142.369 1.00 9.43 79 TYR F CA 1
ATOM 6905 C C . TYR F 1 80 ? -16.035 -28.097 143.384 1.00 10.56 79 TYR F C 1
ATOM 6906 O O . TYR F 1 80 ? -15.741 -28.258 144.599 1.00 11.74 79 TYR F O 1
ATOM 6915 N N . ASP F 1 81 ? -16.644 -27.011 142.931 1.00 11.66 80 ASP F N 1
ATOM 6916 C CA . ASP F 1 81 ? -17.093 -25.952 143.819 1.00 11.72 80 ASP F CA 1
ATOM 6917 C C . ASP F 1 81 ? -18.302 -25.273 143.233 1.00 11.36 80 ASP F C 1
ATOM 6918 O O . ASP F 1 81 ? -18.495 -25.258 142.024 1.00 11.86 80 ASP F O 1
ATOM 6923 N N . PHE F 1 82 ? -19.151 -24.745 144.120 1.00 12.31 81 PHE F N 1
ATOM 6924 C CA . PHE F 1 82 ? -20.246 -23.854 143.760 1.00 12.90 81 PHE F CA 1
ATOM 6925 C C . PHE F 1 82 ? -19.883 -22.485 144.290 1.00 11.99 81 PHE F C 1
ATOM 6926 O O . PHE F 1 82 ? -19.833 -22.290 145.527 1.00 15.44 81 PHE F O 1
ATOM 6934 N N . ASN F 1 83 ? -19.550 -21.576 143.384 1.00 12.42 82 ASN F N 1
ATOM 6935 C CA . ASN F 1 83 ? -19.149 -20.230 143.748 1.00 13.75 82 ASN F CA 1
ATOM 6936 C C . ASN F 1 83 ? -20.362 -19.329 143.731 1.00 13.61 82 ASN F C 1
ATOM 6937 O O . ASN F 1 83 ? -20.889 -19.038 142.672 1.00 15.18 82 ASN F O 1
ATOM 6942 N N . ILE F 1 84 ? -20.822 -18.945 144.910 1.00 13.62 83 ILE F N 1
ATOM 6943 C CA . ILE F 1 84 ? -22.062 -18.162 145.050 1.00 12.68 83 ILE F CA 1
ATOM 6944 C C . ILE F 1 84 ? -21.754 -16.696 144.796 1.00 15.26 83 ILE F C 1
ATOM 6945 O O . ILE F 1 84 ? -20.881 -16.134 145.464 1.00 17.57 83 ILE F O 1
ATOM 6950 N N . GLU F 1 85 ? -22.434 -16.102 143.805 1.00 11.42 84 GLU F N 1
ATOM 6951 C CA . GLU F 1 85 ? -22.321 -14.693 143.495 1.00 13.22 84 GLU F CA 1
ATOM 6952 C C . GLU F 1 85 ? -23.344 -13.855 144.254 1.00 13.13 84 GLU F C 1
ATOM 6953 O O . GLU F 1 85 ? -23.055 -12.718 144.650 1.00 14.50 84 GLU F O 1
ATOM 6959 N N . HIS F 1 86 ? -24.563 -14.387 144.436 1.00 11.22 85 HIS F N 1
ATOM 6960 C CA . HIS F 1 86 ? -25.597 -13.701 145.195 1.00 12.65 85 HIS F CA 1
ATOM 6961 C C . HIS F 1 86 ? -26.564 -14.743 145.756 1.00 11.74 85 HIS F C 1
ATOM 6962 O O . HIS F 1 86 ? -26.988 -15.659 145.061 1.00 14.07 85 HIS F O 1
ATOM 6977 N N . TYR F 1 88 ? -30.089 -15.134 148.481 1.00 10.00 87 TYR F N 1
ATOM 6978 C CA . TYR F 1 88 ? -31.160 -14.518 149.228 1.00 8.89 87 TYR F CA 1
ATOM 6979 C C . TYR F 1 88 ? -32.139 -15.576 149.662 1.00 9.52 87 TYR F C 1
ATOM 6980 O O . TYR F 1 88 ? -32.050 -16.726 149.203 1.00 9.55 87 TYR F O 1
ATOM 6989 N N . ASN F 1 89 ? -33.082 -15.223 150.520 1.00 10.27 88 ASN F N 1
ATOM 6990 C CA . ASN F 1 89 ? -34.106 -16.133 150.944 1.00 9.96 88 ASN F CA 1
ATOM 6991 C C . ASN F 1 89 ? -35.428 -15.453 151.222 1.00 9.46 88 ASN F C 1
ATOM 6992 O O . ASN F 1 89 ? -35.472 -14.260 151.553 1.00 12.44 88 ASN F O 1
ATOM 6997 N N . ALA F 1 90 ? -36.476 -16.248 151.083 1.00 10.37 89 ALA F N 1
ATOM 6998 C CA . ALA F 1 90 ? -37.840 -15.896 151.441 1.00 9.60 89 ALA F CA 1
ATOM 6999 C C . ALA F 1 90 ? -38.270 -17.013 152.366 1.00 10.03 89 ALA F C 1
ATOM 7000 O O . ALA F 1 90 ? -38.587 -18.141 151.924 1.00 10.98 89 ALA F O 1
ATOM 7002 N N . GLY F 1 91 ? -38.215 -16.768 153.674 1.00 12.53 90 GLY F N 1
ATOM 7003 C CA . GLY F 1 91 ? -38.431 -17.863 154.635 1.00 12.37 90 GLY F CA 1
ATOM 7004 C C . GLY F 1 91 ? -37.433 -18.991 154.367 1.00 10.95 90 GLY F C 1
ATOM 7005 O O . GLY F 1 91 ? -36.246 -18.785 154.184 1.00 12.74 90 GLY F O 1
ATOM 7006 N N . SER F 1 92 ? -37.960 -20.211 154.292 1.00 10.97 91 SER F N 1
ATOM 7007 C CA A SER F 1 92 ? -37.152 -21.393 154.072 0.70 12.26 91 SER F CA 1
ATOM 7008 C CA B SER F 1 92 ? -37.172 -21.411 154.063 0.30 11.72 91 SER F CA 1
ATOM 7009 C C . SER F 1 92 ? -36.869 -21.739 152.604 1.00 12.50 91 SER F C 1
ATOM 7010 O O . SER F 1 92 ? -36.290 -22.782 152.347 1.00 12.59 91 SER F O 1
ATOM 7015 N N . LEU F 1 93 ? -37.189 -20.826 151.682 1.00 10.54 92 LEU F N 1
ATOM 7016 C CA . LEU F 1 93 ? -36.764 -20.939 150.286 1.00 10.91 92 LEU F CA 1
ATOM 7017 C C . LEU F 1 93 ? -35.528 -20.070 150.068 1.00 10.27 92 LEU F C 1
ATOM 7018 O O . LEU F 1 93 ? -35.559 -18.831 150.274 1.00 11.10 92 LEU F O 1
ATOM 7023 N N . VAL F 1 94 ? -34.420 -20.727 149.738 1.00 9.96 93 VAL F N 1
ATOM 7024 C CA . VAL F 1 94 ? -33.115 -20.111 149.567 1.00 10.71 93 VAL F CA 1
ATOM 7025 C C . VAL F 1 94 ? -32.753 -20.166 148.096 1.00 10.88 93 VAL F C 1
ATOM 7026 O O . VAL F 1 94 ? -32.830 -21.224 147.463 1.00 11.86 93 VAL F O 1
ATOM 7030 N N . VAL F 1 95 ? -32.369 -19.023 147.545 1.00 9.10 94 VAL F N 1
ATOM 7031 C CA . VAL F 1 95 ? -31.997 -18.891 146.144 1.00 9.35 94 VAL F CA 1
ATOM 7032 C C . VAL F 1 95 ? -30.516 -18.498 146.071 1.00 10.69 94 VAL F C 1
ATOM 7033 O O . VAL F 1 95 ? -30.095 -17.517 146.678 1.00 11.01 94 VAL F O 1
ATOM 7045 N N . ILE F 1 97 ? -27.476 -17.708 143.238 1.00 11.25 96 ILE F N 1
ATOM 7046 C CA . ILE F 1 97 ? -27.025 -17.490 141.871 1.00 11.01 96 ILE F CA 1
ATOM 7047 C C . ILE F 1 97 ? -25.511 -17.587 141.885 1.00 10.85 96 ILE F C 1
ATOM 7048 O O . ILE F 1 97 ? -24.834 -17.023 142.753 1.00 12.24 96 ILE F O 1
ATOM 7053 N N . GLY F 1 98 ? -24.964 -18.394 140.957 1.00 10.84 97 GLY F N 1
ATOM 7054 C CA . GLY F 1 98 ? -23.506 -18.511 140.952 1.00 12.42 97 GLY F CA 1
ATOM 7055 C C . GLY F 1 98 ? -23.037 -19.351 139.803 1.00 10.16 97 GLY F C 1
ATOM 7056 O O . GLY F 1 98 ? -23.604 -19.329 138.687 1.00 13.41 97 GLY F O 1
ATOM 7057 N N . ASN F 1 99 ? -21.909 -20.036 140.049 1.00 12.04 98 ASN F N 1
ATOM 7058 C CA . ASN F 1 99 ? -21.216 -20.769 139.005 1.00 13.30 98 ASN F CA 1
ATOM 7059 C C . ASN F 1 99 ? -20.652 -22.055 139.594 1.00 11.07 98 ASN F C 1
ATOM 7060 O O . ASN F 1 99 ? -19.992 -22.012 140.643 1.00 12.49 98 ASN F O 1
ATOM 7065 N N . TYR F 1 100 ? -20.884 -23.165 138.916 1.00 10.98 99 TYR F N 1
ATOM 7066 C CA . TYR F 1 100 ? -20.320 -24.459 139.294 1.00 11.31 99 TYR F CA 1
ATOM 7067 C C . TYR F 1 100 ? -19.019 -24.702 138.524 1.00 9.78 99 TYR F C 1
ATOM 7068 O O . TYR F 1 100 ? -19.015 -24.705 137.236 1.00 12.03 99 TYR F O 1
ATOM 7077 N N . HIS F 1 101 ? -17.930 -24.835 139.248 1.00 10.46 100 HIS F N 1
ATOM 7078 C CA . HIS F 1 101 ? -16.633 -25.170 138.649 1.00 10.51 100 HIS F CA 1
ATOM 7079 C C . HIS F 1 101 ? -16.424 -26.689 138.830 1.00 10.53 100 HIS F C 1
ATOM 7080 O O . HIS F 1 101 ? -16.492 -27.195 139.940 1.00 11.14 100 HIS F O 1
ATOM 7087 N N . PHE F 1 102 ? -16.223 -27.436 137.749 1.00 9.97 101 PHE F N 1
ATOM 7088 C CA . PHE F 1 102 ? -15.995 -28.868 137.773 1.00 10.15 101 PHE F CA 1
ATOM 7089 C C . PHE F 1 102 ? -14.751 -29.150 136.897 1.00 9.71 101 PHE F C 1
ATOM 7090 O O . PHE F 1 102 ? -14.663 -28.745 135.737 1.00 10.19 101 PHE F O 1
ATOM 7098 N N . LYS F 1 103 ? -13.756 -29.793 137.493 1.00 10.10 102 LYS F N 1
ATOM 7099 C CA . LYS F 1 103 ? -12.630 -30.344 136.779 1.00 9.06 102 LYS F CA 1
ATOM 7100 C C . LYS F 1 103 ? -12.608 -31.875 137.018 1.00 11.01 102 LYS F C 1
ATOM 7101 O O . LYS F 1 103 ? -12.599 -32.336 138.163 1.00 9.89 102 LYS F O 1
ATOM 7107 N N . GLY F 1 104 ? -12.590 -32.671 135.961 1.00 9.99 103 GLY F N 1
ATOM 7108 C CA . GLY F 1 104 ? -12.672 -34.105 136.122 1.00 10.43 103 GLY F CA 1
ATOM 7109 C C . GLY F 1 104 ? -12.600 -34.831 134.807 1.00 9.31 103 GLY F C 1
ATOM 7110 O O . GLY F 1 104 ? -12.503 -34.199 133.756 1.00 9.92 103 GLY F O 1
ATOM 7111 N N . PRO F 1 105 ? -12.639 -36.155 134.847 1.00 11.67 104 PRO F N 1
ATOM 7112 C CA . PRO F 1 105 ? -12.547 -36.980 133.639 1.00 12.63 104 PRO F CA 1
ATOM 7113 C C . PRO F 1 105 ? -13.661 -36.603 132.692 1.00 10.65 104 PRO F C 1
ATOM 7114 O O . PRO F 1 105 ? -14.796 -36.327 133.097 1.00 12.33 104 PRO F O 1
ATOM 7118 N N . GLY F 1 106 ? -13.353 -36.582 131.378 1.00 10.32 105 GLY F N 1
ATOM 7119 C CA . GLY F 1 106 ? -14.303 -36.097 130.388 1.00 13.99 105 GLY F CA 1
ATOM 7120 C C . GLY F 1 106 ? -15.253 -37.143 129.834 1.00 15.27 105 GLY F C 1
ATOM 7121 O O . GLY F 1 106 ? -16.154 -36.802 129.068 1.00 14.54 105 GLY F O 1
ATOM 7122 N N . GLU F 1 107 ? -15.093 -38.393 130.249 1.00 15.27 106 GLU F N 1
ATOM 7123 C CA . GLU F 1 107 ? -15.894 -39.482 129.659 1.00 20.09 106 GLU F CA 1
ATOM 7124 C C . GLU F 1 107 ? -17.406 -39.238 129.664 1.00 21.47 106 GLU F C 1
ATOM 7125 O O . GLU F 1 107 ? -18.045 -39.389 128.627 1.00 26.63 106 GLU F O 1
ATOM 7131 N N . GLN F 1 108 ? -17.956 -38.808 130.780 1.00 21.49 107 GLN F N 1
ATOM 7132 C CA . GLN F 1 108 ? -19.411 -38.564 130.871 1.00 26.71 107 GLN F CA 1
ATOM 7133 C C . GLN F 1 108 ? -19.844 -37.171 130.364 1.00 28.20 107 GLN F C 1
ATOM 7134 O O . GLN F 1 108 ? -21.012 -36.760 130.527 1.00 32.08 107 GLN F O 1
ATOM 7137 N N . PHE F 1 109 ? -18.908 -36.443 129.762 1.00 22.26 108 PHE F N 1
ATOM 7138 C CA . PHE F 1 109 ? -19.177 -35.139 129.150 1.00 19.30 108 PHE F CA 1
ATOM 7139 C C . PHE F 1 109 ? -18.922 -35.255 127.650 1.00 18.52 108 PHE F C 1
ATOM 7140 O O . PHE F 1 109 ? -18.829 -34.241 126.980 1.00 24.09 108 PHE F O 1
ATOM 7148 N N . GLY F 1 110 ? -18.711 -36.462 127.147 1.00 19.40 109 GLY F N 1
ATOM 7149 C CA . GLY F 1 110 ? -18.419 -36.630 125.723 1.00 20.46 109 GLY F CA 1
ATOM 7150 C C . GLY F 1 110 ? -16.992 -36.290 125.306 1.00 19.94 109 GLY F C 1
ATOM 7151 O O . GLY F 1 110 ? -16.726 -36.051 124.149 1.00 20.28 109 GLY F O 1
ATOM 7152 N N . LYS F 1 111 ? -16.056 -36.299 126.255 1.00 15.37 110 LYS F N 1
ATOM 7153 C CA . LYS F 1 111 ? -14.639 -36.016 126.052 1.00 13.61 110 LYS F CA 1
ATOM 7154 C C . LYS F 1 111 ? -13.738 -37.080 126.652 1.00 12.80 110 LYS F C 1
ATOM 7155 O O . LYS F 1 111 ? -12.818 -36.791 127.481 1.00 12.91 110 LYS F O 1
ATOM 7161 N N . PRO F 1 112 ? -13.904 -38.339 126.181 1.00 13.53 111 PRO F N 1
ATOM 7162 C CA . PRO F 1 112 ? -13.044 -39.407 126.670 1.00 15.04 111 PRO F CA 1
ATOM 7163 C C . PRO F 1 112 ? -11.556 -39.138 126.457 1.00 13.71 111 PRO F C 1
ATOM 7164 O O . PRO F 1 112 ? -11.143 -38.540 125.438 1.00 14.13 111 PRO F O 1
ATOM 7168 N N . GLY F 1 113 ? -10.760 -39.575 127.407 1.00 13.21 112 GLY F N 1
ATOM 7169 C CA . GLY F 1 113 ? -9.320 -39.467 127.361 1.00 14.38 112 GLY F CA 1
ATOM 7170 C C . GLY F 1 113 ? -8.719 -38.144 127.806 1.00 15.42 112 GLY F C 1
ATOM 7171 O O . GLY F 1 113 ? -7.487 -37.925 127.697 1.00 16.19 112 GLY F O 1
ATOM 7172 N N . LYS F 1 114 ? -9.575 -37.260 128.293 1.00 13.31 113 LYS F N 1
ATOM 7173 C CA . LYS F 1 114 ? -9.172 -35.925 128.726 1.00 12.67 113 LYS F CA 1
ATOM 7174 C C . LYS F 1 114 ? -9.689 -35.639 130.138 1.00 11.15 113 LYS F C 1
ATOM 7175 O O . LYS F 1 114 ? -10.694 -36.198 130.548 1.00 12.04 113 LYS F O 1
ATOM 7181 N N . ILE F 1 115 ? -9.054 -34.679 130.791 1.00 11.77 114 ILE F N 1
ATOM 7182 C CA . ILE F 1 115 ? -9.619 -34.003 131.942 1.00 10.44 114 ILE F CA 1
ATOM 7183 C C . ILE F 1 115 ? -10.207 -32.691 131.473 1.00 11.37 114 ILE F C 1
ATOM 7184 O O . ILE F 1 115 ? -9.533 -31.903 130.789 1.00 15.78 114 ILE F O 1
ATOM 7189 N N . ILE F 1 116 ? -11.507 -32.509 131.705 1.00 9.41 115 ILE F N 1
ATOM 7190 C CA . ILE F 1 116 ? -12.186 -31.285 131.310 1.00 9.92 115 ILE F CA 1
ATOM 7191 C C . ILE F 1 116 ? -12.292 -30.351 132.508 1.00 9.94 115 ILE F C 1
ATOM 7192 O O . ILE F 1 116 ? -12.150 -30.766 133.675 1.00 9.58 115 ILE F O 1
ATOM 7197 N N . ASP F 1 117 ? -12.473 -29.072 132.224 1.00 10.17 116 ASP F N 1
ATOM 7198 C CA . ASP F 1 117 ? -12.503 -28.022 133.276 1.00 8.53 116 ASP F CA 1
ATOM 7199 C C . ASP F 1 117 ? -13.536 -27.020 132.812 1.00 9.48 116 ASP F C 1
ATOM 7200 O O . ASP F 1 117 ? -13.341 -26.317 131.772 1.00 10.97 116 ASP F O 1
ATOM 7205 N N . VAL F 1 118 ? -14.650 -26.900 133.525 1.00 9.45 117 VAL F N 1
ATOM 7206 C CA . VAL F 1 118 ? -15.781 -26.084 133.089 1.00 10.24 117 VAL F CA 1
ATOM 7207 C C . VAL F 1 118 ? -16.262 -25.198 134.255 1.00 10.23 117 VAL F C 1
ATOM 7208 O O . VAL F 1 118 ? -16.050 -25.546 135.426 1.00 9.99 117 VAL F O 1
ATOM 7212 N N . ALA F 1 119 ? -16.812 -24.023 133.922 1.00 9.34 118 ALA F N 1
ATOM 7213 C CA . ALA F 1 119 ? -17.307 -23.069 134.886 1.00 9.53 118 ALA F CA 1
ATOM 7214 C C . ALA F 1 119 ? -18.672 -22.627 134.407 1.00 9.43 118 ALA F C 1
ATOM 7215 O O . ALA F 1 119 ? -18.804 -21.875 133.424 1.00 12.15 118 ALA F O 1
ATOM 7217 N N . ILE F 1 120 ? -19.699 -23.174 135.023 1.00 10.66 119 ILE F N 1
ATOM 7218 C CA . ILE F 1 120 ? -21.080 -23.206 134.451 1.00 10.79 119 ILE F CA 1
ATOM 7219 C C . ILE F 1 120 ? -21.991 -22.259 135.250 1.00 10.70 119 ILE F C 1
ATOM 7220 O O . ILE F 1 120 ? -22.223 -22.482 136.466 1.00 11.45 119 ILE F O 1
ATOM 7225 N N . PRO F 1 121 ? -22.522 -21.207 134.598 1.00 12.67 120 PRO F N 1
ATOM 7226 C CA . PRO F 1 121 ? -23.519 -20.316 135.248 1.00 11.53 120 PRO F CA 1
ATOM 7227 C C . PRO F 1 121 ? -24.746 -21.152 135.711 1.00 12.31 120 PRO F C 1
ATOM 7228 O O . PRO F 1 121 ? -25.163 -22.091 135.051 1.00 11.19 120 PRO F O 1
ATOM 7232 N N . ALA F 1 122 ? -25.283 -20.800 136.867 1.00 10.82 121 ALA F N 1
ATOM 7233 C CA . ALA F 1 122 ? -26.380 -21.587 137.435 1.00 10.40 121 ALA F CA 1
ATOM 7234 C C . ALA F 1 122 ? -27.162 -20.791 138.477 1.00 9.95 121 ALA F C 1
ATOM 7235 O O . ALA F 1 122 ? -26.672 -19.854 139.117 1.00 11.48 121 ALA F O 1
ATOM 7237 N N . VAL F 1 123 ? -28.404 -21.238 138.655 1.00 10.03 122 VAL F N 1
ATOM 7238 C CA . VAL F 1 123 ? -29.194 -20.884 139.837 1.00 9.99 122 VAL F CA 1
ATOM 7239 C C . VAL F 1 123 ? -29.617 -22.182 140.500 1.00 10.63 122 VAL F C 1
ATOM 7240 O O . VAL F 1 123 ? -30.123 -23.090 139.823 1.00 12.74 122 VAL F O 1
ATOM 7244 N N . THR F 1 124 ? -29.421 -22.256 141.808 1.00 9.88 123 THR F N 1
ATOM 7245 C CA . THR F 1 124 ? -29.866 -23.405 142.603 1.00 9.78 123 THR F CA 1
ATOM 7246 C C . THR F 1 124 ? -30.803 -22.840 143.661 1.00 12.36 123 THR F C 1
ATOM 7247 O O . THR F 1 124 ? -30.439 -21.888 144.386 1.00 11.83 123 THR F O 1
ATOM 7251 N N . SER F 1 125 ? -32.006 -23.413 143.788 1.00 10.74 124 SER F N 1
ATOM 7252 C CA . SER F 1 125 ? -32.884 -23.059 144.912 1.00 10.74 124 SER F CA 1
ATOM 7253 C C . SER F 1 125 ? -33.126 -24.266 145.792 1.00 11.36 124 SER F C 1
ATOM 7254 O O . SER F 1 125 ? -33.168 -25.417 145.308 1.00 12.42 124 SER F O 1
ATOM 7257 N N . LEU F 1 126 ? -33.210 -24.021 147.105 1.00 11.50 125 LEU F N 1
ATOM 7258 C CA . LEU F 1 126 ? -33.505 -25.047 148.089 1.00 10.28 125 LEU F CA 1
ATOM 7259 C C . LEU F 1 126 ? -34.724 -24.680 148.890 1.00 12.61 125 LEU F C 1
ATOM 7260 O O . LEU F 1 126 ? -34.818 -23.540 149.382 1.00 12.34 125 LEU F O 1
ATOM 7265 N N . LYS F 1 127 ? -35.672 -25.608 148.992 1.00 10.57 126 LYS F N 1
ATOM 7266 C CA A LYS F 1 127 ? -36.732 -25.478 149.971 0.50 11.24 126 LYS F CA 1
ATOM 7267 C CA B LYS F 1 127 ? -36.753 -25.498 149.950 0.50 11.61 126 LYS F CA 1
ATOM 7268 C C . LYS F 1 127 ? -36.351 -26.336 151.161 1.00 12.95 126 LYS F C 1
ATOM 7269 O O . LYS F 1 127 ? -36.129 -27.548 151.056 1.00 11.96 126 LYS F O 1
ATOM 7280 N N . LEU F 1 128 ? -36.226 -25.692 152.302 1.00 11.89 127 LEU F N 1
ATOM 7281 C CA . LEU F 1 128 ? -35.745 -26.291 153.542 1.00 13.53 127 LEU F CA 1
ATOM 7282 C C . LEU F 1 128 ? -36.868 -26.569 154.556 1.00 14.88 127 LEU F C 1
ATOM 7283 O O . LEU F 1 128 ? -37.818 -25.797 154.683 1.00 16.63 127 LEU F O 1
ATOM 7288 N N . ASP F 1 129 ? -36.738 -27.693 155.259 1.00 13.68 128 ASP F N 1
ATOM 7289 C CA . ASP F 1 129 ? -37.528 -27.982 156.459 1.00 14.00 128 ASP F CA 1
ATOM 7290 C C . ASP F 1 129 ? -36.581 -27.678 157.621 1.00 14.17 128 ASP F C 1
ATOM 7291 O O . ASP F 1 129 ? -35.692 -28.461 157.946 1.00 15.02 128 ASP F O 1
ATOM 7304 N N . LEU F 1 131 ? -37.086 -27.319 160.891 1.00 17.87 130 LEU F N 1
ATOM 7305 C CA . LEU F 1 131 ? -37.303 -28.132 162.096 1.00 19.67 130 LEU F CA 1
ATOM 7306 C C . LEU F 1 131 ? -36.516 -29.416 162.030 1.00 19.31 130 LEU F C 1
ATOM 7307 O O . LEU F 1 131 ? -35.844 -29.763 162.991 1.00 20.89 130 LEU F O 1
ATOM 7312 N N . ASN F 1 132 ? -36.583 -30.102 160.890 1.00 16.13 131 ASN F N 1
ATOM 7313 C CA . ASN F 1 132 ? -35.883 -31.352 160.695 1.00 15.73 131 ASN F CA 1
ATOM 7314 C C . ASN F 1 132 ? -34.513 -31.211 160.044 1.00 12.80 131 ASN F C 1
ATOM 7315 O O . ASN F 1 132 ? -33.831 -32.211 159.860 1.00 15.84 131 ASN F O 1
ATOM 7320 N N . ARG F 1 133 ? -34.086 -29.984 159.703 1.00 14.79 132 ARG F N 1
ATOM 7321 C CA . ARG F 1 133 ? -32.793 -29.750 159.052 1.00 14.67 132 ARG F CA 1
ATOM 7322 C C . ARG F 1 133 ? -32.649 -30.586 157.775 1.00 14.50 132 ARG F C 1
ATOM 7323 O O . ARG F 1 133 ? -31.645 -31.273 157.563 1.00 14.10 132 ARG F O 1
ATOM 7331 N N . ARG F 1 134 ? -33.682 -30.514 156.937 1.00 13.41 133 ARG F N 1
ATOM 7332 C CA . ARG F 1 134 ? -33.725 -31.288 155.692 1.00 13.78 133 ARG F CA 1
ATOM 7333 C C . ARG F 1 134 ? -33.961 -30.403 154.503 1.00 14.43 133 ARG F C 1
ATOM 7334 O O . ARG F 1 134 ? -34.599 -29.345 154.603 1.00 13.59 133 ARG F O 1
ATOM 7342 N N . VAL F 1 135 ? -33.448 -30.851 153.379 1.00 10.81 134 VAL F N 1
ATOM 7343 C CA . VAL F 1 135 ? -33.791 -30.275 152.099 1.00 11.60 134 VAL F CA 1
ATOM 7344 C C . VAL F 1 135 ? -34.937 -31.057 151.497 1.00 12.75 134 VAL F C 1
ATOM 7345 O O . VAL F 1 135 ? -34.799 -32.262 151.226 1.00 13.47 134 VAL F O 1
ATOM 7349 N N . THR F 1 136 ? -36.084 -30.408 151.317 1.00 11.82 135 THR F N 1
ATOM 7350 C CA . THR F 1 136 ? -37.253 -31.072 150.740 1.00 11.66 135 THR F CA 1
ATOM 7351 C C . THR F 1 136 ? -37.249 -31.010 149.193 1.00 10.35 135 THR F C 1
ATOM 7352 O O . THR F 1 136 ? -37.692 -31.940 148.525 1.00 12.35 135 THR F O 1
ATOM 7356 N N . GLU F 1 137 ? -36.709 -29.922 148.631 1.00 11.08 136 GLU F N 1
ATOM 7357 C CA A GLU F 1 137 ? -36.635 -29.758 147.198 0.60 11.81 136 GLU F CA 1
ATOM 7358 C CA B GLU F 1 137 ? -36.645 -29.737 147.191 0.40 11.72 136 GLU F CA 1
ATOM 7359 C C . GLU F 1 137 ? -35.381 -28.938 146.843 1.00 12.39 136 GLU F C 1
ATOM 7360 O O . GLU F 1 137 ? -35.185 -27.840 147.348 1.00 11.91 136 GLU F O 1
ATOM 7371 N N . HIS F 1 138 ? -34.560 -29.492 145.963 1.00 9.84 137 HIS F N 1
ATOM 7372 C CA . HIS F 1 138 ? -33.355 -28.849 145.445 1.00 9.43 137 HIS F CA 1
ATOM 7373 C C . HIS F 1 138 ? -33.608 -28.748 143.948 1.00 9.63 137 HIS F C 1
ATOM 7374 O O . HIS F 1 138 ? -33.712 -29.794 143.240 1.00 11.39 137 HIS F O 1
ATOM 7381 N N . VAL F 1 139 ? -33.697 -27.535 143.442 1.00 9.71 138 VAL F N 1
ATOM 7382 C CA . VAL F 1 139 ? -33.946 -27.321 142.014 1.00 10.03 138 VAL F CA 1
ATOM 7383 C C . VAL F 1 139 ? -32.743 -26.617 141.396 1.00 10.91 138 VAL F C 1
ATOM 7384 O O . VAL F 1 139 ? -32.316 -25.528 141.863 1.00 12.55 138 VAL F O 1
ATOM 7388 N N . ASP F 1 140 ? -32.182 -27.232 140.354 1.00 10.75 139 ASP F N 1
ATOM 7389 C CA . ASP F 1 140 ? -31.056 -26.654 139.614 1.00 11.05 139 ASP F CA 1
ATOM 7390 C C . ASP F 1 140 ? -31.506 -26.171 138.239 1.00 10.02 139 ASP F C 1
ATOM 7391 O O . ASP F 1 140 ? -32.216 -26.861 137.484 1.00 10.63 139 ASP F O 1
ATOM 7396 N N . LEU F 1 141 ? -31.066 -24.921 137.910 1.00 9.14 140 LEU F N 1
ATOM 7397 C CA . LEU F 1 141 ? -31.192 -24.348 136.576 1.00 8.78 140 LEU F CA 1
ATOM 7398 C C . LEU F 1 141 ? -29.776 -24.028 136.050 1.00 9.54 140 LEU F C 1
ATOM 7399 O O . LEU F 1 141 ? -29.189 -22.987 136.379 1.00 10.76 140 LEU F O 1
ATOM 7404 N N . ILE F 1 142 ? -29.254 -24.969 135.257 1.00 11.29 141 ILE F N 1
ATOM 7405 C CA . ILE F 1 142 ? -27.852 -24.951 134.871 1.00 9.43 141 ILE F CA 1
ATOM 7406 C C . ILE F 1 142 ? -27.770 -24.529 133.415 1.00 9.69 141 ILE F C 1
ATOM 7407 O O . ILE F 1 142 ? -28.505 -25.002 132.546 1.00 11.92 141 ILE F O 1
ATOM 7412 N N . ASP F 1 143 ? -26.768 -23.676 133.124 1.00 10.20 142 ASP F N 1
ATOM 7413 C CA . ASP F 1 143 ? -26.536 -23.189 131.776 1.00 9.51 142 ASP F CA 1
ATOM 7414 C C . ASP F 1 143 ? -25.649 -24.179 130.982 1.00 9.76 142 ASP F C 1
ATOM 7415 O O . ASP F 1 143 ? -24.445 -23.961 130.771 1.00 10.28 142 ASP F O 1
ATOM 7420 N N . TYR F 1 144 ? -26.265 -25.269 130.516 1.00 10.20 143 TYR F N 1
ATOM 7421 C CA . TYR F 1 144 ? -25.546 -26.309 129.765 1.00 9.41 143 TYR F CA 1
ATOM 7422 C C . TYR F 1 144 ? -25.010 -25.852 128.430 1.00 10.88 143 TYR F C 1
ATOM 7423 O O . TYR F 1 144 ? -23.985 -26.388 127.967 1.00 11.71 143 TYR F O 1
ATOM 7432 N N . GLN F 1 145 ? -25.621 -24.880 127.786 1.00 9.36 144 GLN F N 1
ATOM 7433 C CA . GLN F 1 145 ? -25.072 -24.411 126.495 1.00 11.32 144 GLN F CA 1
ATOM 7434 C C . GLN F 1 145 ? -23.702 -23.752 126.719 1.00 11.80 144 GLN F C 1
ATOM 7435 O O . GLN F 1 145 ? -22.762 -23.951 125.957 1.00 10.64 144 GLN F O 1
ATOM 7441 N N . THR F 1 146 ? -23.550 -23.016 127.813 1.00 9.62 145 THR F N 1
ATOM 7442 C CA . THR F 1 146 ? -22.239 -22.430 128.071 1.00 9.70 145 THR F CA 1
ATOM 7443 C C . THR F 1 146 ? -21.233 -23.543 128.396 1.00 11.57 145 THR F C 1
ATOM 7444 O O . THR F 1 146 ? -20.071 -23.470 127.985 1.00 10.00 145 THR F O 1
ATOM 7456 N N . SER F 1 148 ? -21.272 -26.533 127.116 1.00 10.34 147 SER F N 1
ATOM 7457 C CA A SER F 1 148 ? -20.936 -27.100 125.785 0.50 11.18 147 SER F CA 1
ATOM 7458 C CA B SER F 1 148 ? -20.957 -27.104 125.789 0.50 11.69 147 SER F CA 1
ATOM 7459 C C . SER F 1 148 ? -20.005 -26.199 125.008 1.00 10.38 147 SER F C 1
ATOM 7460 O O . SER F 1 148 ? -19.068 -26.670 124.342 1.00 10.75 147 SER F O 1
ATOM 7465 N N . ASP F 1 149 ? -20.228 -24.901 125.099 1.00 10.21 148 ASP F N 1
ATOM 7466 C CA . ASP F 1 149 ? -19.327 -23.947 124.432 1.00 11.45 148 ASP F CA 1
ATOM 7467 C C . ASP F 1 149 ? -17.879 -24.109 124.954 1.00 10.97 148 ASP F C 1
ATOM 7468 O O . ASP F 1 149 ? -16.909 -24.066 124.163 1.00 12.18 148 ASP F O 1
ATOM 7473 N N . GLN F 1 150 ? -17.710 -24.244 126.265 1.00 9.83 149 GLN F N 1
ATOM 7474 C CA . GLN F 1 150 ? -16.396 -24.438 126.831 1.00 9.42 149 GLN F CA 1
ATOM 7475 C C . GLN F 1 150 ? -15.805 -25.770 126.393 1.00 9.35 149 GLN F C 1
ATOM 7476 O O . GLN F 1 150 ? -14.611 -25.852 126.073 1.00 10.43 149 GLN F O 1
ATOM 7482 N N . LEU F 1 151 ? -16.591 -26.834 126.449 1.00 8.70 150 LEU F N 1
ATOM 7483 C CA . LEU F 1 151 ? -16.101 -28.151 126.049 1.00 9.64 150 LEU F CA 1
ATOM 7484 C C . LEU F 1 151 ? -15.686 -28.183 124.575 1.00 10.34 150 LEU F C 1
ATOM 7485 O O . LEU F 1 151 ? -14.747 -28.932 124.237 1.00 9.67 150 LEU F O 1
ATOM 7490 N N . ALA F 1 152 ? -16.323 -27.381 123.719 1.00 10.34 151 ALA F N 1
ATOM 7491 C CA . ALA F 1 152 ? -15.996 -27.345 122.293 1.00 11.29 151 ALA F CA 1
ATOM 7492 C C . ALA F 1 152 ? -14.578 -26.843 122.058 1.00 12.25 151 ALA F C 1
ATOM 7493 O O . ALA F 1 152 ? -13.951 -27.181 121.046 1.00 13.35 151 ALA F O 1
ATOM 7503 N N . GLN F 1 154 ? -12.039 -27.654 124.165 1.00 9.56 153 GLN F N 1
ATOM 7504 C CA . GLN F 1 154 ? -11.218 -28.589 124.873 1.00 10.15 153 GLN F CA 1
ATOM 7505 C C . GLN F 1 154 ? -11.105 -29.916 124.120 1.00 12.96 153 GLN F C 1
ATOM 7506 O O . GLN F 1 154 ? -11.898 -30.164 123.189 1.00 11.75 153 GLN F O 1
ATOM 7513 N N . GLY G 1 1 ? -38.647 -2.054 129.789 1.00 9.85 0 GLY G N 1
ATOM 7514 C CA . GLY G 1 1 ? -37.945 -2.808 128.713 1.00 8.96 0 GLY G CA 1
ATOM 7515 C C . GLY G 1 1 ? -36.944 -3.775 129.283 1.00 8.45 0 GLY G C 1
ATOM 7516 O O . GLY G 1 1 ? -36.512 -3.648 130.404 1.00 10.74 0 GLY G O 1
ATOM 7530 N N . PHE G 1 3 ? -33.044 -5.016 128.948 1.00 7.01 2 PHE G N 1
ATOM 7531 C CA . PHE G 1 3 ? -31.743 -4.531 128.540 1.00 7.55 2 PHE G CA 1
ATOM 7532 C C . PHE G 1 3 ? -30.615 -5.443 129.002 1.00 11.06 2 PHE G C 1
ATOM 7533 O O . PHE G 1 3 ? -30.719 -6.114 130.027 1.00 8.73 2 PHE G O 1
ATOM 7541 N N . ALA G 1 4 ? -29.550 -5.461 128.216 1.00 10.09 3 ALA G N 1
ATOM 7542 C CA . ALA G 1 4 ? -28.287 -6.148 128.550 1.00 8.62 3 ALA G CA 1
ATOM 7543 C C . ALA G 1 4 ? -27.171 -5.136 128.501 1.00 10.72 3 ALA G C 1
ATOM 7544 O O . ALA G 1 4 ? -27.360 -3.991 128.086 1.00 11.95 3 ALA G O 1
ATOM 7546 N N . SER G 1 5 ? -26.028 -5.532 129.062 1.00 13.51 4 SER G N 1
ATOM 7547 C CA A SER G 1 5 ? -24.862 -4.661 129.095 0.50 16.10 4 SER G CA 1
ATOM 7548 C CA B SER G 1 5 ? -24.834 -4.704 129.145 0.50 16.06 4 SER G CA 1
ATOM 7549 C C . SER G 1 5 ? -23.764 -5.434 128.368 1.00 17.63 4 SER G C 1
ATOM 7550 O O . SER G 1 5 ? -23.636 -6.684 128.476 1.00 18.60 4 SER G O 1
ATOM 7555 N N . LEU G 1 6 ? -23.051 -4.717 127.515 1.00 15.34 5 LEU G N 1
ATOM 7556 C CA A LEU G 1 6 ? -21.997 -5.323 126.728 0.50 15.53 5 LEU G CA 1
ATOM 7557 C CA B LEU G 1 6 ? -21.993 -5.302 126.706 0.50 15.76 5 LEU G CA 1
ATOM 7558 C C . LEU G 1 6 ? -20.700 -4.607 127.067 1.00 13.73 5 LEU G C 1
ATOM 7559 O O . LEU G 1 6 ? -20.671 -3.386 127.074 1.00 16.02 5 LEU G O 1
ATOM 7568 N N . VAL G 1 7 ? -19.681 -5.374 127.376 1.00 13.87 6 VAL G N 1
ATOM 7569 C CA . VAL G 1 7 ? -18.355 -4.768 127.692 1.00 12.59 6 VAL G CA 1
ATOM 7570 C C . VAL G 1 7 ? -17.637 -4.633 126.358 1.00 16.50 6 VAL G C 1
ATOM 7571 O O . VAL G 1 7 ? -17.490 -5.625 125.639 1.00 18.70 6 VAL G O 1
ATOM 7575 N N . ILE G 1 8 ? -17.162 -3.421 126.048 1.00 12.48 7 ILE G N 1
ATOM 7576 C CA A ILE G 1 8 ? -16.569 -3.078 124.755 0.50 12.42 7 ILE G CA 1
ATOM 7577 C CA B ILE G 1 8 ? -16.464 -3.228 124.808 0.50 12.96 7 ILE G CA 1
ATOM 7578 C C . ILE G 1 8 ? -15.174 -2.473 125.079 1.00 11.71 7 ILE G C 1
ATOM 7579 O O . ILE G 1 8 ? -15.099 -1.600 125.926 1.00 11.23 7 ILE G O 1
ATOM 7588 N N . PRO G 1 9 ? -14.110 -2.860 124.364 1.00 11.39 8 PRO G N 1
ATOM 7589 C CA . PRO G 1 9 ? -12.874 -2.100 124.542 1.00 11.95 8 PRO G CA 1
ATOM 7590 C C . PRO G 1 9 ? -13.067 -0.663 124.044 1.00 11.03 8 PRO G C 1
ATOM 7591 O O . PRO G 1 9 ? -13.684 -0.435 122.992 1.00 10.89 8 PRO G O 1
ATOM 7595 N N . VAL G 1 10 ? -12.556 0.318 124.779 1.00 10.16 9 VAL G N 1
ATOM 7596 C CA . VAL G 1 10 ? -12.713 1.700 124.331 1.00 9.39 9 VAL G CA 1
ATOM 7597 C C . VAL G 1 10 ? -11.959 1.954 123.021 1.00 11.55 9 VAL G C 1
ATOM 7598 O O . VAL G 1 10 ? -12.393 2.798 122.241 1.00 12.28 9 VAL G O 1
ATOM 7602 N N . SER G 1 11 ? -10.913 1.174 122.746 1.00 11.34 10 SER G N 1
ATOM 7603 C CA . SER G 1 11 ? -10.228 1.263 121.467 1.00 12.39 10 SER G CA 1
ATOM 7604 C C . SER G 1 11 ? -11.178 1.016 120.278 1.00 14.02 10 SER G C 1
ATOM 7605 O O . SER G 1 11 ? -10.964 1.547 119.190 1.00 16.39 10 SER G O 1
ATOM 7608 N N . ALA G 1 12 ? -12.220 0.201 120.476 1.00 12.92 11 ALA G N 1
ATOM 7609 C CA . ALA G 1 12 ? -13.226 -0.028 119.435 1.00 12.75 11 ALA G CA 1
ATOM 7610 C C . ALA G 1 12 ? -14.079 1.235 119.257 1.00 12.91 11 ALA G C 1
ATOM 7611 O O . ALA G 1 12 ? -14.425 1.645 118.119 1.00 19.80 11 ALA G O 1
ATOM 7613 N N . GLN G 1 13 ? -14.440 1.884 120.335 1.00 11.62 12 GLN G N 1
ATOM 7614 C CA . GLN G 1 13 ? -15.244 3.129 120.290 1.00 11.10 12 GLN G CA 1
ATOM 7615 C C . GLN G 1 13 ? -14.440 4.295 119.675 1.00 13.58 12 GLN G C 1
ATOM 7616 O O . GLN G 1 13 ? -15.018 5.270 119.208 1.00 12.80 12 GLN G O 1
ATOM 7622 N N . ALA G 1 14 ? -13.113 4.215 119.737 1.00 12.15 13 ALA G N 1
ATOM 7623 C CA . ALA G 1 14 ? -12.262 5.284 119.185 1.00 10.75 13 ALA G CA 1
ATOM 7624 C C . ALA G 1 14 ? -12.436 5.405 117.686 1.00 14.95 13 ALA G C 1
ATOM 7625 O O . ALA G 1 14 ? -12.114 6.447 117.123 1.00 14.34 13 ALA G O 1
ATOM 7627 N N . ASN G 1 15 ? -12.972 4.364 117.053 1.00 15.80 14 ASN G N 1
ATOM 7628 C CA . ASN G 1 15 ? -13.184 4.367 115.606 1.00 20.76 14 ASN G CA 1
ATOM 7629 C C . ASN G 1 15 ? -14.637 4.685 115.234 1.00 20.89 14 ASN G C 1
ATOM 7630 O O . ASN G 1 15 ? -15.011 4.479 114.077 1.00 23.85 14 ASN G O 1
ATOM 7635 N N . SER G 1 16 ? -15.433 5.232 116.168 1.00 22.12 15 SER G N 1
ATOM 7636 C CA . SER G 1 16 ? -16.852 5.592 115.900 1.00 21.49 15 SER G CA 1
ATOM 7637 C C . SER G 1 16 ? -16.992 6.665 114.818 1.00 24.90 15 SER G C 1
ATOM 7638 O O . SER G 1 16 ? -18.058 6.810 114.196 1.00 24.21 15 SER G O 1
ATOM 7641 N N . GLY G 1 17 ? -15.918 7.424 114.617 1.00 22.12 16 GLY G N 1
ATOM 7642 C CA . GLY G 1 17 ? -15.909 8.575 113.739 1.00 22.08 16 GLY G CA 1
ATOM 7643 C C . GLY G 1 17 ? -16.263 9.838 114.495 1.00 22.89 16 GLY G C 1
ATOM 7644 O O . GLY G 1 17 ? -16.140 10.934 113.936 1.00 27.65 16 GLY G O 1
ATOM 7645 N N . GLU G 1 18 ? -16.632 9.703 115.772 1.00 23.95 17 GLU G N 1
ATOM 7646 C CA . GLU G 1 18 ? -17.071 10.827 116.586 1.00 24.60 17 GLU G CA 1
ATOM 7647 C C . GLU G 1 18 ? -16.217 11.125 117.855 1.00 21.98 17 GLU G C 1
ATOM 7648 O O . GLU G 1 18 ? -16.494 12.088 118.572 1.00 24.78 17 GLU G O 1
ATOM 7662 N N . PRO G 1 20 ? -13.398 12.555 120.120 1.00 9.67 19 PRO G N 1
ATOM 7663 C CA . PRO G 1 20 ? -12.353 13.565 119.958 1.00 8.68 19 PRO G CA 1
ATOM 7664 C C . PRO G 1 20 ? -10.983 12.950 119.953 1.00 9.55 19 PRO G C 1
ATOM 7665 O O . PRO G 1 20 ? -10.746 11.958 120.664 1.00 8.85 19 PRO G O 1
ATOM 7669 N N . GLN G 1 21 ? -10.074 13.502 119.158 1.00 9.01 20 GLN G N 1
ATOM 7670 C CA A GLN G 1 21 ? -8.717 12.955 119.083 0.70 7.51 20 GLN G CA 1
ATOM 7671 C CA B GLN G 1 21 ? -8.692 12.970 119.096 0.30 9.09 20 GLN G CA 1
ATOM 7672 C C . GLN G 1 21 ? -8.023 12.908 120.459 1.00 7.72 20 GLN G C 1
ATOM 7673 O O . GLN G 1 21 ? -7.215 12.040 120.719 1.00 8.32 20 GLN G O 1
ATOM 7684 N N . GLU G 1 22 ? -8.307 13.901 121.310 1.00 8.54 21 GLU G N 1
ATOM 7685 C CA . GLU G 1 22 ? -7.750 13.964 122.627 1.00 8.83 21 GLU G CA 1
ATOM 7686 C C . GLU G 1 22 ? -8.103 12.707 123.449 1.00 8.47 21 GLU G C 1
ATOM 7687 O O . GLU G 1 22 ? -7.270 12.104 124.090 1.00 7.93 21 GLU G O 1
ATOM 7693 N N . GLN G 1 23 ? -9.366 12.300 123.382 1.00 7.89 22 GLN G N 1
ATOM 7694 C CA . GLN G 1 23 ? -9.812 11.052 123.992 1.00 8.18 22 GLN G CA 1
ATOM 7695 C C . GLN G 1 23 ? -9.164 9.852 123.348 1.00 7.37 22 GLN G C 1
ATOM 7696 O O . GLN G 1 23 ? -8.777 8.925 124.028 1.00 7.96 22 GLN G O 1
ATOM 7702 N N . GLN G 1 24 ? -9.092 9.819 122.032 1.00 7.70 23 GLN G N 1
ATOM 7703 C CA . GLN G 1 24 ? -8.435 8.678 121.383 1.00 7.79 23 GLN G CA 1
ATOM 7704 C C . GLN G 1 24 ? -6.994 8.483 121.803 1.00 9.74 23 GLN G C 1
ATOM 7705 O O . GLN G 1 24 ? -6.533 7.355 121.993 1.00 10.09 23 GLN G O 1
ATOM 7711 N N . LEU G 1 25 ? -6.257 9.584 121.927 1.00 7.36 24 LEU G N 1
ATOM 7712 C CA . LEU G 1 25 ? -4.873 9.508 122.402 1.00 8.66 24 LEU G CA 1
ATOM 7713 C C . LEU G 1 25 ? -4.831 8.977 123.838 1.00 8.55 24 LEU G C 1
ATOM 7714 O O . LEU G 1 25 ? -3.969 8.157 124.205 1.00 9.37 24 LEU G O 1
ATOM 7719 N N . ALA G 1 26 ? -5.722 9.482 124.693 1.00 7.51 25 ALA G N 1
ATOM 7720 C CA . ALA G 1 26 ? -5.802 8.998 126.038 1.00 7.67 25 ALA G CA 1
ATOM 7721 C C . ALA G 1 26 ? -6.006 7.484 126.083 1.00 8.58 25 ALA G C 1
ATOM 7722 O O . ALA G 1 26 ? -5.439 6.789 126.954 1.00 8.71 25 ALA G O 1
ATOM 7724 N N . VAL G 1 27 ? -6.858 6.959 125.200 1.00 7.89 26 VAL G N 1
ATOM 7725 C CA . VAL G 1 27 ? -7.114 5.500 125.159 1.00 9.46 26 VAL G CA 1
ATOM 7726 C C . VAL G 1 27 ? -5.827 4.731 124.838 1.00 9.83 26 VAL G C 1
ATOM 7727 O O . VAL G 1 27 ? -5.526 3.708 125.471 1.00 10.07 26 VAL G O 1
ATOM 7731 N N . LYS G 1 28 ? -5.060 5.202 123.866 1.00 9.90 27 LYS G N 1
ATOM 7732 C CA . LYS G 1 28 ? -3.808 4.528 123.547 1.00 8.94 27 LYS G CA 1
ATOM 7733 C C . LYS G 1 28 ? -2.837 4.536 124.731 1.00 9.14 27 LYS G C 1
ATOM 7734 O O . LYS G 1 28 ? -2.168 3.528 124.987 1.00 9.05 27 LYS G O 1
ATOM 7740 N N . TYR G 1 29 ? -2.758 5.673 125.432 1.00 7.63 28 TYR G N 1
ATOM 7741 C CA . TYR G 1 29 ? -1.899 5.778 126.619 1.00 7.86 28 TYR G CA 1
ATOM 7742 C C . TYR G 1 29 ? -2.328 4.796 127.712 1.00 8.71 28 TYR G C 1
ATOM 7743 O O . TYR G 1 29 ? -1.501 4.076 128.261 1.00 8.87 28 TYR G O 1
ATOM 7760 N N . ASP G 1 31 ? -4.222 2.109 127.444 1.00 9.34 30 ASP G N 1
ATOM 7761 C CA . ASP G 1 31 ? -4.024 0.725 127.065 1.00 9.01 30 ASP G CA 1
ATOM 7762 C C . ASP G 1 31 ? -2.551 0.328 127.274 1.00 9.99 30 ASP G C 1
ATOM 7763 O O . ASP G 1 31 ? -2.289 -0.768 127.783 1.00 10.62 30 ASP G O 1
ATOM 7768 N N . ALA G 1 32 ? -1.625 1.193 126.906 1.00 9.15 31 ALA G N 1
ATOM 7769 C CA . ALA G 1 32 ? -0.200 0.900 127.118 1.00 8.65 31 ALA G CA 1
ATOM 7770 C C . ALA G 1 32 ? 0.113 0.759 128.623 1.00 9.49 31 ALA G C 1
ATOM 7771 O O . ALA G 1 32 ? 0.799 -0.165 129.042 1.00 9.86 31 ALA G O 1
ATOM 7773 N N . LEU G 1 33 ? -0.391 1.698 129.431 1.00 8.46 32 LEU G N 1
ATOM 7774 C CA . LEU G 1 33 ? -0.170 1.658 130.864 1.00 7.17 32 LEU G CA 1
ATOM 7775 C C . LEU G 1 33 ? -0.666 0.347 131.486 1.00 9.78 32 LEU G C 1
ATOM 7776 O O . LEU G 1 33 ? 0.061 -0.314 132.240 1.00 9.67 32 LEU G O 1
ATOM 7781 N N . THR G 1 34 ? -1.904 0.000 131.171 1.00 8.17 33 THR G N 1
ATOM 7782 C CA . THR G 1 34 ? -2.575 -1.109 131.867 1.00 8.08 33 THR G CA 1
ATOM 7783 C C . THR G 1 34 ? -2.050 -2.467 131.391 1.00 8.96 33 THR G C 1
ATOM 7784 O O . THR G 1 34 ? -2.222 -3.451 132.104 1.00 10.00 33 THR G O 1
ATOM 7788 N N . GLU G 1 35 ? -1.427 -2.520 130.206 1.00 9.49 34 GLU G N 1
ATOM 7789 C CA A GLU G 1 35 ? -0.752 -3.677 129.624 0.50 8.06 34 GLU G CA 1
ATOM 7790 C CA B GLU G 1 35 ? -0.786 -3.784 129.809 0.50 10.28 34 GLU G CA 1
ATOM 7791 C C . GLU G 1 35 ? 0.723 -3.771 130.046 1.00 10.94 34 GLU G C 1
ATOM 7792 O O . GLU G 1 35 ? 1.428 -4.675 129.632 1.00 10.80 34 GLU G O 1
ATOM 7803 N N . HIS G 1 36 ? 1.221 -2.758 130.777 1.00 9.08 35 HIS G N 1
ATOM 7804 C CA . HIS G 1 36 ? 2.649 -2.721 131.125 1.00 8.41 35 HIS G CA 1
ATOM 7805 C C . HIS G 1 36 ? 3.563 -2.644 129.925 1.00 9.94 35 HIS G C 1
ATOM 7806 O O . HIS G 1 36 ? 4.682 -3.185 129.921 1.00 11.85 35 HIS G O 1
ATOM 7813 N N . ASP G 1 37 ? 3.098 -1.966 128.874 1.00 10.00 36 ASP G N 1
ATOM 7814 C CA . ASP G 1 37 ? 3.875 -1.818 127.621 1.00 10.37 36 ASP G CA 1
ATOM 7815 C C . ASP G 1 37 ? 4.738 -0.562 127.749 1.00 10.93 36 ASP G C 1
ATOM 7816 O O . ASP G 1 37 ? 4.398 0.517 127.239 1.00 10.61 36 ASP G O 1
ATOM 7821 N N . TYR G 1 38 ? 5.828 -0.684 128.493 1.00 11.36 37 TYR G N 1
ATOM 7822 C CA . TYR G 1 38 ? 6.683 0.461 128.787 1.00 12.12 37 TYR G CA 1
ATOM 7823 C C . TYR G 1 38 ? 7.405 1.021 127.569 1.00 10.27 37 TYR G C 1
ATOM 7824 O O . TYR G 1 38 ? 7.707 2.214 127.534 1.00 11.13 37 TYR G O 1
ATOM 7833 N N . LYS G 1 39 ? 7.702 0.178 126.588 1.00 12.95 38 LYS G N 1
ATOM 7834 C CA . LYS G 1 39 ? 8.296 0.678 125.337 1.00 14.36 38 LYS G CA 1
ATOM 7835 C C . LYS G 1 39 ? 7.381 1.686 124.655 1.00 12.57 38 LYS G C 1
ATOM 7836 O O . LYS G 1 39 ? 7.832 2.767 124.251 1.00 13.47 38 LYS G O 1
ATOM 7842 N N . THR G 1 40 ? 6.078 1.397 124.624 1.00 10.10 39 THR G N 1
ATOM 7843 C CA . THR G 1 40 ? 5.110 2.359 124.087 1.00 10.79 39 THR G CA 1
ATOM 7844 C C . THR G 1 40 ? 4.914 3.520 125.036 1.00 10.76 39 THR G C 1
ATOM 7845 O O . THR G 1 40 ? 4.877 4.684 124.635 1.00 11.64 39 THR G O 1
ATOM 7849 N N . LEU G 1 41 ? 4.797 3.213 126.325 1.00 9.99 40 LEU G N 1
ATOM 7850 C CA . LEU G 1 41 ? 4.447 4.246 127.278 1.00 10.46 40 LEU G CA 1
ATOM 7851 C C . LEU G 1 41 ? 5.474 5.340 127.319 1.00 8.96 40 LEU G C 1
ATOM 7852 O O . LEU G 1 41 ? 5.114 6.509 127.397 1.00 10.56 40 LEU G O 1
ATOM 7857 N N . ILE G 1 42 ? 6.767 4.996 127.256 1.00 10.93 41 ILE G N 1
ATOM 7858 C CA . ILE G 1 42 ? 7.780 6.040 127.383 1.00 12.30 41 ILE G CA 1
ATOM 7859 C C . ILE G 1 42 ? 7.737 7.045 126.226 1.00 10.64 41 ILE G C 1
ATOM 7860 O O . ILE G 1 42 ? 8.133 8.215 126.398 1.00 10.86 41 ILE G O 1
ATOM 7865 N N . THR G 1 43 ? 7.162 6.629 125.072 1.00 8.95 42 THR G N 1
ATOM 7866 C CA . THR G 1 43 ? 6.993 7.563 123.930 1.00 11.00 42 THR G CA 1
ATOM 7867 C C . THR G 1 43 ? 6.033 8.711 124.233 1.00 9.46 42 THR G C 1
ATOM 7868 O O . THR G 1 43 ? 6.040 9.723 123.492 1.00 11.85 42 THR G O 1
ATOM 7872 N N . PHE G 1 44 ? 5.181 8.541 125.264 1.00 8.83 43 PHE G N 1
ATOM 7873 C CA . PHE G 1 44 ? 4.256 9.571 125.675 1.00 9.89 43 PHE G CA 1
ATOM 7874 C C . PHE G 1 44 ? 4.841 10.565 126.656 1.00 8.94 43 PHE G C 1
ATOM 7875 O O . PHE G 1 44 ? 4.189 11.572 127.002 1.00 11.39 43 PHE G O 1
ATOM 7883 N N . TYR G 1 45 ? 6.091 10.381 127.072 1.00 9.12 44 TYR G N 1
ATOM 7884 C CA . TYR G 1 45 ? 6.697 11.239 128.100 1.00 9.00 44 TYR G CA 1
ATOM 7885 C C . TYR G 1 45 ? 7.932 11.969 127.561 1.00 10.46 44 TYR G C 1
ATOM 7886 O O . TYR G 1 45 ? 8.611 11.466 126.642 1.00 12.29 44 TYR G O 1
ATOM 7895 N N . ASN G 1 46 ? 8.226 13.114 128.161 1.00 9.37 45 ASN G N 1
ATOM 7896 C CA . ASN G 1 46 ? 9.553 13.723 128.059 1.00 8.31 45 ASN G CA 1
ATOM 7897 C C . ASN G 1 46 ? 10.075 14.051 129.433 1.00 8.22 45 ASN G C 1
ATOM 7898 O O . ASN G 1 46 ? 9.499 13.668 130.455 1.00 8.25 45 ASN G O 1
ATOM 7903 N N . ARG G 1 47 ? 11.168 14.794 129.488 1.00 8.99 46 ARG G N 1
ATOM 7904 C CA A ARG G 1 47 ? 11.819 15.135 130.734 0.50 8.94 46 ARG G CA 1
ATOM 7905 C CA B ARG G 1 47 ? 11.783 15.051 130.783 0.50 8.89 46 ARG G CA 1
ATOM 7906 C C . ARG G 1 47 ? 10.952 15.963 131.712 1.00 9.87 46 ARG G C 1
ATOM 7907 O O . ARG G 1 47 ? 11.267 16.058 132.901 1.00 11.51 46 ARG G O 1
ATOM 7922 N N . ASP G 1 48 ? 9.906 16.582 131.171 1.00 9.86 47 ASP G N 1
ATOM 7923 C CA . ASP G 1 48 ? 9.033 17.470 131.924 1.00 10.68 47 ASP G CA 1
ATOM 7924 C C . ASP G 1 48 ? 7.714 16.827 132.327 1.00 9.48 47 ASP G C 1
ATOM 7925 O O . ASP G 1 48 ? 6.975 17.424 133.122 1.00 10.40 47 ASP G O 1
ATOM 7930 N N . SER G 1 49 ? 7.432 15.619 131.844 1.00 8.66 48 SER G N 1
ATOM 7931 C CA . SER G 1 49 ? 6.132 15.002 132.126 1.00 8.45 48 SER G CA 1
ATOM 7932 C C . SER G 1 49 ? 5.998 14.738 133.611 1.00 9.15 48 SER G C 1
ATOM 7933 O O . SER G 1 49 ? 6.985 14.384 134.264 1.00 8.32 48 SER G O 1
ATOM 7936 N N . ILE G 1 50 ? 4.760 14.873 134.120 1.00 7.11 49 ILE G N 1
ATOM 7937 C CA . ILE G 1 50 ? 4.466 14.684 135.537 1.00 7.34 49 ILE G CA 1
ATOM 7938 C C . ILE G 1 50 ? 3.503 13.517 135.703 1.00 9.91 49 ILE G C 1
ATOM 7939 O O . ILE G 1 50 ? 2.507 13.418 134.979 1.00 9.17 49 ILE G O 1
ATOM 7944 N N . PHE G 1 51 ? 3.782 12.628 136.634 1.00 8.29 50 PHE G N 1
ATOM 7945 C CA A PHE G 1 51 ? 2.798 11.657 137.128 0.50 9.04 50 PHE G CA 1
ATOM 7946 C CA B PHE G 1 51 ? 2.829 11.627 137.118 0.50 10.10 50 PHE G CA 1
ATOM 7947 C C . PHE G 1 51 ? 2.574 11.980 138.594 1.00 8.73 50 PHE G C 1
ATOM 7948 O O . PHE G 1 51 ? 3.487 11.916 139.430 1.00 9.38 50 PHE G O 1
ATOM 7963 N N . PHE G 1 52 ? 1.349 12.364 138.914 1.00 8.12 51 PHE G N 1
ATOM 7964 C CA . PHE G 1 52 ? 1.000 12.812 140.261 1.00 7.62 51 PHE G CA 1
ATOM 7965 C C . PHE G 1 52 ? -0.149 11.995 140.811 1.00 8.42 51 PHE G C 1
ATOM 7966 O O . PHE G 1 52 ? -1.325 12.165 140.382 1.00 9.35 51 PHE G O 1
ATOM 7974 N N . ASP G 1 53 ? 0.109 11.075 141.719 1.00 9.29 52 ASP G N 1
ATOM 7975 C CA . ASP G 1 53 ? -0.959 10.458 142.503 1.00 9.43 52 ASP G CA 1
ATOM 7976 C C . ASP G 1 53 ? -1.226 11.411 143.662 1.00 9.47 52 ASP G C 1
ATOM 7977 O O . ASP G 1 53 ? -0.492 11.466 144.641 1.00 10.05 52 ASP G O 1
ATOM 7982 N N . LYS G 1 54 ? -2.253 12.233 143.528 1.00 8.54 53 LYS G N 1
ATOM 7983 C CA . LYS G 1 54 ? -2.523 13.261 144.499 1.00 10.12 53 LYS G CA 1
ATOM 7984 C C . LYS G 1 54 ? -3.050 12.621 145.789 1.00 12.54 53 LYS G C 1
ATOM 7985 O O . LYS G 1 54 ? -2.749 13.096 146.908 1.00 11.79 53 LYS G O 1
ATOM 7991 N N . THR G 1 55 ? -3.751 11.484 145.699 1.00 9.92 54 THR G N 1
ATOM 7992 C CA . THR G 1 55 ? -4.255 10.809 146.894 1.00 11.53 54 THR G CA 1
ATOM 7993 C C . THR G 1 55 ? -3.121 10.199 147.733 1.00 15.35 54 THR G C 1
ATOM 7994 O O . THR G 1 55 ? -3.185 10.175 148.979 1.00 18.69 54 THR G O 1
ATOM 7998 N N . ALA G 1 56 ? -2.048 9.784 147.083 1.00 11.44 55 ALA G N 1
ATOM 7999 C CA . ALA G 1 56 ? -0.844 9.209 147.739 1.00 12.52 55 ALA G CA 1
ATOM 8000 C C . ALA G 1 56 ? 0.182 10.327 148.058 1.00 13.30 55 ALA G C 1
ATOM 8001 O O . ALA G 1 56 ? 1.173 10.044 148.745 1.00 15.06 55 ALA G O 1
ATOM 8003 N N . ASN G 1 57 ? -0.040 11.527 147.568 1.00 12.69 56 ASN G N 1
ATOM 8004 C CA . ASN G 1 57 ? 0.902 12.646 147.620 1.00 11.50 56 ASN G CA 1
ATOM 8005 C C . ASN G 1 57 ? 2.294 12.257 147.125 1.00 11.98 56 ASN G C 1
ATOM 8006 O O . ASN G 1 57 ? 3.304 12.435 147.798 1.00 14.03 56 ASN G O 1
ATOM 8011 N N . ARG G 1 58 ? 2.324 11.736 145.904 1.00 8.67 57 ARG G N 1
ATOM 8012 C CA A ARG G 1 58 ? 3.562 11.334 145.242 0.50 9.69 57 ARG G CA 1
ATOM 8013 C CA B ARG G 1 58 ? 3.579 11.387 145.263 0.50 9.39 57 ARG G CA 1
ATOM 8014 C C . ARG G 1 58 ? 3.575 11.901 143.832 1.00 9.82 57 ARG G C 1
ATOM 8015 O O . ARG G 1 58 ? 2.760 11.491 142.972 1.00 10.91 57 ARG G O 1
ATOM 8030 N N . LYS G 1 59 ? 4.481 12.855 143.570 1.00 8.29 58 LYS G N 1
ATOM 8031 C CA . LYS G 1 59 ? 4.605 13.499 142.272 1.00 8.03 58 LYS G CA 1
ATOM 8032 C C . LYS G 1 59 ? 5.996 13.218 141.673 1.00 8.94 58 LYS G C 1
ATOM 8033 O O . LYS G 1 59 ? 7.022 13.650 142.268 1.00 10.56 58 LYS G O 1
ATOM 8039 N N . TYR G 1 60 ? 5.989 12.469 140.572 1.00 7.68 59 TYR G N 1
ATOM 8040 C CA . TYR G 1 60 ? 7.207 12.123 139.810 1.00 9.35 59 TYR G CA 1
ATOM 8041 C C . TYR G 1 60 ? 7.321 13.073 138.621 1.00 10.44 59 TYR G C 1
ATOM 8042 O O . TYR G 1 60 ? 6.335 13.246 137.881 1.00 10.43 59 TYR G O 1
ATOM 8051 N N . THR G 1 61 ? 8.500 13.626 138.394 1.00 9.20 60 THR G N 1
ATOM 8052 C CA . THR G 1 61 ? 8.717 14.438 137.199 1.00 8.75 60 THR G CA 1
ATOM 8053 C C . THR G 1 61 ? 9.827 13.834 136.375 1.00 9.19 60 THR G C 1
ATOM 8054 O O . THR G 1 61 ? 10.953 13.629 136.863 1.00 9.53 60 THR G O 1
ATOM 8058 N N . GLY G 1 62 ? 9.547 13.646 135.098 1.00 7.83 61 GLY G N 1
ATOM 8059 C CA . GLY G 1 62 ? 10.519 13.107 134.153 1.00 10.28 61 GLY G CA 1
ATOM 8060 C C . GLY G 1 62 ? 10.205 11.697 133.703 1.00 8.62 61 GLY G C 1
ATOM 8061 O O . GLY G 1 62 ? 10.082 10.798 134.547 1.00 8.64 61 GLY G O 1
ATOM 8062 N N . GLY G 1 63 ? 10.025 11.479 132.393 1.00 8.31 62 GLY G N 1
ATOM 8063 C CA . GLY G 1 63 ? 9.643 10.184 131.886 1.00 9.37 62 GLY G CA 1
ATOM 8064 C C . GLY G 1 63 ? 10.462 9.014 132.366 1.00 8.69 62 GLY G C 1
ATOM 8065 O O . GLY G 1 63 ? 9.923 7.955 132.645 1.00 9.03 62 GLY G O 1
ATOM 8066 N N . ARG G 1 64 ? 11.784 9.162 132.454 1.00 9.01 63 ARG G N 1
ATOM 8067 C CA . ARG G 1 64 ? 12.603 8.051 132.921 1.00 7.94 63 ARG G CA 1
ATOM 8068 C C . ARG G 1 64 ? 12.335 7.713 134.398 1.00 7.45 63 ARG G C 1
ATOM 8069 O O . ARG G 1 64 ? 12.331 6.536 134.777 1.00 8.58 63 ARG G O 1
ATOM 8077 N N . PHE G 1 65 ? 12.066 8.738 135.217 1.00 7.24 64 PHE G N 1
ATOM 8078 C CA . PHE G 1 65 ? 11.778 8.496 136.643 1.00 6.79 64 PHE G CA 1
ATOM 8079 C C . PHE G 1 65 ? 10.388 7.860 136.758 1.00 7.87 64 PHE G C 1
ATOM 8080 O O . PHE G 1 65 ? 10.162 6.958 137.590 1.00 7.94 64 PHE G O 1
ATOM 8088 N N . ILE G 1 66 ? 9.431 8.296 135.921 1.00 6.94 65 ILE G N 1
ATOM 8089 C CA . ILE G 1 66 ? 8.092 7.736 135.919 1.00 6.80 65 ILE G CA 1
ATOM 8090 C C . ILE G 1 66 ? 8.154 6.259 135.547 1.00 7.43 65 ILE G C 1
ATOM 8091 O O . ILE G 1 66 ? 7.567 5.394 136.243 1.00 7.98 65 ILE G O 1
ATOM 8096 N N . ILE G 1 67 ? 8.811 5.950 134.427 1.00 7.36 66 ILE G N 1
ATOM 8097 C CA . ILE G 1 67 ? 8.853 4.549 133.949 1.00 6.76 66 ILE G CA 1
ATOM 8098 C C . ILE G 1 67 ? 9.524 3.642 134.984 1.00 7.87 66 ILE G C 1
ATOM 8099 O O . ILE G 1 67 ? 9.052 2.532 135.247 1.00 8.05 66 ILE G O 1
ATOM 8104 N N . ASP G 1 68 ? 10.625 4.082 135.602 1.00 7.82 67 ASP G N 1
ATOM 8105 C CA . ASP G 1 68 ? 11.224 3.243 136.630 1.00 8.82 67 ASP G CA 1
ATOM 8106 C C . ASP G 1 68 ? 10.310 2.953 137.803 1.00 7.54 67 ASP G C 1
ATOM 8107 O O . ASP G 1 68 ? 10.230 1.816 138.273 1.00 8.30 67 ASP G O 1
ATOM 8112 N N . PHE G 1 69 ? 9.601 3.967 138.243 1.00 7.48 68 PHE G N 1
ATOM 8113 C CA . PHE G 1 69 ? 8.660 3.828 139.331 1.00 7.92 68 PHE G CA 1
ATOM 8114 C C . PHE G 1 69 ? 7.549 2.850 138.982 1.00 8.33 68 PHE G C 1
ATOM 8115 O O . PHE G 1 69 ? 7.222 1.945 139.789 1.00 7.96 68 PHE G O 1
ATOM 8123 N N . LEU G 1 70 ? 7.015 2.993 137.774 1.00 7.05 69 LEU G N 1
ATOM 8124 C CA . LEU G 1 70 ? 5.881 2.128 137.288 1.00 7.03 69 LEU G CA 1
ATOM 8125 C C . LEU G 1 70 ? 6.336 0.706 137.186 1.00 8.22 69 LEU G C 1
ATOM 8126 O O . LEU G 1 70 ? 5.656 -0.221 137.665 1.00 8.96 69 LEU G O 1
ATOM 8131 N N . GLU G 1 71 ? 7.518 0.482 136.617 1.00 7.71 70 GLU G N 1
ATOM 8132 C CA . GLU G 1 71 ? 8.003 -0.867 136.376 1.00 8.37 70 GLU G CA 1
ATOM 8133 C C . GLU G 1 71 ? 8.245 -1.589 137.700 1.00 6.84 70 GLU G C 1
ATOM 8134 O O . GLU G 1 71 ? 7.857 -2.763 137.907 1.00 8.23 70 GLU G O 1
ATOM 8140 N N . ARG G 1 72 ? 8.856 -0.890 138.637 1.00 7.49 71 ARG G N 1
ATOM 8141 C CA . ARG G 1 72 ? 9.096 -1.466 139.942 1.00 7.97 71 ARG G CA 1
ATOM 8142 C C . ARG G 1 72 ? 7.774 -1.729 140.707 1.00 8.09 71 ARG G C 1
ATOM 8143 O O . ARG G 1 72 ? 7.610 -2.792 141.344 1.00 8.34 71 ARG G O 1
ATOM 8151 N N . ALA G 1 73 ? 6.866 -0.769 140.699 1.00 7.63 72 ALA G N 1
ATOM 8152 C CA . ALA G 1 73 ? 5.607 -0.902 141.388 1.00 7.83 72 ALA G CA 1
ATOM 8153 C C . ALA G 1 73 ? 4.801 -2.112 140.900 1.00 8.63 72 ALA G C 1
ATOM 8154 O O . ALA G 1 73 ? 4.040 -2.711 141.682 1.00 10.57 72 ALA G O 1
ATOM 8156 N N . HIS G 1 74 ? 4.928 -2.443 139.605 1.00 8.23 73 HIS G N 1
ATOM 8157 C CA A HIS G 1 74 ? 4.127 -3.518 139.030 0.70 8.50 73 HIS G CA 1
ATOM 8158 C CA B HIS G 1 74 ? 4.115 -3.476 138.944 0.30 8.20 73 HIS G CA 1
ATOM 8159 C C . HIS G 1 74 ? 4.846 -4.823 138.761 1.00 7.17 73 HIS G C 1
ATOM 8160 O O . HIS G 1 74 ? 4.361 -5.672 138.019 1.00 9.10 73 HIS G O 1
ATOM 8173 N N . GLN G 1 75 ? 5.988 -5.023 139.413 1.00 6.88 74 GLN G N 1
ATOM 8174 C CA . GLN G 1 75 ? 6.688 -6.305 139.310 1.00 7.27 74 GLN G CA 1
ATOM 8175 C C . GLN G 1 75 ? 5.693 -7.422 139.673 1.00 8.99 74 GLN G C 1
ATOM 8176 O O . GLN G 1 75 ? 5.154 -7.407 140.779 1.00 8.69 74 GLN G O 1
ATOM 8182 N N . GLY G 1 76 ? 5.506 -8.360 138.730 1.00 8.96 75 GLY G N 1
ATOM 8183 C CA . GLY G 1 76 ? 4.619 -9.493 138.986 1.00 9.45 75 GLY G CA 1
ATOM 8184 C C . GLY G 1 76 ? 3.129 -9.257 138.731 1.00 11.29 75 GLY G C 1
ATOM 8185 O O . GLY G 1 76 ? 2.333 -10.210 138.806 1.00 13.15 75 GLY G O 1
ATOM 8186 N N . VAL G 1 77 ? 2.739 -8.013 138.470 1.00 8.16 76 VAL G N 1
ATOM 8187 C CA . VAL G 1 77 ? 1.336 -7.692 138.269 1.00 8.48 76 VAL G CA 1
ATOM 8188 C C . VAL G 1 77 ? 0.960 -8.020 136.842 1.00 8.43 76 VAL G C 1
ATOM 8189 O O . VAL G 1 77 ? 1.658 -7.614 135.905 1.00 10.17 76 VAL G O 1
ATOM 8193 N N . LEU G 1 78 ? -0.156 -8.715 136.669 1.00 9.44 77 LEU G N 1
ATOM 8194 C CA . LEU G 1 78 ? -0.698 -9.068 135.360 1.00 8.55 77 LEU G CA 1
ATOM 8195 C C . LEU G 1 78 ? -1.421 -7.882 134.755 1.00 8.64 77 LEU G C 1
ATOM 8196 O O . LEU G 1 78 ? -1.689 -6.914 135.480 1.00 10.81 77 LEU G O 1
ATOM 8201 N N . GLU G 1 79 ? -1.730 -7.907 133.469 1.00 9.36 78 GLU G N 1
ATOM 8202 C CA . GLU G 1 79 ? -2.545 -6.847 132.892 1.00 9.41 78 GLU G CA 1
ATOM 8203 C C . GLU G 1 79 ? -3.762 -6.559 133.768 1.00 9.96 78 GLU G C 1
ATOM 8204 O O . GLU G 1 79 ? -4.431 -7.487 134.257 1.00 10.87 78 GLU G O 1
ATOM 8210 N N . TYR G 1 80 ? -4.015 -5.259 133.973 1.00 9.51 79 TYR G N 1
ATOM 8211 C CA . TYR G 1 80 ? -5.188 -4.795 134.696 1.00 9.43 79 TYR G CA 1
ATOM 8212 C C . TYR G 1 80 ? -6.087 -3.997 133.795 1.00 9.44 79 TYR G C 1
ATOM 8213 O O . TYR G 1 80 ? -5.695 -3.649 132.683 1.00 10.15 79 TYR G O 1
ATOM 8222 N N . ASP G 1 81 ? -7.308 -3.755 134.230 1.00 7.99 80 ASP G N 1
ATOM 8223 C CA . ASP G 1 81 ? -8.264 -3.052 133.403 1.00 10.15 80 ASP G CA 1
ATOM 8224 C C . ASP G 1 81 ? -8.673 -1.743 134.055 1.00 10.08 80 ASP G C 1
ATOM 8225 O O . ASP G 1 81 ? -8.756 -1.639 135.297 1.00 11.39 80 ASP G O 1
ATOM 8230 N N . PHE G 1 82 ? -8.936 -0.745 133.201 1.00 9.53 81 PHE G N 1
ATOM 8231 C CA . PHE G 1 82 ? -9.610 0.471 133.644 1.00 8.47 81 PHE G CA 1
ATOM 8232 C C . PHE G 1 82 ? -11.007 0.453 133.021 1.00 10.11 81 PHE G C 1
ATOM 8233 O O . PHE G 1 82 ? -11.134 0.595 131.797 1.00 9.91 81 PHE G O 1
ATOM 8241 N N . ASN G 1 83 ? -11.987 0.147 133.841 1.00 9.96 82 ASN G N 1
ATOM 8242 C CA . ASN G 1 83 ? -13.381 0.039 133.433 1.00 8.47 82 ASN G CA 1
ATOM 8243 C C . ASN G 1 83 ? -14.045 1.386 133.693 1.00 9.95 82 ASN G C 1
ATOM 8244 O O . ASN G 1 83 ? -14.328 1.749 134.824 1.00 12.07 82 ASN G O 1
ATOM 8249 N N . ILE G 1 84 ? -14.239 2.130 132.611 1.00 10.41 83 ILE G N 1
ATOM 8250 C CA . ILE G 1 84 ? -14.718 3.474 132.767 1.00 8.75 83 ILE G CA 1
ATOM 8251 C C . ILE G 1 84 ? -16.243 3.553 132.757 1.00 11.55 83 ILE G C 1
ATOM 8252 O O . ILE G 1 84 ? -16.966 2.816 132.049 1.00 12.47 83 ILE G O 1
ATOM 8257 N N . GLU G 1 85 ? -16.709 4.432 133.633 1.00 10.42 84 GLU G N 1
ATOM 8258 C CA . GLU G 1 85 ? -18.107 4.823 133.686 1.00 11.01 84 GLU G CA 1
ATOM 8259 C C . GLU G 1 85 ? -18.367 6.039 132.810 1.00 13.09 84 GLU G C 1
ATOM 8260 O O . GLU G 1 85 ? -19.462 6.179 132.213 1.00 13.47 84 GLU G O 1
ATOM 8266 N N . HIS G 1 86 ? -17.384 6.940 132.702 1.00 11.46 85 HIS G N 1
ATOM 8267 C CA . HIS G 1 86 ? -17.537 8.150 131.925 1.00 11.94 85 HIS G CA 1
ATOM 8268 C C . HIS G 1 86 ? -16.198 8.736 131.565 1.00 10.74 85 HIS G C 1
ATOM 8269 O O . HIS G 1 86 ? -15.250 8.637 132.328 1.00 12.33 85 HIS G O 1
ATOM 8284 N N . TYR G 1 88 ? -14.683 12.319 129.450 1.00 7.96 87 TYR G N 1
ATOM 8285 C CA . TYR G 1 88 ? -14.946 13.581 128.789 1.00 8.28 87 TYR G CA 1
ATOM 8286 C C . TYR G 1 88 ? -13.675 14.386 128.626 1.00 7.86 87 TYR G C 1
ATOM 8287 O O . TYR G 1 88 ? -12.621 14.059 129.217 1.00 8.53 87 TYR G O 1
ATOM 8296 N N . ASN G 1 89 ? -13.726 15.455 127.836 1.00 7.55 88 ASN G N 1
ATOM 8297 C CA . ASN G 1 89 ? -12.573 16.312 127.718 1.00 7.63 88 ASN G CA 1
ATOM 8298 C C . ASN G 1 89 ? -12.944 17.766 127.558 1.00 8.53 88 ASN G C 1
ATOM 8299 O O . ASN G 1 89 ? -14.020 18.090 127.051 1.00 9.28 88 ASN G O 1
ATOM 8304 N N . ALA G 1 90 ? -12.008 18.597 127.963 1.00 8.25 89 ALA G N 1
ATOM 8305 C CA . ALA G 1 90 ? -12.027 20.022 127.767 1.00 8.41 89 ALA G CA 1
ATOM 8306 C C . ALA G 1 90 ? -10.739 20.369 127.081 1.00 8.53 89 ALA G C 1
ATOM 8307 O O . ALA G 1 90 ? -9.668 20.416 127.699 1.00 9.07 89 ALA G O 1
ATOM 8309 N N . GLY G 1 91 ? -10.819 20.601 125.776 1.00 10.14 90 GLY G N 1
ATOM 8310 C CA . GLY G 1 91 ? -9.571 20.715 124.993 1.00 11.60 90 GLY G CA 1
ATOM 8311 C C . GLY G 1 91 ? -8.690 19.493 125.200 1.00 8.54 90 GLY G C 1
ATOM 8312 O O . GLY G 1 91 ? -9.154 18.363 125.167 1.00 9.74 90 GLY G O 1
ATOM 8313 N N . SER G 1 92 ? -7.411 19.740 125.558 1.00 10.00 91 SER G N 1
ATOM 8314 C CA A SER G 1 92 ? -6.460 18.653 125.728 0.50 9.71 91 SER G CA 1
ATOM 8315 C CA B SER G 1 92 ? -6.416 18.698 125.747 0.50 11.08 91 SER G CA 1
ATOM 8316 C C . SER G 1 92 ? -6.408 18.105 127.150 1.00 9.74 91 SER G C 1
ATOM 8317 O O . SER G 1 92 ? -5.494 17.316 127.487 1.00 10.44 91 SER G O 1
ATOM 8322 N N . LEU G 1 93 ? -7.389 18.440 127.985 1.00 7.67 92 LEU G N 1
ATOM 8323 C CA . LEU G 1 93 ? -7.535 17.804 129.325 1.00 8.16 92 LEU G CA 1
ATOM 8324 C C . LEU G 1 93 ? -8.617 16.749 129.212 1.00 8.82 92 LEU G C 1
ATOM 8325 O O . LEU G 1 93 ? -9.787 17.053 128.997 1.00 8.79 92 LEU G O 1
ATOM 8330 N N . VAL G 1 94 ? -8.252 15.497 129.418 1.00 8.70 93 VAL G N 1
ATOM 8331 C CA . VAL G 1 94 ? -9.135 14.358 129.407 1.00 8.12 93 VAL G CA 1
ATOM 8332 C C . VAL G 1 94 ? -9.375 13.859 130.796 1.00 7.50 93 VAL G C 1
ATOM 8333 O O . VAL G 1 94 ? -8.431 13.659 131.574 1.00 8.62 93 VAL G O 1
ATOM 8337 N N . VAL G 1 95 ? -10.651 13.632 131.134 1.00 7.81 94 VAL G N 1
ATOM 8338 C CA . VAL G 1 95 ? -11.035 13.161 132.460 1.00 7.90 94 VAL G CA 1
ATOM 8339 C C . VAL G 1 95 ? -11.734 11.824 132.349 1.00 9.67 94 VAL G C 1
ATOM 8340 O O . VAL G 1 95 ? -12.633 11.672 131.535 1.00 9.18 94 VAL G O 1
ATOM 8352 N N . ILE G 1 97 ? -13.497 8.636 134.676 1.00 9.12 96 ILE G N 1
ATOM 8353 C CA . ILE G 1 97 ? -14.043 8.205 135.954 1.00 9.41 96 ILE G CA 1
ATOM 8354 C C . ILE G 1 97 ? -14.354 6.714 135.805 1.00 8.95 96 ILE G C 1
ATOM 8355 O O . ILE G 1 97 ? -15.044 6.302 134.855 1.00 10.57 96 ILE G O 1
ATOM 8360 N N . GLY G 1 98 ? -13.852 5.892 136.724 1.00 9.89 97 GLY G N 1
ATOM 8361 C CA . GLY G 1 98 ? -14.092 4.426 136.625 1.00 10.68 97 GLY G CA 1
ATOM 8362 C C . GLY G 1 98 ? -13.453 3.650 137.746 1.00 10.60 97 GLY G C 1
ATOM 8363 O O . GLY G 1 98 ? -13.315 4.167 138.843 1.00 11.85 97 GLY G O 1
ATOM 8364 N N . ASN G 1 99 ? -13.198 2.361 137.470 1.00 11.08 98 ASN G N 1
ATOM 8365 C CA . ASN G 1 99 ? -12.660 1.440 138.424 1.00 11.04 98 ASN G CA 1
ATOM 8366 C C . ASN G 1 99 ? -11.474 0.723 137.815 1.00 9.97 98 ASN G C 1
ATOM 8367 O O . ASN G 1 99 ? -11.572 0.240 136.646 1.00 11.87 98 ASN G O 1
ATOM 8372 N N . TYR G 1 100 ? -10.376 0.632 138.571 1.00 10.22 99 TYR G N 1
ATOM 8373 C CA . TYR G 1 100 ? -9.249 -0.201 138.161 1.00 10.28 99 TYR G CA 1
ATOM 8374 C C . TYR G 1 100 ? -9.435 -1.600 138.746 1.00 9.66 99 TYR G C 1
ATOM 8375 O O . TYR G 1 100 ? -9.462 -1.741 139.975 1.00 11.12 99 TYR G O 1
ATOM 8384 N N . HIS G 1 101 ? -9.472 -2.594 137.862 1.00 9.22 100 HIS G N 1
ATOM 8385 C CA . HIS G 1 101 ? -9.700 -3.979 138.195 1.00 8.27 100 HIS G CA 1
ATOM 8386 C C . HIS G 1 101 ? -8.394 -4.745 138.035 1.00 8.87 100 HIS G C 1
ATOM 8387 O O . HIS G 1 101 ? -7.853 -4.838 136.960 1.00 9.42 100 HIS G O 1
ATOM 8394 N N . PHE G 1 102 ? -7.886 -5.216 139.167 1.00 9.58 101 PHE G N 1
ATOM 8395 C CA . PHE G 1 102 ? -6.685 -6.064 139.213 1.00 8.16 101 PHE G CA 1
ATOM 8396 C C . PHE G 1 102 ? -7.102 -7.468 139.663 1.00 10.48 101 PHE G C 1
ATOM 8397 O O . PHE G 1 102 ? -7.787 -7.617 140.662 1.00 11.13 101 PHE G O 1
ATOM 8405 N N . LYS G 1 103 ? -6.628 -8.473 138.926 1.00 11.24 102 LYS G N 1
ATOM 8406 C CA . LYS G 1 103 ? -6.740 -9.881 139.330 1.00 11.62 102 LYS G CA 1
ATOM 8407 C C . LYS G 1 103 ? -5.412 -10.558 139.071 1.00 11.90 102 LYS G C 1
ATOM 8408 O O . LYS G 1 103 ? -4.833 -10.480 137.987 1.00 12.30 102 LYS G O 1
ATOM 8414 N N . GLY G 1 104 ? -4.913 -11.261 140.069 1.00 10.26 103 GLY G N 1
ATOM 8415 C CA . GLY G 1 104 ? -3.639 -11.964 139.914 1.00 11.40 103 GLY G CA 1
ATOM 8416 C C . GLY G 1 104 ? -2.866 -12.123 141.183 1.00 10.34 103 GLY G C 1
ATOM 8417 O O . GLY G 1 104 ? -3.391 -11.881 142.283 1.00 11.29 103 GLY G O 1
ATOM 8418 N N . PRO G 1 105 ? -1.581 -12.464 141.066 1.00 12.57 104 PRO G N 1
ATOM 8419 C CA . PRO G 1 105 ? -0.754 -12.623 142.237 1.00 14.30 104 PRO G CA 1
ATOM 8420 C C . PRO G 1 105 ? -0.806 -11.400 143.160 1.00 13.97 104 PRO G C 1
ATOM 8421 O O . PRO G 1 105 ? -0.812 -10.251 142.717 1.00 15.65 104 PRO G O 1
ATOM 8425 N N . GLY G 1 106 ? -0.893 -11.657 144.460 1.00 12.58 105 GLY G N 1
ATOM 8426 C CA . GLY G 1 106 ? -1.105 -10.562 145.417 1.00 13.43 105 GLY G CA 1
ATOM 8427 C C . GLY G 1 106 ? 0.093 -9.943 146.110 1.00 14.32 105 GLY G C 1
ATOM 8428 O O . GLY G 1 106 ? -0.094 -9.133 147.012 1.00 13.55 105 GLY G O 1
ATOM 8429 N N . GLU G 1 107 ? 1.321 -10.315 145.723 1.00 13.90 106 GLU G N 1
ATOM 8430 C CA . GLU G 1 107 ? 2.511 -9.793 146.380 1.00 13.98 106 GLU G CA 1
ATOM 8431 C C . GLU G 1 107 ? 2.513 -8.268 146.551 1.00 12.71 106 GLU G C 1
ATOM 8432 O O . GLU G 1 107 ? 2.833 -7.772 147.634 1.00 15.05 106 GLU G O 1
ATOM 8438 N N . GLN G 1 108 ? 2.208 -7.529 145.479 1.00 12.59 107 GLN G N 1
ATOM 8439 C CA A GLN G 1 108 ? 2.265 -6.076 145.542 0.50 11.82 107 GLN G CA 1
ATOM 8440 C CA B GLN G 1 108 ? 2.237 -6.054 145.525 0.50 11.25 107 GLN G CA 1
ATOM 8441 C C . GLN G 1 108 ? 1.106 -5.473 146.352 1.00 11.94 107 GLN G C 1
ATOM 8442 O O . GLN G 1 108 ? 1.117 -4.294 146.693 1.00 15.30 107 GLN G O 1
ATOM 8453 N N . PHE G 1 109 ? 0.115 -6.292 146.670 1.00 12.31 108 PHE G N 1
ATOM 8454 C CA . PHE G 1 109 ? -1.025 -5.876 147.457 1.00 11.80 108 PHE G CA 1
ATOM 8455 C C . PHE G 1 109 ? -0.940 -6.377 148.910 1.00 11.88 108 PHE G C 1
ATOM 8456 O O . PHE G 1 109 ? -1.944 -6.344 149.632 1.00 14.87 108 PHE G O 1
ATOM 8464 N N . GLY G 1 110 ? 0.226 -6.845 149.337 1.00 13.47 109 GLY G N 1
ATOM 8465 C CA . GLY G 1 110 ? 0.367 -7.348 150.703 1.00 14.08 109 GLY G CA 1
ATOM 8466 C C . GLY G 1 110 ? -0.227 -8.722 150.949 1.00 14.00 109 GLY G C 1
ATOM 8467 O O . GLY G 1 110 ? -0.511 -9.116 152.100 1.00 15.11 109 GLY G O 1
ATOM 8468 N N . LYS G 1 111 ? -0.378 -9.495 149.876 1.00 15.09 110 LYS G N 1
ATOM 8469 C CA . LYS G 1 111 ? -0.990 -10.829 149.947 1.00 13.59 110 LYS G CA 1
ATOM 8470 C C . LYS G 1 111 ? -0.105 -11.822 149.213 1.00 13.92 110 LYS G C 1
ATOM 8471 O O . LYS G 1 111 ? -0.500 -12.423 148.209 1.00 13.33 110 LYS G O 1
ATOM 8477 N N . PRO G 1 112 ? 1.114 -12.011 149.718 1.00 15.76 111 PRO G N 1
ATOM 8478 C CA . PRO G 1 112 ? 1.993 -12.949 149.010 1.00 14.96 111 PRO G CA 1
ATOM 8479 C C . PRO G 1 112 ? 1.470 -14.387 149.028 1.00 14.81 111 PRO G C 1
ATOM 8480 O O . PRO G 1 112 ? 0.823 -14.840 149.987 1.00 15.47 111 PRO G O 1
ATOM 8484 N N . GLY G 1 113 ? 1.697 -15.085 147.919 1.00 14.73 112 GLY G N 1
ATOM 8485 C CA . GLY G 1 113 ? 1.254 -16.442 147.735 1.00 14.31 112 GLY G CA 1
ATOM 8486 C C . GLY G 1 113 ? -0.224 -16.618 147.479 1.00 14.78 112 GLY G C 1
ATOM 8487 O O . GLY G 1 113 ? -0.699 -17.739 147.374 1.00 15.65 112 GLY G O 1
ATOM 8488 N N . LYS G 1 114 ? -0.960 -15.511 147.362 1.00 14.15 113 LYS G N 1
ATOM 8489 C CA . LYS G 1 114 ? -2.376 -15.571 147.077 1.00 14.32 113 LYS G CA 1
ATOM 8490 C C . LYS G 1 114 ? -2.679 -14.933 145.749 1.00 12.40 113 LYS G C 1
ATOM 8491 O O . LYS G 1 114 ? -1.857 -14.198 145.181 1.00 14.77 113 LYS G O 1
ATOM 8497 N N . ILE G 1 115 ? -3.882 -15.188 145.251 1.00 14.26 114 ILE G N 1
ATOM 8498 C CA . ILE G 1 115 ? -4.439 -14.492 144.107 1.00 13.34 114 ILE G CA 1
ATOM 8499 C C . ILE G 1 115 ? -5.478 -13.528 144.665 1.00 13.03 114 ILE G C 1
ATOM 8500 O O . ILE G 1 115 ? -6.364 -13.938 145.431 1.00 15.83 114 ILE G O 1
ATOM 8505 N N . ILE G 1 116 ? -5.368 -12.261 144.283 1.00 10.30 115 ILE G N 1
ATOM 8506 C CA . ILE G 1 116 ? -6.315 -11.233 144.695 1.00 11.26 115 ILE G CA 1
ATOM 8507 C C . ILE G 1 116 ? -7.187 -10.793 143.529 1.00 10.04 115 ILE G C 1
ATOM 8508 O O . ILE G 1 116 ? -6.903 -11.031 142.348 1.00 10.56 115 ILE G O 1
ATOM 8513 N N . ASP G 1 117 ? -8.298 -10.149 143.876 1.00 11.12 116 ASP G N 1
ATOM 8514 C CA . ASP G 1 117 ? -9.217 -9.591 142.878 1.00 11.34 116 ASP G CA 1
ATOM 8515 C C . ASP G 1 117 ? -9.812 -8.330 143.523 1.00 13.73 116 ASP G C 1
ATOM 8516 O O . ASP G 1 117 ? -10.543 -8.425 144.530 1.00 15.10 116 ASP G O 1
ATOM 8521 N N . VAL G 1 118 ? -9.434 -7.154 143.012 1.00 10.83 117 VAL G N 1
ATOM 8522 C CA . VAL G 1 118 ? -9.925 -5.886 143.558 1.00 10.47 117 VAL G CA 1
ATOM 8523 C C . VAL G 1 118 ? -10.392 -4.962 142.432 1.00 9.90 117 VAL G C 1
ATOM 8524 O O . VAL G 1 118 ? -9.916 -5.059 141.303 1.00 10.39 117 VAL G O 1
ATOM 8528 N N . ALA G 1 119 ? -11.366 -4.105 142.774 1.00 9.97 118 ALA G N 1
ATOM 8529 C CA . ALA G 1 119 ? -11.950 -3.136 141.829 1.00 10.00 118 ALA G CA 1
ATOM 8530 C C . ALA G 1 119 ? -11.928 -1.792 142.547 1.00 11.04 118 ALA G C 1
ATOM 8531 O O . ALA G 1 119 ? -12.667 -1.575 143.518 1.00 10.63 118 ALA G O 1
ATOM 8533 N N . ILE G 1 120 ? -11.063 -0.885 142.088 1.00 9.08 119 ILE G N 1
ATOM 8534 C CA . ILE G 1 120 ? -10.688 0.299 142.869 1.00 9.77 119 ILE G CA 1
ATOM 8535 C C . ILE G 1 120 ? -11.263 1.546 142.189 1.00 9.45 119 ILE G C 1
ATOM 8536 O O . ILE G 1 120 ? -10.850 1.875 141.082 1.00 8.51 119 ILE G O 1
ATOM 8541 N N . PRO G 1 121 ? -12.226 2.246 142.817 1.00 9.75 120 PRO G N 1
ATOM 8542 C CA . PRO G 1 121 ? -12.754 3.514 142.238 1.00 9.25 120 PRO G CA 1
ATOM 8543 C C . PRO G 1 121 ? -11.630 4.531 142.036 1.00 8.69 120 PRO G C 1
ATOM 8544 O O . PRO G 1 121 ? -10.672 4.604 142.869 1.00 8.71 120 PRO G O 1
ATOM 8548 N N . ALA G 1 122 ? -11.721 5.298 140.943 1.00 8.20 121 ALA G N 1
ATOM 8549 C CA . ALA G 1 122 ? -10.698 6.281 140.652 1.00 7.80 121 ALA G CA 1
ATOM 8550 C C . ALA G 1 122 ? -11.185 7.315 139.665 1.00 9.02 121 ALA G C 1
ATOM 8551 O O . ALA G 1 122 ? -12.105 7.081 138.865 1.00 10.43 121 ALA G O 1
ATOM 8553 N N . VAL G 1 123 ? -10.498 8.449 139.702 1.00 8.60 122 VAL G N 1
ATOM 8554 C CA . VAL G 1 123 ? -10.582 9.484 138.668 1.00 7.68 122 VAL G CA 1
ATOM 8555 C C . VAL G 1 123 ? -9.135 9.682 138.182 1.00 8.26 122 VAL G C 1
ATOM 8556 O O . VAL G 1 123 ? -8.240 9.903 139.013 1.00 10.49 122 VAL G O 1
ATOM 8560 N N . THR G 1 124 ? -8.925 9.624 136.876 1.00 7.92 123 THR G N 1
ATOM 8561 C CA . THR G 1 124 ? -7.615 9.848 136.264 1.00 7.62 123 THR G CA 1
ATOM 8562 C C . THR G 1 124 ? -7.810 10.957 135.248 1.00 9.33 123 THR G C 1
ATOM 8563 O O . THR G 1 124 ? -8.744 10.898 134.408 1.00 8.85 123 THR G O 1
ATOM 8567 N N . SER G 1 125 ? -6.965 11.974 135.276 1.00 8.32 124 SER G N 1
ATOM 8568 C CA . SER G 1 125 ? -6.968 12.992 134.250 1.00 8.00 124 SER G CA 1
ATOM 8569 C C . SER G 1 125 ? -5.625 13.028 133.560 1.00 8.90 124 SER G C 1
ATOM 8570 O O . SER G 1 125 ? -4.571 12.794 134.186 1.00 9.76 124 SER G O 1
ATOM 8573 N N . LEU G 1 126 ? -5.665 13.343 132.265 1.00 8.34 125 LEU G N 1
ATOM 8574 C CA . LEU G 1 126 ? -4.477 13.499 131.460 1.00 8.74 125 LEU G CA 1
ATOM 8575 C C . LEU G 1 126 ? -4.508 14.859 130.802 1.00 9.56 125 LEU G C 1
ATOM 8576 O O . LEU G 1 126 ? -5.472 15.151 130.073 1.00 9.85 125 LEU G O 1
ATOM 8581 N N . LYS G 1 127 ? -3.450 15.632 130.972 1.00 7.84 126 LYS G N 1
ATOM 8582 C CA A LYS G 1 127 ? -3.254 16.841 130.184 0.50 9.41 126 LYS G CA 1
ATOM 8583 C CA B LYS G 1 127 ? -3.248 16.838 130.183 0.50 8.87 126 LYS G CA 1
ATOM 8584 C C . LYS G 1 127 ? -2.293 16.457 129.085 1.00 9.61 126 LYS G C 1
ATOM 8585 O O . LYS G 1 127 ? -1.175 15.987 129.353 1.00 9.52 126 LYS G O 1
ATOM 8596 N N . LEU G 1 128 ? -2.719 16.685 127.857 1.00 8.71 127 LEU G N 1
ATOM 8597 C CA . LEU G 1 128 ? -2.037 16.243 126.660 1.00 9.73 127 LEU G CA 1
ATOM 8598 C C . LEU G 1 128 ? -1.436 17.424 125.868 1.00 11.09 127 LEU G C 1
ATOM 8599 O O . LEU G 1 128 ? -1.956 18.536 125.866 1.00 13.28 127 LEU G O 1
ATOM 8604 N N . ASP G 1 129 ? -0.276 17.162 125.287 1.00 9.89 128 ASP G N 1
ATOM 8605 C CA . ASP G 1 129 ? 0.317 18.003 124.243 1.00 12.28 128 ASP G CA 1
ATOM 8606 C C . ASP G 1 129 ? 0.057 17.304 122.915 1.00 13.55 128 ASP G C 1
ATOM 8607 O O . ASP G 1 129 ? 0.699 16.296 122.588 1.00 12.52 128 ASP G O 1
ATOM 8620 N N . LEU G 1 131 ? 0.348 18.323 119.748 1.00 13.28 130 LEU G N 1
ATOM 8621 C CA . LEU G 1 131 ? 1.352 18.484 118.683 1.00 16.70 130 LEU G CA 1
ATOM 8622 C C . LEU G 1 131 ? 2.414 17.384 118.793 1.00 15.03 130 LEU G C 1
ATOM 8623 O O . LEU G 1 131 ? 2.809 16.776 117.793 1.00 16.36 130 LEU G O 1
ATOM 8628 N N . ASN G 1 132 ? 2.836 17.073 120.023 1.00 12.45 131 ASN G N 1
ATOM 8629 C CA . ASN G 1 132 ? 3.907 16.116 120.245 1.00 13.71 131 ASN G CA 1
ATOM 8630 C C . ASN G 1 132 ? 3.421 14.750 120.699 1.00 14.03 131 ASN G C 1
ATOM 8631 O O . ASN G 1 132 ? 4.206 13.846 120.922 1.00 16.03 131 ASN G O 1
ATOM 8636 N N . ARG G 1 133 ? 2.094 14.589 120.828 1.00 11.79 132 ARG G N 1
ATOM 8637 C CA . ARG G 1 133 ? 1.485 13.317 121.264 1.00 13.77 132 ARG G CA 1
ATOM 8638 C C . ARG G 1 133 ? 2.103 12.819 122.584 1.00 12.36 132 ARG G C 1
ATOM 8639 O O . ARG G 1 133 ? 2.521 11.675 122.731 1.00 13.10 132 ARG G O 1
ATOM 8647 N N . ARG G 1 134 ? 2.066 13.726 123.540 1.00 11.85 133 ARG G N 1
ATOM 8648 C CA A ARG G 1 134 ? 2.655 13.410 124.848 0.50 12.13 133 ARG G CA 1
ATOM 8649 C CA B ARG G 1 134 ? 2.747 13.635 124.847 0.50 11.87 133 ARG G CA 1
ATOM 8650 C C . ARG G 1 134 ? 1.720 13.786 125.971 1.00 11.56 133 ARG G C 1
ATOM 8651 O O . ARG G 1 134 ? 0.829 14.660 125.870 1.00 12.04 133 ARG G O 1
ATOM 8666 N N . VAL G 1 135 ? 1.861 13.034 127.042 1.00 10.23 134 VAL G N 1
ATOM 8667 C CA . VAL G 1 135 ? 1.186 13.346 128.301 1.00 10.50 134 VAL G CA 1
ATOM 8668 C C . VAL G 1 135 ? 2.072 14.310 129.115 1.00 10.71 134 VAL G C 1
ATOM 8669 O O . VAL G 1 135 ? 3.199 13.946 129.494 1.00 10.96 134 VAL G O 1
ATOM 8673 N N . THR G 1 136 ? 1.602 15.546 129.339 1.00 10.25 135 THR G N 1
ATOM 8674 C CA . THR G 1 136 ? 2.326 16.487 130.153 1.00 9.89 135 THR G CA 1
ATOM 8675 C C . THR G 1 136 ? 2.038 16.319 131.640 1.00 9.54 135 THR G C 1
ATOM 8676 O O . THR G 1 136 ? 2.956 16.518 132.462 1.00 10.09 135 THR G O 1
ATOM 8680 N N . GLU G 1 137 ? 0.818 15.900 131.996 1.00 8.60 136 GLU G N 1
ATOM 8681 C CA . GLU G 1 137 ? 0.507 15.670 133.409 1.00 9.27 136 GLU G CA 1
ATOM 8682 C C . GLU G 1 137 ? -0.549 14.590 133.506 1.00 10.36 136 GLU G C 1
ATOM 8683 O O . GLU G 1 137 ? -1.666 14.727 132.947 1.00 9.26 136 GLU G O 1
ATOM 8689 N N . HIS G 1 138 ? -0.229 13.516 134.212 1.00 7.29 137 HIS G N 1
ATOM 8690 C CA . HIS G 1 138 ? -1.169 12.446 134.583 1.00 7.38 137 HIS G CA 1
ATOM 8691 C C . HIS G 1 138 ? -1.470 12.599 136.068 1.00 6.88 137 HIS G C 1
ATOM 8692 O O . HIS G 1 138 ? -0.544 12.536 136.889 1.00 8.95 137 HIS G O 1
ATOM 8699 N N . VAL G 1 139 ? -2.743 12.861 136.404 1.00 7.26 138 VAL G N 1
ATOM 8700 C CA . VAL G 1 139 ? -3.146 12.988 137.807 1.00 7.82 138 VAL G CA 1
ATOM 8701 C C . VAL G 1 139 ? -4.079 11.845 138.174 1.00 7.61 138 VAL G C 1
ATOM 8702 O O . VAL G 1 139 ? -5.104 11.624 137.512 1.00 9.73 138 VAL G O 1
ATOM 8706 N N . ASP G 1 140 ? -3.733 11.091 139.203 1.00 7.05 139 ASP G N 1
ATOM 8707 C CA . ASP G 1 140 ? -4.584 10.042 139.758 1.00 8.55 139 ASP G CA 1
ATOM 8708 C C . ASP G 1 140 ? -5.159 10.440 141.119 1.00 8.00 139 ASP G C 1
ATOM 8709 O O . ASP G 1 140 ? -4.482 10.964 142.002 1.00 9.80 139 ASP G O 1
ATOM 8714 N N . LEU G 1 141 ? -6.468 10.159 141.239 1.00 7.81 140 LEU G N 1
ATOM 8715 C CA . LEU G 1 141 ? -7.196 10.242 142.486 1.00 9.06 140 LEU G CA 1
ATOM 8716 C C . LEU G 1 141 ? -7.797 8.854 142.774 1.00 7.95 140 LEU G C 1
ATOM 8717 O O . LEU G 1 141 ? -8.834 8.491 142.236 1.00 8.27 140 LEU G O 1
ATOM 8722 N N . ILE G 1 142 ? -7.123 8.075 143.589 1.00 8.94 141 ILE G N 1
ATOM 8723 C CA . ILE G 1 142 ? -7.414 6.646 143.774 1.00 8.48 141 ILE G CA 1
ATOM 8724 C C . ILE G 1 142 ? -8.086 6.455 145.118 1.00 8.93 141 ILE G C 1
ATOM 8725 O O . ILE G 1 142 ? -7.658 7.033 146.115 1.00 10.27 141 ILE G O 1
ATOM 8730 N N . ASP G 1 143 ? -9.176 5.668 145.138 1.00 8.77 142 ASP G N 1
ATOM 8731 C CA . ASP G 1 143 ? -9.896 5.347 146.379 1.00 8.84 142 ASP G CA 1
ATOM 8732 C C . ASP G 1 143 ? -9.228 4.159 147.091 1.00 8.87 142 ASP G C 1
ATOM 8733 O O . ASP G 1 143 ? -9.704 3.022 147.024 1.00 9.21 142 ASP G O 1
ATOM 8738 N N . TYR G 1 144 ? -8.121 4.456 147.788 1.00 9.62 143 TYR G N 1
ATOM 8739 C CA . TYR G 1 144 ? -7.339 3.434 148.475 1.00 11.68 143 TYR G CA 1
ATOM 8740 C C . TYR G 1 144 ? -8.109 2.779 149.614 1.00 10.96 143 TYR G C 1
ATOM 8741 O O . TYR G 1 144 ? -7.902 1.597 149.870 1.00 10.26 143 TYR G O 1
ATOM 8750 N N . GLN G 1 145 ? -8.986 3.525 150.278 1.00 9.12 144 GLN G N 1
ATOM 8751 C CA . GLN G 1 145 ? -9.708 2.890 151.389 1.00 10.38 144 GLN G CA 1
ATOM 8752 C C . GLN G 1 145 ? -10.624 1.773 150.876 1.00 9.65 144 GLN G C 1
ATOM 8753 O O . GLN G 1 145 ? -10.705 0.707 151.493 1.00 9.95 144 GLN G O 1
ATOM 8759 N N . THR G 1 146 ? -11.286 1.955 149.733 1.00 8.94 145 THR G N 1
ATOM 8760 C CA . THR G 1 146 ? -12.136 0.903 149.167 1.00 9.63 145 THR G CA 1
ATOM 8761 C C . THR G 1 146 ? -11.260 -0.321 148.768 1.00 9.66 145 THR G C 1
ATOM 8762 O O . THR G 1 146 ? -11.646 -1.477 148.988 1.00 10.62 145 THR G O 1
ATOM 8774 N N . SER G 1 148 ? -8.460 -1.223 150.269 1.00 10.48 147 SER G N 1
ATOM 8775 C CA A SER G 1 148 ? -8.069 -1.855 151.520 0.60 12.37 147 SER G CA 1
ATOM 8776 C CA B SER G 1 148 ? -8.072 -1.827 151.546 0.40 12.31 147 SER G CA 1
ATOM 8777 C C . SER G 1 148 ? -9.224 -2.656 152.114 1.00 11.15 147 SER G C 1
ATOM 8778 O O . SER G 1 148 ? -9.026 -3.738 152.654 1.00 11.67 147 SER G O 1
ATOM 8783 N N . ASP G 1 149 ? -10.438 -2.127 152.002 1.00 9.66 148 ASP G N 1
ATOM 8784 C CA . ASP G 1 149 ? -11.601 -2.852 152.494 1.00 11.38 148 ASP G CA 1
ATOM 8785 C C . ASP G 1 149 ? -11.774 -4.184 151.776 1.00 12.90 148 ASP G C 1
ATOM 8786 O O . ASP G 1 149 ? -12.092 -5.230 152.417 1.00 12.75 148 ASP G O 1
ATOM 8791 N N . GLN G 1 150 ? -11.583 -4.187 150.459 1.00 9.79 149 GLN G N 1
ATOM 8792 C CA . GLN G 1 150 ? -11.639 -5.430 149.688 1.00 9.93 149 GLN G CA 1
ATOM 8793 C C . GLN G 1 150 ? -10.502 -6.404 150.048 1.00 10.63 149 GLN G C 1
ATOM 8794 O O . GLN G 1 150 ? -10.749 -7.608 150.179 1.00 12.26 149 GLN G O 1
ATOM 8800 N N . LEU G 1 151 ? -9.289 -5.900 150.203 1.00 10.78 150 LEU G N 1
ATOM 8801 C CA . LEU G 1 151 ? -8.126 -6.726 150.544 1.00 11.17 150 LEU G CA 1
ATOM 8802 C C . LEU G 1 151 ? -8.259 -7.340 151.956 1.00 12.33 150 LEU G C 1
ATOM 8803 O O . LEU G 1 151 ? -7.732 -8.424 152.177 1.00 13.36 150 LEU G O 1
ATOM 8808 N N . ALA G 1 152 ? -8.970 -6.660 152.864 1.00 12.95 151 ALA G N 1
ATOM 8809 C CA . ALA G 1 152 ? -9.210 -7.178 154.226 1.00 13.81 151 ALA G CA 1
ATOM 8810 C C . ALA G 1 152 ? -9.956 -8.484 154.207 1.00 17.08 151 ALA G C 1
ATOM 8811 O O . ALA G 1 152 ? -9.855 -9.256 155.166 1.00 17.87 151 ALA G O 1
ATOM 8826 N N . GLN G 1 154 ? -9.458 -10.814 151.911 1.00 15.73 153 GLN G N 1
ATOM 8827 C CA . GLN G 1 154 ? -8.671 -11.723 151.063 1.00 17.40 153 GLN G CA 1
ATOM 8828 C C . GLN G 1 154 ? -7.365 -12.087 151.728 1.00 19.23 153 GLN G C 1
ATOM 8829 O O . GLN G 1 154 ? -7.015 -11.605 152.806 1.00 19.43 153 GLN G O 1
ATOM 8836 N N . GLU H 1 18 ? -18.462 5.141 160.873 1.00 34.03 17 GLU H N 1
ATOM 8837 C CA . GLU H 1 18 ? -19.085 6.454 160.606 1.00 31.33 17 GLU H CA 1
ATOM 8838 C C . GLU H 1 18 ? -18.320 7.166 159.483 1.00 28.78 17 GLU H C 1
ATOM 8839 O O . GLU H 1 18 ? -17.200 6.787 159.129 1.00 31.61 17 GLU H O 1
ATOM 8849 N N . PRO H 1 20 ? -15.871 9.570 157.708 1.00 13.35 19 PRO H N 1
ATOM 8850 C CA . PRO H 1 20 ? -14.650 10.272 158.111 1.00 12.54 19 PRO H CA 1
ATOM 8851 C C . PRO H 1 20 ? -14.918 11.769 158.357 1.00 12.61 19 PRO H C 1
ATOM 8852 O O . PRO H 1 20 ? -15.719 12.360 157.624 1.00 12.12 19 PRO H O 1
ATOM 8856 N N . GLN H 1 21 ? -14.239 12.366 159.334 1.00 13.09 20 GLN H N 1
ATOM 8857 C CA . GLN H 1 21 ? -14.444 13.784 159.640 1.00 11.57 20 GLN H CA 1
ATOM 8858 C C . GLN H 1 21 ? -14.199 14.689 158.427 1.00 10.64 20 GLN H C 1
ATOM 8859 O O . GLN H 1 21 ? -14.909 15.690 158.208 1.00 10.23 20 GLN H O 1
ATOM 8865 N N . GLU H 1 22 ? -13.221 14.323 157.606 1.00 10.73 21 GLU H N 1
ATOM 8866 C CA . GLU H 1 22 ? -12.893 15.137 156.435 1.00 10.64 21 GLU H CA 1
ATOM 8867 C C . GLU H 1 22 ? -14.056 15.185 155.426 1.00 8.97 21 GLU H C 1
ATOM 8868 O O . GLU H 1 22 ? -14.376 16.229 154.831 1.00 10.78 21 GLU H O 1
ATOM 8874 N N . GLN H 1 23 ? -14.680 14.030 155.237 1.00 9.79 22 GLN H N 1
ATOM 8875 C CA . GLN H 1 23 ? -15.866 13.942 154.399 1.00 9.74 22 GLN H CA 1
ATOM 8876 C C . GLN H 1 23 ? -17.044 14.747 154.966 1.00 9.10 22 GLN H C 1
ATOM 8877 O O . GLN H 1 23 ? -17.774 15.400 154.206 1.00 10.56 22 GLN H O 1
ATOM 8883 N N . GLN H 1 24 ? -17.246 14.648 156.290 1.00 10.69 23 GLN H N 1
ATOM 8884 C CA . GLN H 1 24 ? -18.347 15.375 156.915 1.00 9.82 23 GLN H CA 1
ATOM 8885 C C . GLN H 1 24 ? -18.176 16.879 156.678 1.00 10.92 23 GLN H C 1
ATOM 8886 O O . GLN H 1 24 ? -19.136 17.577 156.353 1.00 10.91 23 GLN H O 1
ATOM 8892 N N . LEU H 1 25 ? -16.944 17.365 156.822 1.00 9.89 24 LEU H N 1
ATOM 8893 C CA . LEU H 1 25 ? -16.678 18.798 156.565 1.00 10.43 24 LEU H CA 1
ATOM 8894 C C . LEU H 1 25 ? -16.892 19.187 155.102 1.00 10.84 24 LEU H C 1
ATOM 8895 O O . LEU H 1 25 ? -17.444 20.261 154.822 1.00 10.03 24 LEU H O 1
ATOM 8900 N N . ALA H 1 26 ? -16.463 18.336 154.152 1.00 9.05 25 ALA H N 1
ATOM 8901 C CA . ALA H 1 26 ? -16.683 18.561 152.740 1.00 9.46 25 ALA H CA 1
ATOM 8902 C C . ALA H 1 26 ? -18.176 18.679 152.457 1.00 9.10 25 ALA H C 1
ATOM 8903 O O . ALA H 1 26 ? -18.556 19.526 151.677 1.00 10.50 25 ALA H O 1
ATOM 8905 N N . VAL H 1 27 ? -18.988 17.849 153.080 1.00 9.25 26 VAL H N 1
ATOM 8906 C CA . VAL H 1 27 ? -20.442 17.903 152.892 1.00 9.39 26 VAL H CA 1
ATOM 8907 C C . VAL H 1 27 ? -21.008 19.188 153.459 1.00 9.56 26 VAL H C 1
ATOM 8908 O O . VAL H 1 27 ? -21.840 19.842 152.784 1.00 11.02 26 VAL H O 1
ATOM 8912 N N . LYS H 1 28 ? -20.550 19.615 154.629 1.00 10.22 27 LYS H N 1
ATOM 8913 C CA A LYS H 1 28 ? -21.009 20.900 155.154 0.50 9.56 27 LYS H CA 1
ATOM 8914 C CA B LYS H 1 28 ? -20.984 20.909 155.182 0.50 9.82 27 LYS H CA 1
ATOM 8915 C C . LYS H 1 28 ? -20.676 22.062 154.207 1.00 10.67 27 LYS H C 1
ATOM 8916 O O . LYS H 1 28 ? -21.477 22.966 154.010 1.00 10.22 27 LYS H O 1
ATOM 8927 N N . TYR H 1 29 ? -19.476 22.045 153.630 1.00 9.33 28 TYR H N 1
ATOM 8928 C CA . TYR H 1 29 ? -19.070 23.060 152.678 1.00 8.70 28 TYR H CA 1
ATOM 8929 C C . TYR H 1 29 ? -19.933 23.042 151.419 1.00 10.10 28 TYR H C 1
ATOM 8930 O O . TYR H 1 29 ? -20.411 24.093 150.997 1.00 9.75 28 TYR H O 1
ATOM 8947 N N . ASP H 1 31 ? -22.885 21.850 150.996 1.00 10.61 30 ASP H N 1
ATOM 8948 C CA . ASP H 1 31 ? -24.267 22.251 151.332 1.00 11.42 30 ASP H CA 1
ATOM 8949 C C . ASP H 1 31 ? -24.332 23.783 151.426 1.00 12.16 30 ASP H C 1
ATOM 8950 O O . ASP H 1 31 ? -25.272 24.387 150.869 1.00 12.36 30 ASP H O 1
ATOM 8955 N N . ALA H 1 32 ? -23.363 24.421 152.072 1.00 10.33 31 ALA H N 1
ATOM 8956 C CA . ALA H 1 32 ? -23.348 25.876 152.105 1.00 10.63 31 ALA H CA 1
ATOM 8957 C C . ALA H 1 32 ? -23.232 26.476 150.727 1.00 13.12 31 ALA H C 1
ATOM 8958 O O . ALA H 1 32 ? -23.911 27.448 150.396 1.00 11.73 31 ALA H O 1
ATOM 8960 N N . LEU H 1 33 ? -22.367 25.899 149.895 1.00 10.98 32 LEU H N 1
ATOM 8961 C CA A LEU H 1 33 ? -22.144 26.421 148.559 0.60 10.90 32 LEU H CA 1
ATOM 8962 C CA B LEU H 1 33 ? -22.138 26.378 148.539 0.40 11.76 32 LEU H CA 1
ATOM 8963 C C . LEU H 1 33 ? -23.428 26.286 147.706 1.00 13.02 32 LEU H C 1
ATOM 8964 O O . LEU H 1 33 ? -23.867 27.241 147.064 1.00 13.32 32 LEU H O 1
ATOM 8973 N N . THR H 1 34 ? -24.049 25.113 147.705 1.00 11.97 33 THR H N 1
ATOM 8974 C CA . THR H 1 34 ? -25.184 24.863 146.830 1.00 12.36 33 THR H CA 1
ATOM 8975 C C . THR H 1 34 ? -26.445 25.568 147.289 1.00 12.13 33 THR H C 1
ATOM 8976 O O . THR H 1 34 ? -27.337 25.772 146.483 1.00 17.32 33 THR H O 1
ATOM 8980 N N . GLU H 1 35 ? -26.551 25.890 148.574 1.00 10.59 34 GLU H N 1
ATOM 8981 C CA A GLU H 1 35 ? -27.639 26.690 149.131 0.50 12.12 34 GLU H CA 1
ATOM 8982 C CA B GLU H 1 35 ? -27.703 26.693 149.033 0.50 13.73 34 GLU H CA 1
ATOM 8983 C C . GLU H 1 35 ? -27.408 28.200 148.986 1.00 11.91 34 GLU H C 1
ATOM 8984 O O . GLU H 1 35 ? -28.289 29.008 149.285 1.00 12.31 34 GLU H O 1
ATOM 8995 N N . HIS H 1 36 ? -26.186 28.568 148.602 1.00 11.27 35 HIS H N 1
ATOM 8996 C CA A HIS H 1 36 ? -25.673 29.931 148.630 0.50 12.16 35 HIS H CA 1
ATOM 8997 C CA B HIS H 1 36 ? -25.763 29.993 148.667 0.50 12.39 35 HIS H CA 1
ATOM 8998 C C . HIS H 1 36 ? -25.878 30.564 150.058 1.00 13.33 35 HIS H C 1
ATOM 8999 O O . HIS H 1 36 ? -26.305 31.724 150.258 1.00 14.28 35 HIS H O 1
ATOM 9012 N N . ASP H 1 37 ? -25.542 29.769 151.081 1.00 11.59 36 ASP H N 1
ATOM 9013 C CA . ASP H 1 37 ? -25.456 30.250 152.490 1.00 11.77 36 ASP H CA 1
ATOM 9014 C C . ASP H 1 37 ? -24.094 30.886 152.673 1.00 11.95 36 ASP H C 1
ATOM 9015 O O . ASP H 1 37 ? -23.152 30.265 153.186 1.00 12.20 36 ASP H O 1
ATOM 9020 N N . TYR H 1 38 ? -23.975 32.134 152.215 1.00 13.16 37 TYR H N 1
ATOM 9021 C CA . TYR H 1 38 ? -22.690 32.830 152.176 1.00 11.34 37 TYR H CA 1
ATOM 9022 C C . TYR H 1 38 ? -22.124 33.109 153.566 1.00 12.41 37 TYR H C 1
ATOM 9023 O O . TYR H 1 38 ? -20.887 33.109 153.715 1.00 12.69 37 TYR H O 1
ATOM 9032 N N . LYS H 1 39 ? -22.971 33.334 154.567 1.00 13.62 38 LYS H N 1
ATOM 9033 C CA . LYS H 1 39 ? -22.475 33.530 155.941 1.00 16.02 38 LYS H CA 1
ATOM 9034 C C . LYS H 1 39 ? -21.684 32.303 156.424 1.00 14.09 38 LYS H C 1
ATOM 9035 O O . LYS H 1 39 ? -20.607 32.428 157.022 1.00 15.58 38 LYS H O 1
ATOM 9041 N N . THR H 1 40 ? -22.148 31.112 156.103 1.00 10.82 39 THR H N 1
ATOM 9042 C CA . THR H 1 40 ? -21.438 29.894 156.423 1.00 12.28 39 THR H CA 1
ATOM 9043 C C . THR H 1 40 ? -20.276 29.701 155.465 1.00 11.81 39 THR H C 1
ATOM 9044 O O . THR H 1 40 ? -19.151 29.369 155.879 1.00 11.69 39 THR H O 1
ATOM 9048 N N . LEU H 1 41 ? -20.530 29.918 154.185 1.00 11.40 40 LEU H N 1
ATOM 9049 C CA . LEU H 1 41 ? -19.502 29.646 153.183 1.00 10.36 40 LEU H CA 1
ATOM 9050 C C . LEU H 1 41 ? -18.222 30.426 153.391 1.00 11.43 40 LEU H C 1
ATOM 9051 O O . LEU H 1 41 ? -17.138 29.880 153.265 1.00 11.95 40 LEU H O 1
ATOM 9056 N N . ILE H 1 42 ? -18.344 31.697 153.737 1.00 11.36 41 ILE H N 1
ATOM 9057 C CA . ILE H 1 42 ? -17.176 32.550 153.886 1.00 12.41 41 ILE H CA 1
ATOM 9058 C C . ILE H 1 42 ? -16.267 32.068 155.018 1.00 11.59 41 ILE H C 1
ATOM 9059 O O . ILE H 1 42 ? -15.038 32.309 154.991 1.00 12.11 41 ILE H O 1
ATOM 9064 N N . THR H 1 43 ? -16.804 31.334 155.988 1.00 9.88 42 THR H N 1
ATOM 9065 C CA . THR H 1 43 ? -15.979 30.812 157.060 1.00 9.64 42 THR H CA 1
ATOM 9066 C C . THR H 1 43 ? -14.977 29.782 156.547 1.00 9.42 42 THR H C 1
ATOM 9067 O O . THR H 1 43 ? -13.976 29.512 157.222 1.00 10.22 42 THR H O 1
ATOM 9071 N N . PHE H 1 44 ? -15.249 29.205 155.387 1.00 8.54 43 PHE H N 1
ATOM 9072 C CA . PHE H 1 44 ? -14.364 28.230 154.766 1.00 10.28 43 PHE H CA 1
ATOM 9073 C C . PHE H 1 44 ? -13.243 28.830 153.926 1.00 9.59 43 PHE H C 1
ATOM 9074 O O . PHE H 1 44 ? -12.377 28.084 153.482 1.00 11.22 43 PHE H O 1
ATOM 9082 N N . TYR H 1 45 ? -13.256 30.143 153.721 1.00 8.70 44 TYR H N 1
ATOM 9083 C CA . TYR H 1 45 ? -12.253 30.759 152.839 1.00 9.20 44 TYR H CA 1
ATOM 9084 C C . TYR H 1 45 ? -11.402 31.798 153.549 1.00 11.58 44 TYR H C 1
ATOM 9085 O O . TYR H 1 45 ? -11.850 32.496 154.487 1.00 11.11 44 TYR H O 1
ATOM 9094 N N . ASN H 1 46 ? -10.149 31.913 153.116 1.00 9.87 45 ASN H N 1
ATOM 9095 C CA . ASN H 1 46 ? -9.402 33.151 153.365 1.00 10.16 45 ASN H CA 1
ATOM 9096 C C . ASN H 1 46 ? -8.931 33.702 152.025 1.00 10.94 45 ASN H C 1
ATOM 9097 O O . ASN H 1 46 ? -9.353 33.176 150.989 1.00 9.33 45 ASN H O 1
ATOM 9102 N N . ARG H 1 47 ? -8.106 34.765 152.021 1.00 9.33 46 ARG H N 1
ATOM 9103 C CA A ARG H 1 47 ? -7.791 35.371 150.727 0.50 8.49 46 ARG H CA 1
ATOM 9104 C CA B ARG H 1 47 ? -7.680 35.394 150.756 0.50 8.53 46 ARG H CA 1
ATOM 9105 C C . ARG H 1 47 ? -6.950 34.462 149.820 1.00 10.13 46 ARG H C 1
ATOM 9106 O O . ARG H 1 47 ? -6.832 34.746 148.623 1.00 12.76 46 ARG H O 1
ATOM 9121 N N . ASP H 1 48 ? -6.387 33.386 150.380 1.00 9.76 47 ASP H N 1
ATOM 9122 C CA . ASP H 1 48 ? -5.579 32.434 149.638 1.00 9.87 47 ASP H CA 1
ATOM 9123 C C . ASP H 1 48 ? -6.329 31.225 149.113 1.00 9.38 47 ASP H C 1
ATOM 9124 O O . ASP H 1 48 ? -5.779 30.470 148.333 1.00 10.76 47 ASP H O 1
ATOM 9129 N N . SER H 1 49 ? -7.598 31.036 149.495 1.00 8.20 48 SER H N 1
ATOM 9130 C CA . SER H 1 49 ? -8.374 29.871 149.067 1.00 9.69 48 SER H CA 1
ATOM 9131 C C . SER H 1 49 ? -8.579 29.936 147.566 1.00 9.16 48 SER H C 1
ATOM 9132 O O . SER H 1 49 ? -9.005 30.968 147.064 1.00 9.35 48 SER H O 1
ATOM 9135 N N . ILE H 1 50 ? -8.274 28.851 146.856 1.00 9.41 49 ILE H N 1
ATOM 9136 C CA . ILE H 1 50 ? -8.326 28.820 145.389 1.00 9.51 49 ILE H CA 1
ATOM 9137 C C . ILE H 1 50 ? -9.514 27.989 144.920 1.00 10.60 49 ILE H C 1
ATOM 9138 O O . ILE H 1 50 ? -9.661 26.831 145.312 1.00 11.16 49 ILE H O 1
ATOM 9143 N N . PHE H 1 51 ? -10.378 28.561 144.099 1.00 9.11 50 PHE H N 1
ATOM 9144 C CA . PHE H 1 51 ? -11.426 27.833 143.338 1.00 9.81 50 PHE H CA 1
ATOM 9145 C C . PHE H 1 51 ? -10.961 27.777 141.882 1.00 10.09 50 PHE H C 1
ATOM 9146 O O . PHE H 1 51 ? -10.707 28.803 141.262 1.00 11.23 50 PHE H O 1
ATOM 9154 N N . PHE H 1 52 ? -10.717 26.573 141.386 1.00 9.08 51 PHE H N 1
ATOM 9155 C CA . PHE H 1 52 ? -10.244 26.381 140.018 1.00 9.95 51 PHE H CA 1
ATOM 9156 C C . PHE H 1 52 ? -11.142 25.414 139.266 1.00 12.26 51 PHE H C 1
ATOM 9157 O O . PHE H 1 52 ? -11.155 24.210 139.591 1.00 10.36 51 PHE H O 1
ATOM 9165 N N . ASP H 1 53 ? -11.876 25.919 138.284 1.00 10.13 52 ASP H N 1
ATOM 9166 C CA . ASP H 1 53 ? -12.625 25.067 137.362 1.00 11.30 52 ASP H CA 1
ATOM 9167 C C . ASP H 1 53 ? -11.612 24.778 136.288 1.00 10.70 52 ASP H C 1
ATOM 9168 O O . ASP H 1 53 ? -11.387 25.600 135.389 1.00 10.58 52 ASP H O 1
ATOM 9173 N N . LYS H 1 54 ? -10.950 23.631 136.395 1.00 10.79 53 LYS H N 1
ATOM 9174 C CA A LYS H 1 54 ? -9.844 23.280 135.491 0.50 12.59 53 LYS H CA 1
ATOM 9175 C CA B LYS H 1 54 ? -9.839 23.315 135.526 0.50 11.30 53 LYS H CA 1
ATOM 9176 C C . LYS H 1 54 ? -10.352 23.046 134.086 1.00 13.45 53 LYS H C 1
ATOM 9177 O O . LYS H 1 54 ? -9.691 23.372 133.094 1.00 14.76 53 LYS H O 1
ATOM 9188 N N . THR H 1 55 ? -11.558 22.513 133.947 1.00 10.99 54 THR H N 1
ATOM 9189 C CA . THR H 1 55 ? -12.193 22.301 132.658 1.00 10.94 54 THR H CA 1
ATOM 9190 C C . THR H 1 55 ? -12.570 23.593 131.938 1.00 16.05 54 THR H C 1
ATOM 9191 O O . THR H 1 55 ? -12.494 23.643 130.717 1.00 19.31 54 THR H O 1
ATOM 9195 N N . ALA H 1 56 ? -12.958 24.632 132.669 1.00 12.80 55 ALA H N 1
ATOM 9196 C CA . ALA H 1 56 ? -13.249 25.942 132.114 1.00 13.54 55 ALA H CA 1
ATOM 9197 C C . ALA H 1 56 ? -11.993 26.824 132.048 1.00 14.14 55 ALA H C 1
ATOM 9198 O O . ALA H 1 56 ? -12.043 27.895 131.407 1.00 16.32 55 ALA H O 1
ATOM 9200 N N . ASN H 1 57 ? -10.916 26.398 132.672 1.00 12.66 56 ASN H N 1
ATOM 9201 C CA . ASN H 1 57 ? -9.710 27.169 132.913 1.00 14.15 56 ASN H CA 1
ATOM 9202 C C . ASN H 1 57 ? -10.012 28.530 133.537 1.00 15.94 56 ASN H C 1
ATOM 9203 O O . ASN H 1 57 ? -9.485 29.572 133.085 1.00 18.19 56 ASN H O 1
ATOM 9208 N N . ARG H 1 58 ? -10.839 28.503 134.579 1.00 14.50 57 ARG H N 1
ATOM 9209 C CA A ARG H 1 58 ? -11.288 29.707 135.314 0.60 13.97 57 ARG H CA 1
ATOM 9210 C CA B ARG H 1 58 ? -11.211 29.717 135.303 0.40 13.85 57 ARG H CA 1
ATOM 9211 C C . ARG H 1 58 ? -10.868 29.561 136.787 1.00 11.73 57 ARG H C 1
ATOM 9212 O O . ARG H 1 58 ? -11.248 28.591 137.435 1.00 11.81 57 ARG H O 1
ATOM 9227 N N . LYS H 1 59 ? -10.139 30.540 137.313 1.00 11.87 58 LYS H N 1
ATOM 9228 C CA . LYS H 1 59 ? -9.659 30.543 138.676 1.00 9.36 58 LYS H CA 1
ATOM 9229 C C . LYS H 1 59 ? -10.172 31.788 139.392 1.00 8.49 58 LYS H C 1
ATOM 9230 O O . LYS H 1 59 ? -10.108 32.895 138.823 1.00 11.52 58 LYS H O 1
ATOM 9236 N N . TYR H 1 60 ? -10.603 31.610 140.643 1.00 8.94 59 TYR H N 1
ATOM 9237 C CA . TYR H 1 60 ? -11.004 32.700 141.544 1.00 7.72 59 TYR H CA 1
ATOM 9238 C C . TYR H 1 60 ? -10.306 32.422 142.872 1.00 10.59 59 TYR H C 1
ATOM 9239 O O . TYR H 1 60 ? -10.317 31.291 143.377 1.00 11.50 59 TYR H O 1
ATOM 9248 N N . THR H 1 61 ? -9.645 33.446 143.409 1.00 7.73 60 THR H N 1
ATOM 9249 C CA . THR H 1 61 ? -8.846 33.274 144.643 1.00 6.79 60 THR H CA 1
ATOM 9250 C C . THR H 1 61 ? -9.319 34.276 145.703 1.00 8.86 60 THR H C 1
ATOM 9251 O O . THR H 1 61 ? -9.289 35.482 145.495 1.00 7.53 60 THR H O 1
ATOM 9255 N N . GLY H 1 62 ? -9.666 33.732 146.873 1.00 9.00 61 GLY H N 1
ATOM 9256 C CA . GLY H 1 62 ? -10.130 34.494 148.006 1.00 7.38 61 GLY H CA 1
ATOM 9257 C C . GLY H 1 62 ? -11.656 34.478 148.090 1.00 8.60 61 GLY H C 1
ATOM 9258 O O . GLY H 1 62 ? -12.348 34.521 147.077 1.00 9.38 61 GLY H O 1
ATOM 9259 N N . GLY H 1 63 ? -12.186 34.448 149.312 1.00 10.66 62 GLY H N 1
ATOM 9260 C CA . GLY H 1 63 ? -13.643 34.399 149.514 1.00 9.98 62 GLY H CA 1
ATOM 9261 C C . GLY H 1 63 ? -14.412 35.477 148.787 1.00 10.16 62 GLY H C 1
ATOM 9262 O O . GLY H 1 63 ? -15.469 35.223 148.211 1.00 10.13 62 GLY H O 1
ATOM 9263 N N . ARG H 1 64 ? -13.931 36.718 148.810 1.00 11.10 63 ARG H N 1
ATOM 9264 C CA . ARG H 1 64 ? -14.657 37.768 148.158 1.00 10.31 63 ARG H CA 1
ATOM 9265 C C . ARG H 1 64 ? -14.898 37.471 146.663 1.00 9.33 63 ARG H C 1
ATOM 9266 O O . ARG H 1 64 ? -15.988 37.667 146.103 1.00 10.72 63 ARG H O 1
ATOM 9274 N N . PHE H 1 65 ? -13.853 36.995 145.980 1.00 8.06 64 PHE H N 1
ATOM 9275 C CA . PHE H 1 65 ? -13.951 36.802 144.544 1.00 7.33 64 PHE H CA 1
ATOM 9276 C C . PHE H 1 65 ? -14.663 35.479 144.197 1.00 8.47 64 PHE H C 1
ATOM 9277 O O . PHE H 1 65 ? -15.292 35.397 143.151 1.00 10.12 64 PHE H O 1
ATOM 9285 N N . ILE H 1 66 ? -14.547 34.457 145.048 1.00 9.33 65 ILE H N 1
ATOM 9286 C CA . ILE H 1 66 ? -15.325 33.228 144.864 1.00 9.94 65 ILE H CA 1
ATOM 9287 C C . ILE H 1 66 ? -16.811 33.520 144.971 1.00 10.30 65 ILE H C 1
ATOM 9288 O O . ILE H 1 66 ? -17.565 33.109 144.101 1.00 10.49 65 ILE H O 1
ATOM 9293 N N . ILE H 1 67 ? -17.210 34.272 145.989 1.00 10.53 66 ILE H N 1
ATOM 9294 C CA . ILE H 1 67 ? -18.643 34.533 146.189 1.00 11.53 66 ILE H CA 1
ATOM 9295 C C . ILE H 1 67 ? -19.164 35.459 145.076 1.00 11.55 66 ILE H C 1
ATOM 9296 O O . ILE H 1 67 ? -20.279 35.279 144.539 1.00 12.15 66 ILE H O 1
ATOM 9301 N N . ASP H 1 68 ? -18.355 36.436 144.636 1.00 11.19 67 ASP H N 1
ATOM 9302 C CA A ASP H 1 68 ? -18.728 37.249 143.470 0.50 12.70 67 ASP H CA 1
ATOM 9303 C CA B ASP H 1 68 ? -18.746 37.242 143.516 0.50 11.77 67 ASP H CA 1
ATOM 9304 C C . ASP H 1 68 ? -18.976 36.394 142.256 1.00 12.67 67 ASP H C 1
ATOM 9305 O O . ASP H 1 68 ? -19.945 36.615 141.495 1.00 13.97 67 ASP H O 1
ATOM 9314 N N . PHE H 1 69 ? -18.108 35.400 142.021 1.00 10.46 68 PHE H N 1
ATOM 9315 C CA . PHE H 1 69 ? -18.273 34.495 140.912 1.00 11.46 68 PHE H CA 1
ATOM 9316 C C . PHE H 1 69 ? -19.608 33.710 141.042 1.00 11.55 68 PHE H C 1
ATOM 9317 O O . PHE H 1 69 ? -20.346 33.596 140.073 1.00 11.39 68 PHE H O 1
ATOM 9325 N N . LEU H 1 70 ? -19.860 33.167 142.212 1.00 12.57 69 LEU H N 1
ATOM 9326 C CA . LEU H 1 70 ? -21.108 32.407 142.406 1.00 13.35 69 LEU H CA 1
ATOM 9327 C C . LEU H 1 70 ? -22.332 33.250 142.182 1.00 15.17 69 LEU H C 1
ATOM 9328 O O . LEU H 1 70 ? -23.286 32.817 141.517 1.00 13.72 69 LEU H O 1
ATOM 9333 N N . GLU H 1 71 ? -22.326 34.466 142.693 1.00 13.02 70 GLU H N 1
ATOM 9334 C CA . GLU H 1 71 ? -23.446 35.394 142.419 1.00 13.75 70 GLU H CA 1
ATOM 9335 C C . GLU H 1 71 ? -23.686 35.607 140.937 1.00 15.94 70 GLU H C 1
ATOM 9336 O O . GLU H 1 71 ? -24.836 35.663 140.467 1.00 19.28 70 GLU H O 1
ATOM 9342 N N . ARG H 1 72 ? -22.631 35.805 140.168 1.00 15.56 71 ARG H N 1
ATOM 9343 C CA . ARG H 1 72 ? -22.778 35.951 138.716 1.00 15.99 71 ARG H CA 1
ATOM 9344 C C . ARG H 1 72 ? -23.195 34.700 138.012 1.00 17.71 71 ARG H C 1
ATOM 9345 O O . ARG H 1 72 ? -24.108 34.724 137.166 1.00 22.84 71 ARG H O 1
ATOM 9353 N N . ALA H 1 73 ? -22.531 33.606 138.303 1.00 13.46 72 ALA H N 1
ATOM 9354 C CA . ALA H 1 73 ? -22.695 32.357 137.620 1.00 15.27 72 ALA H CA 1
ATOM 9355 C C . ALA H 1 73 ? -24.137 31.860 137.839 1.00 19.47 72 ALA H C 1
ATOM 9356 O O . ALA H 1 73 ? -24.732 31.250 136.949 1.00 22.98 72 ALA H O 1
ATOM 9358 N N . HIS H 1 74 ? -24.656 32.100 139.034 1.00 14.99 73 HIS H N 1
ATOM 9359 C CA . HIS H 1 74 ? -25.922 31.467 139.416 1.00 12.75 73 HIS H CA 1
ATOM 9360 C C . HIS H 1 74 ? -27.021 32.494 139.572 1.00 14.00 73 HIS H C 1
ATOM 9361 O O . HIS H 1 74 ? -28.026 32.242 140.238 1.00 10.49 73 HIS H O 1
ATOM 9368 N N . GLN H 1 75 ? -26.887 33.667 138.961 1.00 13.93 74 GLN H N 1
ATOM 9369 C CA A GLN H 1 75 ? -27.895 34.714 139.139 0.50 15.09 74 GLN H CA 1
ATOM 9370 C CA B GLN H 1 75 ? -27.880 34.713 139.099 0.50 15.67 74 GLN H CA 1
ATOM 9371 C C . GLN H 1 75 ? -29.295 34.193 138.755 1.00 11.45 74 GLN H C 1
ATOM 9372 O O . GLN H 1 75 ? -29.479 33.557 137.720 1.00 12.24 74 GLN H O 1
ATOM 9383 N N . GLY H 1 76 ? -30.230 34.449 139.666 1.00 11.09 75 GLY H N 1
ATOM 9384 C CA . GLY H 1 76 ? -31.641 34.118 139.466 1.00 7.91 75 GLY H CA 1
ATOM 9385 C C . GLY H 1 76 ? -31.963 32.639 139.557 1.00 7.25 75 GLY H C 1
ATOM 9386 O O . GLY H 1 76 ? -33.063 32.243 139.171 1.00 7.85 75 GLY H O 1
ATOM 9387 N N . VAL H 1 77 ? -31.041 31.843 140.069 1.00 7.13 76 VAL H N 1
ATOM 9388 C CA . VAL H 1 77 ? -31.192 30.401 140.082 1.00 8.32 76 VAL H CA 1
ATOM 9389 C C . VAL H 1 77 ? -32.536 29.948 140.730 1.00 7.54 76 VAL H C 1
ATOM 9390 O O . VAL H 1 77 ? -32.976 30.498 141.749 1.00 8.58 76 VAL H O 1
ATOM 9394 N N . LEU H 1 78 ? -33.161 28.939 140.107 1.00 7.59 77 LEU H N 1
ATOM 9395 C CA . LEU H 1 78 ? -34.340 28.272 140.684 1.00 7.38 77 LEU H CA 1
ATOM 9396 C C . LEU H 1 78 ? -33.996 27.061 141.550 1.00 8.05 77 LEU H C 1
ATOM 9397 O O . LEU H 1 78 ? -34.604 26.884 142.615 1.00 8.36 77 LEU H O 1
ATOM 9402 N N . GLU H 1 79 ? -33.040 26.229 141.099 1.00 7.70 78 GLU H N 1
ATOM 9403 C CA A GLU H 1 79 ? -32.686 24.957 141.773 0.50 8.20 78 GLU H CA 1
ATOM 9404 C CA B GLU H 1 79 ? -32.657 24.999 141.814 0.50 9.63 78 GLU H CA 1
ATOM 9405 C C . GLU H 1 79 ? -31.213 24.694 141.517 1.00 9.75 78 GLU H C 1
ATOM 9406 O O . GLU H 1 79 ? -30.751 24.898 140.390 1.00 9.45 78 GLU H O 1
ATOM 9417 N N . TYR H 1 80 ? -30.490 24.257 142.546 1.00 9.15 79 TYR H N 1
ATOM 9418 C CA . TYR H 1 80 ? -29.068 23.909 142.406 1.00 8.39 79 TYR H CA 1
ATOM 9419 C C . TYR H 1 80 ? -28.747 22.807 143.408 1.00 10.17 79 TYR H C 1
ATOM 9420 O O . TYR H 1 80 ? -29.025 22.966 144.602 1.00 12.21 79 TYR H O 1
ATOM 9429 N N . ASP H 1 81 ? -28.159 21.702 142.927 1.00 10.64 80 ASP H N 1
ATOM 9430 C CA . ASP H 1 81 ? -27.729 20.622 143.851 1.00 11.36 80 ASP H CA 1
ATOM 9431 C C . ASP H 1 81 ? -26.520 19.930 143.274 1.00 11.79 80 ASP H C 1
ATOM 9432 O O . ASP H 1 81 ? -26.339 19.916 142.057 1.00 12.70 80 ASP H O 1
ATOM 9437 N N . PHE H 1 82 ? -25.674 19.408 144.167 1.00 12.70 81 PHE H N 1
ATOM 9438 C CA . PHE H 1 82 ? -24.614 18.521 143.760 1.00 12.98 81 PHE H CA 1
ATOM 9439 C C . PHE H 1 82 ? -24.967 17.162 144.319 1.00 12.71 81 PHE H C 1
ATOM 9440 O O . PHE H 1 82 ? -24.981 17.007 145.548 1.00 15.73 81 PHE H O 1
ATOM 9448 N N . ASN H 1 83 ? -25.300 16.231 143.427 1.00 11.29 82 ASN H N 1
ATOM 9449 C CA . ASN H 1 83 ? -25.729 14.877 143.798 1.00 12.4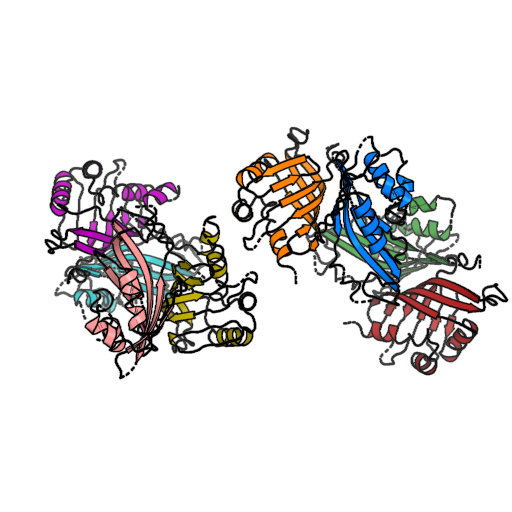4 82 ASN H CA 1
ATOM 9450 C C . ASN H 1 83 ? -24.508 13.986 143.770 1.00 12.28 82 ASN H C 1
ATOM 9451 O O . ASN H 1 83 ? -23.974 13.689 142.685 1.00 14.50 82 ASN H O 1
ATOM 9456 N N . ILE H 1 84 ? -24.027 13.634 144.971 1.00 12.12 83 ILE H N 1
ATOM 9457 C CA . ILE H 1 84 ? -22.814 12.830 145.126 1.00 10.32 83 ILE H CA 1
ATOM 9458 C C . ILE H 1 84 ? -23.110 11.378 144.819 1.00 12.01 83 ILE H C 1
ATOM 9459 O O . ILE H 1 84 ? -23.997 10.774 145.452 1.00 15.25 83 ILE H O 1
ATOM 9464 N N . GLU H 1 85 ? -22.411 10.783 143.857 1.00 11.23 84 GLU H N 1
ATOM 9465 C CA . GLU H 1 85 ? -22.527 9.357 143.541 1.00 12.74 84 GLU H CA 1
ATOM 9466 C C . GLU H 1 85 ? -21.496 8.535 144.316 1.00 10.86 84 GLU H C 1
ATOM 9467 O O . GLU H 1 85 ? -21.802 7.396 144.743 1.00 12.27 84 GLU H O 1
ATOM 9473 N N . HIS H 1 86 ? -20.295 9.062 144.511 1.00 9.71 85 HIS H N 1
ATOM 9474 C CA . HIS H 1 86 ? -19.267 8.371 145.252 1.00 9.87 85 HIS H CA 1
ATOM 9475 C C . HIS H 1 86 ? -18.333 9.414 145.805 1.00 10.41 85 HIS H C 1
ATOM 9476 O O . HIS H 1 86 ? -17.926 10.321 145.060 1.00 13.07 85 HIS H O 1
ATOM 9491 N N . TYR H 1 88 ? -14.770 9.792 148.522 1.00 9.24 87 TYR H N 1
ATOM 9492 C CA . TYR H 1 88 ? -13.686 9.180 149.273 1.00 8.25 87 TYR H CA 1
ATOM 9493 C C . TYR H 1 88 ? -12.696 10.255 149.661 1.00 8.26 87 TYR H C 1
ATOM 9494 O O . TYR H 1 88 ? -12.818 11.424 149.234 1.00 8.42 87 TYR H O 1
ATOM 9503 N N . ASN H 1 89 ? -11.768 9.91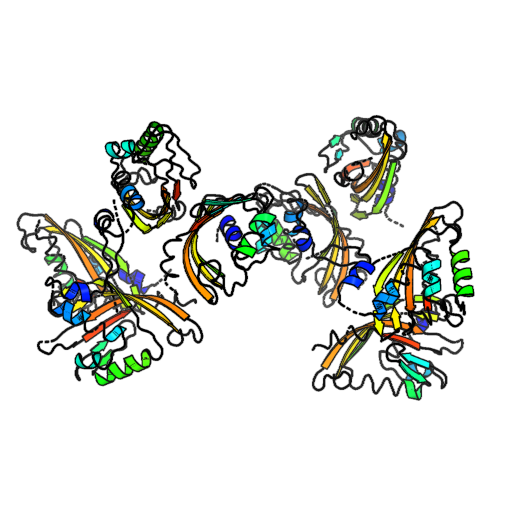9 150.527 1.00 8.99 88 ASN H N 1
ATOM 9504 C CA . ASN H 1 89 ? -10.759 10.858 150.968 1.00 9.17 88 ASN H CA 1
ATOM 9505 C C . ASN H 1 89 ? -9.427 10.149 151.238 1.00 8.55 88 ASN H C 1
ATOM 9506 O O . ASN H 1 89 ? -9.401 8.955 151.603 1.00 9.87 88 ASN H O 1
ATOM 9511 N N . ALA H 1 90 ? -8.364 10.930 151.092 1.00 8.63 89 ALA H N 1
ATOM 9512 C CA . ALA H 1 90 ? -7.030 10.575 151.487 1.00 10.22 89 ALA H CA 1
ATOM 9513 C C . ALA H 1 90 ? -6.574 11.676 152.398 1.00 7.99 89 ALA H C 1
ATOM 9514 O O . ALA H 1 90 ? -6.249 12.802 151.934 1.00 10.61 89 ALA H O 1
ATOM 9516 N N . GLY H 1 91 ? -6.646 11.428 153.713 1.00 11.19 90 GLY H N 1
ATOM 9517 C CA . GLY H 1 91 ? -6.429 12.518 154.680 1.00 11.41 90 GLY H CA 1
ATOM 9518 C C . GLY H 1 91 ? -7.399 13.647 154.385 1.00 10.90 90 GLY H C 1
ATOM 9519 O O . GLY H 1 91 ? -8.586 13.417 154.161 1.00 11.83 90 GLY H O 1
ATOM 9520 N N . SER H 1 92 ? -6.868 14.864 154.287 1.00 11.52 91 SER H N 1
ATOM 9521 C CA A SER H 1 92 ? -7.745 16.016 154.117 0.50 10.40 91 SER H CA 1
ATOM 9522 C CA B SER H 1 92 ? -7.663 16.074 154.095 0.50 11.84 91 SER H CA 1
ATOM 9523 C C . SER H 1 92 ? -8.007 16.369 152.636 1.00 9.81 91 SER H C 1
ATOM 9524 O O . SER H 1 92 ? -8.593 17.418 152.342 1.00 12.05 91 SER H O 1
ATOM 9529 N N . LEU H 1 93 ? -7.653 15.486 151.691 1.00 9.50 92 LEU H N 1
ATOM 9530 C CA . LEU H 1 93 ? -8.045 15.616 150.293 1.00 8.85 92 LEU H CA 1
ATOM 9531 C C . LEU H 1 93 ? -9.324 14.759 150.084 1.00 9.51 92 LEU H C 1
ATOM 9532 O O . LEU H 1 93 ? -9.310 13.522 150.228 1.00 9.53 92 LEU H O 1
ATOM 9537 N N . VAL H 1 94 ? -10.443 15.418 149.785 1.00 10.14 93 VAL H N 1
ATOM 9538 C CA . VAL H 1 94 ? -11.750 14.755 149.580 1.00 9.51 93 VAL H CA 1
ATOM 9539 C C . VAL H 1 94 ? -12.143 14.822 148.109 1.00 9.30 93 VAL H C 1
ATOM 9540 O O . VAL H 1 94 ? -12.033 15.886 147.506 1.00 10.39 93 VAL H O 1
ATOM 9544 N N . VAL H 1 95 ? -12.520 13.685 147.543 1.00 8.58 94 VAL H N 1
ATOM 9545 C CA . VAL H 1 95 ? -12.877 13.536 146.153 1.00 7.63 94 VAL H CA 1
ATOM 9546 C C . VAL H 1 95 ? -14.347 13.159 146.067 1.00 8.69 94 VAL H C 1
ATOM 9547 O O . VAL H 1 95 ? -14.791 12.191 146.710 1.00 9.70 94 VAL H O 1
ATOM 9559 N N . ILE H 1 97 ? -17.417 12.399 143.242 1.00 9.99 96 ILE H N 1
ATOM 9560 C CA . ILE H 1 97 ? -17.882 12.104 141.887 1.00 8.73 96 ILE H CA 1
ATOM 9561 C C . ILE H 1 97 ? -19.369 12.239 141.905 1.00 10.14 96 ILE H C 1
ATOM 9562 O O . ILE H 1 97 ? -20.052 11.623 142.748 1.00 11.20 96 ILE H O 1
ATOM 9567 N N . GLY H 1 98 ? -19.911 13.012 140.996 1.00 9.72 97 GLY H N 1
ATOM 9568 C CA . GLY H 1 98 ? -21.355 13.214 140.995 1.00 11.54 97 GLY H CA 1
ATOM 9569 C C . GLY H 1 98 ? -21.867 13.993 139.803 1.00 11.46 97 GLY H C 1
ATOM 9570 O O . GLY H 1 98 ? -21.301 13.950 138.719 1.00 12.23 97 GLY H O 1
ATOM 9571 N N . ASN H 1 99 ? -22.973 14.706 140.032 1.00 11.98 98 ASN H N 1
ATOM 9572 C CA . ASN H 1 99 ? -23.668 15.413 138.980 1.00 10.97 98 ASN H CA 1
ATOM 9573 C C . ASN H 1 99 ? -24.247 16.704 139.570 1.00 12.04 98 ASN H C 1
ATOM 9574 O O . ASN H 1 99 ? -24.844 16.674 140.646 1.00 12.41 98 ASN H O 1
ATOM 9579 N N . TYR H 1 100 ? -23.992 17.827 138.915 1.00 10.19 99 TYR H N 1
ATOM 9580 C CA . TYR H 1 100 ? -24.568 19.097 139.296 1.00 9.56 99 TYR H CA 1
ATOM 9581 C C . TYR H 1 100 ? -25.856 19.339 138.523 1.00 12.38 99 TYR H C 1
ATOM 9582 O O . TYR H 1 100 ? -25.838 19.358 137.276 1.00 10.87 99 TYR H O 1
ATOM 9591 N N . HIS H 1 101 ? -26.932 19.553 139.248 1.00 10.62 100 HIS H N 1
ATOM 9592 C CA . HIS H 1 101 ? -28.221 19.911 138.679 1.00 9.60 100 HIS H CA 1
ATOM 9593 C C . HIS H 1 101 ? -28.418 21.419 138.854 1.00 9.12 100 HIS H C 1
ATOM 9594 O O . HIS H 1 101 ? -28.390 21.941 139.968 1.00 11.20 100 HIS H O 1
ATOM 9601 N N . PHE H 1 102 ? -28.595 22.139 137.745 1.00 7.72 101 PHE H N 1
ATOM 9602 C CA . PHE H 1 102 ? -28.829 23.591 137.761 1.00 8.04 101 PHE H CA 1
ATOM 9603 C C . PHE H 1 102 ? -30.047 23.896 136.909 1.00 9.26 101 PHE H C 1
ATOM 9604 O O . PHE H 1 102 ? -30.136 23.484 135.761 1.00 9.88 101 PHE H O 1
ATOM 9612 N N . LYS H 1 103 ? -31.016 24.597 137.502 1.00 8.86 102 LYS H N 1
ATOM 9613 C CA . LYS H 1 103 ? -32.146 25.146 136.815 1.00 9.30 102 LYS H CA 1
ATOM 9614 C C . LYS H 1 103 ? -32.190 26.648 137.056 1.00 8.62 102 LYS H C 1
ATOM 9615 O O . LYS H 1 103 ? -32.175 27.110 138.200 1.00 9.36 102 LYS H O 1
ATOM 9621 N N . GLY H 1 104 ? -32.153 27.429 135.987 1.00 8.15 103 GLY H N 1
ATOM 9622 C CA . GLY H 1 104 ? -32.153 28.876 136.136 1.00 9.44 103 GLY H CA 1
ATOM 9623 C C . GLY H 1 104 ? -32.195 29.624 134.829 1.00 11.13 103 GLY H C 1
ATOM 9624 O O . GLY H 1 104 ? -32.275 29.023 133.769 1.00 11.67 103 GLY H O 1
ATOM 9625 N N . PRO H 1 105 ? -32.159 30.962 134.900 1.00 11.62 104 PRO H N 1
ATOM 9626 C CA . PRO H 1 105 ? -32.232 31.818 133.710 1.00 13.67 104 PRO H CA 1
ATOM 9627 C C . PRO H 1 105 ? -31.193 31.423 132.673 1.00 14.06 104 PRO H C 1
ATOM 9628 O O . PRO H 1 105 ? -30.049 31.105 133.017 1.00 14.33 104 PRO H O 1
ATOM 9632 N N . GLY H 1 106 ? -31.607 31.414 131.411 1.00 14.91 105 GLY H N 1
ATOM 9633 C CA . GLY H 1 106 ? -30.761 30.843 130.357 1.00 18.97 105 GLY H CA 1
ATOM 9634 C C . GLY H 1 106 ? -29.844 31.865 129.686 1.00 23.83 105 GLY H C 1
ATOM 9635 O O . GLY H 1 106 ? -28.965 31.480 128.898 1.00 22.27 105 GLY H O 1
ATOM 9636 N N . GLU H 1 107 ? -30.031 33.152 130.009 1.00 26.79 106 GLU H N 1
ATOM 9637 C CA . GLU H 1 107 ? -29.407 34.252 129.236 1.00 29.84 106 GLU H CA 1
ATOM 9638 C C . GLU H 1 107 ? -27.931 33.977 129.023 1.00 32.79 106 GLU H C 1
ATOM 9639 O O . GLU H 1 107 ? -27.451 33.967 127.884 1.00 33.84 106 GLU H O 1
ATOM 9645 N N . GLN H 1 108 ? -27.212 33.723 130.109 1.00 31.92 107 GLN H N 1
ATOM 9646 C CA . GLN H 1 108 ? -25.786 33.461 130.013 1.00 34.92 107 GLN H CA 1
ATOM 9647 C C . GLN H 1 108 ? -25.392 32.111 129.392 1.00 36.87 107 GLN H C 1
ATOM 9648 O O . GLN H 1 108 ? -24.231 31.923 129.038 1.00 41.12 107 GLN H O 1
ATOM 9654 N N . PHE H 1 109 ? -26.326 31.174 129.268 1.00 36.97 108 PHE H N 1
ATOM 9655 C CA . PHE H 1 109 ? -26.046 29.892 128.604 1.00 34.81 108 PHE H CA 1
ATOM 9656 C C . PHE H 1 109 ? -26.405 29.914 127.116 1.00 36.42 108 PHE H C 1
ATOM 9657 O O . PHE H 1 109 ? -26.433 28.860 126.473 1.00 37.72 108 PHE H O 1
ATOM 9665 N N . GLY H 1 110 ? -26.715 31.093 126.572 1.00 36.43 109 GLY H N 1
ATOM 9666 C CA . GLY H 1 110 ? -27.128 31.215 125.183 1.00 36.05 109 GLY H CA 1
ATOM 9667 C C . GLY H 1 110 ? -28.599 30.935 124.964 1.00 36.57 109 GLY H C 1
ATOM 9668 O O . GLY H 1 110 ? -29.017 30.653 123.832 1.00 38.84 109 GLY H O 1
ATOM 9669 N N . LYS H 1 111 ? -29.395 31.024 126.037 1.00 32.81 110 LYS H N 1
ATOM 9670 C CA . LYS H 1 111 ? -30.831 30.763 125.966 1.00 31.85 110 LYS H CA 1
ATOM 9671 C C . LYS H 1 111 ? -31.634 31.908 126.593 1.00 33.39 110 LYS H C 1
ATOM 9672 O O . LYS H 1 111 ? -32.371 31.707 127.573 1.00 30.51 110 LYS H O 1
ATOM 9678 N N . PRO H 1 112 ? -31.528 33.118 126.005 1.00 34.08 111 PRO H N 1
ATOM 9679 C CA . PRO H 1 112 ? -32.272 34.300 126.510 1.00 31.65 111 PRO H CA 1
ATOM 9680 C C . PRO H 1 112 ? -33.760 34.047 126.641 1.00 29.80 111 PRO H C 1
ATOM 9681 O O . PRO H 1 112 ? -34.337 33.379 125.787 1.00 31.58 111 PRO H O 1
ATOM 9685 N N . GLY H 1 113 ? -34.385 34.561 127.699 1.00 27.49 112 GLY H N 1
ATOM 9686 C CA . GLY H 1 113 ? -35.833 34.434 127.872 1.00 25.55 112 GLY H CA 1
ATOM 9687 C C . GLY H 1 113 ? -36.363 33.069 128.304 1.00 25.57 112 GLY H C 1
ATOM 9688 O O . GLY H 1 113 ? -37.575 32.877 128.439 1.00 26.70 112 GLY H O 1
ATOM 9689 N N . LYS H 1 114 ? -35.462 32.114 128.528 1.00 20.38 113 LYS H N 1
ATOM 9690 C CA . LYS H 1 114 ? -35.861 30.779 128.917 1.00 19.45 113 LYS H CA 1
ATOM 9691 C C . LYS H 1 114 ? -35.327 30.451 130.319 1.00 13.94 113 LYS H C 1
ATOM 9692 O O . LYS H 1 114 ? -34.406 31.095 130.802 1.00 17.25 113 LYS H O 1
ATOM 9698 N N . ILE H 1 115 ? -35.893 29.422 130.930 1.00 13.46 114 ILE H N 1
ATOM 9699 C CA . ILE H 1 115 ? -35.246 28.776 132.069 1.00 12.99 114 ILE H CA 1
ATOM 9700 C C . ILE H 1 115 ? -34.663 27.472 131.543 1.00 12.17 114 ILE H C 1
ATOM 9701 O O . ILE H 1 115 ? -35.373 26.656 130.927 1.00 15.98 114 ILE H O 1
ATOM 9706 N N . ILE H 1 116 ? -33.375 27.292 131.759 1.00 9.62 115 ILE H N 1
ATOM 9707 C CA . ILE H 1 116 ? -32.681 26.066 131.354 1.00 11.36 115 ILE H CA 1
ATOM 9708 C C . ILE H 1 116 ? -32.570 25.114 132.550 1.00 8.96 115 ILE H C 1
ATOM 9709 O O . ILE H 1 116 ? -32.672 25.537 133.724 1.00 9.15 115 ILE H O 1
ATOM 9714 N N . ASP H 1 117 ? -32.385 23.841 132.258 1.00 9.85 116 ASP H N 1
ATOM 9715 C CA . ASP H 1 117 ? -32.336 22.780 133.310 1.00 10.87 116 ASP H CA 1
ATOM 9716 C C . ASP H 1 117 ? -31.336 21.748 132.827 1.00 10.58 116 ASP H C 1
ATOM 9717 O O . ASP H 1 117 ? -31.555 21.089 131.790 1.00 12.03 116 ASP H O 1
ATOM 9722 N N . VAL H 1 118 ? -30.212 21.668 133.511 1.00 10.58 117 VAL H N 1
ATOM 9723 C CA . VAL H 1 118 ? -29.112 20.791 133.115 1.00 10.23 117 VAL H CA 1
ATOM 9724 C C . VAL H 1 118 ? -28.678 19.915 134.285 1.00 9.04 117 VAL H C 1
ATOM 9725 O O . VAL H 1 118 ? -28.850 20.304 135.425 1.00 10.69 117 VAL H O 1
ATOM 9729 N N . ALA H 1 119 ? -28.087 18.756 133.951 1.00 10.75 118 ALA H N 1
ATOM 9730 C CA . ALA H 1 119 ? -27.599 17.786 134.928 1.00 12.10 118 ALA H CA 1
ATOM 9731 C C . ALA H 1 119 ? -26.249 17.320 134.452 1.00 12.74 118 ALA H C 1
ATOM 9732 O O . ALA H 1 119 ? -26.154 16.545 133.503 1.00 13.06 118 ALA H O 1
ATOM 9734 N N . ILE H 1 120 ? -25.206 17.839 135.063 1.00 10.32 119 ILE H N 1
ATOM 9735 C CA . ILE H 1 120 ? -23.864 17.833 134.456 1.00 12.42 119 ILE H CA 1
ATOM 9736 C C . ILE H 1 120 ? -22.929 16.864 135.232 1.00 10.76 119 ILE H C 1
ATOM 9737 O O . ILE H 1 120 ? -22.674 17.068 136.408 1.00 10.45 119 ILE H O 1
ATOM 9742 N N . PRO H 1 121 ? -22.412 15.806 134.596 1.00 10.96 120 PRO H N 1
ATOM 9743 C CA . PRO H 1 121 ? -21.384 14.971 135.267 1.00 10.80 120 PRO H CA 1
ATOM 9744 C C . PRO H 1 121 ? -20.176 15.776 135.702 1.00 10.57 120 PRO H C 1
ATOM 9745 O O . PRO H 1 121 ? -19.762 16.736 135.033 1.00 9.68 120 PRO H O 1
ATOM 9749 N N . ALA H 1 122 ? -19.626 15.426 136.842 1.00 8.75 121 ALA H N 1
ATOM 9750 C CA . ALA H 1 122 ? -18.533 16.162 137.403 1.00 8.84 121 ALA H CA 1
ATOM 9751 C C . ALA H 1 122 ? -17.726 15.421 138.435 1.00 8.88 121 ALA H C 1
ATOM 9752 O O . ALA H 1 122 ? -18.240 14.473 139.103 1.00 9.52 121 ALA H O 1
ATOM 9754 N N . VAL H 1 123 ? -16.487 15.882 138.646 1.00 8.40 122 VAL H N 1
ATOM 9755 C CA . VAL H 1 123 ? -15.676 15.539 139.815 1.00 9.13 122 VAL H CA 1
ATOM 9756 C C . VAL H 1 123 ? -15.291 16.807 140.500 1.00 9.72 122 VAL H C 1
ATOM 9757 O O . VAL H 1 123 ? -14.801 17.746 139.814 1.00 11.36 122 VAL H O 1
ATOM 9761 N N . THR H 1 124 ? -15.456 16.869 141.818 1.00 10.14 123 THR H N 1
ATOM 9762 C CA . THR H 1 124 ? -15.006 18.010 142.602 1.00 10.13 123 THR H CA 1
ATOM 9763 C C . THR H 1 124 ? -14.075 17.474 143.675 1.00 10.06 123 THR H C 1
ATOM 9764 O O . THR H 1 124 ? -14.427 16.513 144.365 1.00 10.15 123 THR H O 1
ATOM 9768 N N . SER H 1 125 ? -12.883 18.053 143.808 1.00 9.16 124 SER H N 1
ATOM 9769 C CA . SER H 1 125 ? -11.974 17.720 144.904 1.00 10.42 124 SER H CA 1
ATOM 9770 C C . SER H 1 125 ? -11.737 18.928 145.754 1.00 10.70 124 SER H C 1
ATOM 9771 O O . SER H 1 125 ? -11.664 20.054 145.269 1.00 11.01 124 SER H O 1
ATOM 9774 N N . LEU H 1 126 ? -11.657 18.688 147.066 1.00 9.81 125 LEU H N 1
ATOM 9775 C CA . LEU H 1 126 ? -11.353 19.716 148.075 1.00 10.22 125 LEU H CA 1
ATOM 9776 C C . LEU H 1 126 ? -10.123 19.341 148.892 1.00 12.71 125 LEU H C 1
ATOM 9777 O O . LEU H 1 126 ? -10.066 18.229 149.398 1.00 12.62 125 LEU H O 1
ATOM 9782 N N . LYS H 1 127 ? -9.147 20.234 148.988 1.00 10.73 126 LYS H N 1
ATOM 9783 C CA . LYS H 1 127 ? -8.074 20.120 149.978 1.00 9.63 126 LYS H CA 1
ATOM 9784 C C . LYS H 1 127 ? -8.480 21.005 151.155 1.00 10.67 126 LYS H C 1
ATOM 9785 O O . LYS H 1 127 ? -8.683 22.213 151.039 1.00 11.99 126 LYS H O 1
ATOM 9791 N N . LEU H 1 128 ? -8.648 20.351 152.291 1.00 11.11 127 LEU H N 1
ATOM 9792 C CA . LEU H 1 128 ? -9.120 20.989 153.506 1.00 11.01 127 LEU H CA 1
ATOM 9793 C C . LEU H 1 128 ? -8.011 21.239 154.501 1.00 12.31 127 LEU H C 1
ATOM 9794 O O . LEU H 1 128 ? -7.062 20.452 154.619 1.00 13.14 127 LEU H O 1
ATOM 9799 N N . ASP H 1 129 ? -8.136 22.330 155.228 1.00 11.22 128 ASP H N 1
ATOM 9800 C CA . ASP H 1 129 ? -7.315 22.603 156.409 1.00 11.68 128 ASP H CA 1
ATOM 9801 C C . ASP H 1 129 ? -8.231 22.304 157.584 1.00 10.75 128 ASP H C 1
ATOM 9802 O O . ASP H 1 129 ? -9.144 23.090 157.893 1.00 10.39 128 ASP H O 1
ATOM 9815 N N . LEU H 1 131 ? -7.777 21.938 160.862 1.00 14.04 130 LEU H N 1
ATOM 9816 C CA . LEU H 1 131 ? -7.604 22.704 162.107 1.00 12.81 130 LEU H CA 1
ATOM 9817 C C . LEU H 1 131 ? -8.379 24.016 162.039 1.00 16.12 130 LEU H C 1
ATOM 9818 O O . LEU H 1 131 ? -9.084 24.385 162.968 1.00 16.84 130 LEU H O 1
ATOM 9823 N N . ASN H 1 132 ? -8.282 24.701 160.901 1.00 12.89 131 ASN H N 1
ATOM 9824 C CA . ASN H 1 132 ? -8.927 25.988 160.707 1.00 11.79 131 ASN H CA 1
ATOM 9825 C C . ASN H 1 132 ? -10.288 25.879 159.982 1.00 12.88 131 ASN H C 1
ATOM 9826 O O . ASN H 1 132 ? -10.935 26.909 159.786 1.00 13.53 131 ASN H O 1
ATOM 9831 N N . ARG H 1 133 ? -10.725 24.661 159.647 1.00 11.65 132 ARG H N 1
ATOM 9832 C CA A ARG H 1 133 ? -12.020 24.437 158.982 0.50 12.01 132 ARG H CA 1
ATOM 9833 C CA B ARG H 1 133 ? -12.019 24.447 158.984 0.50 11.87 132 ARG H CA 1
ATOM 9834 C C . ARG H 1 133 ? -12.159 25.290 157.708 1.00 11.84 132 ARG H C 1
ATOM 9835 O O . ARG H 1 133 ? -13.164 25.967 157.499 1.00 10.35 132 ARG H O 1
ATOM 9850 N N . ARG H 1 134 ? -11.123 25.231 156.871 1.00 10.64 133 ARG H N 1
ATOM 9851 C CA . ARG H 1 134 ? -11.117 25.984 155.611 1.00 11.59 133 ARG H CA 1
ATOM 9852 C C . ARG H 1 134 ? -10.848 25.101 154.430 1.00 12.01 133 ARG H C 1
ATOM 9853 O O . ARG H 1 134 ? -10.219 24.032 154.561 1.00 13.83 133 ARG H O 1
ATOM 9861 N N . VAL H 1 135 ? -11.351 25.551 153.287 1.00 10.37 134 VAL H N 1
ATOM 9862 C CA . VAL H 1 135 ? -11.027 24.939 151.995 1.00 9.27 134 VAL H CA 1
ATOM 9863 C C . VAL H 1 135 ? -9.845 25.712 151.407 1.00 10.81 134 VAL H C 1
ATOM 9864 O O . VAL H 1 135 ? -9.943 26.928 151.178 1.00 12.11 134 VAL H O 1
ATOM 9868 N N . THR H 1 136 ? -8.703 25.040 151.271 1.00 9.32 135 THR H N 1
ATOM 9869 C CA . THR H 1 136 ? -7.537 25.701 150.676 1.00 10.86 135 THR H CA 1
ATOM 9870 C C . THR H 1 136 ? -7.564 25.620 149.130 1.00 10.05 135 THR H C 1
ATOM 9871 O O . THR H 1 136 ? -7.106 26.559 148.460 1.00 10.58 135 THR H O 1
ATOM 9875 N N . GLU H 1 137 ? -8.105 24.545 148.556 1.00 9.78 136 GLU H N 1
ATOM 9876 C CA . GLU H 1 137 ? -8.187 24.391 147.113 1.00 9.66 136 GLU H CA 1
ATOM 9877 C C . GLU H 1 137 ? -9.444 23.595 146.781 1.00 11.02 136 GLU H C 1
ATOM 9878 O O . GLU H 1 137 ? -9.646 22.491 147.291 1.00 11.98 136 GLU H O 1
ATOM 9884 N N . HIS H 1 138 ? -10.263 24.155 145.919 1.00 9.68 137 HIS H N 1
ATOM 9885 C CA . HIS H 1 138 ? -11.452 23.515 145.396 1.00 9.33 137 HIS H CA 1
ATOM 9886 C C . HIS H 1 138 ? -11.251 23.397 143.881 1.00 10.06 137 HIS H C 1
ATOM 9887 O O . HIS H 1 138 ? -11.122 24.428 143.170 1.00 9.95 137 HIS H O 1
ATOM 9894 N N . VAL H 1 139 ? -11.155 22.168 143.371 1.00 9.06 138 VAL H N 1
ATOM 9895 C CA . VAL H 1 139 ? -10.921 21.943 141.946 1.00 8.43 138 VAL H CA 1
ATOM 9896 C C . VAL H 1 139 ? -12.123 21.247 141.354 1.00 9.27 138 VAL H C 1
ATOM 9897 O O . VAL H 1 139 ? -12.539 20.145 141.790 1.00 10.43 138 VAL H O 1
ATOM 9901 N N . ASP H 1 140 ? -12.685 21.843 140.304 1.00 9.07 139 ASP H N 1
ATOM 9902 C CA . ASP H 1 140 ? -13.802 21.277 139.560 1.00 10.35 139 ASP H CA 1
ATOM 9903 C C . ASP H 1 140 ? -13.344 20.741 138.175 1.00 9.54 139 ASP H C 1
ATOM 9904 O O . ASP H 1 140 ? -12.619 21.421 137.428 1.00 9.85 139 ASP H O 1
ATOM 9909 N N . LEU H 1 141 ? -13.818 19.538 137.849 1.00 9.05 140 LEU H N 1
ATOM 9910 C CA . LEU H 1 141 ? -13.698 18.943 136.518 1.00 8.94 140 LEU H CA 1
ATOM 9911 C C . LEU H 1 141 ? -15.113 18.649 136.018 1.00 8.35 140 LEU H C 1
ATOM 9912 O O . LEU H 1 141 ? -15.707 17.607 136.382 1.00 9.22 140 LEU H O 1
ATOM 9917 N N . ILE H 1 142 ? -15.629 19.541 135.198 1.00 8.92 141 ILE H N 1
ATOM 9918 C CA . ILE H 1 142 ? -17.023 19.544 134.832 1.00 8.46 141 ILE H CA 1
ATOM 9919 C C . ILE H 1 142 ? -17.155 19.137 133.385 1.00 8.97 141 ILE H C 1
ATOM 9920 O O . ILE H 1 142 ? -16.394 19.586 132.502 1.00 11.14 141 ILE H O 1
ATOM 9925 N N . ASP H 1 143 ? -18.147 18.289 133.106 1.00 9.24 142 ASP H N 1
ATOM 9926 C CA . ASP H 1 143 ? -18.374 17.792 131.755 1.00 7.98 142 ASP H CA 1
ATOM 9927 C C . ASP H 1 143 ? -19.253 18.774 130.914 1.00 9.57 142 ASP H C 1
ATOM 9928 O O . ASP H 1 143 ? -20.474 18.595 130.753 1.00 8.71 142 ASP H O 1
ATOM 9933 N N . TYR H 1 144 ? -18.633 19.869 130.467 1.00 9.30 143 TYR H N 1
ATOM 9934 C CA . TYR H 1 144 ? -19.367 20.872 129.719 1.00 10.43 143 TYR H CA 1
ATOM 9935 C C . TYR H 1 144 ? -19.924 20.408 128.372 1.00 10.16 143 TYR H C 1
ATOM 9936 O O . TYR H 1 144 ? -20.922 20.978 127.926 1.00 11.27 143 TYR H O 1
ATOM 9945 N N . GLN H 1 145 ? -19.339 19.410 127.709 1.00 8.80 144 GLN H N 1
ATOM 9946 C CA . GLN H 1 145 ? -19.918 18.974 126.465 1.00 11.43 144 GLN H CA 1
ATOM 9947 C C . GLN H 1 145 ? -21.308 18.390 126.728 1.00 10.66 144 GLN H C 1
ATOM 9948 O O . GLN H 1 145 ? -22.232 18.629 125.956 1.00 11.78 144 GLN H O 1
ATOM 9954 N N . THR H 1 146 ? -21.467 17.613 127.794 1.00 9.55 145 THR H N 1
ATOM 9955 C CA . THR H 1 146 ? -22.761 17.093 128.155 1.00 9.44 145 THR H CA 1
ATOM 9956 C C . THR H 1 146 ? -23.749 18.205 128.431 1.00 10.41 145 THR H C 1
ATOM 9957 O O . THR H 1 146 ? -24.917 18.135 127.985 1.00 10.86 145 THR H O 1
ATOM 9969 N N . SER H 1 148 ? -23.683 21.179 127.107 1.00 11.74 147 SER H N 1
ATOM 9970 C CA A SER H 1 148 ? -23.990 21.707 125.775 0.50 13.39 147 SER H CA 1
ATOM 9971 C CA B SER H 1 148 ? -24.007 21.701 125.781 0.50 13.56 147 SER H CA 1
ATOM 9972 C C . SER H 1 148 ? -24.994 20.818 125.026 1.00 12.65 147 SER H C 1
ATOM 9973 O O . SER H 1 148 ? -25.947 21.328 124.389 1.00 12.89 147 SER H O 1
ATOM 9978 N N . ASP H 1 149 ? -24.821 19.506 125.112 1.00 12.96 148 ASP H N 1
ATOM 9979 C CA . ASP H 1 149 ? -25.733 18.559 124.469 1.00 13.01 148 ASP H CA 1
ATOM 9980 C C . ASP H 1 149 ? -27.152 18.739 124.999 1.00 13.29 148 ASP H C 1
ATOM 9981 O O . ASP H 1 149 ? -28.121 18.694 124.241 1.00 13.98 148 ASP H O 1
ATOM 9986 N N . GLN H 1 150 ? -27.284 18.945 126.306 1.00 11.49 149 GLN H N 1
ATOM 9987 C CA . GLN H 1 150 ? -28.603 19.068 126.926 1.00 11.91 149 GLN H CA 1
ATOM 9988 C C . GLN H 1 150 ? -29.239 20.390 126.545 1.00 14.84 149 GLN H C 1
ATOM 9989 O O . GLN H 1 150 ? -30.450 20.472 126.310 1.00 13.96 149 GLN H O 1
ATOM 9995 N N . LEU H 1 151 ? -28.425 21.422 126.465 1.00 12.15 150 LEU H N 1
ATOM 9996 C CA . LEU H 1 151 ? -28.891 22.745 126.103 1.00 14.55 150 LEU H CA 1
ATOM 9997 C C . LEU H 1 151 ? -29.348 22.840 124.671 1.00 15.61 150 LEU H C 1
ATOM 9998 O O . LEU H 1 151 ? -30.233 23.650 124.361 1.00 14.60 150 LEU H O 1
ATOM 10003 N N . ALA H 1 152 ? -28.767 22.002 123.813 1.00 15.17 151 ALA H N 1
ATOM 10004 C CA . ALA H 1 152 ? -29.151 21.966 122.406 1.00 17.37 151 ALA H CA 1
ATOM 10005 C C . ALA H 1 152 ? -30.615 21.613 122.254 1.00 19.02 151 ALA H C 1
ATOM 10006 O O . ALA H 1 152 ? -31.246 21.983 121.271 1.00 22.26 151 ALA H O 1
ATOM 10021 N N . GLN H 1 154 ? -32.945 22.565 124.298 1.00 19.90 153 GLN H N 1
ATOM 10022 C CA . GLN H 1 154 ? -33.715 23.555 125.072 1.00 18.80 153 GLN H CA 1
ATOM 10023 C C . GLN H 1 154 ? -33.796 24.931 124.404 1.00 21.14 153 GLN H C 1
ATOM 10024 O O . GLN H 1 154 ? -33.162 25.201 123.379 1.00 23.08 153 GLN H O 1
#

Nearest PDB structures (foldseek):
  3gzb-assembly4_G  TM=1.004E+00  e=8.459E-27  Shewanella putrefaciens CN-32
  3gzb-assembly4_H  TM=9.610E-01  e=4.397E-22  Shewanella putrefaciens CN-32
  3lza-assembly2_C  TM=9.614E-01  e=2.832E-18  Shewanella denitrificans OS217
  4hvn-assembly1_B  TM=7.839E-01  e=1.643E-06  Catenulispora acidiphila DSM 44928
  5ien-assembly1_A  TM=6.858E-01  e=2.557E-05  synthetic construct

Organism: Shewanella putrefaciens (strain CN-32 / ATCC BAA-453) (NCBI:txid319224)

InterPro domains:
  IPR032710 NTF2-like domain superfamily [SSF54427] (18-150)
  IPR037401 SnoaL-like domain [PF12680] (27-108)

CATH classification: 3.10.450.50

Sequence (1104 aa):
GFASLLVIIPVSAQANSGEPQEQQLAVKKYDALTEEHDYKTLITFYNRDSIFFFDKKTANRRKKYTGGRFIIDFLERAHQGVLEYDFNIEHYNAGSSLVVIGNYHFKGPGEQQFGKPGKIIDVAIPAVTSLKKLDLNRRRRVTEEHVDLIDYQTSSDQLAQEPQEQQLAVKYDALTEHHDYKKTLITFYNRRDSIFFDKTANRKYTGGRFIIDDFLERAHQQGVLEEYDFNIEHYNAGSLVVIGNYHFKGPGEQFGKPGKIIDVAIPAVTSLKKLDLNRRRVTEHVDLIDYQTSSDQLAQGFASSLVIIPVSAQANSGEPQEQQLAVKYDALTEHDYYKTLITFYNRRDSIFFDKKTANRRKYTGGRFIIDFLERAHQGVLEYDFNIEHHYNAGSSLVVIGNYHFKGPGEQQFGKPGKIIDVAIPAVTSLKKLDLNRRRRVTEHVDLIDYQTSSDQLAQEPQEQQLAVKYDALTEEHHDYKTLITFYNRRDSIFFDKKTANRRKYTGGRFIIDDFLERAHQQGVLEEYDFNIEHYNAGSSLVVIGNYHFKGPGEQFGKPGKIIDVAIPAVTSLKKLDLNRRRVTEEHVDLIDYQTSSDQLAQGFASSLLVIIPVSAQANSGEPQEQQLAVKYDALTEEHDYKTLITFYNRRDSIFFFDKKTANRRKYTGGRFIIDFLERAHQGVLEYDFNIEHYNAGSSLVVIGNYHFKGPGEQQFGKPGKIIDVAIPAVTSLKKLDLNRRRVTEHVDLIDYQTSSDQQLAQEPQEQQLAVKKYDALLTEEHHDYKTLITFYNRRDSIFFDKTANRKYTGGRFIIDDFLERRAHQQGVLEYDFNIEHYNAGSSLVVIGNYHFKGPGEQFGKPGKIIDVAIPAVTSLKKLDLNRRVTEEHVDLIDYQTSSDQLAQGFASSLLVIIPVSAQANSGEPQQEQQLAVKYDALTEEHDYKTLITFYNRRDSIFFFDKTANRRKYTGGRFIIDFLERAHHQGVLEYDFNIEHYNAGSSLVVIGNYHFKGPGEQQFGKPGKIIDVAIPAVTSLKKLDLNRRRVTEHVDLIDYQTSSDQLAQEPQEQQLAVKKYDALLTEEHHDYKTLITFYNRRDSIFFDKKTANRRKYTGGRFIIDDFLERAHQQGVLEEYDFNIEHYNAGSSLVVIGNYHFKGPGEQFGKPGKIIDVAIPAVTSLKLDLNRRRVTEHVDLIDYQTSSDQLAQ

Solvent-accessible surface area: 57124 Å² total

B-factor: mean 17.38, std 9.5, range [2.0, 63.64]

Secondary structure (DSSP, 8-state):
--EEEEE-GGGTTTS---HHHHHHHH--TTTTT-HHHHHTT--TT-EEEETTTTEEEESHHHHHHHHHHHTTTPPP-EEEE---EETTEE--EEEEEEEEEGGGTEEEEEEEEEEEEEEEEEE-----EEEEEEEE-----TTT--/--HHHHHHHH--HHHHT-HHHHGGG--TT-EEEETTTTEEEESHHHHHHHHHHHTTT-SEEEEEE---EETTEE--EEEEEEEE-GGGT-TTSEEEEEEEEEEEEEE-----EEEEEEEE-----TTT--/--EEEEE-HHHHHTT---HHHHHHHH--TTTTT-HHHHHTT--TT-EEEETTTTEEEESHHHHHHHHHHHTTTPPP-EEEE---EETTEE--EEEEEEEEEGGGTEEEEEEEEEEEEEEEEEE-----EEEEEEEE-----TTT--/--HHHHHHHH--HHHHT-HHHHHTT--TT-EEEETTTTEEEESHHHHHHHHHHHTTT-SEEEEEE---EETTEE--EEEEEEEE-GGGT-TTSEEEEEEEEEEEEEE-----EEEEEEEE-----TTT--/--EEEEE-HHHHGGG---HHHHHHHH--TTTTT-HHHHHTT--TT-EEEETTTTEEEESHHHHHHHHHHHTTTPPP-EEEE---EETTEE--EEEEEEEEEGGGTEEEEEEEEEEEEEEEEEE-----EEEEEEEE-----TTT--/--HHHHHHHH--HHHHT-HHHHHTT--TT-EEEETTTTEEEESHHHHHHHHHHHTTT-SEEEEEE---EETTEE--EEEEEEEESGGGT-TTSEEEEEEEEEEEEEE-----EEEEEEEE-----TTT--/--EEEEE-HHHHTTS---HHHHHHHH--TTTTT-HHHHHTT--TT-EEEETTTTEEEESHHHHHHHHHHHTTTPPP-EEEE---EETTEE--EEEEEEEEEGGGTEEEEEEEEEEEEEEEEEE-----EEEEEEEE-----TTT--/--HHHHHHHH--HHHHT-HHHHGGG--TT-EEEETTTTEEEESHHHHHHHHHHHTTT-SEEEEEE---EETTEE--EEEEEEEE-GGGT-TTSEEEEEEEEEEEEEE-----EEEEEEEE-----TTT--

Radius of gyration: 43.21 Å; Cα contacts (8 Å, |Δi|>4): 2423; chains: 8; bounding box: 121×81×96 Å

Foldseek 3Di:
DDDDDDDQVQVVLPVVPDPLVNLVSVCLCLLQVVLVVVLLQWAQAAWEAAPQVGDIDGGSVRVNVVSCVLCVQWHRKDWRDPDDDDVNKDKWGWIWGWAACPSVVRHPDIAIATKTKMWIFRGDVSSHTRYIYIHTRVVSCVRVVD/DDPLVVLVVQCVCLQVVVLVSVLLQWAQQAWEAAPQVRDIFGGSVRVSVVSCVVQPAWDGWDWADPDDDDVNKDKWTWIWTWGACVVVVDHPDIAIAIKTKMWIFRGDVSSHTRYIYIHIRPVSCVRVVD/DDDDDDDQVCVVLPPPPDPLVNLVSVCLCLLQVVLVSNLLQWAQAAWEAAVQVRDIDGGSVRVNVVSCVLCVQWHRKDFRDPDDDDVNKDKWGWIWGWQACVSVVRHPDIATATKTKMWIFRHDVSSHTRYIYIHTRVVSCVRVVD/DDPLVVLVVQCVCLQVVVLVSVLLQWAQQAWEAAPQVRDIFGGSVRVSVVSCVVQPAWDGWDWDDPDDDDVNKDKWTWIWTWGACVVVVDHPDIAIDIWTWMWIFRADVSSHTRYIYIHIDVVSCVRVVD/DDDDDDDQVCVVLPVPPDPLVNLVSQCLCLLQVVLVVVLLQWAQAAWEAAPQVRDIDGGSVRVNVVSCVLCVQFHRKDWRDPDDDDVNKDKWGWIWGWAACPSVVRHPDIATATKTKMWIFRHDVSSHTRYIYIHIRVVSCVRVVD/DDPLVVLVVVCVCLQVVVLVSVLLQWAQQAWEAAPQVRDIFGGSVRVSVVSCVVQPAWDHWDWADPDDDDVNKDKWTWIWTWGACPVVVDHPDTAIDIKTKMWIFRGDVSSHTNYIYIHIRVVSCVRVVD/DDDDDDDQVCVVLPVVPDVLVNLVSVCLCLQQVVLVVVLLQAAQAAWEAAPQVRDIDGGSVRVNVVSCVLCVQFHRKDFRDPDDDDVNKDKWGWIWGWQACPSVVRHPDIATDTKTKMWIFRHDVSSHTRYIYIHTRVVSCVRVVD/DDPLVVLVVVCVCLQVVVLVSVLLQWAQQAWEAAPQVRDIFGGSVRVSVVSCVVQPAWDGWDWADPDDDDVNKDKWTWIWTWGACVVVVDHPDIAIAIKTWMWIFRGDVSSHTRYIYIHIRVVSCVRVVD